Protein 6FD2 (pdb70)

Nearest PDB structures (foldseek):
  6fd2-assembly1_B  TM=1.002E+00  e=4.069E-102  Streptoalloteichus tenebrarius
  1olt-assembly1_A  TM=6.589E-01  e=3.732E-06  Escherichia coli K-12
  6b4c-assembly8_H  TM=7.314E-01  e=2.615E-03  Trichoderma virens Gv29-8
  6b4c-assembly12_L  TM=6.803E-01  e=1.823E-03  Trichoderma virens Gv29-8
  6b4c-assembly6_F  TM=5.969E-01  e=1.061E-03  Trichoderma virens Gv29-8

Solvent-accessible surface area: 34122 Å² total

Radius of gyration: 31.2 Å; Cα contacts (8 Å, |Δi|>4): 1888; chains: 2; bounding box: 89×71×82 Å

Sequence (907 aa):
RLGTVLLVSPKTSFGRDLQRTYAGGLGTVCKDEDFLLPPLDLMRLAGVLREDADDIAIADEEVTGVVPSVEPGTTVICHVSLPSLLEDAERLATFRAQGARCYAYTSIRSPAQWRTLFERGGCEGVLLPESISFARAALAGDHTVPGLVTPDSLLDPRHHQPAFGDLAAEPLPARDLVDHTPYMFPPIARTGITSINGSFGCPYPCRFYCPYPLSEGRKIRTYPVERIVAEFRQCAELGITAAVFRDPVFSFHRDRTLELCQALKAADTGVPWWCETRIDRLDEEVVAALVDAGCVGVEVGVESGDPDMQATAVRKRLNLDTVRKFHAVARKAGLKLVFLFLIGLPRETRMSIRRTFDFILELGLADTEFNLSVITPYPGTELHQIAVDKGWIDGSQNAFTSHNAVMHTDELSIGDLERASRFVDELHAVCKAGPAERAEFQARVHAWSTGDAMRLGTVLLVSPKTSFGRDLQRTYAGGLGTVCKDEDFLLPPLDLMRLAGVLREDADDIAIADEEVTGVVPSVEPGTTVICHVSLPSLLEDAERLATFRAQGARCYAYTSIRSPAQWRTLFERGGCEGVLLPESISFARAALAGDHTVPGLVTPDSLLDPRHHQPAFGDLAAEPLPARDLVDHTPYMFPPIARTGITSINGSFGCPYPCRFYCPYPLSEGRKIRTYPVERIVAEFRQCAELGITAAVFRDPVFSFHRDRTLELCQALKAADTGVPWWCETRIDRLDEEVVAALVDAGCVGVEVGVESGDPDMQATAVRKRLNLDTVRKFHAVARKAGLKLVFLFLIGLPRETRMSIRRTFDFILELGLADTEFNLSVITPYPGTELHQIAVDKGWIDGSQNAFTSHNAVMHTDELSIGDLERASRFVDELHAVCKAGPAERAEFQARVHAWSTGDA

Structure (mmCIF, N/CA/C/O backbone):
data_6FD2
#
_entry.id   6FD2
#
_cell.length_a   121.820
_cell.length_b   121.820
_cell.length_c   233.780
_cell.angle_alpha   90.00
_cell.angle_beta   90.00
_cell.angle_gamma   120.00
#
_symmetry.space_group_name_H-M   'P 31 2 1'
#
loop_
_entity.id
_entity.type
_entity.pdbx_description
1 polymer 'Putative apramycin biosynthetic oxidoreductase 4'
2 non-polymer paromamine
3 non-polymer 'IRON/SULFUR CLUSTER'
4 non-polymer METHIONINE
5 non-polymer "5'-DEOXYADENOSINE"
6 water water
#
loop_
_atom_site.group_PDB
_atom_site.id
_atom_site.type_symbol
_atom_site.label_atom_id
_atom_site.label_alt_id
_atom_site.label_comp_id
_atom_site.label_asym_id
_atom_site.label_entity_id
_atom_site.label_seq_id
_atom_site.pdbx_PDB_ins_code
_atom_site.Cartn_x
_atom_site.Cartn_y
_atom_site.Cartn_z
_atom_site.occupancy
_atom_site.B_iso_or_equiv
_atom_site.auth_seq_id
_atom_site.auth_comp_id
_atom_site.auth_asym_id
_atom_site.auth_atom_id
_atom_site.pdbx_PDB_model_num
ATOM 1 N N . ARG A 1 5 ? 77.525 -51.434 -47.496 1.00 108.09 5 ARG B N 1
ATOM 2 C CA . ARG A 1 5 ? 78.730 -50.632 -47.674 1.00 120.77 5 ARG B CA 1
ATOM 3 C C . ARG A 1 5 ? 78.478 -49.193 -47.229 1.00 128.11 5 ARG B C 1
ATOM 4 O O . ARG A 1 5 ? 78.615 -48.862 -46.047 1.00 134.29 5 ARG B O 1
ATOM 12 N N . LEU A 1 6 ? 78.151 -48.351 -48.210 1.00 125.85 6 LEU B N 1
ATOM 13 C CA . LEU A 1 6 ? 77.580 -47.016 -48.038 1.00 118.98 6 LEU B CA 1
ATOM 14 C C . LEU A 1 6 ? 78.591 -45.941 -47.646 1.00 129.42 6 LEU B C 1
ATOM 15 O O . LEU A 1 6 ? 78.617 -44.870 -48.262 1.00 130.87 6 LEU B O 1
ATOM 20 N N . GLY A 1 7 ? 79.420 -46.190 -46.638 1.00 132.82 7 GLY B N 1
ATOM 21 C CA . GLY A 1 7 ? 80.358 -45.168 -46.228 1.00 132.05 7 GLY B CA 1
ATOM 22 C C . GLY A 1 7 ? 79.675 -44.098 -45.400 1.00 128.79 7 GLY B C 1
ATOM 23 O O . GLY A 1 7 ? 78.556 -44.267 -44.909 1.00 131.21 7 GLY B O 1
ATOM 24 N N . THR A 1 8 ? 80.377 -42.978 -45.235 1.00 120.98 8 THR B N 1
ATOM 25 C CA . THR A 1 8 ? 79.834 -41.867 -44.464 1.00 111.07 8 THR B CA 1
ATOM 26 C C . THR A 1 8 ? 78.586 -41.322 -45.146 1.00 112.00 8 THR B C 1
ATOM 27 O O . THR A 1 8 ? 78.540 -41.181 -46.371 1.00 117.60 8 THR B O 1
ATOM 31 N N . VAL A 1 9 ? 77.566 -41.022 -44.343 1.00 109.92 9 VAL B N 1
ATOM 32 C CA . VAL A 1 9 ? 76.318 -40.443 -44.826 1.00 105.41 9 VAL B CA 1
ATOM 33 C C . VAL A 1 9 ? 75.940 -39.278 -43.925 1.00 110.03 9 VAL B C 1
ATOM 34 O O . VAL A 1 9 ? 75.914 -39.412 -42.692 1.00 115.26 9 VAL B O 1
ATOM 38 N N . LEU A 1 10 ? 75.608 -38.151 -44.544 1.00 97.37 10 LEU B N 1
ATOM 39 C CA . LEU A 1 10 ? 75.191 -36.959 -43.823 1.00 105.13 10 LEU B CA 1
ATOM 40 C C . LEU A 1 10 ? 73.882 -36.480 -44.423 1.00 101.63 10 LEU B C 1
ATOM 41 O O . LEU A 1 10 ? 73.829 -36.125 -45.606 1.00 102.62 10 LEU B O 1
ATOM 46 N N . LEU A 1 11 ? 72.833 -36.476 -43.610 1.00 90.72 11 LEU B N 1
ATOM 47 C CA . LEU A 1 11 ? 71.526 -35.983 -44.012 1.00 83.49 11 LEU B CA 1
ATOM 48 C C . LEU A 1 11 ? 71.391 -34.579 -43.455 1.00 84.46 11 LEU B C 1
ATOM 49 O O . LEU A 1 11 ? 71.607 -34.362 -42.260 1.00 89.18 11 LEU B O 1
ATOM 54 N N . VAL A 1 12 ? 71.064 -33.624 -44.316 1.00 76.29 12 VAL B N 1
ATOM 55 C CA . VAL A 1 12 ? 71.109 -32.220 -43.936 1.00 83.71 12 VAL B CA 1
ATOM 56 C C . VAL A 1 12 ? 69.802 -31.556 -44.326 1.00 81.72 12 VAL B C 1
ATOM 57 O O . VAL A 1 12 ? 69.345 -31.692 -45.466 1.00 87.89 12 VAL B O 1
ATOM 61 N N . SER A 1 13 ? 69.199 -30.853 -43.373 1.00 83.31 13 SER B N 1
ATOM 62 C CA . SER A 1 13 ? 68.149 -29.893 -43.667 1.00 90.41 13 SER B CA 1
ATOM 63 C C . SER A 1 13 ? 68.852 -28.554 -43.837 1.00 96.10 13 SER B C 1
ATOM 64 O O . SER A 1 13 ? 69.203 -27.904 -42.842 1.00 88.86 13 SER B O 1
ATOM 67 N N . PRO A 1 14 ? 69.084 -28.117 -45.072 1.00 102.91 14 PRO B N 1
ATOM 68 C CA . PRO A 1 14 ? 70.022 -27.014 -45.301 1.00 103.39 14 PRO B CA 1
ATOM 69 C C . PRO A 1 14 ? 69.490 -25.700 -44.755 1.00 95.07 14 PRO B C 1
ATOM 70 O O . PRO A 1 14 ? 68.321 -25.554 -44.388 1.00 89.93 14 PRO B O 1
ATOM 74 N N . LYS A 1 15 ? 70.384 -24.725 -44.726 1.00 89.37 15 LYS B N 1
ATOM 75 C CA . LYS A 1 15 ? 70.055 -23.389 -44.274 1.00 88.62 15 LYS B CA 1
ATOM 76 C C . LYS A 1 15 ? 69.507 -22.572 -45.435 1.00 94.58 15 LYS B C 1
ATOM 77 O O . LYS A 1 15 ? 69.909 -22.743 -46.590 1.00 96.73 15 LYS B O 1
ATOM 83 N N . THR A 1 16 ? 68.574 -21.679 -45.117 1.00 94.75 16 THR B N 1
ATOM 84 C CA . THR A 1 16 ? 67.953 -20.821 -46.112 1.00 84.68 16 THR B CA 1
ATOM 85 C C . THR A 1 16 ? 67.796 -19.431 -45.521 1.00 84.97 16 THR B C 1
ATOM 86 O O . THR A 1 16 ? 67.877 -19.239 -44.307 1.00 93.00 16 THR B O 1
ATOM 90 N N . SER A 1 17 ? 67.540 -18.461 -46.398 1.00 86.80 17 SER B N 1
ATOM 91 C CA . SER A 1 17 ? 67.278 -17.097 -45.960 1.00 88.00 17 SER B CA 1
ATOM 92 C C . SER A 1 17 ? 65.994 -16.973 -45.146 1.00 86.51 17 SER B C 1
ATOM 93 O O . SER A 1 17 ? 65.757 -15.916 -44.550 1.00 87.80 17 SER B O 1
ATOM 96 N N . PHE A 1 18 ? 65.163 -18.016 -45.107 1.00 87.07 18 PHE B N 1
ATOM 97 C CA . PHE A 1 18 ? 63.929 -17.971 -44.333 1.00 94.45 18 PHE B CA 1
ATOM 98 C C . PHE A 1 18 ? 64.166 -18.224 -42.851 1.00 96.99 18 PHE B C 1
ATOM 99 O O . PHE A 1 18 ? 63.319 -17.859 -42.029 1.00 99.27 18 PHE B O 1
ATOM 107 N N . GLY A 1 19 ? 65.280 -18.861 -42.501 1.00 96.24 19 GLY B N 1
ATOM 108 C CA . GLY A 1 19 ? 65.545 -19.191 -41.120 1.00 91.40 19 GLY B CA 1
ATOM 109 C C . GLY A 1 19 ? 64.748 -20.411 -40.691 1.00 95.04 19 GLY B C 1
ATOM 110 O O . GLY A 1 19 ? 64.466 -21.313 -41.486 1.00 92.56 19 GLY B O 1
ATOM 111 N N . ARG A 1 20 ? 64.361 -20.422 -39.417 1.00 88.95 20 ARG B N 1
ATOM 112 C CA . ARG A 1 20 ? 63.492 -21.462 -38.887 1.00 81.34 20 ARG B CA 1
ATOM 113 C C . ARG A 1 20 ? 62.021 -21.139 -39.093 1.00 79.67 20 ARG B C 1
ATOM 114 O O . ARG A 1 20 ? 61.164 -21.967 -38.759 1.00 75.42 20 ARG B O 1
ATOM 122 N N . ASP A 1 21 ? 61.710 -19.982 -39.691 1.00 77.31 21 ASP B N 1
ATOM 123 C CA . ASP A 1 21 ? 60.339 -19.716 -40.100 1.00 78.23 21 ASP B CA 1
ATOM 124 C C . ASP A 1 21 ? 59.925 -20.636 -41.232 1.00 76.88 21 ASP B C 1
ATOM 125 O O . ASP A 1 21 ? 58.726 -20.847 -41.442 1.00 73.96 21 ASP B O 1
ATOM 130 N N . LEU A 1 22 ? 60.903 -21.212 -41.929 1.00 75.51 22 LEU B N 1
ATOM 131 C CA . LEU A 1 22 ? 60.663 -22.263 -42.903 1.00 73.57 22 LEU B CA 1
ATOM 132 C C . LEU A 1 22 ? 60.508 -23.580 -42.153 1.00 73.19 22 LEU B C 1
ATOM 133 O O . LEU A 1 22 ? 61.424 -24.017 -41.445 1.00 88.60 22 LEU B O 1
ATOM 138 N N . GLN A 1 23 ? 59.327 -24.180 -42.260 1.00 70.17 23 GLN B N 1
ATOM 139 C CA . GLN A 1 23 ? 59.027 -25.474 -41.657 1.00 68.92 23 GLN B CA 1
ATOM 140 C C . GLN A 1 23 ? 58.748 -26.457 -42.787 1.00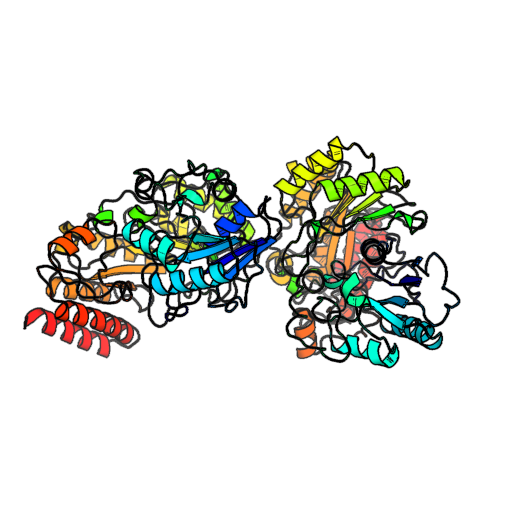 75.25 23 GLN B C 1
ATOM 141 O O . GLN A 1 23 ? 57.634 -26.513 -43.320 1.00 86.91 23 GLN B O 1
ATOM 147 N N . ARG A 1 24 ? 59.769 -27.245 -43.135 1.00 69.28 24 ARG B N 1
ATOM 148 C CA . ARG A 1 24 ? 59.722 -28.068 -44.334 1.00 66.75 24 ARG B CA 1
ATOM 149 C C . ARG A 1 24 ? 58.683 -29.175 -44.261 1.00 65.43 24 ARG B C 1
ATOM 150 O O . ARG A 1 24 ? 58.283 -29.700 -45.304 1.00 89.25 24 ARG B O 1
ATOM 158 N N . THR A 1 25 ? 58.225 -29.541 -43.069 1.00 64.18 25 THR B N 1
ATOM 159 C CA . THR A 1 25 ? 57.307 -30.668 -42.973 1.00 63.47 25 THR B CA 1
ATOM 160 C C . THR A 1 25 ? 55.901 -30.297 -43.421 1.00 70.49 25 THR B C 1
ATOM 161 O O . THR A 1 25 ? 55.154 -31.165 -43.886 1.00 70.49 25 THR B O 1
ATOM 165 N N . TYR A 1 26 ? 55.530 -29.026 -43.303 1.00 68.59 26 TYR B N 1
ATOM 166 C CA . TYR A 1 26 ? 54.141 -28.657 -43.491 1.00 75.73 26 TYR B CA 1
ATOM 167 C C . TYR A 1 26 ? 53.832 -28.465 -44.972 1.00 82.07 26 TYR B C 1
ATOM 168 O O . TYR A 1 26 ? 54.724 -28.428 -45.824 1.00 96.79 26 TYR B O 1
ATOM 177 N N . ALA A 1 27 ? 52.541 -28.313 -45.264 1.00 74.48 27 ALA B N 1
ATOM 178 C CA . ALA A 1 27 ? 52.021 -28.266 -46.629 1.00 73.40 27 ALA B CA 1
ATOM 179 C C . ALA A 1 27 ? 52.579 -29.421 -47.468 1.00 74.32 27 ALA B C 1
ATOM 180 O O . ALA A 1 27 ? 53.358 -29.235 -48.402 1.00 63.27 27 ALA B O 1
ATOM 182 N N . GLY A 1 28 ? 52.174 -30.625 -47.074 1.00 61.88 28 GLY B N 1
ATOM 183 C CA . GLY A 1 28 ? 52.603 -31.835 -47.766 1.00 59.93 28 GLY B CA 1
ATOM 184 C C . GLY A 1 28 ? 54.096 -31.935 -47.978 1.00 67.51 28 GLY B C 1
ATOM 185 O O . GLY A 1 28 ? 54.551 -32.333 -49.059 1.00 70.76 28 GLY B O 1
ATOM 186 N N . GLY A 1 29 ? 54.877 -31.542 -46.984 1.00 65.27 29 GLY B N 1
ATOM 187 C CA . GLY A 1 29 ? 56.314 -31.625 -47.128 1.00 75.34 29 GLY B CA 1
ATOM 188 C C . GLY A 1 29 ? 56.938 -30.682 -48.132 1.00 70.09 29 GLY B C 1
ATOM 189 O O . GLY A 1 29 ? 58.157 -30.736 -48.320 1.00 75.68 29 GLY B O 1
ATOM 190 N N . LEU A 1 30 ? 56.162 -29.787 -48.748 1.00 63.91 30 LEU B N 1
ATOM 191 C CA . LEU A 1 30 ? 56.747 -28.777 -49.619 1.00 69.57 30 LEU B CA 1
ATOM 192 C C . LEU A 1 30 ? 57.194 -27.535 -48.862 1.00 70.64 30 LEU B C 1
ATOM 193 O O . LEU A 1 30 ? 57.836 -26.661 -49.456 1.00 73.71 30 LEU B O 1
ATOM 198 N N . GLY A 1 31 ? 56.883 -27.436 -47.576 1.00 71.17 31 GLY B N 1
ATOM 199 C CA . GLY A 1 31 ? 57.367 -26.333 -46.773 1.00 71.78 31 GLY B CA 1
ATOM 200 C C . GLY A 1 31 ? 56.409 -25.165 -46.664 1.00 68.79 31 GLY B C 1
ATOM 201 O O . GLY A 1 31 ? 55.804 -24.738 -47.650 1.00 68.31 31 GLY B O 1
ATOM 202 N N . THR A 1 32 ? 56.259 -24.661 -45.442 1.00 72.30 32 THR B N 1
ATOM 203 C CA . THR A 1 32 ? 55.599 -23.398 -45.160 1.00 70.22 32 THR B CA 1
ATOM 204 C C . THR A 1 32 ? 56.593 -22.426 -44.545 1.00 71.20 32 THR B C 1
ATOM 205 O O . THR A 1 32 ? 57.607 -22.821 -43.970 1.00 76.83 32 THR B O 1
ATOM 209 N N . VAL A 1 33 ? 56.308 -21.139 -44.707 1.00 74.70 33 VAL B N 1
ATOM 210 C CA . VAL A 1 33 ? 57.114 -20.082 -44.114 1.00 74.33 33 VAL B CA 1
ATOM 211 C C . VAL A 1 33 ? 56.155 -19.144 -43.404 1.00 79.88 33 VAL B C 1
ATOM 212 O O . VAL A 1 33 ? 55.311 -18.507 -44.045 1.00 75.80 33 VAL B O 1
ATOM 216 N N . CYS A 1 34 ? 56.281 -19.060 -42.087 1.00 90.49 34 CYS B N 1
ATOM 217 C CA . CYS A 1 34 ? 55.357 -18.302 -41.260 1.00 88.95 34 CYS B CA 1
ATOM 218 C C . CYS A 1 34 ? 56.201 -17.397 -40.386 1.00 84.14 34 CYS B C 1
ATOM 219 O O . CYS A 1 34 ? 57.092 -17.879 -39.680 1.00 92.82 34 CYS B O 1
ATOM 222 N N . LYS A 1 35 ? 55.961 -16.088 -40.466 1.00 80.92 35 LYS B N 1
ATOM 223 C CA . LYS A 1 35 ? 56.810 -15.153 -39.740 1.00 91.37 35 LYS B CA 1
ATOM 224 C C . LYS A 1 35 ? 56.646 -15.336 -38.236 1.00 94.18 35 LYS B C 1
ATOM 225 O O . LYS A 1 35 ? 55.528 -15.483 -37.728 1.00 85.43 35 LYS B O 1
ATOM 231 N N . ASP A 1 36 ? 57.779 -15.333 -37.532 1.00 97.57 36 ASP B N 1
ATOM 232 C CA . ASP A 1 36 ? 57.831 -15.621 -36.102 1.00 94.98 36 ASP B CA 1
ATOM 233 C C . ASP A 1 36 ? 57.257 -17.005 -35.811 1.00 93.87 36 ASP B C 1
ATOM 234 O O . ASP A 1 36 ? 56.379 -17.178 -34.963 1.00 93.49 36 ASP B O 1
ATOM 239 N N . GLU A 1 37 ? 57.746 -17.994 -36.553 1.00 88.89 37 GLU B N 1
ATOM 240 C CA . GLU A 1 37 ? 57.273 -19.365 -36.415 1.00 86.54 37 GLU B CA 1
ATOM 241 C C . GLU A 1 37 ? 57.649 -19.925 -35.050 1.00 97.23 37 GLU B C 1
ATOM 242 O O . GLU A 1 37 ? 58.835 -20.000 -34.710 1.00 93.72 37 GLU B O 1
ATOM 248 N N . ASP A 1 38 ? 56.647 -20.292 -34.254 1.00 99.73 38 ASP B N 1
ATOM 249 C CA . ASP A 1 38 ? 56.900 -20.917 -32.966 1.00 88.80 38 ASP B CA 1
ATOM 250 C C . ASP A 1 38 ? 56.608 -22.415 -32.971 1.00 81.47 38 ASP B C 1
ATOM 251 O O . ASP A 1 38 ? 56.781 -23.067 -31.939 1.00 93.43 38 ASP B O 1
ATOM 256 N N . PHE A 1 39 ? 56.209 -22.986 -34.111 1.00 82.49 39 PHE B N 1
ATOM 257 C CA . PHE A 1 39 ? 56.023 -24.434 -34.249 1.00 71.50 39 PHE B CA 1
ATOM 258 C C . PHE A 1 39 ? 57.265 -24.969 -34.957 1.00 75.63 39 PHE B C 1
ATOM 259 O O . PHE A 1 39 ? 57.286 -25.156 -36.175 1.00 78.38 39 PHE B O 1
ATOM 267 N N . LEU A 1 40 ? 58.320 -25.208 -34.189 1.00 69.62 40 LEU B N 1
ATOM 268 C CA . LEU A 1 40 ? 59.601 -25.608 -34.759 1.00 78.07 40 LEU B CA 1
ATOM 269 C C . LEU A 1 40 ? 59.769 -27.106 -34.552 1.00 80.47 40 LEU B C 1
ATOM 270 O O . LEU A 1 40 ? 60.049 -27.559 -33.438 1.00 68.71 40 LEU B O 1
ATOM 275 N N . LEU A 1 41 ? 59.624 -27.868 -35.637 1.00 69.11 41 LEU B N 1
ATOM 276 C CA . LEU A 1 41 ? 59.593 -29.317 -35.586 1.00 66.13 41 LEU B CA 1
ATOM 277 C C . LEU A 1 41 ? 60.915 -29.904 -36.071 1.00 75.92 41 LEU B C 1
ATOM 278 O O . LEU A 1 41 ? 61.668 -29.246 -36.799 1.00 67.49 41 LEU B O 1
ATOM 283 N N . PRO A 1 42 ? 61.238 -31.138 -35.673 1.00 71.57 42 PRO B N 1
ATOM 284 C CA . PRO A 1 42 ? 62.553 -31.710 -35.999 1.00 69.85 42 PRO B CA 1
ATOM 285 C C . PRO A 1 42 ? 62.569 -32.287 -37.402 1.00 73.15 42 PRO B C 1
ATOM 286 O O . PRO A 1 42 ? 61.512 -32.463 -38.027 1.00 77.43 42 PRO B O 1
ATOM 290 N N . PRO A 1 43 ? 63.690 -32.604 -37.903 1.00 79.57 43 PRO B N 1
ATOM 291 C CA . PRO A 1 43 ? 63.738 -33.162 -39.272 1.00 70.85 43 PRO B CA 1
ATOM 292 C C . PRO A 1 43 ? 63.340 -34.636 -39.307 1.00 67.99 43 PRO B C 1
ATOM 293 O O . PRO A 1 43 ? 64.157 -35.541 -39.454 1.00 76.30 43 PRO B O 1
ATOM 297 N N . LEU A 1 44 ? 62.029 -34.869 -39.191 1.00 64.19 44 LEU B N 1
ATOM 298 C CA . LEU A 1 44 ? 61.505 -36.231 -39.092 1.00 65.37 44 LEU B CA 1
ATOM 299 C C . LEU A 1 44 ? 61.907 -37.090 -40.283 1.00 69.55 44 LEU B C 1
ATOM 300 O O . LEU A 1 44 ? 62.382 -38.217 -40.107 1.00 64.31 44 LEU B O 1
ATOM 305 N N . ASP A 1 45 ? 61.710 -36.586 -41.506 1.00 75.89 45 ASP B N 1
ATOM 306 C CA . ASP A 1 45 ? 61.982 -37.417 -42.677 1.00 73.45 45 ASP B CA 1
ATOM 307 C C . ASP A 1 45 ? 63.448 -37.820 -42.741 1.00 73.49 45 ASP B C 1
ATOM 308 O O . ASP A 1 45 ? 63.772 -38.978 -43.044 1.00 72.42 45 ASP B O 1
ATOM 313 N N . LEU A 1 46 ? 64.350 -36.882 -42.446 1.00 66.04 46 LEU B N 1
ATOM 314 C CA . LEU A 1 46 ? 65.764 -37.224 -42.373 1.00 67.63 46 LEU B CA 1
ATOM 315 C C . LEU A 1 46 ? 66.016 -38.286 -41.315 1.00 77.23 46 LEU B C 1
ATOM 316 O O . LEU A 1 46 ? 66.873 -39.161 -41.495 1.00 79.40 46 LEU B O 1
ATOM 321 N N . MET A 1 47 ? 65.270 -38.233 -40.207 1.00 72.22 47 MET B N 1
ATOM 322 C CA . MET A 1 47 ? 65.470 -39.214 -39.147 1.00 78.03 47 MET B CA 1
ATOM 323 C C . MET A 1 47 ? 64.991 -40.589 -39.588 1.00 70.75 47 MET B C 1
ATOM 324 O O . MET A 1 47 ? 65.629 -41.598 -39.283 1.00 76.41 47 MET B O 1
ATOM 329 N N . ARG A 1 48 ? 63.881 -40.644 -40.323 1.00 69.55 48 ARG B N 1
ATOM 330 C CA . ARG A 1 48 ? 63.401 -41.911 -40.864 1.00 83.25 48 ARG B CA 1
ATOM 331 C C . ARG A 1 48 ? 64.398 -42.494 -41.858 1.00 80.40 48 ARG B C 1
ATOM 332 O O . ARG A 1 48 ? 64.690 -43.703 -41.835 1.00 90.09 48 ARG B O 1
ATOM 340 N N . LEU A 1 49 ? 64.971 -41.637 -42.705 1.00 66.49 49 LEU B N 1
ATOM 341 C CA . LEU A 1 49 ? 66.020 -42.083 -43.614 1.00 73.50 49 LEU B CA 1
ATOM 342 C C . LEU A 1 49 ? 67.203 -42.650 -42.845 1.00 77.55 49 LEU B C 1
ATOM 343 O O . LEU A 1 49 ? 67.731 -43.714 -43.189 1.00 79.05 49 LEU B O 1
ATOM 348 N N . ALA A 1 50 ? 67.638 -41.944 -41.798 1.00 81.03 50 ALA B N 1
ATOM 349 C CA . ALA A 1 50 ? 68.708 -42.462 -40.955 1.00 80.08 50 ALA B CA 1
ATOM 350 C C . ALA A 1 50 ? 68.321 -43.797 -40.336 1.00 71.17 50 ALA B C 1
ATOM 351 O O . ALA A 1 50 ? 69.159 -44.696 -40.203 1.00 72.67 50 ALA B O 1
ATOM 353 N N . GLY A 1 51 ? 67.048 -43.954 -39.976 1.00 69.46 51 GLY B N 1
ATOM 354 C CA . GLY A 1 51 ? 66.607 -45.196 -39.375 1.00 70.52 51 GLY B CA 1
ATOM 355 C C . GLY A 1 51 ? 66.716 -46.378 -40.314 1.00 69.91 51 GLY B C 1
ATOM 356 O O . GLY A 1 51 ? 67.061 -47.484 -39.893 1.00 78.98 51 GLY B O 1
ATOM 357 N N . VAL A 1 52 ? 66.448 -46.164 -41.601 1.00 75.87 52 VAL B N 1
ATOM 358 C CA . VAL A 1 52 ? 66.536 -47.287 -42.533 1.00 73.36 52 VAL B CA 1
ATOM 359 C C . VAL A 1 52 ? 67.954 -47.492 -43.068 1.00 79.62 52 VAL B C 1
ATOM 360 O O . VAL A 1 52 ? 68.337 -48.620 -43.382 1.00 89.17 52 VAL B O 1
ATOM 364 N N . LEU A 1 53 ? 68.761 -46.437 -43.134 1.00 76.46 53 LEU B N 1
ATOM 365 C CA . LEU A 1 53 ? 70.114 -46.546 -43.671 1.00 75.76 53 LEU B CA 1
ATOM 366 C C . LEU A 1 53 ? 71.113 -47.038 -42.635 1.00 86.64 53 LEU B C 1
ATOM 367 O O . LEU A 1 53 ? 72.124 -47.657 -42.989 1.00 94.20 53 LEU B O 1
ATOM 372 N N . ARG A 1 54 ? 70.863 -46.731 -41.364 1.00 89.13 54 ARG B N 1
ATOM 373 C CA . ARG A 1 54 ? 71.806 -46.915 -40.266 1.00 81.78 54 ARG B CA 1
ATOM 374 C C . ARG A 1 54 ? 72.382 -48.326 -40.195 1.00 89.91 54 ARG B C 1
ATOM 375 O O . ARG A 1 54 ? 73.516 -48.508 -39.744 1.00 94.52 54 ARG B O 1
ATOM 383 N N . GLU A 1 55 ? 71.633 -49.317 -40.682 1.00 93.17 55 GLU B N 1
ATOM 384 C CA . GLU A 1 55 ? 72.087 -50.706 -40.638 1.00 105.90 55 GLU B CA 1
ATOM 385 C C . GLU A 1 55 ? 73.341 -50.910 -41.492 1.00 108.47 55 GLU B C 1
ATOM 386 O O . GLU A 1 55 ? 74.315 -51.536 -41.055 1.00 105.25 55 GLU B O 1
ATOM 392 N N . ASP A 1 56 ? 73.338 -50.373 -42.713 1.00 119.22 56 ASP B N 1
ATOM 393 C CA . ASP A 1 56 ? 74.380 -50.655 -43.695 1.00 131.56 56 ASP B CA 1
ATOM 394 C C . ASP A 1 56 ? 75.304 -49.466 -43.956 1.00 123.75 56 ASP B C 1
ATOM 395 O O . ASP A 1 56 ? 75.952 -49.412 -45.005 1.00 132.71 56 ASP B O 1
ATOM 400 N N . ALA A 1 57 ? 75.391 -48.520 -43.027 1.00 114.57 57 ALA B N 1
ATOM 401 C CA . ALA A 1 57 ? 76.212 -47.328 -43.190 1.00 114.13 57 ALA B CA 1
ATOM 402 C C . ALA A 1 57 ? 77.297 -47.318 -42.125 1.00 130.83 57 ALA B C 1
ATOM 403 O O . ALA A 1 57 ? 77.010 -47.531 -40.942 1.00 134.96 57 ALA B O 1
ATOM 405 N N . ASP A 1 58 ? 78.541 -47.081 -42.548 1.00 143.75 58 ASP B N 1
ATOM 406 C CA . ASP A 1 58 ? 79.638 -46.970 -41.592 1.00 156.28 58 ASP B CA 1
ATOM 407 C C . ASP A 1 58 ? 79.391 -45.832 -40.608 1.00 158.48 58 ASP B C 1
ATOM 408 O O . ASP A 1 58 ? 79.506 -46.008 -39.390 1.00 158.69 58 ASP B O 1
ATOM 413 N N . ASP A 1 59 ? 79.028 -44.660 -41.121 1.00 156.75 59 ASP B N 1
ATOM 414 C CA . ASP A 1 59 ? 78.765 -43.486 -40.304 1.00 150.78 59 ASP B CA 1
ATOM 415 C C . ASP A 1 59 ? 77.552 -42.770 -40.876 1.00 133.37 59 ASP B C 1
ATOM 416 O O . ASP A 1 59 ? 77.335 -42.774 -42.089 1.00 127.75 59 ASP B O 1
ATOM 421 N N . ILE A 1 60 ? 76.750 -42.174 -39.997 1.00 117.67 60 ILE B N 1
ATOM 422 C CA . ILE A 1 60 ? 75.577 -41.438 -40.456 1.00 106.19 60 ILE B CA 1
ATOM 423 C C . ILE A 1 60 ? 75.178 -40.393 -39.422 1.00 99.27 60 ILE B C 1
ATOM 424 O O . ILE A 1 60 ? 75.111 -40.681 -38.223 1.00 97.81 60 ILE B O 1
ATOM 429 N N . ALA A 1 61 ? 74.906 -39.171 -39.878 1.00 100.64 61 ALA B N 1
ATOM 430 C CA . ALA A 1 61 ? 74.543 -38.090 -38.970 1.00 89.00 61 ALA B CA 1
ATOM 431 C C . ALA A 1 61 ? 73.493 -37.200 -39.620 1.00 91.42 61 ALA B C 1
ATOM 432 O O . ALA A 1 61 ? 73.265 -37.244 -40.835 1.00 97.99 61 ALA B O 1
ATOM 434 N N . ILE A 1 62 ? 72.883 -36.349 -38.796 1.00 82.77 62 ILE B N 1
ATOM 435 C CA . ILE A 1 62 ? 71.795 -35.478 -39.217 1.00 76.01 62 ILE B CA 1
ATOM 436 C C . ILE A 1 62 ? 72.145 -34.063 -38.786 1.00 76.94 62 ILE B C 1
ATOM 437 O O . ILE A 1 62 ? 72.564 -33.846 -37.643 1.00 90.81 62 ILE B O 1
ATOM 442 N N . ALA A 1 63 ? 71.986 -33.108 -39.701 1.00 78.35 63 ALA B N 1
ATOM 443 C CA . ALA A 1 63 ? 72.385 -31.721 -39.484 1.00 81.93 63 ALA B CA 1
ATOM 444 C C . ALA A 1 63 ? 71.262 -30.790 -39.919 1.00 81.83 63 ALA B C 1
ATOM 445 O O . ALA A 1 63 ? 71.029 -30.608 -41.120 1.00 89.72 63 ALA B O 1
ATOM 447 N N . ASP A 1 64 ? 70.574 -30.202 -38.944 1.00 80.58 64 ASP B N 1
ATOM 448 C CA . ASP A 1 64 ? 69.611 -29.130 -39.187 1.00 83.05 64 ASP B CA 1
ATOM 449 C C . ASP A 1 64 ? 70.394 -27.828 -39.068 1.00 90.45 64 ASP B C 1
ATOM 450 O O . ASP A 1 64 ? 70.532 -27.260 -37.983 1.00 91.48 64 ASP B O 1
ATOM 455 N N . GLU A 1 65 ? 70.918 -27.351 -40.202 1.00 95.66 65 GLU B N 1
ATOM 456 C CA . GLU A 1 65 ? 71.893 -26.263 -40.172 1.00 100.64 65 GLU B CA 1
ATOM 457 C C . GLU A 1 65 ? 71.337 -25.011 -39.508 1.00 96.95 65 GLU B C 1
ATOM 458 O O . GLU A 1 65 ? 72.104 -24.208 -38.964 1.00 97.00 65 GLU B O 1
ATOM 464 N N . GLU A 1 66 ? 70.017 -24.828 -39.529 1.00 93.32 66 GLU B N 1
ATOM 465 C CA . GLU A 1 66 ? 69.414 -23.724 -38.794 1.00 100.88 66 GLU B CA 1
ATOM 466 C C . GLU A 1 66 ? 69.518 -23.882 -37.282 1.00 98.85 66 GLU B C 1
ATOM 467 O O . GLU A 1 66 ? 69.201 -22.932 -36.561 1.00 102.41 66 GLU B O 1
ATOM 473 N N . VAL A 1 67 ? 69.946 -25.044 -36.785 1.00 92.33 67 VAL B N 1
ATOM 474 C CA . VAL A 1 67 ? 70.059 -25.273 -35.347 1.00 81.80 67 VAL B CA 1
ATOM 475 C C . VAL A 1 67 ? 71.484 -25.659 -34.972 1.00 88.19 67 VAL B C 1
ATOM 476 O O . VAL A 1 67 ? 72.142 -24.976 -34.179 1.00 83.31 67 VAL B O 1
ATOM 480 N N . THR A 1 68 ? 71.946 -26.795 -35.505 1.00 90.73 68 THR B N 1
ATOM 481 C CA . THR A 1 68 ? 73.313 -27.252 -35.275 1.00 89.19 68 THR B CA 1
ATOM 482 C C . THR A 1 68 ? 74.340 -26.329 -35.928 1.00 86.69 68 THR B C 1
ATOM 483 O O . THR A 1 68 ? 75.496 -26.282 -35.491 1.00 89.15 68 THR B O 1
ATOM 487 N N . GLY A 1 69 ? 73.965 -25.625 -36.980 1.00 89.51 69 GLY B N 1
ATOM 488 C CA . GLY A 1 69 ? 74.939 -24.822 -37.688 1.00 96.55 69 GLY B CA 1
ATOM 489 C C . GLY A 1 69 ? 75.313 -25.418 -39.034 1.00 100.59 69 GLY B C 1
ATOM 490 O O . GLY A 1 69 ? 75.204 -26.630 -39.265 1.00 110.01 69 GLY B O 1
ATOM 491 N N . VAL A 1 70 ? 75.735 -24.539 -39.948 1.00 94.93 70 VAL B N 1
ATOM 492 C CA . VAL A 1 70 ? 76.112 -24.952 -41.294 1.00 91.48 70 VAL B CA 1
ATOM 493 C C . VAL A 1 70 ? 77.270 -25.931 -41.235 1.00 92.14 70 VAL B C 1
ATOM 494 O O . VAL A 1 70 ? 78.288 -25.677 -40.579 1.00 92.13 70 VAL B O 1
ATOM 498 N N . VAL A 1 71 ? 77.132 -27.045 -41.945 1.00 96.03 71 VAL B N 1
ATOM 499 C CA . VAL A 1 71 ? 78.217 -28.019 -42.036 1.00 102.16 71 VAL B CA 1
ATOM 500 C C . VAL A 1 71 ? 79.386 -27.350 -42.752 1.00 112.40 71 VAL B C 1
ATOM 501 O O . VAL A 1 71 ? 79.208 -26.843 -43.870 1.00 114.91 71 VAL B O 1
ATOM 505 N N . PRO A 1 72 ? 80.579 -27.306 -42.150 1.00 128.83 72 PRO B N 1
ATOM 506 C CA . PRO A 1 72 ? 81.692 -26.566 -42.763 1.00 133.77 72 PRO B CA 1
ATOM 507 C C . PRO A 1 72 ? 82.062 -27.101 -44.135 1.00 132.57 72 PRO B C 1
ATOM 508 O O . PRO A 1 72 ? 82.061 -26.364 -45.127 1.00 135.45 72 PRO B O 1
ATOM 512 N N . SER A 1 73 ? 82.356 -28.394 -44.199 1.00 129.04 73 SER B N 1
ATOM 513 C CA . SER A 1 73 ? 82.696 -29.056 -45.449 1.00 125.67 73 SER B CA 1
ATOM 514 C C . SER A 1 73 ? 82.512 -30.554 -45.255 1.00 117.52 73 SER B C 1
ATOM 515 O O . SER A 1 73 ? 82.198 -31.027 -44.160 1.00 115.87 73 SER B O 1
ATOM 518 N N . VAL A 1 74 ? 82.719 -31.303 -46.334 1.00 122.09 74 VAL B N 1
ATOM 519 C CA . VAL A 1 74 ? 82.518 -32.741 -46.321 1.00 122.07 74 VAL B CA 1
ATOM 520 C C . VAL A 1 74 ? 83.773 -33.403 -46.870 1.00 130.07 74 VAL B C 1
ATOM 521 O O . VAL A 1 74 ? 84.563 -32.787 -47.590 1.00 129.78 74 VAL B O 1
ATOM 525 N N . GLU A 1 75 ? 83.961 -34.684 -46.511 1.00 137.29 75 GLU B N 1
ATOM 526 C CA . GLU A 1 75 ? 85.150 -35.155 -47.207 1.00 146.04 75 GLU B CA 1
ATOM 527 C C . GLU A 1 75 ? 84.733 -35.796 -48.528 1.00 147.19 75 GLU B C 1
ATOM 528 O O . GLU A 1 75 ? 83.714 -36.493 -48.582 1.00 147.36 75 GLU B O 1
ATOM 534 N N . PRO A 1 76 ? 85.485 -35.584 -49.607 1.00 145.37 76 PRO B N 1
ATOM 535 C CA . PRO A 1 76 ? 85.056 -36.117 -50.907 1.00 140.91 76 PRO B CA 1
ATOM 536 C C . PRO A 1 76 ? 84.966 -37.636 -50.889 1.00 139.08 76 PRO B C 1
ATOM 537 O O . PRO A 1 76 ? 85.888 -38.328 -50.454 1.00 144.09 76 PRO B O 1
ATOM 541 N N . GLY A 1 77 ? 83.829 -38.146 -51.357 1.00 132.73 77 GLY B N 1
ATOM 542 C CA . GLY A 1 77 ? 83.585 -39.572 -51.388 1.00 129.15 77 GLY B CA 1
ATOM 543 C C . GLY A 1 77 ? 82.325 -39.984 -50.654 1.00 127.20 77 GLY B C 1
ATOM 544 O O . GLY A 1 77 ? 81.771 -41.055 -50.915 1.00 121.32 77 GLY B O 1
ATOM 545 N N . THR A 1 78 ? 81.859 -39.137 -49.740 1.00 133.01 78 THR B N 1
ATOM 546 C CA . THR A 1 78 ? 80.738 -39.462 -48.869 1.00 129.35 78 THR B CA 1
ATOM 547 C C . THR A 1 78 ? 79.422 -38.972 -49.462 1.00 125.72 78 THR B C 1
ATOM 548 O O . THR A 1 78 ? 79.384 -38.018 -50.244 1.00 129.27 78 THR B O 1
ATOM 552 N N . THR A 1 79 ? 78.338 -39.646 -49.083 1.00 115.89 79 THR B N 1
ATOM 553 C CA . THR A 1 79 ? 77.002 -39.278 -49.533 1.00 110.18 79 THR B CA 1
ATOM 554 C C . THR A 1 79 ? 76.429 -38.134 -48.704 1.00 97.72 79 THR B C 1
ATOM 555 O O . THR A 1 79 ? 76.594 -38.090 -47.484 1.00 108.28 79 THR B O 1
ATOM 559 N N . VAL A 1 80 ? 75.752 -37.207 -49.380 1.00 93.02 80 VAL B N 1
ATOM 560 C CA . VAL A 1 80 ? 75.060 -36.097 -48.737 1.00 87.64 80 VAL B CA 1
ATOM 561 C C . VAL A 1 80 ? 73.641 -36.049 -49.290 1.00 85.86 80 VAL B C 1
ATOM 562 O O . VAL A 1 80 ? 73.443 -36.073 -50.510 1.00 89.71 80 VAL B O 1
ATOM 566 N N . ILE A 1 81 ? 72.658 -36.004 -48.396 1.00 83.63 81 ILE B N 1
ATOM 567 C CA . ILE A 1 81 ? 71.246 -35.939 -48.755 1.00 77.70 81 ILE B CA 1
ATOM 568 C C . ILE A 1 81 ? 70.686 -34.631 -48.216 1.00 91.81 81 ILE B C 1
ATOM 569 O O . ILE A 1 81 ? 70.704 -34.398 -47.000 1.00 96.29 81 ILE B O 1
ATOM 574 N N . CYS A 1 82 ? 70.172 -33.788 -49.108 1.00 82.21 82 CYS B N 1
ATOM 575 C CA . CYS A 1 82 ? 69.606 -32.505 -48.720 1.00 80.82 82 CYS B CA 1
ATOM 576 C C . CYS A 1 82 ? 68.090 -32.541 -48.830 1.00 85.25 82 CYS B C 1
ATOM 577 O O . CYS A 1 82 ? 67.524 -33.253 -49.664 1.00 95.32 82 CYS B O 1
ATOM 580 N N . HIS A 1 83 ? 67.440 -31.750 -47.985 1.00 85.41 83 HIS B N 1
ATOM 581 C CA . HIS A 1 83 ? 65.987 -31.660 -47.949 1.00 90.28 83 HIS B CA 1
ATOM 582 C C . HIS A 1 83 ? 65.616 -30.409 -48.731 1.00 95.02 83 HIS B C 1
ATOM 583 O O . HIS A 1 83 ? 65.908 -29.289 -48.303 1.00 110.76 83 HIS B O 1
ATOM 590 N N . VAL A 1 84 ? 64.996 -30.602 -49.884 1.00 84.19 84 VAL B N 1
ATOM 591 C CA . VAL A 1 84 ? 64.661 -29.508 -50.779 1.00 77.30 84 VAL B CA 1
ATOM 592 C C . VAL A 1 84 ? 63.195 -29.169 -50.569 1.00 71.44 84 VAL B C 1
ATOM 593 O O . VAL A 1 84 ? 62.322 -30.042 -50.681 1.00 69.91 84 VAL B O 1
ATOM 597 N N . SER A 1 85 ? 62.923 -27.916 -50.234 1.00 72.01 85 SER B N 1
ATOM 598 C CA . SER A 1 85 ? 61.550 -27.483 -50.080 1.00 81.01 85 SER B CA 1
ATOM 599 C C . SER A 1 85 ? 61.109 -26.782 -51.358 1.00 82.98 85 SER B C 1
ATOM 600 O O . SER A 1 85 ? 61.856 -26.706 -52.338 1.00 93.61 85 SER B O 1
ATOM 603 N N . LEU A 1 86 ? 59.916 -26.207 -51.338 1.00 77.45 86 LEU B N 1
ATOM 604 C CA . LEU A 1 86 ? 59.445 -25.539 -52.543 1.00 75.47 86 LEU B CA 1
ATOM 605 C C . LEU A 1 86 ? 59.834 -24.067 -52.516 1.00 87.00 86 LEU B C 1
ATOM 606 O O . LEU A 1 86 ? 60.511 -23.615 -53.446 1.00 103.15 86 LEU B O 1
ATOM 611 N N . PRO A 1 87 ? 59.463 -23.282 -51.497 1.00 86.47 87 PRO B N 1
ATOM 612 C CA . PRO A 1 87 ? 59.782 -21.848 -51.542 1.00 85.57 87 PRO B CA 1
ATOM 613 C C . PRO A 1 87 ? 61.264 -21.548 -51.400 1.00 90.78 87 PRO B C 1
ATOM 614 O O . PRO A 1 87 ? 61.642 -20.370 -51.414 1.00 100.96 87 PRO B O 1
ATOM 618 N N . SER A 1 88 ? 62.114 -22.580 -51.311 1.00 86.85 88 SER B N 1
ATOM 619 C CA . SER A 1 88 ? 63.554 -22.407 -51.185 1.00 90.98 88 SER B CA 1
ATOM 620 C C . SER A 1 88 ? 64.306 -23.408 -52.050 1.00 95.05 88 SER B C 1
ATOM 621 O O . SER A 1 88 ? 65.463 -23.741 -51.755 1.00 99.91 88 SER B O 1
ATOM 624 N N . LEU A 1 89 ? 63.676 -23.884 -53.126 1.00 95.05 89 LEU B N 1
ATOM 625 C CA . LEU A 1 89 ? 64.311 -24.892 -53.969 1.00 86.91 89 LEU B CA 1
ATOM 626 C C . LEU A 1 89 ? 65.604 -24.378 -54.583 1.00 93.24 89 LEU B C 1
ATOM 627 O O . LEU A 1 89 ? 66.548 -25.151 -54.777 1.00 102.04 89 LEU B O 1
ATOM 632 N N . LEU A 1 90 ? 65.688 -23.075 -54.849 1.00 89.01 90 LEU B N 1
ATOM 633 C CA . LEU A 1 90 ? 66.915 -22.514 -55.401 1.00 93.09 90 LEU B CA 1
ATOM 634 C C . LEU A 1 90 ? 68.047 -22.558 -54.381 1.00 106.82 90 LEU B C 1
ATOM 635 O O . LEU A 1 90 ? 69.163 -22.990 -54.695 1.00 108.18 90 LEU B O 1
ATOM 640 N N . GLU A 1 91 ? 67.788 -22.074 -53.163 1.00 104.04 91 GLU B N 1
ATOM 641 C CA . GLU A 1 91 ? 68.801 -22.098 -52.112 1.00 106.29 91 GLU B CA 1
ATOM 642 C C . GLU A 1 91 ? 69.267 -23.520 -51.810 1.00 94.10 91 GLU B C 1
ATOM 643 O O . GLU A 1 91 ? 70.461 -23.757 -51.571 1.00 90.33 91 GLU B O 1
ATOM 649 N N . ASP A 1 92 ? 68.346 -24.486 -51.842 1.00 82.78 92 ASP B N 1
ATOM 650 C CA . ASP A 1 92 ? 68.740 -25.855 -51.536 1.00 89.16 92 ASP B CA 1
ATOM 651 C C . ASP A 1 92 ? 69.459 -26.510 -52.707 1.00 94.14 92 ASP B C 1
ATOM 652 O O . ASP A 1 92 ? 70.319 -27.375 -52.498 1.00 93.74 92 ASP B O 1
ATOM 657 N N . ALA A 1 93 ? 69.159 -26.079 -53.937 1.00 100.81 93 ALA B N 1
ATOM 658 C CA . ALA A 1 93 ? 69.945 -26.514 -55.087 1.00 97.43 93 ALA B CA 1
ATOM 659 C C . ALA A 1 93 ? 71.353 -25.938 -55.027 1.00 107.02 93 ALA B C 1
ATOM 660 O O . ALA A 1 93 ? 72.323 -26.600 -55.415 1.00 114.77 93 ALA B O 1
ATOM 662 N N . GLU A 1 94 ? 71.480 -24.707 -54.531 1.00 108.06 94 GLU B N 1
ATOM 663 C CA . GLU A 1 94 ? 72.796 -24.104 -54.370 1.00 108.90 94 GLU B CA 1
ATOM 664 C C . GLU A 1 94 ? 73.601 -24.837 -53.307 1.00 121.60 94 GLU B C 1
ATOM 665 O O . GLU A 1 94 ? 74.794 -25.099 -53.499 1.00 128.13 94 GLU B O 1
ATOM 671 N N . ARG A 1 95 ? 72.961 -25.197 -52.187 1.00 119.25 95 ARG B N 1
ATOM 672 C CA . ARG A 1 95 ? 73.658 -25.981 -51.172 1.00 108.06 95 ARG B CA 1
ATOM 673 C C . ARG A 1 95 ? 74.045 -27.350 -51.713 1.00 114.49 95 ARG B C 1
ATOM 674 O O . ARG A 1 95 ? 75.122 -27.877 -51.385 1.00 117.23 95 ARG B O 1
ATOM 682 N N . LEU A 1 96 ? 73.212 -27.915 -52.590 1.00 114.48 96 LEU B N 1
ATOM 683 C CA . LEU A 1 96 ? 73.523 -29.220 -53.162 1.00 114.91 96 LEU B CA 1
ATOM 684 C C . LEU A 1 96 ? 74.697 -29.134 -54.129 1.00 118.05 96 LEU B C 1
ATOM 685 O O . LEU A 1 96 ? 75.532 -30.046 -54.186 1.00 121.15 96 LEU B O 1
ATOM 690 N N . ALA A 1 97 ? 74.792 -28.035 -54.880 1.00 110.11 97 ALA B N 1
ATOM 691 C CA . ALA A 1 97 ? 75.969 -27.829 -55.713 1.00 113.72 97 ALA B CA 1
ATOM 692 C C . ALA A 1 97 ? 77.204 -27.570 -54.864 1.00 115.58 97 ALA B C 1
ATOM 693 O O . ALA A 1 97 ? 78.316 -27.949 -55.254 1.00 123.37 97 ALA B O 1
ATOM 695 N N . THR A 1 98 ? 77.025 -26.943 -53.700 1.00 111.92 98 THR B N 1
ATOM 696 C CA . THR A 1 98 ? 78.146 -26.737 -52.790 1.00 110.35 98 THR B CA 1
ATOM 697 C C . THR A 1 98 ? 78.713 -28.071 -52.330 1.00 109.91 98 THR B C 1
ATOM 698 O O . THR A 1 98 ? 79.933 -28.283 -52.351 1.00 111.44 98 THR B O 1
ATOM 702 N N . PHE A 1 99 ? 77.836 -28.991 -51.915 1.00 105.03 99 PHE B N 1
ATOM 703 C CA . PHE A 1 99 ? 78.326 -30.309 -51.532 1.00 109.60 99 PHE B CA 1
ATOM 704 C C . PHE A 1 99 ? 78.890 -31.073 -52.721 1.00 115.05 99 PHE B C 1
ATOM 705 O O . PHE A 1 99 ? 79.843 -31.843 -52.558 1.00 117.16 99 PHE B O 1
ATOM 713 N N . ARG A 1 100 ? 78.323 -30.885 -53.916 1.00 115.20 100 ARG B N 1
ATOM 714 C CA . ARG A 1 100 ? 78.861 -31.574 -55.085 1.00 115.35 100 ARG B CA 1
ATOM 715 C C . ARG A 1 100 ? 80.287 -31.128 -55.389 1.00 118.71 100 ARG B C 1
ATOM 716 O O . ARG A 1 100 ? 81.144 -31.954 -55.726 1.00 116.52 100 ARG B O 1
ATOM 724 N N . ALA A 1 101 ? 80.565 -29.825 -55.265 1.00 120.78 101 ALA B N 1
ATOM 725 C CA . ALA A 1 101 ? 81.900 -29.325 -55.580 1.00 124.74 101 ALA B CA 1
ATOM 726 C C . ALA A 1 101 ? 82.954 -29.807 -54.595 1.00 131.56 101 ALA B C 1
ATOM 727 O O . ALA A 1 101 ? 84.148 -29.642 -54.861 1.00 138.77 101 ALA B O 1
ATOM 729 N N . GLN A 1 102 ? 82.544 -30.392 -53.471 1.00 127.33 102 GLN B N 1
ATOM 730 C CA . GLN A 1 102 ? 83.458 -31.007 -52.518 1.00 127.54 102 GLN B CA 1
ATOM 731 C C . GLN A 1 102 ? 83.481 -32.526 -52.656 1.00 127.59 102 GLN B C 1
ATOM 732 O O . GLN A 1 102 ? 83.786 -33.235 -51.692 1.00 128.51 102 GLN B O 1
ATOM 738 N N . GLY A 1 103 ? 83.166 -33.033 -53.847 1.00 124.83 103 GLY B N 1
ATOM 739 C CA . GLY A 1 103 ? 83.240 -34.455 -54.120 1.00 127.53 103 GLY B CA 1
ATOM 740 C C . GLY A 1 103 ? 82.205 -35.308 -53.427 1.00 130.89 103 GLY B C 1
ATOM 741 O O . GLY A 1 103 ? 82.383 -36.526 -53.342 1.00 136.85 103 GLY B O 1
ATOM 742 N N . ALA A 1 104 ? 81.125 -34.715 -52.925 1.00 133.15 104 ALA B N 1
ATOM 743 C CA . ALA A 1 104 ? 80.074 -35.506 -52.302 1.00 135.36 104 ALA B CA 1
ATOM 744 C C . ALA A 1 104 ? 79.142 -36.048 -53.375 1.00 134.30 104 ALA B C 1
ATOM 745 O O . ALA A 1 104 ? 78.736 -35.319 -54.286 1.00 141.20 104 ALA B O 1
ATOM 747 N N . ARG A 1 105 ? 78.825 -37.337 -53.275 1.00 125.25 105 ARG B N 1
ATOM 748 C CA . ARG A 1 105 ? 77.837 -37.981 -54.139 1.00 121.60 105 ARG B CA 1
ATOM 749 C C . ARG A 1 105 ? 76.452 -37.523 -53.680 1.00 118.77 105 ARG B C 1
ATOM 750 O O . ARG A 1 105 ? 75.762 -38.175 -52.895 1.00 125.75 105 ARG B O 1
ATOM 758 N N . CYS A 1 106 ? 76.059 -36.348 -54.172 1.00 110.10 106 CYS B N 1
ATOM 759 C CA . CYS A 1 106 ? 74.867 -35.659 -53.688 1.00 106.51 106 CYS B CA 1
ATOM 760 C C . CYS A 1 106 ? 73.572 -36.328 -54.126 1.00 94.48 106 CYS B C 1
ATOM 761 O O . CYS A 1 106 ? 73.465 -36.871 -55.226 1.00 101.31 106 CYS B O 1
ATOM 764 N N . TYR A 1 107 ? 72.587 -36.283 -53.238 1.00 92.74 107 TYR B N 1
ATOM 765 C CA . TYR A 1 107 ? 71.227 -36.720 -53.496 1.00 93.68 107 TYR B CA 1
ATOM 766 C C . TYR A 1 107 ? 70.303 -35.615 -53.002 1.00 92.84 107 TYR B C 1
ATOM 767 O O . TYR A 1 107 ? 70.729 -34.694 -52.302 1.00 102.22 107 TYR B O 1
ATOM 776 N N . ALA A 1 108 ? 69.025 -35.707 -53.344 1.00 83.20 108 ALA B N 1
ATOM 777 C CA . ALA A 1 108 ? 68.070 -34.718 -52.872 1.00 75.88 108 ALA B CA 1
ATOM 778 C C . ALA A 1 108 ? 66.818 -35.424 -52.391 1.00 81.55 108 ALA B C 1
ATOM 779 O O . ALA A 1 108 ? 66.380 -36.405 -52.994 1.00 82.62 108 ALA B O 1
ATOM 781 N N . TYR A 1 109 ? 66.248 -34.923 -51.300 1.00 79.42 109 TYR B N 1
ATOM 782 C CA . TYR A 1 109 ? 65.008 -35.459 -50.762 1.00 70.11 109 TYR B CA 1
ATOM 783 C C . TYR A 1 109 ? 63.946 -34.379 -50.849 1.00 73.62 109 TYR B C 1
ATOM 784 O O . TYR A 1 109 ? 64.176 -33.242 -50.424 1.00 78.98 109 TYR B O 1
ATOM 793 N N . THR A 1 110 ? 62.783 -34.734 -51.387 1.00 69.10 110 THR B N 1
ATOM 794 C CA . THR A 1 110 ? 61.741 -33.737 -51.563 1.00 74.51 110 THR B CA 1
ATOM 795 C C . THR A 1 110 ? 60.397 -34.432 -51.721 1.00 69.39 110 THR B C 1
ATOM 796 O O . THR A 1 110 ? 60.323 -35.618 -52.059 1.00 65.54 110 THR B O 1
ATOM 800 N N . SER A 1 111 ? 59.334 -33.673 -51.457 1.00 65.11 111 SER B N 1
ATOM 801 C CA . SER A 1 111 ? 57.967 -34.081 -51.753 1.00 66.15 111 SER B CA 1
ATOM 802 C C . SER A 1 111 ? 57.459 -33.411 -53.021 1.00 70.19 111 SER B C 1
ATOM 803 O O . SER A 1 111 ? 56.274 -33.532 -53.359 1.00 63.74 111 SER B O 1
ATOM 806 N N . ILE A 1 112 ? 58.336 -32.690 -53.714 1.00 66.77 112 ILE B N 1
ATOM 807 C CA . ILE A 1 112 ? 57.982 -31.980 -54.933 1.00 68.90 112 ILE B CA 1
ATOM 808 C C . ILE A 1 112 ? 57.756 -32.999 -56.041 1.00 75.03 112 ILE B C 1
ATOM 809 O O . ILE A 1 112 ? 58.658 -33.771 -56.383 1.00 80.27 112 ILE B O 1
ATOM 814 N N . ARG A 1 113 ? 56.530 -33.038 -56.574 1.00 81.56 113 ARG B N 1
ATOM 815 C CA . ARG A 1 113 ? 56.196 -33.955 -57.660 1.00 82.58 113 ARG B CA 1
ATOM 816 C C . ARG A 1 113 ? 56.030 -33.193 -58.970 1.00 91.02 113 ARG B C 1
ATOM 817 O O . ARG A 1 113 ? 54.938 -33.187 -59.556 1.00 104.37 113 ARG B O 1
ATOM 825 N N . SER A 1 114 ? 57.100 -32.577 -59.451 1.00 90.68 114 SER B N 1
ATOM 826 C CA . SER A 1 114 ? 57.039 -31.724 -60.640 1.00 80.35 114 SER B CA 1
ATOM 827 C C . SER A 1 114 ? 58.351 -31.873 -61.389 1.00 89.45 114 SER B C 1
ATOM 828 O O . SER A 1 114 ? 59.385 -31.326 -60.967 1.00 83.24 114 SER B O 1
ATOM 831 N N . PRO A 1 115 ? 58.366 -32.641 -62.487 1.00 94.13 115 PRO B N 1
ATOM 832 C CA . PRO A 1 115 ? 59.630 -32.876 -63.212 1.00 95.75 115 PRO B CA 1
ATOM 833 C C . PRO A 1 115 ? 60.339 -31.597 -63.616 1.00 92.79 115 PRO B C 1
ATOM 834 O O . PRO A 1 115 ? 61.571 -31.594 -63.750 1.00 92.80 115 PRO B O 1
ATOM 838 N N . ALA A 1 116 ? 59.589 -30.503 -63.779 1.00 86.68 116 ALA B N 1
ATOM 839 C CA . ALA A 1 116 ? 60.188 -29.192 -63.999 1.00 93.25 116 ALA B CA 1
ATOM 840 C C . ALA A 1 116 ? 61.152 -28.809 -62.872 1.00 90.15 116 ALA B C 1
ATOM 841 O O . ALA A 1 116 ? 62.243 -28.281 -63.130 1.00 87.39 116 ALA B O 1
ATOM 843 N N . GLN A 1 117 ? 60.770 -29.053 -61.616 1.00 89.56 117 GLN B N 1
ATOM 844 C CA . GLN A 1 117 ? 61.641 -28.675 -60.506 1.00 90.37 117 GLN B CA 1
ATOM 845 C C . GLN A 1 117 ? 62.772 -29.682 -60.312 1.00 86.71 117 GLN B C 1
ATOM 846 O O . GLN A 1 117 ? 63.890 -29.308 -59.914 1.00 83.92 117 GLN B O 1
ATOM 852 N N . TRP A 1 118 ? 62.509 -30.951 -60.634 1.00 85.85 118 TRP B N 1
ATOM 853 C CA . TRP A 1 118 ? 63.559 -31.960 -60.607 1.00 86.39 118 TRP B CA 1
ATOM 854 C C . TRP A 1 118 ? 64.673 -31.593 -61.571 1.00 97.79 118 TRP B C 1
ATOM 855 O O . TRP A 1 118 ? 65.858 -31.752 -61.250 1.00 93.92 118 TRP B O 1
ATOM 866 N N . ARG A 1 119 ? 64.304 -31.118 -62.768 1.00 98.18 119 ARG B N 1
ATOM 867 C CA . ARG A 1 119 ? 65.275 -30.571 -63.705 1.00 103.60 119 ARG B CA 1
ATOM 868 C C . ARG A 1 119 ? 66.240 -29.631 -62.988 1.00 97.94 119 ARG B C 1
ATOM 869 O O . ARG A 1 119 ? 67.447 -29.886 -62.938 1.00 95.38 119 ARG B O 1
ATOM 877 N N . THR A 1 120 ? 65.706 -28.571 -62.375 1.00 93.83 120 THR B N 1
ATOM 878 C CA . THR A 1 120 ? 66.534 -27.639 -61.615 1.00 100.96 120 THR B CA 1
ATOM 879 C C . THR A 1 120 ? 67.384 -28.344 -60.563 1.00 101.77 120 THR B C 1
ATOM 880 O O . THR A 1 120 ? 68.491 -27.886 -60.255 1.00 109.90 120 THR B O 1
ATOM 884 N N . LEU A 1 121 ? 66.917 -29.477 -60.028 1.00 91.36 121 LEU B N 1
ATOM 885 C CA . LEU A 1 121 ? 67.751 -30.149 -59.031 1.00 100.44 121 LEU B CA 1
ATOM 886 C C . LEU A 1 121 ? 68.908 -30.927 -59.668 1.00 104.60 121 LEU B C 1
ATOM 887 O O . LEU A 1 121 ? 70.005 -30.973 -59.101 1.00 112.76 121 LEU B O 1
ATOM 892 N N . PHE A 1 122 ? 68.696 -31.549 -60.831 1.00 95.70 122 PHE B N 1
ATOM 893 C CA . PHE A 1 122 ? 69.806 -32.203 -61.527 1.00 103.93 122 PHE B CA 1
ATOM 894 C C . PHE A 1 122 ? 70.758 -31.211 -62.197 1.00 110.82 122 PHE B C 1
ATOM 895 O O . PHE A 1 122 ? 71.941 -31.524 -62.383 1.00 100.43 122 PHE B O 1
ATOM 903 N N . GLU A 1 123 ? 70.279 -30.017 -62.554 1.00 116.28 123 GLU B N 1
ATOM 904 C CA . GLU A 1 123 ? 71.113 -29.057 -63.280 1.00 128.79 123 GLU B CA 1
ATOM 905 C C . GLU A 1 123 ? 71.970 -28.256 -62.306 1.00 125.98 123 GLU B C 1
ATOM 906 O O . GLU A 1 123 ? 73.192 -28.424 -62.248 1.00 134.09 123 GLU B O 1
ATOM 912 N N . ARG A 1 124 ? 71.337 -27.343 -61.568 1.00 121.32 124 ARG B N 1
ATOM 913 C CA . ARG A 1 124 ? 72.057 -26.515 -60.607 1.00 123.75 124 ARG B CA 1
ATOM 914 C C . ARG A 1 124 ? 72.650 -27.375 -59.494 1.00 124.24 124 ARG B C 1
ATOM 915 O O . ARG A 1 124 ? 73.822 -27.217 -59.129 1.00 128.12 124 ARG B O 1
ATOM 923 N N . GLY A 1 125 ? 71.854 -28.314 -58.967 1.00 115.27 125 GLY B N 1
ATOM 924 C CA . GLY A 1 125 ? 72.296 -29.139 -57.857 1.00 118.33 125 GLY B CA 1
ATOM 925 C C . GLY A 1 125 ? 73.265 -30.251 -58.198 1.00 118.66 125 GLY B C 1
ATOM 926 O O . GLY A 1 125 ? 74.126 -30.587 -57.379 1.00 125.64 125 GLY B O 1
ATOM 927 N N . GLY A 1 126 ? 73.151 -30.841 -59.384 1.00 119.22 126 GLY B N 1
ATOM 928 C CA . GLY A 1 126 ? 74.039 -31.935 -59.734 1.00 124.73 126 GLY B CA 1
ATOM 929 C C . GLY A 1 126 ? 73.869 -33.160 -58.857 1.00 120.69 126 GLY B C 1
ATOM 930 O O . GLY A 1 126 ? 74.832 -33.637 -58.248 1.00 117.33 126 GLY B O 1
ATOM 931 N N . CYS A 1 127 ? 72.645 -33.674 -58.783 1.00 117.87 127 CYS B N 1
ATOM 932 C CA . CYS A 1 127 ? 72.303 -34.798 -57.921 1.00 116.01 127 CYS B CA 1
ATOM 933 C C . CYS A 1 127 ? 72.329 -36.100 -58.711 1.00 115.37 127 CYS B C 1
ATOM 934 O O . CYS A 1 127 ? 71.789 -36.168 -59.821 1.00 123.96 127 CYS B O 1
ATOM 937 N N . GLU A 1 128 ? 72.937 -37.136 -58.131 1.00 107.62 128 GLU B N 1
ATOM 938 C CA . GLU A 1 128 ? 72.888 -38.461 -58.738 1.00 115.29 128 GLU B CA 1
ATOM 939 C C . GLU A 1 128 ? 71.506 -39.088 -58.646 1.00 117.41 128 GLU B C 1
ATOM 940 O O . GLU A 1 128 ? 71.297 -40.186 -59.178 1.00 118.57 128 GLU B O 1
ATOM 946 N N . GLY A 1 129 ? 70.573 -38.417 -57.985 1.00 120.95 129 GLY B N 1
ATOM 947 C CA . GLY A 1 129 ? 69.205 -38.887 -57.902 1.00 123.02 129 GLY B CA 1
ATOM 948 C C . GLY A 1 129 ? 68.414 -37.942 -57.027 1.00 107.24 129 GLY B C 1
ATOM 949 O O . GLY A 1 129 ? 68.968 -37.076 -56.340 1.00 112.24 129 GLY B O 1
ATOM 950 N N . VAL A 1 130 ? 67.097 -38.107 -57.076 1.00 87.31 130 VAL B N 1
ATOM 951 C CA . VAL A 1 130 ? 66.180 -37.302 -56.282 1.00 76.28 130 VAL B CA 1
ATOM 952 C C . VAL A 1 130 ? 65.275 -38.269 -55.545 1.00 76.70 130 VAL B C 1
ATOM 953 O O . VAL A 1 130 ? 64.659 -39.141 -56.167 1.00 75.03 130 VAL B O 1
ATOM 957 N N . LEU A 1 131 ? 65.209 -38.127 -54.226 1.00 92.07 131 LEU B N 1
ATOM 958 C CA . LEU A 1 131 ? 64.505 -39.066 -53.368 1.00 79.05 131 LEU B CA 1
ATOM 959 C C . LEU A 1 131 ? 63.173 -38.470 -52.942 1.00 85.29 131 LEU B C 1
ATOM 960 O O . LEU A 1 131 ? 63.111 -37.322 -52.489 1.00 85.29 131 LEU B O 1
ATOM 965 N N . LEU A 1 132 ? 62.129 -39.275 -53.036 1.00 85.83 132 LEU B N 1
ATOM 966 C CA . LEU A 1 132 ? 60.751 -38.905 -52.780 1.00 75.94 132 LEU B CA 1
ATOM 967 C C . LEU A 1 132 ? 60.253 -39.756 -51.625 1.00 79.97 132 LEU B C 1
ATOM 968 O O . LEU A 1 132 ? 60.885 -40.760 -51.279 1.00 87.18 132 LEU B O 1
ATOM 973 N N . PRO A 1 133 ? 59.146 -39.365 -50.976 1.00 83.53 133 PRO B N 1
ATOM 974 C CA . PRO A 1 133 ? 58.661 -40.127 -49.812 1.00 80.57 133 PRO B CA 1
ATOM 975 C C . PRO A 1 133 ? 58.713 -41.646 -49.968 1.00 90.24 133 PRO B C 1
ATOM 976 O O . PRO A 1 133 ? 59.302 -42.335 -49.123 1.00 103.82 133 PRO B O 1
ATOM 980 N N . GLU A 1 134 ? 58.150 -42.169 -51.063 1.00 82.51 134 GLU B N 1
ATOM 981 C CA . GLU A 1 134 ? 58.138 -43.613 -51.292 1.00 78.70 134 GLU B CA 1
ATOM 982 C C . GLU A 1 134 ? 59.519 -44.237 -51.175 1.00 77.90 134 GLU B C 1
ATOM 983 O O . GLU A 1 134 ? 59.633 -45.431 -50.874 1.00 82.20 134 GLU B O 1
ATOM 989 N N . SER A 1 135 ? 60.576 -43.462 -51.424 1.00 79.09 135 SER B N 1
ATOM 990 C CA . SER A 1 135 ? 61.917 -44.033 -51.467 1.00 83.60 135 SER B CA 1
ATOM 991 C C . SER A 1 135 ? 62.441 -44.400 -50.091 1.00 94.25 135 SER B C 1
ATOM 992 O O . SER A 1 135 ? 63.342 -45.243 -49.995 1.00 110.46 135 SER B O 1
ATOM 995 N N . ILE A 1 136 ? 61.907 -43.783 -49.032 1.00 89.38 136 ILE B N 1
ATOM 996 C CA . ILE A 1 136 ? 62.461 -43.976 -47.690 1.00 83.83 136 ILE B CA 1
ATOM 997 C C . ILE A 1 136 ? 62.530 -45.459 -47.332 1.00 83.52 136 ILE B C 1
ATOM 998 O O . ILE A 1 136 ? 63.567 -45.953 -46.870 1.00 84.97 136 ILE B O 1
ATOM 1003 N N . SER A 1 137 ? 61.437 -46.196 -47.575 1.00 82.64 137 SER B N 1
ATOM 1004 C CA . SER A 1 137 ? 61.397 -47.613 -47.222 1.00 77.03 137 SER B CA 1
ATOM 1005 C C . SER A 1 137 ? 62.513 -48.378 -47.913 1.00 90.20 137 SER B C 1
ATOM 1006 O O . SER A 1 137 ? 63.083 -49.313 -47.339 1.00 100.81 137 SER B O 1
ATOM 1009 N N . PHE A 1 138 ? 62.846 -47.987 -49.142 1.00 92.08 138 PHE B N 1
ATOM 1010 C CA . PHE A 1 138 ? 63.876 -48.653 -49.918 1.00 99.74 138 PHE B CA 1
ATOM 1011 C C . PHE A 1 138 ? 65.182 -47.874 -49.935 1.00 98.35 138 PHE B C 1
ATOM 1012 O O . PHE A 1 138 ? 66.026 -48.121 -50.808 1.00 101.91 138 PHE B O 1
ATOM 1020 N N . ALA A 1 139 ? 65.374 -46.948 -48.991 1.00 96.93 139 ALA B N 1
ATOM 1021 C CA . ALA A 1 139 ? 66.491 -46.018 -49.110 1.00 104.75 139 ALA B CA 1
ATOM 1022 C C . ALA A 1 139 ? 67.840 -46.716 -49.196 1.00 108.00 139 ALA B C 1
ATOM 1023 O O . ALA A 1 139 ? 68.808 -46.109 -49.660 1.00 108.47 139 ALA B O 1
ATOM 1025 N N . ARG A 1 140 ? 67.930 -47.987 -48.813 1.00 101.89 140 ARG B N 1
ATOM 1026 C CA . ARG A 1 140 ? 69.207 -48.671 -48.968 1.00 103.69 140 ARG B CA 1
ATOM 1027 C C . ARG A 1 140 ? 69.468 -48.980 -50.433 1.00 112.87 140 ARG B C 1
ATOM 1028 O O . ARG A 1 140 ? 70.485 -48.555 -50.997 1.00 120.18 140 ARG B O 1
ATOM 1036 N N . ALA A 1 141 ? 68.508 -49.645 -51.083 1.00 115.79 141 ALA B N 1
ATOM 1037 C CA . ALA A 1 141 ? 68.674 -50.052 -52.473 1.00 107.70 141 ALA B CA 1
ATOM 1038 C C . ALA A 1 141 ? 69.000 -48.862 -53.364 1.00 112.50 141 ALA B C 1
ATOM 1039 O O . ALA A 1 141 ? 69.898 -48.937 -54.210 1.00 127.80 141 ALA B O 1
ATOM 1041 N N . ALA A 1 142 ? 68.266 -47.758 -53.201 1.00 100.70 142 ALA B N 1
ATOM 1042 C CA . ALA A 1 142 ? 68.532 -46.512 -53.916 1.00 95.14 142 ALA B CA 1
ATOM 1043 C C . ALA A 1 142 ? 70.010 -46.129 -53.981 1.00 109.85 142 ALA B C 1
ATOM 1044 O O . ALA A 1 142 ? 70.503 -45.736 -55.043 1.00 108.08 142 ALA B O 1
ATOM 1046 N N . LEU A 1 143 ? 70.733 -46.232 -52.868 1.00 119.53 143 LEU B N 1
ATOM 1047 C CA . LEU A 1 143 ? 72.147 -45.873 -52.893 1.00 124.13 143 LEU B CA 1
ATOM 1048 C C . LEU A 1 143 ? 73.040 -47.051 -53.256 1.00 126.22 143 LEU B C 1
ATOM 1049 O O . LEU A 1 143 ? 74.235 -46.854 -53.505 1.00 129.92 143 LEU B O 1
ATOM 1054 N N . ALA A 1 144 ? 72.481 -48.259 -53.317 1.00 127.59 144 ALA B N 1
ATOM 1055 C CA . ALA A 1 144 ? 73.183 -49.415 -53.853 1.00 138.75 144 ALA B CA 1
ATOM 1056 C C . ALA A 1 144 ? 73.268 -49.376 -55.372 1.00 139.45 144 ALA B C 1
ATOM 1057 O O . ALA A 1 144 ? 74.024 -50.158 -55.961 1.00 148.37 144 ALA B O 1
ATOM 1059 N N . GLY A 1 145 ? 72.492 -48.502 -56.008 1.00 137.31 145 GLY B N 1
ATOM 1060 C CA . GLY A 1 145 ? 72.500 -48.316 -57.439 1.00 139.39 145 GLY B CA 1
ATOM 1061 C C . GLY A 1 145 ? 71.221 -48.708 -58.144 1.00 145.34 145 GLY B C 1
ATOM 1062 O O . GLY A 1 145 ? 70.986 -48.231 -59.259 1.00 154.41 145 GLY B O 1
ATOM 1063 N N . ASP A 1 146 ? 70.389 -49.555 -57.539 1.00 137.66 146 ASP B N 1
ATOM 1064 C CA . ASP A 1 146 ? 69.146 -49.971 -58.182 1.00 143.41 146 ASP B CA 1
ATOM 1065 C C . ASP A 1 146 ? 68.287 -48.746 -58.495 1.00 146.31 146 ASP B C 1
ATOM 1066 O O . ASP A 1 146 ? 68.182 -47.821 -57.686 1.00 145.53 146 ASP B O 1
ATOM 1071 N N . HIS A 1 147 ? 67.652 -48.751 -59.674 1.00 146.09 147 HIS B N 1
ATOM 1072 C CA . HIS A 1 147 ? 66.784 -47.655 -60.089 1.00 139.54 147 HIS B CA 1
ATOM 1073 C C . HIS A 1 147 ? 65.367 -48.085 -60.444 1.00 133.30 147 HIS B C 1
ATOM 1074 O O . HIS A 1 147 ? 64.540 -47.223 -60.765 1.00 120.64 147 HIS B O 1
ATOM 1081 N N . THR A 1 148 ? 65.051 -49.374 -60.375 1.00 140.82 148 THR B N 1
ATOM 1082 C CA . THR A 1 148 ? 63.666 -49.834 -60.436 1.00 142.86 148 THR B CA 1
ATOM 1083 C C . THR A 1 148 ? 62.955 -49.644 -59.112 1.00 141.90 148 THR B C 1
ATOM 1084 O O . THR A 1 148 ? 61.830 -50.123 -58.932 1.00 148.50 148 THR B O 1
ATOM 1088 N N . VAL A 1 149 ? 63.613 -48.949 -58.194 1.00 126.05 149 VAL B N 1
ATOM 1089 C CA . VAL A 1 149 ? 63.177 -48.760 -56.818 1.00 115.98 149 VAL B CA 1
ATOM 1090 C C . VAL A 1 149 ? 62.261 -47.544 -56.708 1.00 104.92 149 VAL B C 1
ATOM 1091 O O . VAL A 1 149 ? 62.581 -46.469 -57.239 1.00 97.08 149 VAL B O 1
ATOM 1095 N N . PRO A 1 150 ? 61.108 -47.670 -56.050 1.00 100.93 150 PRO B N 1
ATOM 1096 C CA . PRO A 1 150 ? 60.148 -46.559 -56.032 1.00 94.50 150 PRO B CA 1
ATOM 1097 C C . PRO A 1 150 ? 60.712 -45.354 -55.303 1.00 82.09 150 PRO B C 1
ATOM 1098 O O . PRO A 1 150 ? 61.517 -45.479 -54.381 1.00 97.19 150 PRO B O 1
ATOM 1102 N N . GLY A 1 151 ? 60.285 -44.168 -55.731 1.00 73.40 151 GLY B N 1
ATOM 1103 C CA . GLY A 1 151 ? 60.679 -42.961 -55.044 1.00 80.95 151 GLY B CA 1
ATOM 1104 C C . GLY A 1 151 ? 62.021 -42.402 -55.463 1.00 94.07 151 GLY B C 1
ATOM 1105 O O . GLY A 1 151 ? 62.374 -41.296 -55.032 1.00 97.51 151 GLY B O 1
ATOM 1106 N N . LEU A 1 152 ? 62.771 -43.122 -56.298 1.00 93.34 152 LEU B N 1
ATOM 1107 C CA . LEU A 1 152 ? 64.085 -42.698 -56.769 1.00 94.27 152 LEU B CA 1
ATOM 1108 C C . LEU A 1 152 ? 63.944 -42.175 -58.193 1.00 94.26 152 LEU B C 1
ATOM 1109 O O . LEU A 1 152 ? 63.463 -42.889 -59.078 1.00 90.15 152 LEU B O 1
ATOM 1114 N N . VAL A 1 153 ? 64.361 -40.933 -58.410 1.00 96.12 153 VAL B N 1
ATOM 1115 C CA . VAL A 1 153 ? 64.262 -40.300 -59.711 1.00 99.73 153 VAL B CA 1
ATOM 1116 C C . VAL A 1 153 ? 65.664 -40.055 -60.238 1.00 114.52 153 VAL B C 1
ATOM 1117 O O . VAL A 1 153 ? 66.417 -39.248 -59.679 1.00 116.28 153 VAL B O 1
ATOM 1121 N N . THR A 1 154 ? 66.021 -40.763 -61.301 1.00 119.37 154 THR B N 1
ATOM 1122 C CA . THR A 1 154 ? 67.232 -40.459 -62.033 1.00 120.33 154 THR B CA 1
ATOM 1123 C C . THR A 1 154 ? 66.970 -39.265 -62.948 1.00 124.03 154 THR B C 1
ATOM 1124 O O . THR A 1 154 ? 65.814 -38.922 -63.221 1.00 125.44 154 THR B O 1
ATOM 1128 N N . PRO A 1 155 ? 68.020 -38.621 -63.466 1.00 123.88 155 PRO B N 1
ATOM 1129 C CA . PRO A 1 155 ? 67.801 -37.657 -64.548 1.00 115.13 155 PRO B CA 1
ATOM 1130 C C . PRO A 1 155 ? 67.551 -38.333 -65.875 1.00 115.69 155 PRO B C 1
ATOM 1131 O O . PRO A 1 155 ? 67.134 -37.665 -66.830 1.00 107.99 155 PRO B O 1
ATOM 1135 N N . ASP A 1 156 ? 67.758 -39.647 -65.933 1.00 129.05 156 ASP B N 1
ATOM 1136 C CA . ASP A 1 156 ? 67.485 -40.456 -67.109 1.00 142.72 156 ASP B CA 1
ATOM 1137 C C . ASP A 1 156 ? 65.984 -40.567 -67.331 1.00 145.60 156 ASP B C 1
ATOM 1138 O O . ASP A 1 156 ? 65.426 -39.866 -68.182 1.00 143.06 156 ASP B O 1
ATOM 1143 N N . SER A 1 157 ? 65.326 -41.447 -66.575 1.00 146.68 157 SER B N 1
ATOM 1144 C CA . SER A 1 157 ? 63.897 -41.689 -66.752 1.00 154.54 157 SER B CA 1
ATOM 1145 C C . SER A 1 157 ? 63.120 -40.757 -65.816 1.00 137.83 157 SER B C 1
ATOM 1146 O O . SER A 1 157 ? 62.394 -41.172 -64.914 1.00 129.03 157 SER B O 1
ATOM 1149 N N . LEU A 1 158 ? 63.301 -39.457 -66.067 1.00 128.99 158 LEU B N 1
ATOM 1150 C CA . LEU A 1 158 ? 62.753 -38.344 -65.296 1.00 108.05 158 LEU B CA 1
ATOM 1151 C C . LEU A 1 158 ? 61.237 -38.179 -65.470 1.00 98.38 158 LEU B C 1
ATOM 1152 O O . LEU A 1 158 ? 60.642 -37.288 -64.849 1.00 102.22 158 LEU B O 1
ATOM 1157 N N . LEU A 1 159 ? 60.597 -38.978 -66.313 1.00 103.14 159 LEU B N 1
ATOM 1158 C CA . LEU A 1 159 ? 59.167 -38.820 -66.537 1.00 111.15 159 LEU B CA 1
ATOM 1159 C C . LEU A 1 159 ? 58.448 -40.160 -66.475 1.00 108.75 159 LEU B C 1
ATOM 1160 O O . LEU A 1 159 ? 57.410 -40.347 -67.122 1.00 109.76 159 LEU B O 1
ATOM 1165 N N . ASP A 1 160 ? 58.958 -41.075 -65.675 1.00 100.67 160 ASP B N 1
ATOM 1166 C CA . ASP A 1 160 ? 58.297 -42.356 -65.491 1.00 106.56 160 ASP B CA 1
ATOM 1167 C C . ASP A 1 160 ? 56.993 -42.162 -64.724 1.00 107.39 160 ASP B C 1
ATOM 1168 O O . ASP A 1 160 ? 56.988 -41.514 -63.673 1.00 115.11 160 ASP B O 1
ATOM 1173 N N . PRO A 1 161 ? 55.875 -42.694 -65.215 1.00 104.85 161 PRO B N 1
ATOM 1174 C CA . PRO A 1 161 ? 54.591 -42.515 -64.519 1.00 109.71 161 PRO B CA 1
ATOM 1175 C C . PRO A 1 161 ? 54.455 -43.319 -63.232 1.00 102.95 161 PRO B C 1
ATOM 1176 O O . PRO A 1 161 ? 53.348 -43.483 -62.709 1.00 97.81 161 PRO B O 1
ATOM 1180 N N . ARG A 1 162 ? 55.572 -43.814 -62.702 1.00 104.14 162 ARG B N 1
ATOM 1181 C CA . ARG A 1 162 ? 55.541 -44.415 -61.377 1.00 109.47 162 ARG B CA 1
ATOM 1182 C C . ARG A 1 162 ? 55.564 -43.333 -60.309 1.00 96.22 162 ARG B C 1
ATOM 1183 O O . ARG A 1 162 ? 55.091 -43.552 -59.189 1.00 102.36 162 ARG B O 1
ATOM 1191 N N . HIS A 1 163 ? 56.090 -42.161 -60.646 1.00 85.20 163 HIS B N 1
ATOM 1192 C CA . HIS A 1 163 ? 56.287 -41.098 -59.682 1.00 81.35 163 HIS B CA 1
ATOM 1193 C C . HIS A 1 163 ? 55.020 -40.281 -59.468 1.00 90.59 163 HIS B C 1
ATOM 1194 O O . HIS A 1 163 ? 55.059 -39.283 -58.744 1.00 97.04 163 HIS B O 1
ATOM 1201 N N . HIS A 1 164 ? 53.905 -40.674 -60.090 1.00 102.35 164 HIS B N 1
ATOM 1202 C CA . HIS A 1 164 ? 52.584 -40.134 -59.776 1.00 110.95 164 HIS B CA 1
ATOM 1203 C C . HIS A 1 164 ? 51.626 -41.207 -59.283 1.00 114.09 164 HIS B C 1
ATOM 1204 O O . HIS A 1 164 ? 50.418 -40.962 -59.195 1.00 122.59 164 HIS B O 1
ATOM 1211 N N . GLN A 1 165 ? 52.142 -42.391 -58.984 1.00 110.28 165 GLN B N 1
ATOM 1212 C CA . GLN A 1 165 ? 51.388 -43.466 -58.341 1.00 110.75 165 GLN B CA 1
ATOM 1213 C C . GLN A 1 165 ? 52.349 -43.986 -57.289 1.00 102.23 165 GLN B C 1
ATOM 1214 O O . GLN A 1 165 ? 52.994 -45.029 -57.457 1.00 97.50 165 GLN B O 1
ATOM 1220 N N . PRO A 1 166 ? 52.468 -43.269 -56.175 1.00 95.61 166 PRO B N 1
ATOM 1221 C CA . PRO A 1 166 ? 53.512 -43.568 -55.186 1.00 97.34 166 PRO B CA 1
ATOM 1222 C C . PRO A 1 166 ? 53.420 -44.960 -54.584 1.00 105.95 166 PRO B C 1
ATOM 1223 O O . PRO A 1 166 ? 52.621 -45.199 -53.675 1.00 96.97 166 PRO B O 1
ATOM 1227 N N . ALA A 1 167 ? 54.253 -45.877 -55.074 1.00 115.37 167 ALA B N 1
ATOM 1228 C CA . ALA A 1 167 ? 54.279 -47.245 -54.567 1.00 116.22 167 ALA B CA 1
ATOM 1229 C C . ALA A 1 167 ? 54.960 -47.271 -53.209 1.00 115.45 167 ALA B C 1
ATOM 1230 O O . ALA A 1 167 ? 56.172 -47.069 -53.112 1.00 124.95 167 ALA B O 1
ATOM 1232 N N . PHE A 1 168 ? 54.190 -47.551 -52.162 1.00 111.82 168 PHE B N 1
ATOM 1233 C CA . PHE A 1 168 ? 54.686 -47.532 -50.792 1.00 106.82 168 PHE B CA 1
ATOM 1234 C C . PHE A 1 168 ? 55.100 -48.936 -50.385 1.00 105.74 168 PHE B C 1
ATOM 1235 O O . PHE A 1 168 ? 54.334 -49.890 -50.561 1.00 112.81 168 PHE B O 1
ATOM 1243 N N . GLY A 1 169 ? 56.295 -49.058 -49.818 1.00 98.06 169 GLY B N 1
ATOM 1244 C CA . GLY A 1 169 ? 56.767 -50.361 -49.398 1.00 103.24 169 GLY B CA 1
ATOM 1245 C C . GLY A 1 169 ? 56.089 -50.882 -48.146 1.00 101.61 169 GLY B C 1
ATOM 1246 O O . GLY A 1 169 ? 55.013 -50.411 -47.767 1.00 102.67 169 GLY B O 1
ATOM 1247 N N . ASP A 1 170 ? 56.708 -51.869 -47.503 1.00 94.52 170 ASP B N 1
ATOM 1248 C CA . ASP A 1 170 ? 56.167 -52.472 -46.287 1.00 93.71 170 ASP B CA 1
ATOM 1249 C C . ASP A 1 170 ? 56.464 -51.544 -45.120 1.00 91.56 170 ASP B C 1
ATOM 1250 O O . ASP A 1 170 ? 57.560 -51.563 -44.554 1.00 85.84 170 ASP B O 1
ATOM 1255 N N . LEU A 1 171 ? 55.464 -50.755 -44.729 1.00 86.32 171 LEU B N 1
ATOM 1256 C CA . LEU A 1 171 ? 55.662 -49.795 -43.653 1.00 77.87 171 LEU B CA 1
ATOM 1257 C C . LEU A 1 171 ? 55.898 -50.490 -42.314 1.00 81.00 171 LEU B C 1
ATOM 1258 O O . LEU A 1 171 ? 56.610 -49.954 -41.454 1.00 64.81 171 LEU B O 1
ATOM 1263 N N . ALA A 1 172 ? 55.342 -51.688 -42.132 1.00 75.42 172 ALA B N 1
ATOM 1264 C CA . ALA A 1 172 ? 55.420 -52.356 -40.842 1.00 73.17 172 ALA B CA 1
ATOM 1265 C C . ALA A 1 172 ? 56.810 -52.887 -40.516 1.00 83.73 172 ALA B C 1
ATOM 1266 O O . ALA A 1 172 ? 57.067 -53.201 -39.350 1.00 103.49 172 ALA B O 1
ATOM 1268 N N . ALA A 1 173 ? 57.715 -52.977 -41.488 1.00 80.01 173 ALA B N 1
ATOM 1269 C CA . ALA A 1 173 ? 59.075 -53.435 -41.242 1.00 71.61 173 ALA B CA 1
ATOM 1270 C C . ALA A 1 173 ? 60.081 -52.293 -41.216 1.00 72.35 173 ALA B C 1
ATOM 1271 O O . ALA A 1 173 ? 61.287 -52.542 -41.109 1.00 80.42 173 ALA B O 1
ATOM 1273 N N . GLU A 1 174 ? 59.615 -51.056 -41.287 1.00 66.03 174 GLU B N 1
ATOM 1274 C CA . GLU A 1 174 ? 60.516 -49.913 -41.287 1.00 73.05 174 GLU B CA 1
ATOM 1275 C C . GLU A 1 174 ? 61.100 -49.714 -39.890 1.00 86.62 174 GLU B C 1
ATOM 1276 O O . GLU A 1 174 ? 60.365 -49.804 -38.896 1.00 89.42 174 GLU B O 1
ATOM 1282 N N . PRO A 1 175 ? 62.406 -49.491 -39.765 1.00 79.03 175 PRO B N 1
ATOM 1283 C CA . PRO A 1 175 ? 62.983 -49.217 -38.445 1.00 70.57 175 PRO B CA 1
ATOM 1284 C C . PRO A 1 175 ? 62.472 -47.897 -37.885 1.00 75.98 175 PRO B C 1
ATOM 1285 O O . PRO A 1 175 ? 61.985 -47.025 -38.608 1.00 82.57 175 PRO B O 1
ATOM 1289 N N . LEU A 1 176 ? 62.587 -47.766 -36.565 1.00 66.53 176 LEU B N 1
ATOM 1290 C CA . LEU A 1 176 ? 62.204 -46.532 -35.898 1.00 66.46 176 LEU B CA 1
ATOM 1291 C C . LEU A 1 176 ? 63.101 -45.379 -36.346 1.00 57.76 176 LEU B C 1
ATOM 1292 O O . LEU A 1 176 ? 64.286 -45.579 -36.635 1.00 58.56 176 LEU B O 1
ATOM 1297 N N . PRO A 1 177 ? 62.562 -44.161 -36.411 1.00 58.87 177 PRO B N 1
ATOM 1298 C CA . PRO A 1 177 ? 63.389 -43.019 -36.820 1.00 54.54 177 PRO B CA 1
ATOM 1299 C C . PRO A 1 177 ? 64.543 -42.850 -35.854 1.00 62.92 177 PRO B C 1
ATOM 1300 O O . PRO A 1 177 ? 64.390 -43.033 -34.646 1.00 80.93 177 PRO B O 1
ATOM 1304 N N . ALA A 1 178 ? 65.715 -42.517 -36.391 1.00 64.27 178 ALA B N 1
ATOM 1305 C CA . ALA A 1 178 ? 66.872 -42.312 -35.524 1.00 75.83 178 ALA B CA 1
ATOM 1306 C C . ALA A 1 178 ? 66.694 -41.043 -34.698 1.00 72.29 178 ALA B C 1
ATOM 1307 O O . ALA A 1 178 ? 67.469 -40.089 -34.838 1.00 72.67 178 ALA B O 1
ATOM 1309 N N . ARG A 1 179 ? 65.699 -41.037 -33.804 1.00 75.49 179 ARG B N 1
ATOM 1310 C CA . ARG A 1 179 ? 65.452 -39.861 -32.980 1.00 72.22 179 ARG B CA 1
ATOM 1311 C C . ARG A 1 179 ? 66.581 -39.615 -31.997 1.00 64.11 179 ARG B C 1
ATOM 1312 O O . ARG A 1 179 ? 66.748 -38.484 -31.536 1.00 65.98 179 ARG B O 1
ATOM 1320 N N . ASP A 1 180 ? 67.376 -40.641 -31.706 1.00 61.11 180 ASP B N 1
ATOM 1321 C CA . ASP A 1 180 ? 68.540 -40.532 -30.845 1.00 72.66 180 ASP B CA 1
ATOM 1322 C C . ASP A 1 180 ? 69.728 -39.858 -31.522 1.00 77.93 180 ASP B C 1
ATOM 1323 O O . ASP A 1 180 ? 70.728 -39.582 -30.849 1.00 83.49 180 ASP B O 1
ATOM 1328 N N . LEU A 1 181 ? 69.654 -39.601 -32.826 1.00 81.34 181 LEU B N 1
ATOM 1329 C CA . LEU A 1 181 ? 70.710 -38.897 -33.540 1.00 74.13 181 LEU B CA 1
ATOM 1330 C C . LEU A 1 181 ? 70.533 -37.386 -33.519 1.00 74.84 181 LEU B C 1
ATOM 1331 O O . LEU A 1 181 ? 71.343 -36.674 -34.121 1.00 84.02 181 LEU B O 1
ATOM 1336 N N . VAL A 1 182 ? 69.507 -36.878 -32.842 1.00 73.33 182 VAL B N 1
ATOM 1337 C CA . VAL A 1 182 ? 69.190 -35.456 -32.863 1.00 75.08 182 VAL B CA 1
ATOM 1338 C C . VAL A 1 182 ? 68.804 -35.003 -31.460 1.00 86.49 182 VAL B C 1
ATOM 1339 O O . VAL A 1 182 ? 67.909 -35.584 -30.837 1.00 91.49 182 VAL B O 1
ATOM 1343 N N . ASP A 1 183 ? 69.471 -33.963 -30.965 1.00 83.71 183 ASP B N 1
ATOM 1344 C CA . ASP A 1 183 ? 69.053 -33.324 -29.722 1.00 87.95 183 ASP B CA 1
ATOM 1345 C C . ASP A 1 183 ? 67.772 -32.546 -29.984 1.00 77.88 183 ASP B C 1
ATOM 1346 O O . ASP A 1 183 ? 67.773 -31.576 -30.751 1.00 68.08 183 ASP B O 1
ATOM 1351 N N . HIS A 1 184 ? 66.689 -32.944 -29.330 1.00 72.94 184 HIS B N 1
ATOM 1352 C CA . HIS A 1 184 ? 65.394 -32.353 -29.620 1.00 64.02 184 HIS B CA 1
ATOM 1353 C C . HIS A 1 184 ? 65.139 -31.074 -28.833 1.00 66.79 184 HIS B C 1
ATOM 1354 O O . HIS A 1 184 ? 64.089 -30.455 -29.022 1.00 72.95 184 HIS B O 1
ATOM 1361 N N . THR A 1 185 ? 66.087 -30.645 -27.995 1.00 70.52 185 THR B N 1
ATOM 1362 C CA . THR A 1 185 ? 65.866 -29.470 -27.153 1.00 74.82 185 THR B CA 1
ATOM 1363 C C . THR A 1 185 ? 65.496 -28.211 -27.931 1.00 83.41 185 THR B C 1
ATOM 1364 O O . THR A 1 185 ? 64.563 -27.508 -27.496 1.00 83.34 185 THR B O 1
ATOM 1368 N N . PRO A 1 186 ? 66.143 -27.867 -29.048 1.00 74.74 186 PRO B N 1
ATOM 1369 C CA . PRO A 1 186 ? 65.783 -26.638 -29.760 1.00 70.18 186 PRO B CA 1
ATOM 1370 C C . PRO A 1 186 ? 64.471 -26.714 -30.520 1.00 71.27 186 PRO B C 1
ATOM 1371 O O . PRO A 1 186 ? 64.179 -25.797 -31.290 1.00 86.52 186 PRO B O 1
ATOM 1375 N N . TYR A 1 187 ? 63.674 -27.760 -30.337 1.00 66.96 187 TYR B N 1
ATOM 1376 C CA . TYR A 1 187 ? 62.438 -27.920 -31.087 1.00 67.65 187 TYR B CA 1
ATOM 1377 C C . TYR A 1 187 ? 61.255 -27.650 -30.170 1.00 67.87 187 TYR B C 1
ATOM 1378 O O . TYR A 1 187 ? 61.206 -28.148 -29.041 1.00 80.83 187 TYR B O 1
ATOM 1387 N N . MET A 1 188 ? 60.305 -26.868 -30.675 1.00 56.65 188 MET B N 1
ATOM 1388 C CA . MET A 1 188 ? 59.250 -26.242 -29.892 1.00 65.19 188 MET B CA 1
ATOM 1389 C C . MET A 1 188 ? 57.867 -26.638 -30.401 1.00 72.99 188 MET B C 1
ATOM 1390 O O . MET A 1 188 ? 57.651 -26.781 -31.609 1.00 81.12 188 MET B O 1
ATOM 1395 N N . PHE A 1 189 ? 56.932 -26.820 -29.473 1.00 76.70 189 PHE B N 1
ATOM 1396 C CA . PHE A 1 189 ? 55.518 -27.002 -29.806 1.00 73.32 189 PHE B CA 1
ATOM 1397 C C . PHE A 1 189 ? 54.705 -26.318 -28.718 1.00 75.39 189 PHE B C 1
ATOM 1398 O O . PHE A 1 189 ? 54.267 -26.952 -27.749 1.00 81.02 189 PHE B O 1
ATOM 1406 N N . PRO A 1 190 ? 54.474 -25.016 -28.860 1.00 78.44 190 PRO B N 1
ATOM 1407 C CA . PRO A 1 190 ? 53.997 -24.178 -27.734 1.00 68.64 190 PRO B CA 1
ATOM 1408 C C . PRO A 1 190 ? 52.768 -24.729 -27.027 1.00 77.22 190 PRO B C 1
ATOM 1409 O O . PRO A 1 190 ? 52.696 -24.645 -25.793 1.00 106.60 190 PRO B O 1
ATOM 1413 N N . PRO A 1 191 ? 51.771 -25.283 -27.732 1.00 75.54 191 PRO B N 1
ATOM 1414 C CA . PRO A 1 191 ? 50.605 -25.817 -27.005 1.00 77.76 191 PRO B CA 1
ATOM 1415 C C . PRO A 1 191 ? 50.912 -27.005 -26.096 1.00 66.43 191 PRO B C 1
ATOM 1416 O O . PRO A 1 191 ? 50.009 -27.441 -25.375 1.00 75.15 191 PRO B O 1
ATOM 1420 N N . ILE A 1 192 ? 52.128 -27.550 -26.100 1.00 61.89 192 ILE B N 1
ATOM 1421 C CA . ILE A 1 192 ? 52.468 -28.650 -25.198 1.00 64.70 192 ILE B CA 1
ATOM 1422 C C . ILE A 1 192 ? 53.746 -28.349 -24.426 1.00 66.92 192 ILE B C 1
ATOM 1423 O O . ILE A 1 192 ? 53.760 -28.392 -23.193 1.00 82.49 192 ILE B O 1
ATOM 1428 N N . ALA A 1 193 ? 54.831 -28.065 -25.138 1.00 77.72 193 ALA B N 1
ATOM 1429 C CA . ALA A 1 193 ? 56.123 -27.865 -24.502 1.00 65.54 193 ALA B CA 1
ATOM 1430 C C . ALA A 1 193 ? 56.965 -26.945 -25.372 1.00 77.24 193 ALA B C 1
ATOM 1431 O O . ALA A 1 193 ? 56.808 -26.910 -26.595 1.00 93.10 193 ALA B O 1
ATOM 1433 N N . ARG A 1 194 ? 57.864 -26.203 -24.733 1.00 70.22 194 ARG B N 1
ATOM 1434 C CA . ARG A 1 194 ? 58.720 -25.263 -25.438 1.00 74.73 194 ARG B CA 1
ATOM 1435 C C . ARG A 1 194 ? 60.080 -25.851 -25.788 1.00 82.22 194 ARG B C 1
ATOM 1436 O O . ARG A 1 194 ? 60.829 -25.239 -26.559 1.00 95.86 194 ARG B O 1
ATOM 1444 N N . THR A 1 195 ? 60.394 -27.042 -25.289 1.00 64.33 195 THR B N 1
ATOM 1445 C CA . THR A 1 195 ? 61.679 -27.668 -25.549 1.00 71.88 195 THR B CA 1
ATOM 1446 C C . THR A 1 195 ? 61.494 -29.169 -25.709 1.00 76.03 195 THR B C 1
ATOM 1447 O O . THR A 1 195 ? 60.595 -29.768 -25.114 1.00 78.50 195 THR B O 1
ATOM 1451 N N . GLY A 1 196 ? 62.367 -29.766 -26.520 1.00 60.02 196 GLY B N 1
ATOM 1452 C CA . GLY A 1 196 ? 62.439 -31.205 -26.703 1.00 57.82 196 GLY B CA 1
ATOM 1453 C C . GLY A 1 196 ? 61.199 -31.945 -27.162 1.00 63.28 196 GLY B C 1
ATOM 1454 O O . GLY A 1 196 ? 60.871 -33.003 -26.614 1.00 64.84 196 GLY B O 1
ATOM 1455 N N . ILE A 1 197 ? 60.536 -31.451 -28.203 1.00 54.16 197 ILE B N 1
ATOM 1456 C CA . ILE A 1 197 ? 59.393 -32.144 -28.765 1.00 56.52 197 ILE B CA 1
ATOM 1457 C C . ILE A 1 197 ? 59.835 -32.797 -30.071 1.00 65.10 197 ILE B C 1
ATOM 1458 O O . ILE A 1 197 ? 60.822 -32.395 -30.696 1.00 62.21 197 ILE B O 1
ATOM 1463 N N . THR A 1 198 ? 59.087 -33.814 -30.498 1.00 70.65 198 THR B N 1
ATOM 1464 C CA . THR A 1 198 ? 59.389 -34.543 -31.720 1.00 69.97 198 THR B CA 1
ATOM 1465 C C . THR A 1 198 ? 58.116 -34.695 -32.538 1.00 65.01 198 THR B C 1
ATOM 1466 O O . THR A 1 198 ? 57.005 -34.463 -32.053 1.00 62.03 198 THR B O 1
ATOM 1470 N N . SER A 1 199 ? 58.297 -35.034 -33.807 1.00 72.52 199 SER B N 1
ATOM 1471 C CA . SER A 1 199 ? 57.196 -35.358 -34.698 1.00 58.00 199 SER B CA 1
ATOM 1472 C C . SER A 1 199 ? 57.171 -36.857 -34.963 1.00 63.69 199 SER B C 1
ATOM 1473 O O . SER A 1 199 ? 58.160 -37.572 -34.755 1.00 63.99 199 SER B O 1
ATOM 1476 N N . ILE A 1 200 ? 56.004 -37.338 -35.386 1.00 69.11 200 ILE B N 1
ATOM 1477 C CA . ILE A 1 200 ? 55.779 -38.768 -35.552 1.00 72.76 200 ILE B CA 1
ATOM 1478 C C . ILE A 1 200 ? 54.666 -38.955 -36.576 1.00 60.64 200 ILE B C 1
ATOM 1479 O O . ILE A 1 200 ? 53.803 -38.089 -36.746 1.00 56.29 200 ILE B O 1
ATOM 1484 N N . ASN A 1 201 ? 54.713 -40.075 -37.291 1.00 52.51 201 ASN B N 1
ATOM 1485 C CA . ASN A 1 201 ? 53.653 -40.468 -38.208 1.00 56.33 201 ASN B CA 1
ATOM 1486 C C . ASN A 1 201 ? 53.068 -41.799 -37.770 1.00 59.77 201 ASN B C 1
ATOM 1487 O O . ASN A 1 201 ? 53.805 -42.710 -37.370 1.00 62.00 201 ASN B O 1
ATOM 1492 N N . GLY A 1 202 ? 51.745 -41.910 -37.857 1.00 47.49 202 GLY B N 1
ATOM 1493 C CA . GLY A 1 202 ? 51.098 -43.179 -37.586 1.00 62.56 202 GLY B CA 1
ATOM 1494 C C . GLY A 1 202 ? 50.465 -43.716 -38.851 1.00 78.02 202 GLY B C 1
ATOM 1495 O O . GLY A 1 202 ? 50.165 -44.910 -38.972 1.00 78.50 202 GLY B O 1
ATOM 1496 N N . SER A 1 203 ? 50.323 -42.826 -39.828 1.00 69.97 203 SER B N 1
ATOM 1497 C CA . SER A 1 203 ? 49.768 -43.162 -41.129 1.00 61.72 203 SER B CA 1
ATOM 1498 C C . SER A 1 203 ? 50.157 -42.057 -42.092 1.00 61.34 203 SER B C 1
ATOM 1499 O O . SER A 1 203 ? 50.616 -40.989 -41.682 1.00 57.23 203 SER B O 1
ATOM 1502 N N . PHE A 1 204 ? 49.974 -42.337 -43.382 1.00 68.12 204 PHE B N 1
ATOM 1503 C CA . PHE A 1 204 ? 50.228 -41.385 -44.454 1.00 57.23 204 PHE B CA 1
ATOM 1504 C C . PHE A 1 204 ? 49.044 -41.344 -45.416 1.00 56.16 204 PHE B C 1
ATOM 1505 O O . PHE A 1 204 ? 48.153 -42.202 -45.403 1.00 65.88 204 PHE B O 1
ATOM 1513 N N . GLY A 1 205 ? 49.071 -40.356 -46.299 1.00 46.18 205 GLY B N 1
ATOM 1514 C CA . GLY A 1 205 ? 48.099 -40.267 -47.367 1.00 52.22 205 GLY B CA 1
ATOM 1515 C C . GLY A 1 205 ? 46.748 -39.729 -46.927 1.00 50.86 205 GLY B C 1
ATOM 1516 O O . GLY A 1 205 ? 46.421 -39.634 -45.745 1.00 63.29 205 GLY B O 1
ATOM 1517 N N . CYS A 1 206 ? 45.961 -39.341 -47.924 1.00 60.24 206 CYS B N 1
ATOM 1518 C CA . CYS A 1 206 ? 44.600 -38.856 -47.763 1.00 51.13 206 CYS B CA 1
ATOM 1519 C C . CYS A 1 206 ? 43.796 -39.058 -49.043 1.00 64.78 206 CYS B C 1
ATOM 1520 O O . CYS A 1 206 ? 44.268 -38.733 -50.141 1.00 74.16 206 CYS B O 1
ATOM 1523 N N . PRO A 1 207 ? 42.568 -39.561 -48.942 1.00 63.58 207 PRO B N 1
ATOM 1524 C CA . PRO A 1 207 ? 41.781 -39.872 -50.146 1.00 58.13 207 PRO B CA 1
ATOM 1525 C C . PRO A 1 207 ? 40.745 -38.822 -50.516 1.00 65.40 207 PRO B C 1
ATOM 1526 O O . PRO A 1 207 ? 39.984 -39.051 -51.458 1.00 76.72 207 PRO B O 1
ATOM 1530 N N . TYR A 1 208 ? 40.683 -37.718 -49.806 1.00 60.35 208 TYR B N 1
ATOM 1531 C CA . TYR A 1 208 ? 39.542 -36.832 -49.936 1.00 71.87 208 TYR B CA 1
ATOM 1532 C C . TYR A 1 208 ? 39.664 -35.917 -51.157 1.00 70.44 208 TYR B C 1
ATOM 1533 O O . TYR A 1 208 ? 40.765 -35.663 -51.655 1.00 67.07 208 TYR B O 1
ATOM 1542 N N . PRO A 1 209 ? 38.529 -35.423 -51.674 1.00 68.02 209 PRO B N 1
ATOM 1543 C CA . PRO A 1 209 ? 38.565 -34.616 -52.904 1.00 61.83 209 PRO B CA 1
ATOM 1544 C C . PRO A 1 209 ? 39.129 -33.225 -52.713 1.00 60.32 209 PRO B C 1
ATOM 1545 O O . PRO A 1 209 ? 39.479 -32.577 -53.711 1.00 77.50 209 PRO B O 1
ATOM 1549 N N . CYS A 1 210 ? 39.278 -32.753 -51.479 1.00 59.38 210 CYS B N 1
ATOM 1550 C CA . CYS A 1 210 ? 39.913 -31.447 -51.330 1.00 62.71 210 CYS B CA 1
ATOM 1551 C C . CYS A 1 210 ? 41.407 -31.490 -51.703 1.00 59.12 210 CYS B C 1
ATOM 1552 O O . CYS A 1 210 ? 42.140 -30.508 -51.538 1.00 57.20 210 CYS B O 1
ATOM 1555 N N . ARG A 1 211 ? 41.836 -32.637 -52.238 1.00 55.52 211 ARG B N 1
ATOM 1556 C CA . ARG A 1 211 ? 43.110 -32.727 -52.939 1.00 68.51 211 ARG B CA 1
ATOM 1557 C C . ARG A 1 211 ? 43.157 -31.792 -54.136 1.00 64.42 211 ARG B C 1
ATOM 1558 O O . ARG A 1 211 ? 44.226 -31.614 -54.727 1.00 83.23 211 ARG B O 1
ATOM 1566 N N . PHE A 1 212 ? 42.016 -31.209 -54.513 1.00 59.22 212 PHE B N 1
ATOM 1567 C CA . PHE A 1 212 ? 41.996 -30.184 -55.550 1.00 63.40 212 PHE B CA 1
ATOM 1568 C C . PHE A 1 212 ? 42.997 -29.081 -55.239 1.00 67.45 212 PHE B C 1
ATOM 1569 O O . PHE A 1 212 ? 43.748 -28.641 -56.115 1.00 83.29 212 PHE B O 1
ATOM 1577 N N . TYR A 1 213 ? 43.020 -28.621 -53.989 1.00 69.77 213 TYR B N 1
ATOM 1578 C CA . TYR A 1 213 ? 43.962 -27.593 -53.571 1.00 67.28 213 TYR B CA 1
ATOM 1579 C C . TYR A 1 213 ? 45.028 -28.074 -52.601 1.00 65.82 213 TYR B C 1
ATOM 1580 O O . TYR A 1 213 ? 46.152 -27.572 -52.657 1.00 74.64 213 TYR B O 1
ATOM 1589 N N . CYS A 1 214 ? 44.720 -29.039 -51.711 1.00 68.72 214 CYS B N 1
ATOM 1590 C CA . CYS A 1 214 ? 45.706 -29.393 -50.690 1.00 63.31 214 CYS B CA 1
ATOM 1591 C C . CYS A 1 214 ? 46.800 -30.289 -51.266 1.00 62.07 214 CYS B C 1
ATOM 1592 O O . CYS A 1 214 ? 46.512 -31.205 -52.040 1.00 72.38 214 CYS B O 1
ATOM 1595 N N . PRO A 1 215 ? 48.059 -30.046 -50.888 1.00 62.99 215 PRO B N 1
ATOM 1596 C CA . PRO A 1 215 ? 49.170 -30.865 -51.389 1.00 56.74 215 PRO B CA 1
ATOM 1597 C C . PRO A 1 215 ? 49.387 -32.186 -50.680 1.00 58.05 215 PRO B C 1
ATOM 1598 O O . PRO A 1 215 ? 50.179 -32.997 -51.180 1.00 74.85 215 PRO B O 1
ATOM 1602 N N . TYR A 1 216 ? 48.725 -32.450 -49.556 1.00 58.94 216 TYR B N 1
ATOM 1603 C CA . TYR A 1 216 ? 49.022 -33.677 -48.816 1.00 48.67 216 TYR B CA 1
ATOM 1604 C C . TYR A 1 216 ? 48.758 -34.937 -49.633 1.00 55.20 216 TYR B C 1
ATOM 1605 O O . TYR A 1 216 ? 49.627 -35.827 -49.639 1.00 65.55 216 TYR B O 1
ATOM 1614 N N . PRO A 1 217 ? 47.633 -35.088 -50.346 1.00 60.06 217 PRO B N 1
ATOM 1615 C CA . PRO A 1 217 ? 47.473 -36.301 -51.168 1.00 60.88 217 PRO B CA 1
ATOM 1616 C C . PRO A 1 217 ? 48.471 -36.370 -52.300 1.00 66.15 217 PRO B C 1
ATOM 1617 O O . PRO A 1 217 ? 48.848 -37.474 -52.708 1.00 59.96 217 PRO B O 1
ATOM 1621 N N . LEU A 1 218 ? 48.919 -35.218 -52.809 1.00 68.90 218 LEU B N 1
ATOM 1622 C CA . LEU A 1 218 ? 49.923 -35.210 -53.867 1.00 65.37 218 LEU B CA 1
ATOM 1623 C C . LEU A 1 218 ? 51.261 -35.717 -53.358 1.00 73.10 218 LEU B C 1
ATOM 1624 O O . LEU A 1 218 ? 51.950 -36.479 -54.047 1.00 82.12 218 LEU B O 1
ATOM 1629 N N . SER A 1 219 ? 51.631 -35.327 -52.141 1.00 66.93 219 SER B N 1
ATOM 1630 C CA . SER A 1 219 ? 52.917 -35.724 -51.593 1.00 57.28 219 SER B CA 1
ATOM 1631 C C . SER A 1 219 ? 52.891 -37.156 -51.088 1.00 62.95 219 SER B C 1
ATOM 1632 O O . SER A 1 219 ? 53.899 -37.865 -51.179 1.00 66.79 219 SER B O 1
ATOM 1635 N N . GLU A 1 220 ? 51.747 -37.592 -50.561 1.00 60.52 220 GLU B N 1
ATOM 1636 C CA . GLU A 1 220 ? 51.661 -38.837 -49.824 1.00 65.92 220 GLU B CA 1
ATOM 1637 C C . GLU A 1 220 ? 50.793 -39.885 -50.498 1.00 65.20 220 GLU B C 1
ATOM 1638 O O . GLU A 1 220 ? 50.714 -41.014 -49.998 1.00 68.73 220 GLU B O 1
ATOM 1644 N N . GLY A 1 221 ? 50.102 -39.540 -51.575 1.00 60.55 221 GLY B N 1
ATOM 1645 C CA . GLY A 1 221 ? 49.223 -40.487 -52.221 1.00 59.96 221 GLY B CA 1
ATOM 1646 C C . GLY A 1 221 ? 47.802 -40.373 -51.704 1.00 69.18 221 GLY B C 1
ATOM 1647 O O . GLY A 1 221 ? 47.534 -39.818 -50.641 1.00 85.43 221 GLY B O 1
ATOM 1648 N N . ARG A 1 222 ? 46.874 -40.914 -52.478 1.00 70.57 222 ARG B N 1
ATOM 1649 C CA . ARG A 1 222 ? 45.472 -40.832 -52.113 1.00 65.72 222 ARG B CA 1
ATOM 1650 C C . ARG A 1 222 ? 44.997 -42.019 -51.301 1.00 63.86 222 ARG B C 1
ATOM 1651 O O . ARG A 1 222 ? 43.797 -42.120 -51.031 1.00 61.74 222 ARG B O 1
ATOM 1659 N N . LYS A 1 223 ? 45.897 -42.908 -50.900 1.00 58.69 223 LYS B N 1
ATOM 1660 C CA . LYS A 1 223 ? 45.543 -44.102 -50.150 1.00 63.52 223 LYS B CA 1
ATOM 1661 C C . LYS A 1 223 ? 46.093 -43.978 -48.740 1.00 75.70 223 LYS B C 1
ATOM 1662 O O . LYS A 1 223 ? 47.270 -43.644 -48.563 1.00 75.14 223 LYS B O 1
ATOM 1668 N N . ILE A 1 224 ? 45.244 -44.246 -47.744 1.00 73.46 224 ILE B N 1
ATOM 1669 C CA . ILE A 1 224 ? 45.703 -44.275 -46.363 1.00 57.17 224 ILE B CA 1
ATOM 1670 C C . ILE A 1 224 ? 46.587 -45.496 -46.170 1.00 58.64 224 ILE B C 1
ATOM 1671 O O . ILE A 1 224 ? 46.175 -46.632 -46.440 1.00 74.35 224 ILE B O 1
ATOM 1676 N N . ARG A 1 225 ? 47.804 -45.270 -45.691 1.00 55.84 225 ARG B N 1
ATOM 1677 C CA . ARG A 1 225 ? 48.737 -46.340 -45.366 1.00 71.80 225 ARG B CA 1
ATOM 1678 C C . ARG A 1 225 ? 49.137 -46.149 -43.910 1.00 74.72 225 ARG B C 1
ATOM 1679 O O . ARG A 1 225 ? 49.718 -45.119 -43.553 1.00 71.48 225 ARG B O 1
ATOM 1687 N N . THR A 1 226 ? 48.796 -47.121 -43.071 1.00 69.82 226 THR B N 1
ATOM 1688 C CA . THR A 1 226 ? 48.967 -46.991 -41.634 1.00 62.65 226 THR B CA 1
ATOM 1689 C C . THR A 1 226 ? 50.180 -47.763 -41.138 1.00 52.95 226 THR B C 1
ATOM 1690 O O . THR A 1 226 ? 50.580 -48.777 -41.710 1.00 60.70 226 THR B O 1
ATOM 1694 N N . TYR A 1 227 ? 50.706 -47.314 -40.057 1.00 67.26 227 TYR B N 1
ATOM 1695 C CA . TYR A 1 227 ? 51.644 -48.145 -39.324 1.00 61.44 227 TYR B CA 1
ATOM 1696 C C . TYR A 1 227 ? 50.889 -49.045 -38.354 1.00 47.68 227 TYR B C 1
ATOM 1697 O O . TYR A 1 227 ? 49.776 -48.716 -37.924 1.00 47.20 227 TYR B O 1
ATOM 1706 N N . PRO A 1 228 ? 51.454 -50.188 -37.993 1.00 48.79 228 PRO B N 1
ATOM 1707 C CA . PRO A 1 228 ? 50.827 -50.995 -36.943 1.00 63.59 228 PRO B CA 1
ATOM 1708 C C . PRO A 1 228 ? 50.875 -50.235 -35.629 1.00 72.54 228 PRO B C 1
ATOM 1709 O O . PRO A 1 228 ? 51.868 -49.573 -35.312 1.00 67.67 228 PRO B O 1
ATOM 1713 N N . VAL A 1 229 ? 49.776 -50.315 -34.874 1.00 71.64 229 VAL B N 1
ATOM 1714 C CA . VAL A 1 229 ? 49.696 -49.596 -33.605 1.00 64.46 229 VAL B CA 1
ATOM 1715 C C . VAL A 1 229 ? 50.891 -49.940 -32.725 1.00 61.62 229 VAL B C 1
ATOM 1716 O O . VAL A 1 229 ? 51.431 -49.072 -32.029 1.00 57.98 229 VAL B O 1
ATOM 1720 N N . GLU A 1 230 ? 51.375 -51.183 -32.796 1.00 50.70 230 GLU B N 1
ATOM 1721 C CA . GLU A 1 230 ? 52.457 -51.578 -31.910 1.00 62.64 230 GLU B CA 1
ATOM 1722 C C . GLU A 1 230 ? 53.772 -50.902 -32.274 1.00 68.31 230 GLU B C 1
ATOM 1723 O O . GLU A 1 230 ? 54.628 -50.708 -31.399 1.00 79.42 230 GLU B O 1
ATOM 1729 N N . ARG A 1 231 ? 53.919 -50.458 -33.518 1.00 66.91 231 ARG B N 1
ATOM 1730 C CA . ARG A 1 231 ? 55.081 -49.651 -33.863 1.00 65.86 231 ARG B CA 1
ATOM 1731 C C . ARG A 1 231 ? 54.966 -48.243 -33.302 1.00 65.57 231 ARG B C 1
ATOM 1732 O O . ARG A 1 231 ? 55.967 -47.656 -32.876 1.00 76.28 231 ARG B O 1
ATOM 1740 N N . ILE A 1 232 ? 53.763 -47.668 -33.324 1.00 61.81 232 ILE B N 1
ATOM 1741 C CA . ILE A 1 232 ? 53.595 -46.325 -32.782 1.00 58.95 232 ILE B CA 1
ATOM 1742 C C . ILE A 1 232 ? 53.831 -46.341 -31.278 1.00 75.88 232 ILE B C 1
ATOM 1743 O O . ILE A 1 232 ? 54.480 -45.444 -30.720 1.00 77.01 232 ILE B O 1
ATOM 1748 N N . VAL A 1 233 ? 53.327 -47.379 -30.604 1.00 79.56 233 VAL B N 1
ATOM 1749 C CA . VAL A 1 233 ? 53.575 -47.548 -29.176 1.00 70.16 233 VAL B CA 1
ATOM 1750 C C . VAL A 1 233 ? 55.065 -47.699 -28.917 1.00 66.20 233 VAL B C 1
ATOM 1751 O O . VAL A 1 233 ? 55.610 -47.129 -27.957 1.00 67.41 233 VAL B O 1
ATOM 1755 N N . ALA A 1 234 ? 55.759 -48.426 -29.799 1.00 57.86 234 ALA B N 1
ATOM 1756 C CA . ALA A 1 234 ? 57.204 -48.537 -29.662 1.00 60.30 234 ALA B CA 1
ATOM 1757 C C . ALA A 1 234 ? 57.867 -47.175 -29.798 1.00 64.45 234 ALA B C 1
ATOM 1758 O O . ALA A 1 234 ? 58.858 -46.887 -29.114 1.00 84.59 234 ALA B O 1
ATOM 1760 N N . GLU A 1 235 ? 57.322 -46.318 -30.656 1.00 60.92 235 GLU B N 1
ATOM 1761 C CA . GLU A 1 235 ? 57.880 -44.982 -30.802 1.00 75.30 235 GLU B CA 1
ATOM 1762 C C . GLU A 1 235 ? 57.674 -44.159 -29.538 1.00 68.55 235 GLU B C 1
ATOM 1763 O O . GLU A 1 235 ? 58.542 -43.360 -29.165 1.00 64.99 235 GLU B O 1
ATOM 1769 N N . PHE A 1 236 ? 56.516 -44.313 -28.885 1.00 69.59 236 PHE B N 1
ATOM 1770 C CA . PHE A 1 236 ? 56.267 -43.570 -27.650 1.00 64.53 236 PHE B CA 1
ATOM 1771 C C . PHE A 1 236 ? 57.211 -44.010 -26.545 1.00 71.78 236 PHE B C 1
ATOM 1772 O O . PHE A 1 236 ? 57.740 -43.175 -25.794 1.00 71.42 236 PHE B O 1
ATOM 1780 N N . ARG A 1 237 ? 57.444 -45.319 -26.440 1.00 69.47 237 ARG B N 1
ATOM 1781 C CA . ARG A 1 237 ? 58.439 -45.796 -25.492 1.00 54.44 237 ARG B CA 1
ATOM 1782 C C . ARG A 1 237 ? 59.815 -45.242 -25.831 1.00 73.00 237 ARG B C 1
ATOM 1783 O O . ARG A 1 237 ? 60.574 -44.856 -24.934 1.00 84.93 237 ARG B O 1
ATOM 1791 N N . GLN A 1 238 ? 60.141 -45.163 -27.126 1.00 77.96 238 GLN B N 1
ATOM 1792 C CA . GLN A 1 238 ? 61.413 -44.578 -27.544 1.00 70.35 238 GLN B CA 1
ATOM 1793 C C . GLN A 1 238 ? 61.522 -43.121 -27.113 1.00 67.70 238 GLN B C 1
ATOM 1794 O O . GLN A 1 238 ? 62.594 -42.664 -26.700 1.00 74.48 238 GLN B O 1
ATOM 1800 N N . CYS A 1 239 ? 60.430 -42.366 -27.230 1.00 61.91 239 CYS B N 1
ATOM 1801 C CA . CYS A 1 239 ? 60.471 -40.957 -26.859 1.00 69.00 239 CYS B CA 1
ATOM 1802 C C . CYS A 1 239 ? 60.655 -40.791 -25.361 1.00 80.31 239 CYS B C 1
ATOM 1803 O O . CYS A 1 239 ? 61.462 -39.964 -24.914 1.00 72.56 239 CYS B O 1
ATOM 1806 N N . ALA A 1 240 ? 59.911 -41.566 -24.568 1.00 80.55 240 ALA B N 1
ATOM 1807 C CA . ALA A 1 240 ? 60.085 -41.488 -23.124 1.00 64.91 240 ALA B CA 1
ATOM 1808 C C . ALA A 1 240 ? 61.523 -41.805 -22.755 1.00 61.54 240 ALA B C 1
ATOM 1809 O O . ALA A 1 240 ? 62.174 -41.043 -22.033 1.00 75.65 240 ALA B O 1
ATOM 1811 N N . GLU A 1 241 ? 62.052 -42.903 -23.299 1.00 62.38 241 GLU B N 1
ATOM 1812 C CA . GLU A 1 241 ? 63.419 -43.303 -22.992 1.00 59.43 241 GLU B CA 1
ATOM 1813 C C . GLU A 1 241 ? 64.431 -42.240 -23.418 1.00 65.19 241 GLU B C 1
ATOM 1814 O O . GLU A 1 241 ? 65.447 -42.041 -22.749 1.00 64.50 241 GLU B O 1
ATOM 1820 N N . LEU A 1 242 ? 64.183 -41.551 -24.527 1.00 76.39 242 LEU B N 1
ATOM 1821 C CA . LEU A 1 242 ? 65.120 -40.509 -24.936 1.00 79.68 242 LEU B CA 1
ATOM 1822 C C . LEU A 1 242 ? 64.924 -39.201 -24.176 1.00 63.11 242 LEU B C 1
ATOM 1823 O O . LEU A 1 242 ? 65.820 -38.348 -24.205 1.00 60.91 242 LEU B O 1
ATOM 1828 N N . GLY A 1 243 ? 63.795 -39.025 -23.496 1.00 62.12 243 GLY B N 1
ATOM 1829 C CA . GLY A 1 243 ? 63.545 -37.791 -22.781 1.00 60.15 243 GLY B CA 1
ATOM 1830 C C . GLY A 1 243 ? 62.915 -36.733 -23.660 1.00 72.18 243 GLY B C 1
ATOM 1831 O O . GLY A 1 243 ? 63.246 -35.549 -23.562 1.00 88.43 243 GLY B O 1
ATOM 1832 N N . ILE A 1 244 ? 62.020 -37.141 -24.534 1.00 55.70 244 ILE B N 1
ATOM 1833 C CA . ILE A 1 244 ? 61.335 -36.206 -25.414 1.00 69.70 244 ILE B CA 1
ATOM 1834 C C . ILE A 1 244 ? 60.046 -35.770 -24.734 1.00 66.98 244 ILE B C 1
ATOM 1835 O O . ILE A 1 244 ? 59.347 -36.583 -24.118 1.00 63.01 244 ILE B O 1
ATOM 1840 N N . THR A 1 245 ? 59.732 -34.481 -24.839 1.00 65.70 245 THR B N 1
ATOM 1841 C CA . THR A 1 245 ? 58.649 -33.888 -24.070 1.00 67.95 245 THR B CA 1
ATOM 1842 C C . THR A 1 245 ? 57.291 -33.975 -24.755 1.00 73.28 245 THR B C 1
ATOM 1843 O O . THR A 1 245 ? 56.268 -33.805 -24.084 1.00 84.56 245 THR B O 1
ATOM 1847 N N . ALA A 1 246 ? 57.241 -34.192 -26.065 1.00 83.44 246 ALA B N 1
ATOM 1848 C CA . ALA A 1 246 ? 55.958 -34.264 -26.753 1.00 76.00 246 ALA B CA 1
ATOM 1849 C C . ALA A 1 246 ? 56.163 -34.908 -28.110 1.00 67.31 246 ALA B C 1
ATOM 1850 O O . ALA A 1 246 ? 57.254 -34.864 -28.681 1.00 63.34 246 ALA B O 1
ATOM 1852 N N . ALA A 1 247 ? 55.082 -35.476 -28.635 1.00 61.46 247 ALA B N 1
ATOM 1853 C CA . ALA A 1 247 ? 55.095 -36.132 -29.934 1.00 49.11 247 ALA B CA 1
ATOM 1854 C C . ALA A 1 247 ? 53.942 -35.578 -30.752 1.00 61.73 247 ALA B C 1
ATOM 1855 O O . ALA A 1 247 ? 52.787 -35.663 -30.327 1.00 65.55 247 ALA B O 1
ATOM 1857 N N . VAL A 1 248 ? 54.243 -35.026 -31.923 1.00 49.90 248 VAL B N 1
ATOM 1858 C CA . VAL A 1 248 ? 53.232 -34.408 -32.773 1.00 61.33 248 VAL B CA 1
ATOM 1859 C C . VAL A 1 248 ? 53.026 -35.274 -34.011 1.00 66.98 248 VAL B C 1
ATOM 1860 O O . VAL A 1 248 ? 53.954 -35.468 -34.809 1.00 70.15 248 VAL B O 1
ATOM 1864 N N . PHE A 1 249 ? 51.801 -35.772 -34.179 1.00 57.31 249 PHE B N 1
ATOM 1865 C CA . PHE A 1 249 ? 51.453 -36.617 -35.313 1.00 61.16 249 PHE B CA 1
ATOM 1866 C C . PHE A 1 249 ? 51.254 -35.776 -36.569 1.00 64.15 249 PHE B C 1
ATOM 1867 O O . PHE A 1 249 ? 50.506 -34.790 -36.565 1.00 67.17 249 PHE B O 1
ATOM 1875 N N . ARG A 1 250 ? 51.917 -36.174 -37.648 1.00 66.52 250 ARG B N 1
ATOM 1876 C CA . ARG A 1 250 ? 51.820 -35.471 -38.917 1.00 77.46 250 ARG B CA 1
ATOM 1877 C C . ARG A 1 250 ? 50.851 -36.135 -39.882 1.00 70.61 250 ARG B C 1
ATOM 1878 O O . ARG A 1 250 ? 50.802 -35.748 -41.054 1.00 80.86 250 ARG B O 1
ATOM 1886 N N . ASP A 1 251 ? 50.071 -37.106 -39.411 1.00 54.11 251 ASP B N 1
ATOM 1887 C CA . ASP A 1 251 ? 49.114 -37.786 -40.266 1.00 52.86 251 ASP B CA 1
ATOM 1888 C C . ASP A 1 251 ? 48.110 -36.768 -40.802 1.00 59.17 251 ASP B C 1
ATOM 1889 O O . ASP A 1 251 ? 47.570 -35.973 -40.026 1.00 61.81 251 ASP B O 1
ATOM 1894 N N . PRO A 1 252 ? 47.868 -36.733 -42.113 1.00 69.32 252 PRO B N 1
ATOM 1895 C CA . PRO A 1 252 ? 46.857 -35.805 -42.656 1.00 65.41 252 PRO B CA 1
ATOM 1896 C C . PRO A 1 252 ? 45.472 -35.985 -42.058 1.00 63.70 252 PRO B C 1
ATOM 1897 O O . PRO A 1 252 ? 44.755 -34.994 -41.852 1.00 56.98 252 PRO B O 1
ATOM 1901 N N . VAL A 1 253 ? 45.040 -37.233 -41.875 1.00 57.59 253 VAL B N 1
ATOM 1902 C CA . VAL A 1 253 ? 43.759 -37.556 -41.245 1.00 51.05 253 VAL B CA 1
ATOM 1903 C C . VAL A 1 253 ? 44.060 -38.638 -40.209 1.00 68.88 253 VAL B C 1
ATOM 1904 O O . VAL A 1 253 ? 43.979 -39.837 -40.500 1.00 76.09 253 VAL B O 1
ATOM 1908 N N . PHE A 1 254 ? 44.403 -38.214 -38.982 1.00 74.82 254 PHE B N 1
ATOM 1909 C CA . PHE A 1 254 ? 44.920 -39.137 -37.967 1.00 67.75 254 PHE B CA 1
ATOM 1910 C C . PHE A 1 254 ? 43.862 -40.143 -37.525 1.00 66.12 254 PHE B C 1
ATOM 1911 O O . PHE A 1 254 ? 44.174 -41.321 -37.305 1.00 61.13 254 PHE B O 1
ATOM 1919 N N . SER A 1 255 ? 42.609 -39.700 -37.393 1.00 57.28 255 SER B N 1
ATOM 1920 C CA . SER A 1 255 ? 41.509 -40.530 -36.917 1.00 59.42 255 SER B CA 1
ATOM 1921 C C . SER A 1 255 ? 40.651 -41.090 -38.055 1.00 79.64 255 SER B C 1
ATOM 1922 O O . SER A 1 255 ? 39.455 -41.342 -37.861 1.00 92.78 255 SER B O 1
ATOM 1925 N N . PHE A 1 256 ? 41.233 -41.263 -39.245 1.00 69.54 256 PHE B N 1
ATOM 1926 C CA . PHE A 1 256 ? 40.495 -41.817 -40.376 1.00 69.05 256 PHE B CA 1
ATOM 1927 C C . PHE A 1 256 ? 39.773 -43.105 -39.989 1.00 64.83 256 PHE B C 1
ATOM 1928 O O . PHE A 1 256 ? 38.539 -43.162 -39.985 1.00 71.02 256 PHE B O 1
ATOM 1936 N N . HIS A 1 257 ? 40.531 -44.138 -39.619 1.00 50.43 257 HIS B N 1
ATOM 1937 C CA . HIS A 1 257 ? 39.952 -45.392 -39.144 1.00 64.59 257 HIS B CA 1
ATOM 1938 C C . HIS A 1 257 ? 39.550 -45.238 -37.678 1.00 77.20 257 HIS B C 1
ATOM 1939 O O . HIS A 1 257 ? 40.410 -45.166 -36.794 1.00 76.27 257 HIS B O 1
ATOM 1946 N N . ARG A 1 258 ? 38.241 -45.202 -37.419 1.00 84.74 258 ARG B N 1
ATOM 1947 C CA . ARG A 1 258 ? 37.749 -44.954 -36.067 1.00 73.60 258 ARG B CA 1
ATOM 1948 C C . ARG A 1 258 ? 38.205 -46.043 -35.099 1.00 73.48 258 ARG B C 1
ATOM 1949 O O . ARG A 1 258 ? 38.855 -45.763 -34.081 1.00 73.57 258 ARG B O 1
ATOM 1957 N N . ASP A 1 259 ? 37.898 -47.305 -35.418 1.00 69.40 259 ASP B N 1
ATOM 1958 C CA . ASP A 1 259 ? 38.238 -48.394 -34.508 1.00 62.49 259 ASP B CA 1
ATOM 1959 C C . ASP A 1 259 ? 39.739 -48.465 -34.292 1.00 73.96 259 ASP B C 1
ATOM 1960 O O . ASP A 1 259 ? 40.201 -48.682 -33.165 1.00 89.85 259 ASP B O 1
ATOM 1965 N N . ARG A 1 260 ? 40.518 -48.266 -35.357 1.00 75.42 260 ARG B N 1
ATOM 1966 C CA . ARG A 1 260 ? 41.962 -48.237 -35.184 1.00 72.61 260 ARG B CA 1
ATOM 1967 C C . ARG A 1 260 ? 42.376 -47.119 -34.248 1.00 66.75 260 ARG B C 1
ATOM 1968 O O . ARG A 1 260 ? 43.336 -47.275 -33.486 1.00 68.38 260 ARG B O 1
ATOM 1976 N N . THR A 1 261 ? 41.650 -45.996 -34.270 1.00 62.36 261 THR B N 1
ATOM 1977 C CA . THR A 1 261 ? 42.015 -44.877 -33.409 1.00 57.05 261 THR B CA 1
ATOM 1978 C C . THR A 1 261 ? 41.740 -45.210 -31.952 1.00 72.10 261 THR B C 1
ATOM 1979 O O . THR A 1 261 ? 42.575 -44.939 -31.079 1.00 78.01 261 THR B O 1
ATOM 1983 N N . LEU A 1 262 ? 40.585 -45.820 -31.667 1.00 72.75 262 LEU B N 1
ATOM 1984 C CA . LEU A 1 262 ? 40.301 -46.204 -30.287 1.00 72.17 262 LEU B CA 1
ATOM 1985 C C . LEU A 1 262 ? 41.265 -47.279 -29.795 1.00 74.89 262 LEU B C 1
ATOM 1986 O O . LEU A 1 262 ? 41.690 -47.254 -28.630 1.00 80.06 262 LEU B O 1
ATOM 1991 N N . GLU A 1 263 ? 41.646 -48.214 -30.671 1.00 74.05 263 GLU B N 1
ATOM 1992 C CA . GLU A 1 263 ? 42.607 -49.238 -30.270 1.00 76.49 263 GLU B CA 1
ATOM 1993 C C . GLU A 1 263 ? 43.969 -48.620 -29.994 1.00 73.84 263 GLU B C 1
ATOM 1994 O O . GLU A 1 263 ? 44.637 -48.975 -29.012 1.00 79.82 263 GLU B O 1
ATOM 2000 N N . LEU A 1 264 ? 44.383 -47.673 -30.833 1.00 72.68 264 LEU B N 1
ATOM 2001 C CA . LEU A 1 264 ? 45.658 -47.008 -30.613 1.00 74.77 264 LEU B CA 1
ATOM 2002 C C . LEU A 1 264 ? 45.638 -46.179 -29.338 1.00 78.71 264 LEU B C 1
ATOM 2003 O O . LEU A 1 264 ? 46.658 -46.089 -28.640 1.00 81.01 264 LEU B O 1
ATOM 2008 N N . CYS A 1 265 ? 44.488 -45.589 -29.005 1.00 77.48 265 CYS B N 1
ATOM 2009 C CA . CYS A 1 265 ? 44.383 -44.839 -27.759 1.00 75.86 265 CYS B CA 1
ATOM 2010 C C . CYS A 1 265 ? 44.521 -45.757 -26.553 1.00 76.36 265 CYS B C 1
ATOM 2011 O O . CYS A 1 265 ? 45.317 -45.489 -25.645 1.00 69.48 265 CYS B O 1
ATOM 2014 N N . GLN A 1 266 ? 43.773 -46.864 -26.546 1.00 65.51 266 GLN B N 1
ATOM 2015 C CA . GLN A 1 266 ? 43.859 -47.802 -25.435 1.00 70.74 266 GLN B CA 1
ATOM 2016 C C . GLN A 1 266 ? 45.277 -48.341 -25.280 1.00 87.40 266 GLN B C 1
ATOM 2017 O O . GLN A 1 266 ? 45.789 -48.460 -24.157 1.00 105.25 266 GLN B O 1
ATOM 2023 N N . ALA A 1 267 ? 45.937 -48.650 -26.398 1.00 81.53 267 ALA B N 1
ATOM 2024 C CA . ALA A 1 267 ? 47.299 -49.170 -26.326 1.00 77.58 267 ALA B CA 1
ATOM 2025 C C . ALA A 1 267 ? 48.258 -48.117 -25.783 1.00 76.97 267 ALA B C 1
ATOM 2026 O O . ALA A 1 267 ? 49.133 -48.425 -24.957 1.00 70.83 267 ALA B O 1
ATOM 2028 N N . LEU A 1 268 ? 48.078 -46.860 -26.197 1.00 68.49 268 LEU B N 1
ATOM 2029 C CA . LEU A 1 268 ? 48.955 -45.809 -25.697 1.00 69.24 268 LEU B CA 1
ATOM 2030 C C . LEU A 1 268 ? 48.739 -45.583 -24.213 1.00 81.37 268 LEU B C 1
ATOM 2031 O O . LEU A 1 268 ? 49.692 -45.291 -23.479 1.00 83.30 268 LEU B O 1
ATOM 2036 N N . LYS A 1 269 ? 47.498 -45.732 -23.756 1.00 83.02 269 LYS B N 1
ATOM 2037 C CA . LYS A 1 269 ? 47.214 -45.600 -22.336 1.00 79.13 269 LYS B CA 1
ATOM 2038 C C . LYS A 1 269 ? 47.862 -46.729 -21.546 1.00 73.88 269 LYS B C 1
ATOM 2039 O O . LYS A 1 269 ? 48.550 -46.485 -20.551 1.00 74.50 269 LYS B O 1
ATOM 2045 N N . ALA A 1 270 ? 47.698 -47.968 -22.014 1.00 79.65 270 ALA B N 1
ATOM 2046 C CA . ALA A 1 270 ? 48.320 -49.105 -21.344 1.00 77.42 270 ALA B CA 1
ATOM 2047 C C . ALA A 1 270 ? 49.833 -48.946 -21.254 1.00 89.62 270 ALA B C 1
ATOM 2048 O O . ALA A 1 270 ? 50.444 -49.330 -20.249 1.00 109.12 270 ALA B O 1
ATOM 2050 N N . ALA A 1 271 ? 50.459 -48.381 -22.292 1.00 90.53 271 ALA B N 1
ATOM 2051 C CA . ALA A 1 271 ? 51.913 -48.239 -22.267 1.00 86.53 271 ALA B CA 1
ATOM 2052 C C . ALA A 1 271 ? 52.393 -47.251 -21.212 1.00 82.58 271 ALA B C 1
ATOM 2053 O O . ALA A 1 271 ? 53.530 -47.381 -20.744 1.00 84.55 271 ALA B O 1
ATOM 2055 N N . ASP A 1 272 ? 51.546 -46.302 -20.812 1.00 82.27 272 ASP B N 1
ATOM 2056 C CA . ASP A 1 272 ? 51.853 -45.281 -19.806 1.00 85.89 272 ASP B CA 1
ATOM 2057 C C . ASP A 1 272 ? 53.264 -44.711 -19.991 1.00 78.18 272 ASP B C 1
ATOM 2058 O O . ASP A 1 272 ? 54.101 -44.714 -19.088 1.00 92.57 272 ASP B O 1
ATOM 2063 N N . THR A 1 273 ? 53.514 -44.209 -21.194 1.00 81.86 273 THR B N 1
ATOM 2064 C CA . THR A 1 273 ? 54.790 -43.575 -21.503 1.00 81.00 273 THR B CA 1
ATOM 2065 C C . THR A 1 273 ? 54.910 -42.174 -20.915 1.00 74.53 273 THR B C 1
ATOM 2066 O O . THR A 1 273 ? 56.021 -41.631 -20.863 1.00 68.38 273 THR B O 1
ATOM 2070 N N . GLY A 1 274 ? 53.804 -41.583 -20.473 1.00 67.73 274 GLY B N 1
ATOM 2071 C CA . GLY A 1 274 ? 53.836 -40.205 -20.031 1.00 66.99 274 GLY B CA 1
ATOM 2072 C C . GLY A 1 274 ? 54.336 -39.245 -21.083 1.00 70.70 274 GLY B C 1
ATOM 2073 O O . GLY A 1 274 ? 54.988 -38.252 -20.752 1.00 81.93 274 GLY B O 1
ATOM 2074 N N . VAL A 1 275 ? 54.069 -39.521 -22.350 1.00 79.45 275 VAL B N 1
ATOM 2075 C CA . VAL A 1 275 ? 54.434 -38.616 -23.433 1.00 62.08 275 VAL B CA 1
ATOM 2076 C C . VAL A 1 275 ? 53.152 -37.962 -23.926 1.00 59.88 275 VAL B C 1
ATOM 2077 O O . VAL A 1 275 ? 52.263 -38.664 -24.428 1.00 67.61 275 VAL B O 1
ATOM 2081 N N . PRO A 1 276 ? 52.996 -36.652 -23.790 1.00 57.24 276 PRO B N 1
ATOM 2082 C CA . PRO A 1 276 ? 51.824 -35.990 -24.368 1.00 58.02 276 PRO B CA 1
ATOM 2083 C C . PRO A 1 276 ? 51.998 -35.818 -25.869 1.00 71.06 276 PRO B C 1
ATOM 2084 O O . PRO A 1 276 ? 53.117 -35.768 -26.391 1.00 63.12 276 PRO B O 1
ATOM 2088 N N . TRP A 1 277 ? 50.868 -35.733 -26.568 1.00 65.92 277 TRP B N 1
ATOM 2089 C CA . TRP A 1 277 ? 50.915 -35.737 -28.018 1.00 67.10 277 TRP B CA 1
ATOM 2090 C C . TRP A 1 277 ? 49.813 -34.864 -28.600 1.00 72.91 277 TRP B C 1
ATOM 2091 O O . TRP A 1 277 ? 48.920 -34.389 -27.899 1.00 71.71 277 TRP B O 1
ATOM 2102 N N . TRP A 1 278 ? 49.923 -34.642 -29.910 1.00 72.33 278 TRP B N 1
ATOM 2103 C CA . TRP A 1 278 ? 49.070 -33.757 -30.691 1.00 65.37 278 TRP B CA 1
ATOM 2104 C C . TRP A 1 278 ? 48.789 -34.451 -32.016 1.00 68.06 278 TRP B C 1
ATOM 2105 O O . TRP A 1 278 ? 49.611 -35.236 -32.498 1.00 77.91 278 TRP B O 1
ATOM 2116 N N . CYS A 1 279 ? 47.636 -34.171 -32.617 1.00 52.84 279 CYS B N 1
ATOM 2117 C CA . CYS A 1 279 ? 47.350 -34.815 -33.890 1.00 67.20 279 CYS B CA 1
ATOM 2118 C C . CYS A 1 279 ? 46.534 -33.894 -34.793 1.00 80.51 279 CYS B C 1
ATOM 2119 O O . CYS A 1 279 ? 45.984 -32.882 -34.354 1.00 64.55 279 CYS B O 1
ATOM 2122 N N . GLU A 1 280 ? 46.461 -34.274 -36.075 1.00 78.60 280 GLU B N 1
ATOM 2123 C CA . GLU A 1 280 ? 45.720 -33.553 -37.104 1.00 71.40 280 GLU B CA 1
ATOM 2124 C C . GLU A 1 280 ? 44.696 -34.480 -37.731 1.00 61.71 280 GLU B C 1
ATOM 2125 O O . GLU A 1 280 ? 45.009 -35.631 -38.044 1.00 58.42 280 GLU B O 1
ATOM 2131 N N . THR A 1 281 ? 43.481 -33.981 -37.940 1.00 49.63 281 THR B N 1
ATOM 2132 C CA . THR A 1 281 ? 42.437 -34.849 -38.467 1.00 49.47 281 THR B CA 1
ATOM 2133 C C . THR A 1 281 ? 41.255 -33.997 -38.909 1.00 61.30 281 THR B C 1
ATOM 2134 O O . THR A 1 281 ? 41.194 -32.793 -38.649 1.00 59.54 281 THR B O 1
ATOM 2138 N N . ARG A 1 282 ? 40.310 -34.652 -39.577 1.00 62.24 282 ARG B N 1
ATOM 2139 C CA . ARG A 1 282 ? 39.088 -34.016 -40.029 1.00 64.98 282 ARG B CA 1
ATOM 2140 C C . ARG A 1 282 ? 38.056 -34.003 -38.914 1.00 64.62 282 ARG B C 1
ATOM 2141 O O . ARG A 1 282 ? 37.986 -34.924 -38.099 1.00 81.90 282 ARG B O 1
ATOM 2149 N N . ILE A 1 283 ? 37.202 -32.981 -38.929 1.00 62.63 283 ILE B N 1
ATOM 2150 C CA . ILE A 1 283 ? 36.134 -32.892 -37.939 1.00 57.38 283 ILE B CA 1
ATOM 2151 C C . ILE A 1 283 ? 35.154 -34.045 -38.100 1.00 62.81 283 ILE B C 1
ATOM 2152 O O . ILE A 1 283 ? 34.670 -34.614 -37.111 1.00 69.98 283 ILE B O 1
ATOM 2157 N N . ASP A 1 284 ? 34.874 -34.438 -39.337 1.00 50.10 284 ASP B N 1
ATOM 2158 C CA . ASP A 1 284 ? 33.915 -35.510 -39.547 1.00 59.14 284 ASP B CA 1
ATOM 2159 C C . ASP A 1 284 ? 34.504 -36.892 -39.294 1.00 69.65 284 ASP B C 1
ATOM 2160 O O . ASP A 1 284 ? 33.807 -37.891 -39.505 1.00 77.10 284 ASP B O 1
ATOM 2165 N N . ARG A 1 285 ? 35.763 -36.977 -38.858 1.00 54.59 285 ARG B N 1
ATOM 2166 C CA . ARG A 1 285 ? 36.320 -38.224 -38.352 1.00 72.04 285 ARG B CA 1
ATOM 2167 C C . ARG A 1 285 ? 36.544 -38.156 -36.839 1.00 82.82 285 ARG B C 1
ATOM 2168 O O . ARG A 1 285 ? 37.421 -38.833 -36.294 1.00 69.09 285 ARG B O 1
ATOM 2176 N N . LEU A 1 286 ? 35.730 -37.354 -36.152 1.00 81.70 286 LEU B N 1
ATOM 2177 C CA . LEU A 1 286 ? 35.765 -37.218 -34.705 1.00 72.69 286 LEU B CA 1
ATOM 2178 C C . LEU A 1 286 ? 34.330 -37.176 -34.197 1.00 82.51 286 LEU B C 1
ATOM 2179 O O . LEU A 1 286 ? 33.468 -36.549 -34.816 1.00 101.48 286 LEU B O 1
ATOM 2184 N N . ASP A 1 287 ? 34.077 -37.858 -33.081 1.00 77.33 287 ASP B N 1
ATOM 2185 C CA . ASP A 1 287 ? 32.806 -37.800 -32.368 1.00 72.20 287 ASP B CA 1
ATOM 2186 C C . ASP A 1 287 ? 33.136 -37.738 -30.881 1.00 73.43 287 ASP B C 1
ATOM 2187 O O . ASP A 1 287 ? 34.310 -37.721 -30.501 1.00 80.47 287 ASP B O 1
ATOM 2192 N N . GLU A 1 288 ? 32.112 -37.686 -30.023 1.00 77.94 288 GLU B N 1
ATOM 2193 C CA . GLU A 1 288 ? 32.374 -37.563 -28.587 1.00 83.07 288 GLU B CA 1
ATOM 2194 C C . GLU A 1 288 ? 33.237 -38.707 -28.066 1.00 80.55 288 GLU B C 1
ATOM 2195 O O . GLU A 1 288 ? 34.198 -38.482 -27.319 1.00 83.88 288 GLU B O 1
ATOM 2201 N N . GLU A 1 289 ? 32.902 -39.944 -28.434 1.00 66.54 289 GLU B N 1
ATOM 2202 C CA . GLU A 1 289 ? 33.665 -41.073 -27.923 1.00 67.75 289 GLU B CA 1
ATOM 2203 C C . GLU A 1 289 ? 35.131 -40.972 -28.322 1.00 76.45 289 GLU B C 1
ATOM 2204 O O . GLU A 1 289 ? 36.020 -41.151 -27.482 1.00 87.84 289 GLU B O 1
ATOM 2210 N N . VAL A 1 290 ? 35.405 -40.641 -29.586 1.00 77.83 290 VAL B N 1
ATOM 2211 C CA . VAL A 1 290 ? 36.793 -40.564 -30.037 1.00 78.08 290 VAL B CA 1
ATOM 2212 C C . VAL A 1 290 ? 37.532 -39.405 -29.376 1.00 78.07 290 VAL B C 1
ATOM 2213 O O . VAL A 1 290 ? 38.725 -39.522 -29.060 1.00 81.44 290 VAL B O 1
ATOM 2217 N N . VAL A 1 291 ? 36.845 -38.290 -29.120 1.00 72.25 291 VAL B N 1
ATOM 2218 C CA . VAL A 1 291 ? 37.486 -37.173 -28.428 1.00 76.34 291 VAL B CA 1
ATOM 2219 C C . VAL A 1 291 ? 37.839 -37.573 -27.003 1.00 79.18 291 VAL B C 1
ATOM 2220 O O . VAL A 1 291 ? 38.965 -37.356 -26.538 1.00 83.68 291 VAL B O 1
ATOM 2224 N N . ALA A 1 292 ? 36.883 -38.177 -26.296 1.00 71.93 292 ALA B N 1
ATOM 2225 C CA . ALA A 1 292 ? 37.149 -38.663 -24.949 1.00 80.24 292 ALA B CA 1
ATOM 2226 C C . ALA A 1 292 ? 38.343 -39.605 -24.937 1.00 81.75 292 ALA B C 1
ATOM 2227 O O . ALA A 1 292 ? 39.217 -39.506 -24.070 1.00 84.17 292 ALA B O 1
ATOM 2229 N N . ALA A 1 293 ? 38.390 -40.534 -25.896 1.00 78.18 293 ALA B N 1
ATOM 2230 C CA . ALA A 1 293 ? 39.530 -41.441 -26.003 1.00 73.88 293 ALA B CA 1
ATOM 2231 C C . ALA A 1 293 ? 40.836 -40.675 -26.175 1.00 75.07 293 ALA B C 1
ATOM 2232 O O . ALA A 1 293 ? 41.853 -41.028 -25.565 1.00 74.60 293 ALA B O 1
ATOM 2234 N N . LEU A 1 294 ? 40.843 -39.650 -27.034 1.00 70.31 294 LEU B N 1
ATOM 2235 C CA . LEU A 1 294 ? 42.081 -38.911 -27.275 1.00 72.72 294 LEU B CA 1
ATOM 2236 C C . LEU A 1 294 ? 42.545 -38.183 -26.017 1.00 80.12 294 LEU B C 1
ATOM 2237 O O . LEU A 1 294 ? 43.714 -38.291 -25.624 1.00 76.98 294 LEU B O 1
ATOM 2242 N N . VAL A 1 295 ? 41.632 -37.471 -25.348 1.00 85.12 295 VAL B N 1
ATOM 2243 C CA . VAL A 1 295 ? 42.000 -36.738 -24.137 1.00 72.09 295 VAL B CA 1
ATOM 2244 C C . VAL A 1 295 ? 42.478 -37.706 -23.067 1.00 69.55 295 VAL B C 1
ATOM 2245 O O . VAL A 1 295 ? 43.457 -37.445 -22.359 1.00 67.41 295 VAL B O 1
ATOM 2249 N N . ASP A 1 296 ? 41.816 -38.858 -22.965 1.00 72.57 296 ASP B N 1
ATOM 2250 C CA . ASP A 1 296 ? 42.171 -39.875 -21.983 1.00 76.05 296 ASP B CA 1
ATOM 2251 C C . ASP A 1 296 ? 43.519 -40.530 -22.268 1.00 74.30 296 ASP B C 1
ATOM 2252 O O . ASP A 1 296 ? 44.212 -40.945 -21.331 1.00 78.48 296 ASP B O 1
ATOM 2257 N N . ALA A 1 297 ? 43.893 -40.664 -23.541 1.00 76.36 297 ALA B N 1
ATOM 2258 C CA . ALA A 1 297 ? 45.135 -41.328 -23.929 1.00 78.40 297 ALA B CA 1
ATOM 2259 C C . ALA A 1 297 ? 46.350 -40.413 -23.864 1.00 69.09 297 ALA B C 1
ATOM 2260 O O . ALA A 1 297 ? 47.475 -40.886 -24.062 1.00 69.83 297 ALA B O 1
ATOM 2262 N N . GLY A 1 298 ? 46.161 -39.130 -23.586 1.00 67.94 298 GLY B N 1
ATOM 2263 C CA . GLY A 1 298 ? 47.263 -38.197 -23.487 1.00 79.51 298 GLY B CA 1
ATOM 2264 C C . GLY A 1 298 ? 47.355 -37.180 -24.600 1.00 79.86 298 GLY B C 1
ATOM 2265 O O . GLY A 1 298 ? 48.364 -36.468 -24.684 1.00 84.15 298 GLY B O 1
ATOM 2266 N N . CYS A 1 299 ? 46.348 -37.091 -25.458 1.00 69.73 299 CYS B N 1
ATOM 2267 C CA . CYS A 1 299 ? 46.367 -36.124 -26.542 1.00 81.95 299 CYS B CA 1
ATOM 2268 C C . CYS A 1 299 ? 45.894 -34.773 -26.020 1.00 71.34 299 CYS B C 1
ATOM 2269 O O . CYS A 1 299 ? 44.774 -34.652 -25.515 1.00 64.08 299 CYS B O 1
ATOM 2272 N N . VAL A 1 300 ? 46.746 -33.761 -26.156 1.00 72.67 300 VAL B N 1
ATOM 2273 C CA . VAL A 1 300 ? 46.453 -32.434 -25.631 1.00 70.59 300 VAL B CA 1
ATOM 2274 C C . VAL A 1 300 ? 45.494 -31.673 -26.544 1.00 78.72 300 VAL B C 1
ATOM 2275 O O . VAL A 1 300 ? 44.650 -30.904 -26.067 1.00 74.81 300 VAL B O 1
ATOM 2279 N N . GLY A 1 301 ? 45.603 -31.857 -27.860 1.00 80.61 301 GLY B N 1
ATOM 2280 C CA . GLY A 1 301 ? 44.756 -31.108 -28.776 1.00 80.21 301 GLY B CA 1
ATOM 2281 C C . GLY A 1 301 ? 44.924 -31.568 -30.207 1.00 76.93 301 GLY B C 1
ATOM 2282 O O . GLY A 1 301 ? 45.777 -32.406 -30.518 1.00 81.09 301 GLY B O 1
ATOM 2283 N N . VAL A 1 302 ? 44.081 -31.001 -31.081 1.00 62.72 302 VAL B N 1
ATOM 2284 C CA . VAL A 1 302 ? 43.983 -31.396 -32.483 1.00 65.88 302 VAL B CA 1
ATOM 2285 C C . VAL A 1 302 ? 43.928 -30.160 -33.371 1.00 60.64 302 VAL B C 1
ATOM 2286 O O . VAL A 1 302 ? 43.474 -29.088 -32.960 1.00 73.59 302 VAL B O 1
ATOM 2290 N N . GLU A 1 303 ? 44.428 -30.307 -34.590 1.00 73.75 303 GLU B N 1
ATOM 2291 C CA . GLU A 1 303 ? 44.270 -29.306 -35.639 1.00 64.60 303 GLU B CA 1
ATOM 2292 C C . GLU A 1 303 ? 43.237 -29.846 -36.613 1.00 66.45 303 GLU B C 1
ATOM 2293 O O . GLU A 1 303 ? 43.428 -30.928 -37.180 1.00 65.72 303 GLU B O 1
ATOM 2299 N N . VAL A 1 304 ? 42.139 -29.120 -36.789 1.00 60.29 304 VAL B N 1
ATOM 2300 C CA . VAL A 1 304 ? 41.078 -29.545 -37.695 1.00 64.24 304 VAL B CA 1
ATOM 2301 C C . VAL A 1 304 ? 40.826 -28.484 -38.755 1.00 67.74 304 VAL B C 1
ATOM 2302 O O . VAL A 1 304 ? 40.987 -27.283 -38.506 1.00 68.59 304 VAL B O 1
ATOM 2306 N N . GLY A 1 305 ? 40.451 -28.943 -39.951 1.00 77.76 305 GLY B N 1
ATOM 2307 C CA . GLY A 1 305 ? 40.211 -28.058 -41.079 1.00 79.22 305 GLY B CA 1
ATOM 2308 C C . GLY A 1 305 ? 38.789 -27.557 -41.249 1.00 72.84 305 GLY B C 1
ATOM 2309 O O . GLY A 1 305 ? 37.869 -28.343 -41.500 1.00 71.08 305 GLY B O 1
ATOM 2310 N N . VAL A 1 306 ? 38.593 -26.249 -41.101 1.00 69.79 306 VAL B N 1
ATOM 2311 C CA . VAL A 1 306 ? 37.309 -25.628 -41.379 1.00 69.74 306 VAL B CA 1
ATOM 2312 C C . VAL A 1 306 ? 37.344 -24.844 -42.689 1.00 79.40 306 VAL B C 1
ATOM 2313 O O . VAL A 1 306 ? 36.313 -24.729 -43.363 1.00 76.66 306 VAL B O 1
ATOM 2317 N N . GLU A 1 307 ? 38.502 -24.290 -43.050 1.00 82.39 307 GLU B N 1
ATOM 2318 C CA . GLU A 1 307 ? 38.781 -23.574 -44.288 1.00 72.47 307 GLU B CA 1
ATOM 2319 C C . GLU A 1 307 ? 38.015 -22.264 -44.406 1.00 77.76 307 GLU B C 1
ATOM 2320 O O . GLU A 1 307 ? 38.636 -21.214 -44.575 1.00 81.77 307 GLU B O 1
ATOM 2326 N N . SER A 1 308 ? 36.685 -22.288 -44.302 1.00 72.83 308 SER B N 1
ATOM 2327 C CA . SER A 1 308 ? 35.902 -21.082 -44.537 1.00 75.72 308 SER B CA 1
ATOM 2328 C C . SER A 1 308 ? 34.770 -21.006 -43.527 1.00 80.42 308 SER B C 1
ATOM 2329 O O . SER A 1 308 ? 34.309 -22.029 -43.013 1.00 78.68 308 SER B O 1
ATOM 2332 N N . GLY A 1 309 ? 34.324 -19.777 -43.262 1.00 79.22 309 GLY B N 1
ATOM 2333 C CA . GLY A 1 309 ? 33.198 -19.506 -42.390 1.00 77.34 309 GLY B CA 1
ATOM 2334 C C . GLY A 1 309 ? 31.962 -19.104 -43.172 1.00 85.58 309 GLY B C 1
ATOM 2335 O O . GLY A 1 309 ? 30.948 -18.704 -42.589 1.00 82.44 309 GLY B O 1
ATOM 2336 N N . ASP A 1 310 ? 32.044 -19.175 -44.500 1.00 87.15 310 ASP B N 1
ATOM 2337 C CA . ASP A 1 310 ? 30.925 -18.808 -45.352 1.00 91.91 310 ASP B CA 1
ATOM 2338 C C . ASP A 1 310 ? 30.172 -20.069 -45.740 1.00 83.38 310 ASP B C 1
ATOM 2339 O O . ASP A 1 310 ? 30.765 -20.964 -46.362 1.00 85.31 310 ASP B O 1
ATOM 2344 N N . PRO A 1 311 ? 28.888 -20.188 -45.388 1.00 75.86 311 PRO B N 1
ATOM 2345 C CA . PRO A 1 311 ? 28.131 -21.409 -45.726 1.00 74.68 311 PRO B CA 1
ATOM 2346 C C . PRO A 1 311 ? 28.240 -21.861 -47.173 1.00 88.42 311 PRO B C 1
ATOM 2347 O O . PRO A 1 311 ? 28.437 -23.057 -47.428 1.00 87.59 311 PRO B O 1
ATOM 2351 N N . ASP A 1 312 ? 28.110 -20.940 -48.132 1.00 93.06 312 ASP B N 1
ATOM 2352 C CA . ASP A 1 312 ? 28.102 -21.362 -49.525 1.00 94.84 312 ASP B CA 1
ATOM 2353 C C . ASP A 1 312 ? 29.457 -21.903 -49.941 1.00 85.31 312 ASP B C 1
ATOM 2354 O O . ASP A 1 312 ? 29.527 -22.845 -50.738 1.00 91.84 312 ASP B O 1
ATOM 2359 N N . MET A 1 313 ? 30.536 -21.338 -49.400 1.00 75.57 313 MET B N 1
ATOM 2360 C CA . MET A 1 313 ? 31.858 -21.884 -49.671 1.00 75.02 313 MET B CA 1
ATOM 2361 C C . MET A 1 313 ? 31.964 -23.317 -49.180 1.00 85.40 313 MET B C 1
ATOM 2362 O O . MET A 1 313 ? 32.633 -24.145 -49.811 1.00 90.02 313 MET B O 1
ATOM 2367 N N . GLN A 1 314 ? 31.309 -23.627 -48.062 1.00 78.79 314 GLN B N 1
ATOM 2368 C CA . GLN A 1 314 ? 31.342 -24.986 -47.542 1.00 81.22 314 GLN B CA 1
ATOM 2369 C C . GLN A 1 314 ? 30.630 -25.950 -48.481 1.00 84.89 314 GLN B C 1
ATOM 2370 O O . GLN A 1 314 ? 31.084 -27.082 -48.679 1.00 95.30 314 GLN B O 1
ATOM 2376 N N . ALA A 1 315 ? 29.500 -25.524 -49.049 1.00 79.91 315 ALA B N 1
ATOM 2377 C CA . ALA A 1 315 ? 28.719 -26.349 -49.961 1.00 71.92 315 ALA B CA 1
ATOM 2378 C C . ALA A 1 315 ? 29.368 -26.519 -51.329 1.00 76.35 315 ALA B C 1
ATOM 2379 O O . ALA A 1 315 ? 28.838 -27.273 -52.152 1.00 75.67 315 ALA B O 1
ATOM 2381 N N . THR A 1 316 ? 30.475 -25.831 -51.606 1.00 75.05 316 THR B N 1
ATOM 2382 C CA . THR A 1 316 ? 31.063 -25.876 -52.940 1.00 68.47 316 THR B CA 1
ATOM 2383 C C . THR A 1 316 ? 32.579 -26.003 -52.882 1.00 68.86 316 THR B C 1
ATOM 2384 O O . THR A 1 316 ? 33.123 -27.107 -52.986 1.00 74.79 316 THR B O 1
ATOM 2388 N N . ALA A 1 317 ? 33.266 -24.872 -52.707 1.00 62.41 317 ALA B N 1
ATOM 2389 C CA . ALA A 1 317 ? 34.705 -24.833 -52.938 1.00 66.38 317 ALA B CA 1
ATOM 2390 C C . ALA A 1 317 ? 35.502 -25.580 -51.871 1.00 78.10 317 ALA B C 1
ATOM 2391 O O . ALA A 1 317 ? 36.578 -26.108 -52.173 1.00 87.80 317 ALA B O 1
ATOM 2393 N N . VAL A 1 318 ? 35.020 -25.623 -50.626 1.00 80.04 318 VAL B N 1
ATOM 2394 C CA . VAL A 1 318 ? 35.792 -26.280 -49.572 1.00 78.97 318 VAL B CA 1
ATOM 2395 C C . VAL A 1 318 ? 35.933 -27.772 -49.861 1.00 76.00 318 VAL B C 1
ATOM 2396 O O . VAL A 1 318 ? 36.970 -28.381 -49.568 1.00 71.10 318 VAL B O 1
ATOM 2400 N N . ARG A 1 319 ? 34.892 -28.383 -50.435 1.00 73.11 319 ARG B N 1
ATOM 2401 C CA . ARG A 1 319 ? 34.923 -29.776 -50.882 1.00 76.18 319 ARG B CA 1
ATOM 2402 C C . ARG A 1 319 ? 35.050 -30.756 -49.723 1.00 81.22 319 ARG B C 1
ATOM 2403 O O . ARG A 1 319 ? 35.676 -31.808 -49.861 1.00 81.89 319 ARG B O 1
ATOM 2411 N N . LYS A 1 320 ? 34.450 -30.432 -48.580 1.00 82.70 320 LYS B N 1
ATOM 2412 C CA . LYS A 1 320 ? 34.422 -31.331 -47.439 1.00 64.57 320 LYS B CA 1
ATOM 2413 C C . LYS A 1 320 ? 33.006 -31.673 -47.019 1.00 67.87 320 LYS B C 1
ATOM 2414 O O . LYS A 1 320 ? 32.832 -32.482 -46.101 1.00 77.25 320 LYS B O 1
ATOM 2420 N N . ARG A 1 321 ? 31.996 -31.096 -47.679 1.00 68.60 321 ARG B N 1
ATOM 2421 C CA . ARG A 1 321 ? 30.602 -31.169 -47.257 1.00 68.61 321 ARG B CA 1
ATOM 2422 C C . ARG A 1 321 ? 30.519 -30.975 -45.748 1.00 73.01 321 ARG B C 1
ATOM 24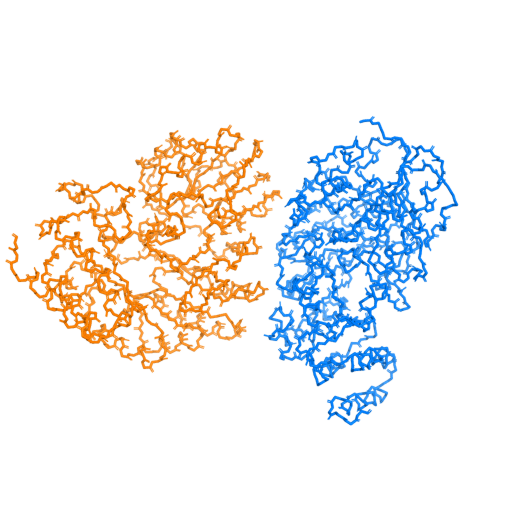23 O O . ARG A 1 321 ? 29.789 -31.678 -45.044 1.00 82.12 321 ARG B O 1
ATOM 2431 N N . LEU A 1 322 ? 31.286 -30.011 -45.247 1.00 74.49 322 LEU B N 1
ATOM 2432 C CA . LEU A 1 322 ? 31.313 -29.691 -43.828 1.00 70.80 322 LEU B CA 1
ATOM 2433 C C . LEU A 1 322 ? 30.307 -28.589 -43.533 1.00 79.42 322 LEU B C 1
ATOM 2434 O O . LEU A 1 322 ? 30.316 -27.541 -44.187 1.00 85.36 322 LEU B O 1
ATOM 2439 N N . ASN A 1 323 ? 29.452 -28.822 -42.545 1.00 85.20 323 ASN B N 1
ATOM 2440 C CA . ASN A 1 323 ? 28.442 -27.851 -42.154 1.00 85.11 323 ASN B CA 1
ATOM 2441 C C . ASN A 1 323 ? 28.970 -26.984 -41.019 1.00 97.62 323 ASN B C 1
ATOM 2442 O O . ASN A 1 323 ? 29.676 -27.469 -40.131 1.00 110.16 323 ASN B O 1
ATOM 2447 N N . LEU A 1 324 ? 28.632 -25.693 -41.059 1.00 89.54 324 LEU B N 1
ATOM 2448 C CA . LEU A 1 324 ? 29.161 -24.778 -40.055 1.00 82.23 324 LEU B CA 1
ATOM 2449 C C . LEU A 1 324 ? 28.593 -25.074 -38.674 1.00 85.85 324 LEU B C 1
ATOM 2450 O O . LEU A 1 324 ? 29.269 -24.845 -37.660 1.00 80.02 324 LEU B O 1
ATOM 2455 N N . ASP A 1 325 ? 27.370 -25.610 -38.614 1.00 84.10 325 ASP B N 1
ATOM 2456 C CA . ASP A 1 325 ? 26.800 -25.983 -37.326 1.00 83.17 325 ASP B CA 1
ATOM 2457 C C . ASP A 1 325 ? 27.458 -27.241 -36.778 1.00 82.15 325 ASP B C 1
ATOM 2458 O O . ASP A 1 325 ? 27.528 -27.422 -35.558 1.00 88.54 325 ASP B O 1
ATOM 2463 N N . THR A 1 326 ? 27.955 -28.113 -37.658 1.00 76.55 326 THR B N 1
ATOM 2464 C CA . THR A 1 326 ? 28.799 -29.216 -37.208 1.00 68.48 326 THR B CA 1
ATOM 2465 C C . THR A 1 326 ? 30.102 -28.695 -36.617 1.00 70.02 326 THR B C 1
ATOM 2466 O O . THR A 1 326 ? 30.603 -29.237 -35.625 1.00 69.30 326 THR B O 1
ATOM 2470 N N . VAL A 1 327 ? 30.668 -27.645 -37.218 1.00 67.33 327 VAL B N 1
ATOM 2471 C CA . VAL A 1 327 ? 31.861 -27.022 -36.651 1.00 70.84 327 VAL B CA 1
ATOM 2472 C C . VAL A 1 327 ? 31.554 -26.457 -35.273 1.00 68.40 327 VAL B C 1
ATOM 2473 O O . VAL A 1 327 ? 32.343 -26.608 -34.333 1.00 71.96 327 VAL B O 1
ATOM 2477 N N . ARG A 1 328 ? 30.393 -25.812 -35.126 1.00 73.92 328 ARG B N 1
ATOM 2478 C CA . ARG A 1 328 ? 30.012 -25.248 -33.834 1.00 62.66 328 ARG B CA 1
ATOM 2479 C C . ARG A 1 328 ? 29.832 -26.339 -32.782 1.00 73.85 328 ARG B C 1
ATOM 2480 O O . ARG A 1 328 ? 30.388 -26.253 -31.676 1.00 83.80 328 ARG B O 1
ATOM 2488 N N . LYS A 1 329 ? 29.093 -27.401 -33.125 1.00 70.44 329 LYS B N 1
ATOM 2489 C CA . LYS A 1 329 ? 28.901 -28.489 -32.172 1.00 72.81 329 LYS B CA 1
ATOM 2490 C C . LYS A 1 329 ? 30.219 -29.154 -31.806 1.00 77.74 329 LYS B C 1
ATOM 2491 O O . LYS A 1 329 ? 30.435 -29.515 -30.642 1.00 89.39 329 LYS B O 1
ATOM 2497 N N . PHE A 1 330 ? 31.118 -29.323 -32.776 1.00 75.83 330 PHE B N 1
ATOM 2498 C CA . PHE A 1 330 ? 32.411 -29.908 -32.443 1.00 77.00 330 PHE B CA 1
ATOM 2499 C C . PHE A 1 330 ? 33.208 -28.991 -31.524 1.00 83.50 330 PHE B C 1
ATOM 2500 O O . PHE A 1 330 ? 33.919 -29.466 -30.630 1.00 81.55 330 PHE B O 1
ATOM 2508 N N . HIS A 1 331 ? 33.104 -27.677 -31.730 1.00 86.20 331 HIS B N 1
ATOM 2509 C CA . HIS A 1 331 ? 33.763 -26.737 -30.831 1.00 82.29 331 HIS B CA 1
ATOM 2510 C C . HIS A 1 331 ? 33.257 -26.924 -29.409 1.00 85.12 331 HIS B C 1
ATOM 2511 O O . HIS A 1 331 ? 34.046 -26.956 -28.449 1.00 87.90 331 HIS B O 1
ATOM 2518 N N . ALA A 1 332 ? 31.944 -27.121 -29.268 1.00 83.71 332 ALA B N 1
ATOM 2519 C CA . ALA A 1 332 ? 31.367 -27.331 -27.947 1.00 79.15 332 ALA B CA 1
ATOM 2520 C C . ALA A 1 332 ? 31.859 -28.632 -27.330 1.00 74.60 332 ALA B C 1
ATOM 2521 O O . ALA A 1 332 ? 32.283 -28.654 -26.171 1.00 79.72 332 ALA B O 1
ATOM 2523 N N . VAL A 1 333 ? 31.855 -29.720 -28.103 1.00 73.35 333 VAL B N 1
ATOM 2524 C CA . VAL A 1 333 ? 32.245 -31.012 -27.547 1.00 76.61 333 VAL B CA 1
ATOM 2525 C C . VAL A 1 333 ? 33.719 -31.021 -27.166 1.00 80.17 333 VAL B C 1
ATOM 2526 O O . VAL A 1 333 ? 34.106 -31.582 -26.125 1.00 96.61 333 VAL B O 1
ATOM 2530 N N . ALA A 1 334 ? 34.543 -30.318 -27.935 1.00 71.80 334 ALA B N 1
ATOM 2531 C CA . ALA A 1 334 ? 35.978 -30.344 -27.697 1.00 74.83 334 ALA B CA 1
ATOM 2532 C C . ALA A 1 334 ? 36.346 -29.497 -26.493 1.00 77.84 334 ALA B C 1
ATOM 2533 O O . ALA A 1 334 ? 37.199 -29.892 -25.691 1.00 80.22 334 ALA B O 1
ATOM 2535 N N . ARG A 1 335 ? 35.726 -28.324 -26.350 1.00 80.63 335 ARG B N 1
ATOM 2536 C CA . ARG A 1 335 ? 36.005 -27.534 -25.158 1.00 80.33 335 ARG B CA 1
ATOM 2537 C C . ARG A 1 335 ? 35.424 -28.221 -23.928 1.00 89.20 335 ARG B C 1
ATOM 2538 O O . ARG A 1 335 ? 36.046 -28.238 -22.861 1.00 86.12 335 ARG B O 1
ATOM 2546 N N . LYS A 1 336 ? 34.253 -28.844 -24.080 1.00 97.52 336 LYS B N 1
ATOM 2547 C CA . LYS A 1 336 ? 33.613 -29.521 -22.967 1.00 93.60 336 LYS B CA 1
ATOM 2548 C C . LYS A 1 336 ? 34.377 -30.767 -22.557 1.00 87.08 336 LYS B C 1
ATOM 2549 O O . LYS A 1 336 ? 34.146 -31.282 -21.458 1.00 88.35 336 LYS B O 1
ATOM 2555 N N . ALA A 1 337 ? 35.293 -31.255 -23.393 1.00 87.02 337 ALA B N 1
ATOM 2556 C CA . ALA A 1 337 ? 36.116 -32.400 -23.024 1.00 86.85 337 ALA B CA 1
ATOM 2557 C C . ALA A 1 337 ? 37.542 -32.025 -22.646 1.00 82.26 337 ALA B C 1
ATOM 2558 O O . ALA A 1 337 ? 38.324 -3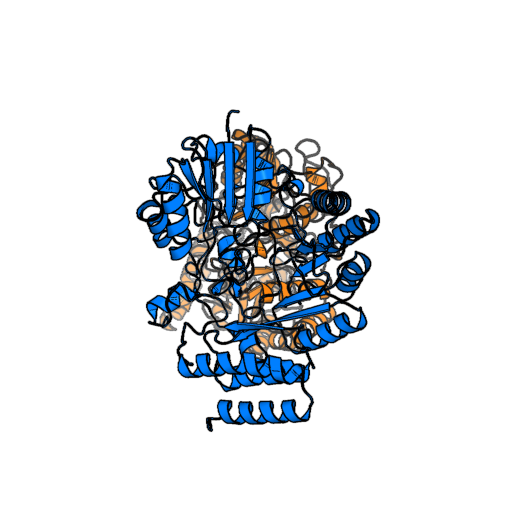2.912 -22.288 1.00 83.22 337 ALA B O 1
ATOM 2560 N N . GLY A 1 338 ? 37.898 -30.744 -22.702 1.00 75.45 338 GLY B N 1
ATOM 2561 C CA . GLY A 1 338 ? 39.239 -30.315 -22.349 1.00 80.50 338 GLY B CA 1
ATOM 2562 C C . GLY A 1 338 ? 40.292 -30.523 -23.413 1.00 92.34 338 GLY B C 1
ATOM 2563 O O . GLY A 1 338 ? 41.487 -30.456 -23.100 1.00 87.98 338 GLY B O 1
ATOM 2564 N N . LEU A 1 339 ? 39.888 -30.778 -24.655 1.00 90.98 339 LEU B N 1
ATOM 2565 C CA . LEU A 1 339 ? 40.815 -30.939 -25.766 1.00 77.75 339 LEU B CA 1
ATOM 2566 C C . LEU A 1 339 ? 41.148 -29.568 -26.342 1.00 78.00 339 LEU B C 1
ATOM 2567 O O . LEU A 1 339 ? 40.245 -28.777 -26.630 1.00 85.81 339 LEU B O 1
ATOM 2572 N N . LYS A 1 340 ? 42.436 -29.267 -26.479 1.00 62.64 340 LYS B N 1
ATOM 2573 C CA . LYS A 1 340 ? 42.816 -28.023 -27.131 1.00 68.55 340 LYS B CA 1
ATOM 2574 C C . LYS A 1 340 ? 42.487 -28.091 -28.620 1.00 76.60 340 LYS B C 1
ATOM 2575 O O . LYS A 1 340 ? 42.490 -29.159 -29.239 1.00 58.84 340 LYS B O 1
ATOM 2581 N N . LEU A 1 341 ? 42.183 -26.934 -29.194 1.00 78.49 341 LEU B N 1
ATOM 2582 C CA . LEU A 1 341 ? 41.803 -26.869 -30.590 1.00 68.53 341 LEU B CA 1
ATOM 2583 C C . LEU A 1 341 ? 42.628 -25.822 -31.312 1.00 79.88 341 LEU B C 1
ATOM 2584 O O . LEU A 1 341 ? 43.068 -24.829 -30.729 1.00 90.93 341 LEU B O 1
ATOM 2589 N N . VAL A 1 342 ? 42.810 -26.060 -32.604 1.00 72.16 342 VAL B N 1
ATOM 2590 C CA . VAL A 1 342 ? 43.352 -25.083 -33.533 1.00 83.33 342 VAL B CA 1
ATOM 2591 C C . VAL A 1 342 ? 42.562 -25.279 -34.815 1.00 83.16 342 VAL B C 1
ATOM 2592 O O . VAL A 1 342 ? 42.686 -26.323 -35.466 1.00 92.01 342 VAL B O 1
ATOM 2596 N N . PHE A 1 343 ? 41.756 -24.286 -35.185 1.00 74.11 343 PHE B N 1
ATOM 2597 C CA . PHE A 1 343 ? 40.951 -24.392 -36.390 1.00 74.50 343 PHE B CA 1
ATOM 2598 C C . PHE A 1 343 ? 41.772 -23.875 -37.561 1.00 68.57 343 PHE B C 1
ATOM 2599 O O . PHE A 1 343 ? 42.380 -22.800 -37.478 1.00 69.94 343 PHE B O 1
ATOM 2607 N N . LEU A 1 344 ? 41.786 -24.648 -38.643 1.00 61.72 344 LEU B N 1
ATOM 2608 C CA . LEU A 1 344 ? 42.567 -24.338 -39.831 1.00 64.45 344 LEU B CA 1
ATOM 2609 C C . LEU A 1 344 ? 41.647 -23.708 -40.869 1.00 65.97 344 LEU B C 1
ATOM 2610 O O . LEU A 1 344 ? 40.680 -24.337 -41.310 1.00 69.30 344 LEU B O 1
ATOM 2615 N N . PHE A 1 345 ? 41.919 -22.451 -41.202 1.00 66.20 345 PHE B N 1
ATOM 2616 C CA . PHE A 1 345 ? 41.166 -21.689 -42.179 1.00 69.79 345 PHE B CA 1
ATOM 2617 C C . PHE A 1 345 ? 42.018 -21.378 -43.400 1.00 69.65 345 PHE B C 1
ATOM 2618 O O . PHE A 1 345 ? 43.255 -21.381 -43.354 1.00 66.31 345 PHE B O 1
ATOM 2626 N N . LEU A 1 346 ? 41.312 -21.091 -44.493 1.00 60.45 346 LEU B N 1
ATOM 2627 C CA . LEU A 1 346 ? 41.888 -20.876 -45.812 1.00 69.71 346 LEU B CA 1
ATOM 2628 C C . LEU A 1 346 ? 41.155 -19.726 -46.485 1.00 74.03 346 LEU B C 1
ATOM 2629 O O . LEU A 1 346 ? 39.922 -19.725 -46.548 1.00 70.89 346 LEU B O 1
ATOM 2634 N N . ILE A 1 347 ? 41.901 -18.751 -46.991 1.00 77.49 347 ILE B N 1
ATOM 2635 C CA . ILE A 1 347 ? 41.303 -17.623 -47.691 1.00 84.22 347 ILE B CA 1
ATOM 2636 C C . ILE A 1 347 ? 41.748 -17.660 -49.148 1.00 84.44 347 ILE B C 1
ATOM 2637 O O . ILE A 1 347 ? 42.938 -17.844 -49.439 1.00 81.02 347 ILE B O 1
ATOM 2642 N N . GLY A 1 348 ? 40.785 -17.505 -50.054 1.00 87.68 348 GLY B N 1
ATOM 2643 C CA . GLY A 1 348 ? 41.041 -17.344 -51.468 1.00 88.39 348 GLY B CA 1
ATOM 2644 C C . GLY A 1 348 ? 40.880 -18.566 -52.349 1.00 78.66 348 GLY B C 1
ATOM 2645 O O . GLY A 1 348 ? 41.484 -18.613 -53.425 1.00 76.82 348 GLY B O 1
ATOM 2646 N N . LEU A 1 349 ? 40.047 -19.520 -51.971 1.00 74.10 349 LEU B N 1
ATOM 2647 C CA . LEU A 1 349 ? 39.735 -20.589 -52.901 1.00 73.64 349 LEU B CA 1
ATOM 2648 C C . LEU A 1 349 ? 38.824 -20.033 -53.984 1.00 82.87 349 LEU B C 1
ATOM 2649 O O . LEU A 1 349 ? 37.980 -19.184 -53.690 1.00 97.41 349 LEU B O 1
ATOM 2654 N N . PRO A 1 350 ? 38.994 -20.448 -55.239 1.00 76.36 350 PRO B N 1
ATOM 2655 C CA . PRO A 1 350 ? 38.092 -19.965 -56.291 1.00 74.20 350 PRO B CA 1
ATOM 2656 C C . PRO A 1 350 ? 36.645 -20.122 -55.842 1.00 76.78 350 PRO B C 1
ATOM 2657 O O . PRO A 1 350 ? 36.297 -21.087 -55.156 1.00 79.26 350 PRO B O 1
ATOM 2661 N N . ARG A 1 351 ? 35.819 -19.141 -56.213 1.00 75.44 351 ARG B N 1
ATOM 2662 C CA . ARG A 1 351 ? 34.427 -18.905 -55.817 1.00 81.15 351 ARG B CA 1
ATOM 2663 C C . ARG A 1 351 ? 34.342 -17.991 -54.600 1.00 86.87 351 ARG B C 1
ATOM 2664 O O . ARG A 1 351 ? 33.245 -17.565 -54.241 1.00 85.89 351 ARG B O 1
ATOM 2672 N N . GLU A 1 352 ? 35.463 -17.673 -53.961 1.00 86.58 352 GLU B N 1
ATOM 2673 C CA . GLU A 1 352 ? 35.450 -16.829 -52.777 1.00 94.11 352 GLU B CA 1
ATOM 2674 C C . GLU A 1 352 ? 35.333 -15.365 -53.173 1.00 95.91 352 GLU B C 1
ATOM 2675 O O . GLU A 1 352 ? 35.928 -14.918 -54.159 1.00 83.97 352 GLU B O 1
ATOM 2681 N N . THR A 1 353 ? 34.556 -14.626 -52.395 1.00 99.74 353 THR B N 1
ATOM 2682 C CA . THR A 1 353 ? 34.326 -13.204 -52.578 1.00 91.22 353 THR B CA 1
ATOM 2683 C C . THR A 1 353 ? 34.748 -12.476 -51.308 1.00 101.17 353 THR B C 1
ATOM 2684 O O . THR A 1 353 ? 35.198 -13.089 -50.334 1.00 111.50 353 THR B O 1
ATOM 2688 N N . ARG A 1 354 ? 34.596 -11.153 -51.325 1.00 92.37 354 ARG B N 1
ATOM 2689 C CA . ARG A 1 354 ? 34.924 -10.360 -50.147 1.00 92.20 354 ARG B CA 1
ATOM 2690 C C . ARG A 1 354 ? 34.044 -10.759 -48.973 1.00 97.65 354 ARG B C 1
ATOM 2691 O O . ARG A 1 354 ? 34.540 -11.075 -47.888 1.00 98.82 354 ARG B O 1
ATOM 2699 N N . MET A 1 355 ? 32.725 -10.764 -49.190 1.00 94.90 355 MET B N 1
ATOM 2700 C CA . MET A 1 355 ? 31.777 -11.133 -48.145 1.00 96.97 355 MET B CA 1
ATOM 2701 C C . MET A 1 355 ? 32.035 -12.539 -47.622 1.00 105.13 355 MET B C 1
ATOM 2702 O O . MET A 1 355 ? 31.737 -12.834 -46.459 1.00 109.95 355 MET B O 1
ATOM 2707 N N . SER A 1 356 ? 32.552 -13.428 -48.470 1.00 101.94 356 SER B N 1
ATOM 2708 C CA . SER A 1 356 ? 32.916 -14.763 -48.010 1.00 99.90 356 SER B CA 1
ATOM 2709 C C . SER A 1 356 ? 34.072 -14.690 -47.021 1.00 96.63 356 SER B C 1
ATOM 2710 O O . SER A 1 356 ? 34.027 -15.300 -45.942 1.00 92.47 356 SER B O 1
ATOM 2713 N N . ILE A 1 357 ? 35.118 -13.939 -47.377 1.00 90.41 357 ILE B N 1
ATOM 2714 C CA . ILE A 1 357 ? 36.271 -13.766 -46.496 1.00 85.68 357 ILE B CA 1
ATOM 2715 C C . ILE A 1 357 ? 35.837 -13.136 -45.184 1.00 90.46 357 ILE B C 1
ATOM 2716 O O . ILE A 1 357 ? 36.233 -13.568 -44.089 1.00 102.11 357 ILE B O 1
ATOM 2721 N N . ARG A 1 358 ? 34.960 -12.144 -45.283 1.00 82.26 358 ARG B N 1
ATOM 2722 C CA . ARG A 1 358 ? 34.464 -11.441 -44.116 1.00 85.38 358 ARG B CA 1
ATOM 2723 C C . ARG A 1 358 ? 33.647 -12.366 -43.238 1.00 91.11 358 ARG B C 1
ATOM 2724 O O . ARG A 1 358 ? 33.694 -12.263 -42.013 1.00 102.30 358 ARG B O 1
ATOM 2732 N N . ARG A 1 359 ? 32.863 -13.251 -43.847 1.00 85.88 359 ARG B N 1
ATOM 2733 C CA . ARG A 1 359 ? 32.104 -14.213 -43.064 1.00 83.18 359 ARG B CA 1
ATOM 2734 C C . ARG A 1 359 ? 33.012 -15.244 -42.407 1.00 90.22 359 ARG B C 1
ATOM 2735 O O . ARG A 1 359 ? 32.673 -15.762 -41.337 1.00 101.81 359 ARG B O 1
ATOM 2743 N N . THR A 1 360 ? 34.157 -15.564 -43.023 1.00 83.04 360 THR B N 1
ATOM 2744 C CA . THR A 1 360 ? 35.161 -16.373 -42.330 1.00 86.27 360 THR B CA 1
ATOM 2745 C C . THR A 1 360 ? 35.647 -15.672 -41.064 1.00 82.81 360 THR B C 1
ATOM 2746 O O . THR A 1 360 ? 35.619 -16.248 -39.967 1.00 82.09 360 THR B O 1
ATOM 2750 N N . PHE A 1 361 ? 36.112 -14.426 -41.200 1.00 75.58 361 PHE B N 1
ATOM 2751 C CA . PHE A 1 361 ? 36.534 -13.685 -40.012 1.00 79.05 361 PHE B CA 1
ATOM 2752 C C . PHE A 1 361 ? 35.397 -13.581 -38.996 1.00 87.37 361 PHE B C 1
ATOM 2753 O O . PHE A 1 361 ? 35.614 -13.708 -37.781 1.00 93.40 361 PHE B O 1
ATOM 2761 N N . ASP A 1 362 ? 34.180 -13.342 -39.485 1.00 90.35 362 ASP B N 1
ATOM 2762 C CA . ASP A 1 362 ? 32.995 -13.291 -38.636 1.00 97.43 362 ASP B CA 1
ATOM 2763 C C . ASP A 1 362 ? 32.832 -14.580 -37.850 1.00 95.37 362 ASP B C 1
ATOM 2764 O O . ASP A 1 362 ? 32.430 -14.559 -36.684 1.00 94.16 362 ASP B O 1
ATOM 2769 N N . PHE A 1 363 ? 33.104 -15.717 -38.489 1.00 89.25 363 PHE B N 1
ATOM 2770 C CA . PHE A 1 363 ? 32.974 -17.000 -37.813 1.00 85.05 363 PHE B CA 1
ATOM 2771 C C . PHE A 1 363 ? 34.049 -17.152 -36.747 1.00 84.77 363 PHE B C 1
ATOM 2772 O O . PHE A 1 363 ? 33.778 -17.647 -35.646 1.00 79.50 363 PHE B O 1
ATOM 2780 N N . ILE A 1 364 ? 35.278 -16.731 -37.063 1.00 85.70 364 ILE B N 1
ATOM 2781 C CA . ILE A 1 364 ? 36.367 -16.830 -36.096 1.00 80.22 364 ILE B CA 1
ATOM 2782 C C . ILE A 1 364 ? 36.060 -16.007 -34.850 1.00 88.09 364 ILE B C 1
ATOM 2783 O O . ILE A 1 364 ? 36.290 -16.460 -33.722 1.00 93.11 364 ILE B O 1
ATOM 2788 N N . LEU A 1 365 ? 35.498 -14.804 -35.023 1.00 91.26 365 LEU B N 1
ATOM 2789 C CA . LEU A 1 365 ? 35.189 -13.998 -33.843 1.00 90.81 365 LEU B CA 1
ATOM 2790 C C . LEU A 1 365 ? 33.901 -14.447 -33.164 1.00 96.94 365 LEU B C 1
ATOM 2791 O O . LEU A 1 365 ? 33.770 -14.303 -31.943 1.00 104.96 365 LEU B O 1
ATOM 2796 N N . GLU A 1 366 ? 32.954 -14.991 -33.931 1.00 98.48 366 GLU B N 1
ATOM 2797 C CA . GLU A 1 366 ? 31.735 -15.549 -33.352 1.00 89.08 366 GLU B CA 1
ATOM 2798 C C . GLU A 1 366 ? 32.053 -16.700 -32.418 1.00 84.39 366 GLU B C 1
ATOM 2799 O O . GLU A 1 366 ? 31.528 -16.777 -31.302 1.00 84.79 366 GLU B O 1
ATOM 2805 N N . LEU A 1 367 ? 32.916 -17.612 -32.867 1.00 83.61 367 LEU B N 1
ATOM 2806 C CA . LEU A 1 367 ? 33.315 -18.738 -32.034 1.00 84.26 367 LEU B CA 1
ATOM 2807 C C . LEU A 1 367 ? 34.115 -18.280 -30.827 1.00 92.14 367 LEU B C 1
ATOM 2808 O O . LEU A 1 367 ? 34.154 -18.982 -29.808 1.00 88.98 367 LEU B O 1
ATOM 2813 N N . GLY A 1 368 ? 34.792 -17.141 -30.936 1.00 89.78 368 GLY B N 1
ATOM 2814 C CA . GLY A 1 368 ? 35.580 -16.633 -29.833 1.00 84.31 368 GLY B CA 1
ATOM 2815 C C . GLY A 1 368 ? 36.855 -17.423 -29.648 1.00 86.94 368 GLY B C 1
ATOM 2816 O O . GLY A 1 368 ? 37.121 -17.945 -28.562 1.00 95.90 368 GLY B O 1
ATOM 2817 N N . LEU A 1 369 ? 37.651 -17.521 -30.705 1.00 84.82 369 LEU B N 1
ATOM 2818 C CA . LEU A 1 369 ? 38.892 -18.279 -30.672 1.00 80.32 369 LEU B CA 1
ATOM 2819 C C . LEU A 1 369 ? 40.013 -17.394 -30.149 1.00 89.93 369 LEU B C 1
ATOM 2820 O O . LEU A 1 369 ? 40.148 -16.239 -30.570 1.00 96.94 369 LEU B O 1
ATOM 2825 N N . ALA A 1 370 ? 40.796 -17.927 -29.214 1.00 84.85 370 ALA B N 1
ATOM 2826 C CA . ALA A 1 370 ? 42.009 -17.242 -28.812 1.00 81.69 370 ALA B CA 1
ATOM 2827 C C . ALA A 1 370 ? 42.961 -17.141 -30.004 1.00 85.43 370 ALA B C 1
ATOM 2828 O O . ALA A 1 370 ? 42.781 -17.781 -31.043 1.00 77.80 370 ALA B O 1
ATOM 2830 N N . ASP A 1 371 ? 44.014 -16.347 -29.827 1.00 93.87 371 ASP B N 1
ATOM 2831 C CA . ASP A 1 371 ? 44.971 -16.166 -30.910 1.00 95.49 371 ASP B CA 1
ATOM 2832 C C . ASP A 1 371 ? 45.681 -17.470 -31.239 1.00 86.86 371 ASP B C 1
ATOM 2833 O O . ASP A 1 371 ? 46.125 -17.666 -32.376 1.00 98.69 371 ASP B O 1
ATOM 2838 N N . THR A 1 372 ? 45.773 -18.375 -30.270 1.00 79.70 372 THR B N 1
ATOM 2839 C CA . THR A 1 372 ? 46.456 -19.649 -30.441 1.00 78.99 372 THR B CA 1
ATOM 2840 C C . THR A 1 372 ? 45.572 -20.761 -31.005 1.00 87.55 372 THR B C 1
ATOM 2841 O O . THR A 1 372 ? 46.102 -21.828 -31.331 1.00 92.28 372 THR B O 1
ATOM 2845 N N . GLU A 1 373 ? 44.249 -20.575 -31.091 1.00 81.70 373 GLU B N 1
ATOM 2846 C CA . GLU A 1 373 ? 43.355 -21.630 -31.568 1.00 80.07 373 GLU B CA 1
ATOM 2847 C C . GLU A 1 373 ? 42.867 -21.423 -33.005 1.00 86.83 373 GLU B C 1
ATOM 2848 O O . GLU A 1 373 ? 41.816 -21.954 -33.380 1.00 87.99 373 GLU B O 1
ATOM 2854 N N . PHE A 1 374 ? 43.597 -20.682 -33.832 1.00 85.46 374 PHE B N 1
ATOM 2855 C CA . PHE A 1 374 ? 43.259 -20.687 -35.249 1.00 78.13 374 PHE B CA 1
ATOM 2856 C C . PHE A 1 374 ? 44.506 -20.365 -36.044 1.00 78.19 374 PHE B C 1
ATOM 2857 O O . PHE A 1 374 ? 45.464 -19.783 -35.532 1.00 92.52 374 PHE B O 1
ATOM 2865 N N . ASN A 1 375 ? 44.470 -20.753 -37.310 1.00 78.38 375 ASN B N 1
ATOM 2866 C CA . ASN A 1 375 ? 45.538 -20.476 -38.255 1.00 83.30 375 ASN B CA 1
ATOM 2867 C C . ASN A 1 375 ? 44.893 -20.184 -39.595 1.00 75.27 375 ASN B C 1
ATOM 2868 O O . ASN A 1 375 ? 44.029 -20.944 -40.036 1.00 73.00 375 ASN B O 1
ATOM 2873 N N . LEU A 1 376 ? 45.300 -19.101 -40.246 1.00 71.17 376 LEU B N 1
ATOM 2874 C CA . LEU A 1 376 ? 44.729 -18.735 -41.535 1.00 76.68 376 LEU B CA 1
ATOM 2875 C C . LEU A 1 376 ? 45.803 -18.828 -42.604 1.00 73.75 376 LEU B C 1
ATOM 2876 O O . LEU A 1 376 ? 46.874 -18.224 -42.473 1.00 64.45 376 LEU B O 1
ATOM 2881 N N . SER A 1 377 ? 45.488 -19.527 -43.686 1.00 85.31 377 SER B N 1
ATOM 2882 C CA . SER A 1 377 ? 46.418 -19.689 -44.787 1.00 87.72 377 SER B CA 1
ATOM 2883 C C . SER A 1 377 ? 45.908 -18.912 -45.986 1.00 82.68 377 SER B C 1
ATOM 2884 O O . SER A 1 377 ? 44.699 -18.744 -46.172 1.00 87.05 377 SER B O 1
ATOM 2887 N N . VAL A 1 378 ? 46.837 -18.454 -46.801 1.00 82.19 378 VAL B N 1
ATOM 2888 C CA . VAL A 1 378 ? 46.508 -17.781 -48.047 1.00 68.64 378 VAL B CA 1
ATOM 2889 C C . VAL A 1 378 ? 46.682 -18.791 -49.163 1.00 70.11 378 VAL B C 1
ATOM 2890 O O . VAL A 1 378 ? 47.656 -19.554 -49.181 1.00 71.13 378 VAL B O 1
ATOM 2894 N N . ILE A 1 379 ? 45.722 -18.816 -50.083 1.00 69.01 379 ILE B N 1
ATOM 2895 C CA . ILE A 1 379 ? 45.694 -19.863 -51.093 1.00 63.57 379 ILE B CA 1
ATOM 2896 C C . ILE A 1 379 ? 46.967 -19.802 -51.925 1.00 70.39 379 ILE B C 1
ATOM 2897 O O . ILE A 1 379 ? 47.281 -18.773 -52.537 1.00 88.65 379 ILE B O 1
ATOM 2902 N N . THR A 1 380 ? 47.741 -20.883 -51.901 1.00 64.27 380 THR B N 1
ATOM 2903 C CA . THR A 1 380 ? 48.948 -20.988 -52.710 1.00 68.83 380 THR B CA 1
ATOM 2904 C C . THR A 1 380 ? 48.831 -22.182 -53.648 1.00 74.45 380 THR B C 1
ATOM 2905 O O . THR A 1 380 ? 48.631 -23.315 -53.177 1.00 70.18 380 THR B O 1
ATOM 2909 N N . PRO A 1 381 ? 48.934 -21.985 -54.972 1.00 85.59 381 PRO B N 1
ATOM 2910 C CA . PRO A 1 381 ? 48.764 -23.103 -55.913 1.00 76.63 381 PRO B CA 1
ATOM 2911 C C . PRO A 1 381 ? 49.980 -24.020 -55.985 1.00 69.36 381 PRO B C 1
ATOM 2912 O O . PRO A 1 381 ? 50.967 -23.713 -56.662 1.00 68.87 381 PRO B O 1
ATOM 2916 N N . TYR A 1 382 ? 49.939 -25.128 -55.260 1.00 67.85 382 TYR B N 1
ATOM 2917 C CA . TYR A 1 382 ? 51.082 -26.036 -55.221 1.00 74.02 382 TYR B CA 1
ATOM 2918 C C . TYR A 1 382 ? 51.201 -26.835 -56.518 1.00 78.71 382 TYR B C 1
ATOM 2919 O O . TYR A 1 382 ? 50.220 -27.454 -56.950 1.00 71.44 382 TYR B O 1
ATOM 2928 N N . PRO A 1 383 ? 52.368 -26.824 -57.174 1.00 77.25 383 PRO B N 1
ATOM 2929 C CA . PRO A 1 383 ? 52.541 -27.579 -58.427 1.00 76.31 383 PRO B CA 1
ATOM 2930 C C . PRO A 1 383 ? 52.222 -29.055 -58.247 1.00 80.20 383 PRO B C 1
ATOM 2931 O O . PRO A 1 383 ? 52.737 -29.712 -57.342 1.00 98.28 383 PRO B O 1
ATOM 2935 N N . GLY A 1 384 ? 51.358 -29.570 -59.120 1.00 73.53 384 GLY B N 1
ATOM 2936 C CA . GLY A 1 384 ? 50.876 -30.935 -59.051 1.00 75.95 384 GLY B CA 1
ATOM 2937 C C . GLY A 1 384 ? 49.411 -31.055 -58.679 1.00 77.30 384 GLY B C 1
ATOM 2938 O O . GLY A 1 384 ? 48.802 -32.103 -58.930 1.00 80.70 384 GLY B O 1
ATOM 2939 N N . THR A 1 385 ? 48.841 -30.027 -58.063 1.00 69.30 385 THR B N 1
ATOM 2940 C CA . THR A 1 385 ? 47.418 -29.983 -57.770 1.00 68.23 385 THR B CA 1
ATOM 2941 C C . THR A 1 385 ? 46.646 -29.423 -58.963 1.00 72.99 385 THR B C 1
ATOM 2942 O O . THR A 1 385 ? 47.169 -28.631 -59.752 1.00 71.05 385 THR B O 1
ATOM 2946 N N . GLU A 1 386 ? 45.381 -29.834 -59.082 1.00 71.81 386 GLU B N 1
ATOM 2947 C CA . GLU A 1 386 ? 44.544 -29.338 -60.170 1.00 69.88 386 GLU B CA 1
ATOM 2948 C C . GLU A 1 386 ? 44.417 -27.823 -60.133 1.00 69.37 386 GLU B C 1
ATOM 2949 O O . GLU A 1 386 ? 44.349 -27.172 -61.184 1.00 82.47 386 GLU B O 1
ATOM 2955 N N . LEU A 1 387 ? 44.408 -27.243 -58.937 1.00 76.85 387 LEU B N 1
ATOM 2956 C CA . LEU A 1 387 ? 44.250 -25.801 -58.830 1.00 79.77 387 LEU B CA 1
ATOM 2957 C C . LEU A 1 387 ? 45.438 -25.064 -59.437 1.00 78.82 387 LEU B C 1
ATOM 2958 O O . LEU A 1 387 ? 45.265 -23.978 -59.995 1.00 77.91 387 LEU B O 1
ATOM 2963 N N . HIS A 1 388 ? 46.645 -25.627 -59.338 1.00 75.96 388 HIS B N 1
ATOM 2964 C CA . HIS A 1 388 ? 47.810 -24.964 -59.916 1.00 75.75 388 HIS B CA 1
ATOM 2965 C C . HIS A 1 388 ? 47.726 -24.917 -61.437 1.00 83.06 388 HIS B C 1
ATOM 2966 O O . HIS A 1 388 ? 48.097 -23.913 -62.059 1.00 83.95 388 HIS B O 1
ATOM 2973 N N . GLN A 1 389 ? 47.236 -25.994 -62.055 1.00 81.79 389 GLN B N 1
ATOM 2974 C CA . GLN A 1 389 ? 47.108 -26.008 -63.508 1.00 78.64 389 GLN B CA 1
ATOM 2975 C C . GLN A 1 389 ? 45.976 -25.096 -63.979 1.00 80.16 389 GLN B C 1
ATOM 2976 O O . GLN A 1 389 ? 46.111 -24.400 -64.997 1.00 80.64 389 GLN B O 1
ATOM 2982 N N . ILE A 1 390 ? 44.857 -25.063 -63.246 1.00 77.95 390 ILE B N 1
ATOM 2983 C CA . ILE A 1 390 ? 43.806 -24.110 -63.603 1.00 77.76 390 ILE B CA 1
ATOM 2984 C C . ILE A 1 390 ? 44.300 -22.685 -63.398 1.00 91.19 390 ILE B C 1
ATOM 2985 O O . ILE A 1 390 ? 43.937 -21.775 -64.157 1.00 107.06 390 ILE B O 1
ATOM 2990 N N . ALA A 1 391 ? 45.154 -22.471 -62.396 1.00 87.16 391 ALA B N 1
ATOM 2991 C CA . ALA A 1 391 ? 45.705 -21.144 -62.151 1.00 92.91 391 ALA B CA 1
ATOM 2992 C C . ALA A 1 391 ? 46.673 -20.727 -63.252 1.00 89.96 391 ALA B C 1
ATOM 2993 O O . ALA A 1 391 ? 46.719 -19.548 -63.623 1.00 91.40 391 ALA B O 1
ATOM 2995 N N . VAL A 1 392 ? 47.423 -21.678 -63.812 1.00 76.08 392 VAL B N 1
ATOM 2996 C CA . VAL A 1 392 ? 48.292 -21.358 -64.937 1.00 78.43 392 VAL B CA 1
ATOM 2997 C C . VAL A 1 392 ? 47.459 -21.016 -66.169 1.00 91.18 392 VAL B C 1
ATOM 2998 O O . VAL A 1 392 ? 47.654 -19.969 -66.797 1.00 81.97 392 VAL B O 1
ATOM 3002 N N . ASP A 1 393 ? 46.507 -21.888 -66.523 1.00 89.06 393 ASP B N 1
ATOM 3003 C CA . ASP A 1 393 ? 45.670 -21.662 -67.698 1.00 81.96 393 ASP B CA 1
ATOM 3004 C C . ASP A 1 393 ? 44.813 -20.409 -67.604 1.00 82.16 393 ASP B C 1
ATOM 3005 O O . ASP A 1 393 ? 44.184 -20.044 -68.602 1.00 99.53 393 ASP B O 1
ATOM 3010 N N . LYS A 1 394 ? 44.771 -19.733 -66.456 1.00 86.15 394 LYS B N 1
ATOM 3011 C CA . LYS A 1 394 ? 43.972 -18.522 -66.315 1.00 90.26 394 LYS B CA 1
ATOM 3012 C C . LYS A 1 394 ? 44.820 -17.305 -65.976 1.00 89.31 394 LYS B C 1
ATOM 3013 O O . LYS A 1 394 ? 44.264 -16.234 -65.698 1.00 97.90 394 LYS B O 1
ATOM 3019 N N . GLY A 1 395 ? 46.141 -17.421 -66.075 1.00 86.08 395 GLY B N 1
ATOM 3020 C CA . GLY A 1 395 ? 47.040 -16.363 -65.663 1.00 97.57 395 GLY B CA 1
ATOM 3021 C C . GLY A 1 395 ? 46.672 -15.821 -64.300 1.00 99.61 395 GLY B C 1
ATOM 3022 O O . GLY A 1 395 ? 46.341 -14.641 -64.152 1.00 111.37 395 GLY B O 1
ATOM 3023 N N . TRP A 1 396 ? 46.740 -16.682 -63.287 1.00 79.07 396 TRP B N 1
ATOM 3024 C CA . TRP A 1 396 ? 46.273 -16.352 -61.951 1.00 81.81 396 TRP B CA 1
ATOM 3025 C C . TRP A 1 396 ? 47.409 -16.105 -60.975 1.00 86.02 396 TRP B C 1
ATOM 3026 O O . TRP A 1 396 ? 47.210 -15.389 -59.991 1.00 77.69 396 TRP B O 1
ATOM 3037 N N . ILE A 1 397 ? 48.603 -16.605 -61.269 1.00 87.27 397 ILE B N 1
ATOM 3038 C CA . ILE A 1 397 ? 49.714 -16.596 -60.328 1.00 81.36 397 ILE B CA 1
ATOM 3039 C C . ILE A 1 397 ? 50.531 -15.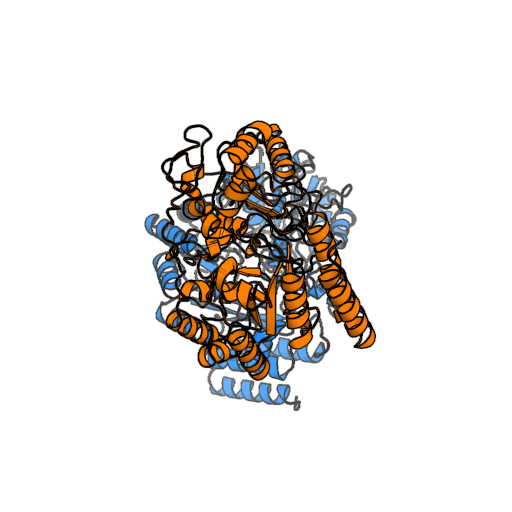337 -60.581 1.00 89.21 397 ILE B C 1
ATOM 3040 O O . ILE A 1 397 ? 51.155 -15.189 -61.635 1.00 88.78 397 ILE B O 1
ATOM 3045 N N . ASP A 1 398 ? 50.509 -14.416 -59.619 1.00 90.91 398 ASP B N 1
ATOM 3046 C CA . ASP A 1 398 ? 51.247 -13.167 -59.740 1.00 96.26 398 ASP B CA 1
ATOM 3047 C C . ASP A 1 398 ? 52.577 -13.191 -59.014 1.00 92.26 398 ASP B C 1
ATOM 3048 O O . ASP A 1 398 ? 53.499 -12.473 -59.409 1.00 101.42 398 ASP B O 1
ATOM 3053 N N . GLY A 1 399 ? 52.703 -14.021 -57.985 1.00 88.30 399 GLY B N 1
ATOM 3054 C CA . GLY A 1 399 ? 53.934 -14.098 -57.236 1.00 90.47 399 GLY B CA 1
ATOM 3055 C C . GLY A 1 399 ? 54.871 -15.164 -57.757 1.00 85.77 399 GLY B C 1
ATOM 3056 O O . GLY A 1 399 ? 54.506 -16.023 -58.561 1.00 81.93 399 GLY B O 1
ATOM 3057 N N . SER A 1 400 ? 56.114 -15.075 -57.310 1.00 86.99 400 SER B N 1
ATOM 3058 C CA . SER A 1 400 ? 57.084 -16.101 -57.636 1.00 96.13 400 SER B CA 1
ATOM 3059 C C . SER A 1 400 ? 57.036 -17.198 -56.578 1.00 96.28 400 SER B C 1
ATOM 3060 O O . SER A 1 400 ? 56.548 -17.005 -55.463 1.00 99.77 400 SER B O 1
ATOM 3063 N N . GLN A 1 401 ? 57.536 -18.372 -56.961 1.00 93.05 401 GLN B N 1
ATOM 3064 C CA . GLN A 1 401 ? 57.451 -19.552 -56.116 1.00 90.38 401 GLN B CA 1
ATOM 3065 C C . GLN A 1 401 ? 58.268 -19.395 -54.841 1.00 93.35 401 GLN B C 1
ATOM 3066 O O . GLN A 1 401 ? 57.983 -20.072 -53.844 1.00 88.46 401 GLN B O 1
ATOM 3072 N N . ASN A 1 402 ? 59.264 -18.506 -54.834 1.00 96.15 402 ASN B N 1
ATOM 3073 C CA . ASN A 1 402 ? 60.008 -18.286 -53.599 1.00 102.21 402 ASN B CA 1
ATOM 3074 C C . ASN A 1 402 ? 59.199 -17.472 -52.601 1.00 95.32 402 ASN B C 1
ATOM 3075 O O . ASN A 1 402 ? 59.686 -17.173 -51.507 1.00 108.26 402 ASN B O 1
ATOM 3080 N N . ALA A 1 403 ? 57.962 -17.142 -52.964 1.00 80.27 403 ALA B N 1
ATOM 3081 C CA . ALA A 1 403 ? 56.975 -16.593 -52.051 1.00 77.12 403 ALA B CA 1
ATOM 3082 C C . ALA A 1 403 ? 55.757 -17.492 -51.973 1.00 85.35 403 ALA B C 1
ATOM 3083 O O . ALA A 1 403 ? 54.695 -17.053 -51.517 1.00 85.27 403 ALA B O 1
ATOM 3085 N N . PHE A 1 404 ? 55.895 -18.750 -52.396 1.00 89.68 404 PHE B N 1
ATOM 3086 C CA . PHE A 1 404 ? 54.840 -19.734 -52.209 1.00 89.56 404 PHE B CA 1
ATOM 3087 C C . PHE A 1 404 ? 54.834 -20.112 -50.741 1.00 94.24 404 PHE B C 1
ATOM 3088 O O . PHE A 1 404 ? 54.892 -21.288 -50.362 1.00 90.23 404 PHE B O 1
ATOM 3096 N N . THR A 1 405 ? 54.801 -19.070 -49.925 1.00 102.85 405 THR B N 1
ATOM 3097 C CA . THR A 1 405 ? 54.686 -19.181 -48.490 1.00 92.41 405 THR B CA 1
ATOM 3098 C C . THR A 1 405 ? 53.224 -19.436 -48.192 1.00 97.17 405 THR B C 1
ATOM 3099 O O . THR A 1 405 ? 52.344 -18.890 -48.864 1.00 121.82 405 THR B O 1
ATOM 3103 N N . SER A 1 406 ? 52.955 -20.294 -47.241 1.00 67.75 406 SER B N 1
ATOM 3104 C CA . SER A 1 406 ? 51.516 -20.563 -47.168 1.00 68.12 406 SER B CA 1
ATOM 3105 C C . SER A 1 406 ? 50.707 -19.371 -46.650 1.00 72.20 406 SER B C 1
ATOM 3106 O O . SER A 1 406 ? 49.489 -19.468 -46.418 1.00 66.64 406 SER B O 1
ATOM 3109 N N . HIS A 1 407 ? 51.404 -18.244 -46.488 1.00 74.40 407 HIS B N 1
ATOM 3110 C CA . HIS A 1 407 ? 50.831 -17.028 -45.957 1.00 86.36 407 HIS B CA 1
ATOM 3111 C C . HIS A 1 407 ? 51.045 -15.797 -46.834 1.00 89.03 407 HIS B C 1
ATOM 3112 O O . HIS A 1 407 ? 50.685 -14.693 -46.409 1.00 101.56 407 HIS B O 1
ATOM 3119 N N . ASN A 1 408 ? 51.635 -15.932 -48.022 1.00 92.10 408 ASN B N 1
ATOM 3120 C CA . ASN A 1 408 ? 51.786 -14.802 -48.938 1.00 91.45 408 ASN B CA 1
ATOM 3121 C C . ASN A 1 408 ? 50.730 -14.912 -50.032 1.00 91.02 408 ASN B C 1
ATOM 3122 O O . ASN A 1 408 ? 50.619 -15.953 -50.692 1.00 83.25 408 ASN B O 1
ATOM 3127 N N . ALA A 1 409 ? 49.944 -13.848 -50.202 1.00 95.04 409 ALA B N 1
ATOM 3128 C CA . ALA A 1 409 ? 49.048 -13.735 -51.349 1.00 96.06 409 ALA B CA 1
ATOM 3129 C C . ALA A 1 409 ? 49.848 -13.738 -52.645 1.00 89.51 409 ALA B C 1
ATOM 3130 O O . ALA A 1 409 ? 50.559 -12.772 -52.939 1.00 87.81 409 ALA B O 1
ATOM 3132 N N . VAL A 1 410 ? 49.715 -14.797 -53.447 1.00 80.77 410 VAL B N 1
ATOM 3133 C CA . VAL A 1 410 ? 50.540 -14.978 -54.635 1.00 87.87 410 VAL B CA 1
ATOM 3134 C C . VAL A 1 410 ? 49.719 -15.346 -55.855 1.00 91.14 410 VAL B C 1
ATOM 3135 O O . VAL A 1 410 ? 50.274 -15.476 -56.947 1.00 90.75 410 VAL B O 1
ATOM 3139 N N . MET A 1 411 ? 48.412 -15.516 -55.706 1.00 89.44 411 MET B N 1
ATOM 3140 C CA . MET A 1 411 ? 47.554 -15.791 -56.842 1.00 82.23 411 MET B CA 1
ATOM 3141 C C . MET A 1 411 ? 46.197 -15.160 -56.574 1.00 84.40 411 MET B C 1
ATOM 3142 O O . MET A 1 411 ? 45.742 -15.094 -55.431 1.00 82.25 411 MET B O 1
ATOM 3147 N N . HIS A 1 412 ? 45.558 -14.700 -57.642 1.00 87.57 412 HIS B N 1
ATOM 3148 C CA . HIS A 1 412 ? 44.209 -14.162 -57.598 1.00 79.72 412 HIS B CA 1
ATOM 3149 C C . HIS A 1 412 ? 43.262 -15.144 -58.274 1.00 79.67 412 HIS B C 1
ATOM 3150 O O . HIS A 1 412 ? 43.691 -16.069 -58.968 1.00 92.47 412 HIS B O 1
ATOM 3157 N N . THR A 1 413 ? 41.969 -14.968 -58.036 1.00 72.58 413 THR B N 1
ATOM 3158 C CA . THR A 1 413 ? 40.985 -15.827 -58.670 1.00 78.85 413 THR B CA 1
ATOM 3159 C C . THR A 1 413 ? 40.287 -15.064 -59.787 1.00 89.63 413 THR B C 1
ATOM 3160 O O . THR A 1 413 ? 40.719 -13.984 -60.201 1.00 96.37 413 THR B O 1
ATOM 3164 N N . ASP A 1 414 ? 39.189 -15.629 -60.287 1.00 95.74 414 ASP B N 1
ATOM 3165 C CA . ASP A 1 414 ? 38.339 -14.902 -61.215 1.00 95.20 414 ASP B CA 1
ATOM 3166 C C . ASP A 1 414 ? 37.394 -13.953 -60.501 1.00 94.41 414 ASP B C 1
ATOM 3167 O O . ASP A 1 414 ? 36.708 -13.172 -61.164 1.00 109.02 414 ASP B O 1
ATOM 3172 N N . GLU A 1 415 ? 37.361 -13.986 -59.171 1.00 93.50 415 GLU B N 1
ATOM 3173 C CA . GLU A 1 415 ? 36.465 -13.148 -58.393 1.00 96.85 415 GLU B CA 1
ATOM 3174 C C . GLU A 1 415 ? 37.208 -12.228 -57.438 1.00 94.98 415 GLU B C 1
ATOM 3175 O O . GLU A 1 415 ? 36.576 -11.356 -56.831 1.00 97.99 415 GLU B O 1
ATOM 3181 N N . LEU A 1 416 ? 38.524 -12.382 -57.311 1.00 89.45 416 LEU B N 1
ATOM 3182 C CA . LEU A 1 416 ? 39.335 -11.651 -56.352 1.00 87.27 416 LEU B CA 1
ATOM 3183 C C . LEU A 1 416 ? 40.647 -11.265 -57.014 1.00 92.86 416 LEU B C 1
ATOM 3184 O O . LEU A 1 416 ? 41.250 -12.076 -57.720 1.00 91.56 416 LEU B O 1
ATOM 3189 N N . SER A 1 417 ? 41.079 -10.027 -56.782 1.00 89.20 417 SER B N 1
ATOM 3190 C CA . SER A 1 417 ? 42.336 -9.498 -57.291 1.00 95.40 417 SER B CA 1
ATOM 3191 C C . SER A 1 417 ? 43.414 -9.598 -56.219 1.00 99.14 417 SER B C 1
ATOM 3192 O O . SER A 1 417 ? 43.112 -9.630 -55.024 1.00 121.21 417 SER B O 1
ATOM 3195 N N . ILE A 1 418 ? 44.680 -9.671 -56.648 1.00 82.46 418 ILE B N 1
ATOM 3196 C CA . ILE A 1 418 ? 45.767 -9.731 -55.668 1.00 96.56 418 ILE B CA 1
ATOM 3197 C C . ILE A 1 418 ? 45.752 -8.543 -54.717 1.00 103.25 418 ILE B C 1
ATOM 3198 O O . ILE A 1 418 ? 46.394 -8.591 -53.669 1.00 105.97 418 ILE B O 1
ATOM 3203 N N . GLY A 1 419 ? 45.086 -7.449 -55.078 1.00 101.82 419 GLY B N 1
ATOM 3204 C CA . GLY A 1 419 ? 44.923 -6.371 -54.121 1.00 109.55 419 GLY B CA 1
ATOM 3205 C C . GLY A 1 419 ? 43.935 -6.733 -53.029 1.00 112.41 419 GLY B C 1
ATOM 3206 O O . GLY A 1 419 ? 44.143 -6.411 -51.852 1.00 120.45 419 GLY B O 1
ATOM 3207 N N . ASP A 1 420 ? 42.867 -7.444 -53.398 1.00 103.39 420 ASP B N 1
ATOM 3208 C CA . ASP A 1 420 ? 41.909 -7.915 -52.405 1.00 98.73 420 ASP B CA 1
ATOM 3209 C C . ASP A 1 420 ? 42.525 -9.001 -51.540 1.00 97.86 420 ASP B C 1
ATOM 3210 O O . ASP A 1 420 ? 42.363 -9.000 -50.313 1.00 114.16 420 ASP B O 1
ATOM 3215 N N . LEU A 1 421 ? 43.293 -9.898 -52.157 1.00 89.99 421 LEU B N 1
ATOM 3216 C CA . LEU A 1 421 ? 43.869 -11.008 -51.410 1.00 95.20 421 LEU B CA 1
ATOM 3217 C C . LEU A 1 421 ? 45.055 -10.557 -50.574 1.00 90.64 421 LEU B C 1
ATOM 3218 O O . LEU A 1 421 ? 45.292 -11.103 -49.496 1.00 87.99 421 LEU B O 1
ATOM 3223 N N . GLU A 1 422 ? 45.829 -9.593 -51.065 1.00 87.05 422 GLU B N 1
ATOM 3224 C CA . GLU A 1 422 ? 46.892 -9.029 -50.247 1.00 86.50 422 GLU B CA 1
ATOM 3225 C C . GLU A 1 422 ? 46.311 -8.234 -49.084 1.00 93.11 422 GLU B C 1
ATOM 3226 O O . GLU A 1 422 ? 46.842 -8.272 -47.963 1.00 100.34 422 GLU B O 1
ATOM 3232 N N . ARG A 1 423 ? 45.189 -7.545 -49.321 1.00 94.58 423 ARG B N 1
ATOM 3233 C CA . ARG A 1 423 ? 44.516 -6.846 -48.232 1.00 93.02 423 ARG B CA 1
ATOM 3234 C C . ARG A 1 423 ? 44.065 -7.827 -47.160 1.00 100.78 423 ARG B C 1
ATOM 3235 O O . ARG A 1 423 ? 44.291 -7.598 -45.969 1.00 119.10 423 ARG B O 1
ATOM 3243 N N . ALA A 1 424 ? 43.447 -8.940 -47.566 1.00 92.23 424 ALA B N 1
ATOM 3244 C CA . ALA A 1 424 ? 43.054 -9.966 -46.601 1.00 87.82 424 ALA B CA 1
ATOM 3245 C C . ALA A 1 424 ? 44.276 -10.573 -45.910 1.00 88.17 424 ALA B C 1
ATOM 3246 O O . ALA A 1 424 ? 44.280 -10.798 -44.691 1.00 85.80 424 ALA B O 1
ATOM 3248 N N . SER A 1 425 ? 45.312 -10.876 -46.697 1.00 94.45 425 SER B N 1
ATOM 3249 C CA . SER A 1 425 ? 46.601 -11.332 -46.186 1.00 93.96 425 SER B CA 1
ATOM 3250 C C . SER A 1 425 ? 47.087 -10.481 -45.023 1.00 95.64 425 SER B C 1
ATOM 3251 O O . SER A 1 425 ? 47.645 -11.005 -44.054 1.00 106.27 425 SER B O 1
ATOM 3254 N N . ARG A 1 426 ? 46.907 -9.162 -45.107 1.00 90.86 426 ARG B N 1
ATOM 3255 C CA . ARG A 1 426 ? 47.283 -8.321 -43.974 1.00 97.23 426 ARG B CA 1
ATOM 3256 C C . ARG A 1 426 ? 46.206 -8.306 -42.888 1.00 96.98 426 ARG B C 1
ATOM 3257 O O . ARG A 1 426 ? 46.527 -8.202 -41.692 1.00 97.06 426 ARG B O 1
ATOM 3265 N N . PHE A 1 427 ? 44.936 -8.435 -43.281 1.00 91.15 427 PHE B N 1
ATOM 3266 C CA . PHE A 1 427 ? 43.861 -8.584 -42.309 1.00 90.36 427 PHE B CA 1
ATOM 3267 C C . PHE A 1 427 ? 44.065 -9.775 -41.382 1.00 95.61 427 PHE B C 1
ATOM 3268 O O . PHE A 1 427 ? 43.490 -9.784 -40.292 1.00 100.84 427 PHE B O 1
ATOM 3276 N N . VAL A 1 428 ? 44.837 -10.794 -41.776 1.00 95.50 428 VAL B N 1
ATOM 3277 C CA . VAL A 1 428 ? 45.028 -11.903 -40.839 1.00 95.95 428 VAL B CA 1
ATOM 3278 C C . VAL A 1 428 ? 46.005 -11.501 -39.734 1.00 93.59 428 VAL B C 1
ATOM 3279 O O . VAL A 1 428 ? 45.813 -11.851 -38.562 1.00 91.81 428 VAL B O 1
ATOM 3283 N N . ASP A 1 429 ? 47.054 -10.746 -40.081 1.00 93.68 429 ASP B N 1
ATOM 3284 C CA . ASP A 1 429 ? 47.919 -10.159 -39.062 1.00 98.03 429 ASP B CA 1
ATOM 3285 C C . ASP A 1 429 ? 47.115 -9.255 -38.142 1.00 102.54 429 ASP B C 1
ATOM 3286 O O . ASP A 1 429 ? 47.290 -9.280 -36.910 1.00 103.21 429 ASP B O 1
ATOM 3291 N N . GLU A 1 430 ? 46.183 -8.490 -38.722 1.00 105.67 430 GLU B N 1
ATOM 3292 C CA . GLU A 1 430 ? 45.307 -7.676 -37.888 1.00 109.95 430 GLU B CA 1
ATOM 3293 C C . GLU A 1 430 ? 44.474 -8.550 -36.965 1.00 111.09 430 GLU B C 1
ATOM 3294 O O . GLU A 1 430 ? 44.306 -8.229 -35.788 1.00 114.27 430 GLU B O 1
ATOM 3300 N N . LEU A 1 431 ? 43.971 -9.676 -37.469 1.00 106.37 431 LEU B N 1
ATOM 3301 C CA . LEU A 1 431 ? 43.119 -10.523 -36.644 1.00 99.99 431 LEU B CA 1
ATOM 3302 C C . LEU A 1 431 ? 43.892 -11.138 -35.488 1.00 95.78 431 LEU B C 1
ATOM 3303 O O . LEU A 1 431 ? 43.362 -11.251 -34.379 1.00 99.18 431 LEU B O 1
ATOM 3308 N N . HIS A 1 432 ? 45.145 -11.533 -35.721 1.00 89.26 432 HIS B N 1
ATOM 3309 C CA . HIS A 1 432 ? 45.948 -12.062 -34.624 1.00 90.59 432 HIS B CA 1
ATOM 3310 C C . HIS A 1 432 ? 46.223 -10.993 -33.571 1.00 95.17 432 HIS B C 1
ATOM 3311 O O . HIS A 1 432 ? 45.945 -11.197 -32.378 1.00 96.50 432 HIS B O 1
ATOM 3318 N N . ALA A 1 433 ? 46.749 -9.836 -33.994 1.00 90.50 433 ALA B N 1
ATOM 3319 C CA . ALA A 1 433 ? 47.028 -8.770 -33.034 1.00 92.50 433 ALA B CA 1
ATOM 3320 C C . ALA A 1 433 ? 45.776 -8.388 -32.259 1.00 93.84 433 ALA B C 1
ATOM 3321 O O . ALA A 1 433 ? 45.826 -8.156 -31.046 1.00 102.52 433 ALA B O 1
ATOM 3323 N N . VAL A 1 434 ? 44.641 -8.328 -32.952 1.00 93.96 434 VAL B N 1
ATOM 3324 C CA . VAL A 1 434 ? 43.385 -7.886 -32.360 1.00 103.54 434 VAL B CA 1
ATOM 3325 C C . VAL A 1 434 ? 42.797 -8.953 -31.436 1.00 105.22 434 VAL B C 1
ATOM 3326 O O . VAL A 1 434 ? 42.106 -8.631 -30.460 1.00 102.53 434 VAL B O 1
ATOM 3330 N N . CYS A 1 435 ? 43.087 -10.229 -31.695 1.00 105.29 435 CYS B N 1
ATOM 3331 C CA . CYS A 1 435 ? 42.643 -11.277 -30.782 1.00 107.81 435 CYS B CA 1
ATOM 3332 C C . CYS A 1 435 ? 43.502 -11.327 -29.527 1.00 109.94 435 CYS B C 1
ATOM 3333 O O . CYS A 1 435 ? 43.010 -11.704 -28.458 1.00 108.09 435 CYS B O 1
ATOM 3336 N N . LYS A 1 436 ? 44.778 -10.945 -29.639 1.00 114.93 436 LYS B N 1
ATOM 3337 C CA . LYS A 1 436 ? 45.598 -10.767 -28.444 1.00 111.14 436 LYS B CA 1
ATOM 3338 C C . LYS A 1 436 ? 45.042 -9.658 -27.550 1.00 115.63 436 LYS B C 1
ATOM 3339 O O . LYS A 1 436 ? 45.121 -9.750 -26.319 1.00 115.78 436 LYS B O 1
ATOM 3345 N N . ALA A 1 437 ? 44.496 -8.595 -28.145 1.00 119.56 437 ALA B N 1
ATOM 3346 C CA . ALA A 1 437 ? 43.979 -7.475 -27.363 1.00 113.91 437 ALA B CA 1
ATOM 3347 C C . ALA A 1 437 ? 42.560 -7.739 -26.863 1.00 114.43 437 ALA B C 1
ATOM 3348 O O . ALA A 1 437 ? 42.091 -8.883 -26.858 1.00 109.00 437 ALA B O 1
ATOM 3350 N N . GLY A 1 438 ? 41.868 -6.674 -26.463 1.00 117.19 438 GLY B N 1
ATOM 3351 C CA . GLY A 1 438 ? 40.576 -6.775 -25.830 1.00 120.32 438 GLY B CA 1
ATOM 3352 C C . GLY A 1 438 ? 39.406 -6.573 -26.775 1.00 126.65 438 GLY B C 1
ATOM 3353 O O . GLY A 1 438 ? 39.565 -6.457 -27.996 1.00 135.55 438 GLY B O 1
ATOM 3354 N N . PRO A 1 439 ? 38.192 -6.569 -26.217 1.00 129.19 439 PRO B N 1
ATOM 3355 C CA . PRO A 1 439 ? 36.991 -6.426 -27.061 1.00 134.22 439 PRO B CA 1
ATOM 3356 C C . PRO A 1 439 ? 36.962 -5.148 -27.885 1.00 133.25 439 PRO B C 1
ATOM 3357 O O . PRO A 1 439 ? 36.287 -5.115 -28.924 1.00 125.38 439 PRO B O 1
ATOM 3361 N N . ALA A 1 440 ? 37.684 -4.102 -27.474 1.00 132.90 440 ALA B N 1
ATOM 3362 C CA . ALA A 1 440 ? 37.605 -2.837 -28.193 1.00 130.20 440 ALA B CA 1
ATOM 3363 C C . ALA A 1 440 ? 38.312 -2.909 -29.540 1.00 126.39 440 ALA B C 1
ATOM 3364 O O . ALA A 1 440 ? 37.851 -2.303 -30.513 1.00 139.53 440 ALA B O 1
ATOM 3366 N N . GLU A 1 441 ? 39.408 -3.661 -29.630 1.00 115.89 441 GLU B N 1
ATOM 3367 C CA . GLU A 1 441 ? 40.059 -3.839 -30.918 1.00 117.28 441 GLU B CA 1
ATOM 3368 C C . GLU A 1 441 ? 39.264 -4.755 -31.842 1.00 114.68 441 GLU B C 1
ATOM 3369 O O . GLU A 1 441 ? 39.256 -4.530 -33.055 1.00 112.40 441 GLU B O 1
ATOM 3375 N N . ARG A 1 442 ? 38.597 -5.782 -31.298 1.00 116.40 442 ARG B N 1
ATOM 3376 C CA . ARG A 1 442 ? 37.848 -6.730 -32.114 1.00 118.36 442 ARG B CA 1
ATOM 3377 C C . ARG A 1 442 ? 36.590 -6.128 -32.722 1.00 126.56 442 ARG B C 1
ATOM 3378 O O . ARG A 1 442 ? 36.219 -6.515 -33.838 1.00 137.94 442 ARG B O 1
ATOM 3386 N N . ALA A 1 443 ? 35.953 -5.170 -32.051 1.00 120.06 443 ALA B N 1
ATOM 3387 C CA . ALA A 1 443 ? 34.817 -4.499 -32.662 1.00 116.47 443 ALA B CA 1
ATOM 3388 C C . ALA A 1 443 ? 35.243 -3.505 -33.739 1.00 116.92 443 ALA B C 1
ATOM 3389 O O . ALA A 1 443 ? 34.517 -3.330 -34.731 1.00 115.84 443 ALA B O 1
ATOM 3391 N N . GLU A 1 444 ? 36.415 -2.878 -33.601 1.00 108.69 444 GLU B N 1
ATOM 3392 C CA . GLU A 1 444 ? 36.858 -1.962 -34.642 1.00 112.26 444 GLU B CA 1
ATOM 3393 C C . GLU A 1 444 ? 37.510 -2.701 -35.803 1.00 109.79 444 GLU B C 1
ATOM 3394 O O . GLU A 1 444 ? 37.530 -2.179 -36.920 1.00 109.09 444 GLU B O 1
ATOM 3400 N N . PHE A 1 445 ? 38.051 -3.894 -35.564 1.00 111.31 445 PHE B N 1
ATOM 3401 C CA . PHE A 1 445 ? 38.466 -4.739 -36.677 1.00 106.17 445 PHE B CA 1
ATOM 3402 C C . PHE A 1 445 ? 37.243 -5.282 -37.399 1.00 104.79 445 PHE B C 1
ATOM 3403 O O . PHE A 1 445 ? 37.200 -5.308 -38.638 1.00 112.94 445 PHE B O 1
ATOM 3411 N N . GLN A 1 446 ? 36.220 -5.679 -36.638 1.00 107.18 446 GLN B N 1
ATOM 3412 C CA . GLN A 1 446 ? 35.002 -6.171 -37.261 1.00 107.06 446 GLN B CA 1
ATOM 3413 C C . GLN A 1 446 ? 34.304 -5.056 -38.044 1.00 107.03 446 GLN B C 1
ATOM 3414 O O . GLN A 1 446 ? 33.597 -5.331 -39.021 1.00 109.91 446 GLN B O 1
ATOM 3420 N N . ALA A 1 447 ? 34.470 -3.798 -37.623 1.00 104.08 447 ALA B N 1
ATOM 3421 C CA . ALA A 1 447 ? 33.948 -2.686 -38.417 1.00 109.63 447 ALA B CA 1
ATOM 3422 C C . ALA A 1 447 ? 34.695 -2.549 -39.742 1.00 114.34 447 ALA B C 1
ATOM 3423 O O . ALA A 1 447 ? 34.076 -2.398 -40.806 1.00 119.37 447 ALA B O 1
ATOM 3425 N N . ARG A 1 448 ? 36.030 -2.610 -39.696 1.00 114.28 448 ARG B N 1
ATOM 3426 C CA . ARG A 1 448 ? 36.824 -2.496 -40.917 1.00 116.86 448 ARG B CA 1
ATOM 3427 C C . ARG A 1 448 ? 36.461 -3.571 -41.922 1.00 111.56 448 ARG B C 1
ATOM 3428 O O . ARG A 1 448 ? 36.348 -3.294 -43.120 1.00 107.85 448 ARG B O 1
ATOM 3436 N N . VAL A 1 449 ? 36.319 -4.813 -41.460 1.00 96.28 449 VAL B N 1
ATOM 3437 C CA . VAL A 1 449 ? 36.067 -5.902 -42.396 1.00 87.33 449 VAL B CA 1
ATOM 3438 C C . VAL A 1 449 ? 34.711 -5.721 -43.071 1.00 99.43 449 VAL B C 1
ATOM 3439 O O . VAL A 1 449 ? 34.565 -5.955 -44.276 1.00 100.54 449 VAL B O 1
ATOM 3443 N N . HIS A 1 450 ? 33.697 -5.318 -42.303 1.00 98.37 450 HIS B N 1
ATOM 3444 C CA . HIS A 1 450 ? 32.397 -5.009 -42.890 1.00 110.50 450 HIS B CA 1
ATOM 3445 C C . HIS A 1 450 ? 32.523 -3.923 -43.954 1.00 111.34 450 HIS B C 1
ATOM 3446 O O . HIS A 1 450 ? 32.039 -4.082 -45.085 1.00 114.86 450 HIS B O 1
ATOM 3453 N N . ALA A 1 451 ? 33.193 -2.814 -43.614 1.00 103.91 451 ALA B N 1
ATOM 3454 C CA . ALA A 1 451 ? 33.311 -1.706 -44.560 1.00 103.14 451 ALA B CA 1
ATOM 3455 C C . ALA A 1 451 ? 34.076 -2.119 -45.813 1.00 112.89 451 ALA B C 1
ATOM 3456 O O . ALA A 1 451 ? 33.715 -1.729 -46.930 1.00 117.45 451 ALA B O 1
ATOM 3458 N N . TRP A 1 452 ? 35.130 -2.917 -45.647 1.00 112.49 452 TRP B N 1
ATOM 3459 C CA . TRP A 1 452 ? 35.905 -3.391 -46.787 1.00 109.64 452 TRP B CA 1
ATOM 3460 C C . TRP A 1 452 ? 35.119 -4.382 -47.632 1.00 104.23 452 TRP B C 1
ATOM 3461 O O . TRP A 1 452 ? 35.262 -4.395 -48.858 1.00 111.16 452 TRP B O 1
ATOM 3472 N N . SER A 1 453 ? 34.260 -5.188 -47.006 1.00 95.43 453 SER B N 1
ATOM 3473 C CA . SER A 1 453 ? 33.488 -6.179 -47.746 1.00 92.00 453 SER B CA 1
ATOM 3474 C C . SER A 1 453 ? 32.358 -5.535 -48.535 1.00 102.32 453 SER B C 1
ATOM 3475 O O . SER A 1 453 ? 31.985 -6.039 -49.601 1.00 101.80 453 SER B O 1
ATOM 3478 N N . THR A 1 454 ? 31.803 -4.430 -48.039 1.00 112.62 454 THR B N 1
ATOM 3479 C CA . THR A 1 454 ? 30.671 -3.812 -48.718 1.00 121.37 454 THR B CA 1
ATOM 3480 C C . THR A 1 454 ? 31.112 -3.020 -49.944 1.00 132.31 454 THR B C 1
ATOM 3481 O O . THR A 1 454 ? 30.968 -3.501 -51.072 1.00 127.25 454 THR B O 1
ATOM 3485 N N . GLY A 1 455 ? 31.643 -1.814 -49.725 1.00 155.82 455 GLY B N 1
ATOM 3486 C CA . GLY A 1 455 ? 32.121 -0.904 -50.759 1.00 173.72 455 GLY B CA 1
ATOM 3487 C C . GLY A 1 455 ? 32.471 -1.459 -52.128 1.00 178.99 455 GLY B C 1
ATOM 3488 O O . GLY A 1 455 ? 31.965 -0.964 -53.142 1.00 185.18 455 GLY B O 1
ATOM 3489 N N . ASP A 1 456 ? 33.327 -2.482 -52.166 1.00 173.28 456 ASP B N 1
ATOM 3490 C CA . ASP A 1 456 ? 33.817 -3.099 -53.404 1.00 165.62 456 ASP B CA 1
ATOM 3491 C C . ASP A 1 456 ? 34.373 -2.038 -54.362 1.00 167.62 456 ASP B C 1
ATOM 3492 O O . ASP A 1 456 ? 33.781 -1.696 -55.386 1.00 168.60 456 ASP B O 1
ATOM 3497 N N . ALA A 1 457 ? 35.539 -1.516 -53.981 1.00 163.81 457 ALA B N 1
ATOM 3498 C CA . ALA A 1 457 ? 36.266 -0.554 -54.808 1.00 161.25 457 ALA B CA 1
ATOM 3499 C C . ALA A 1 457 ? 37.001 -1.270 -55.939 1.00 159.76 457 ALA B C 1
ATOM 3500 O O . ALA A 1 457 ? 36.528 -1.295 -57.074 1.00 158.71 457 ALA B O 1
ATOM 3503 N N . MET B 1 4 ? 106.373 -43.022 -40.034 1.00 142.98 4 MET A N 1
ATOM 3504 C CA . MET B 1 4 ? 106.851 -44.388 -40.241 1.00 149.24 4 MET A CA 1
ATOM 3505 C C . MET B 1 4 ? 108.102 -44.699 -39.404 1.00 154.99 4 MET A C 1
ATOM 3506 O O . MET B 1 4 ? 108.982 -45.438 -39.843 1.00 161.60 4 MET A O 1
ATOM 3511 N N . ARG B 1 5 ? 108.166 -44.146 -38.189 1.00 152.18 5 ARG A N 1
ATOM 3512 C CA . ARG B 1 5 ? 109.380 -44.208 -37.375 1.00 147.38 5 ARG A CA 1
ATOM 3513 C C . ARG B 1 5 ? 109.117 -43.899 -35.902 1.00 144.87 5 ARG A C 1
ATOM 3514 O O . ARG B 1 5 ? 109.347 -42.773 -35.453 1.00 157.34 5 ARG A O 1
ATOM 3522 N N . LEU B 1 6 ? 108.678 -44.884 -35.122 1.00 128.52 6 LEU A N 1
ATOM 3523 C CA . LEU B 1 6 ? 108.298 -44.606 -33.738 1.00 127.51 6 LEU A CA 1
ATOM 3524 C C . LEU B 1 6 ? 109.372 -44.930 -32.707 1.00 126.37 6 LEU A C 1
ATOM 3525 O O . LEU B 1 6 ? 109.611 -44.122 -31.804 1.00 120.52 6 LEU A O 1
ATOM 3530 N N . GLY B 1 7 ? 110.022 -46.083 -32.802 1.00 130.71 7 GLY A N 1
ATOM 3531 C CA . GLY B 1 7 ? 110.968 -46.480 -31.780 1.00 136.13 7 GLY A CA 1
ATOM 3532 C C . GLY B 1 7 ? 110.276 -47.125 -30.592 1.00 136.55 7 GLY A C 1
ATOM 3533 O O . GLY B 1 7 ? 109.104 -47.509 -30.649 1.00 138.55 7 GLY A O 1
ATOM 3534 N N . THR B 1 8 ? 111.029 -47.264 -29.501 1.00 130.24 8 THR A N 1
ATOM 3535 C CA . THR B 1 8 ? 110.512 -47.942 -28.316 1.00 125.93 8 THR A CA 1
ATOM 3536 C C . THR B 1 8 ? 109.337 -47.176 -27.716 1.00 127.20 8 THR A C 1
ATOM 3537 O O . THR B 1 8 ? 109.383 -45.951 -27.574 1.00 134.37 8 THR A O 1
ATOM 3541 N N . VAL B 1 9 ? 108.277 -47.906 -27.358 1.00 118.06 9 VAL A N 1
ATOM 3542 C CA . VAL B 1 9 ? 107.111 -47.328 -26.693 1.00 107.82 9 VAL A CA 1
ATOM 3543 C C . VAL B 1 9 ? 106.676 -48.245 -25.552 1.00 107.61 9 VAL A C 1
ATOM 3544 O O . VAL B 1 9 ? 106.577 -49.467 -25.721 1.00 104.60 9 VAL A O 1
ATOM 3548 N N . LEU B 1 10 ? 106.391 -47.646 -24.394 1.00 108.95 10 LEU A N 1
ATOM 3549 C CA . LEU B 1 10 ? 105.958 -48.382 -23.210 1.00 104.70 10 LEU A CA 1
ATOM 3550 C C . LEU B 1 10 ? 104.664 -47.772 -22.693 1.00 108.08 10 LEU A C 1
ATOM 3551 O O . LEU B 1 10 ? 104.641 -46.603 -22.294 1.00 118.68 10 LEU A O 1
ATOM 3556 N N . LEU B 1 11 ? 103.598 -48.565 -22.695 1.00 104.30 11 LEU A N 1
ATOM 3557 C CA . LEU B 1 11 ? 102.294 -48.153 -22.196 1.00 105.32 11 LEU A CA 1
ATOM 3558 C C . LEU B 1 11 ? 102.085 -48.752 -20.814 1.00 112.10 11 LEU A C 1
ATOM 3559 O O . LEU B 1 11 ? 102.232 -49.964 -20.635 1.00 118.47 11 LEU A O 1
ATOM 3564 N N . VAL B 1 12 ? 101.743 -47.910 -19.843 1.00 107.28 12 VAL A N 1
ATOM 3565 C CA . VAL B 1 12 ? 101.710 -48.316 -18.444 1.00 104.48 12 VAL A CA 1
ATOM 3566 C C . VAL B 1 12 ? 100.399 -47.876 -17.805 1.00 108.32 12 VAL A C 1
ATOM 3567 O O . VAL B 1 12 ? 99.987 -46.720 -17.947 1.00 104.62 12 VAL A O 1
ATOM 3571 N N . SER B 1 13 ? 99.742 -48.803 -17.109 1.00 111.35 13 SER A N 1
ATOM 3572 C CA . SER B 1 13 ? 98.686 -48.433 -16.176 1.00 117.69 13 SER A CA 1
ATOM 3573 C C . SER B 1 13 ? 99.328 -48.299 -14.798 1.00 117.65 13 SER A C 1
ATOM 3574 O O . SER B 1 13 ? 99.645 -49.311 -14.158 1.00 109.37 13 SER A O 1
ATOM 3577 N N . PRO B 1 14 ? 99.555 -47.074 -14.323 1.00 120.83 14 PRO A N 1
ATOM 3578 C CA . PRO B 1 14 ? 100.446 -46.870 -13.172 1.00 118.33 14 PRO A CA 1
ATOM 3579 C C . PRO B 1 14 ? 99.874 -47.449 -11.886 1.00 121.00 14 PRO A C 1
ATOM 3580 O O . PRO B 1 14 ? 98.700 -47.815 -11.791 1.00 123.64 14 PRO A O 1
ATOM 3584 N N . LYS B 1 15 ? 100.737 -47.521 -10.876 1.00 124.48 15 LYS A N 1
ATOM 3585 C CA . LYS B 1 15 ? 100.346 -48.033 -9.572 1.00 122.06 15 LYS A CA 1
ATOM 3586 C C . LYS B 1 15 ? 99.817 -46.906 -8.689 1.00 121.50 15 LYS A C 1
ATOM 3587 O O . LYS B 1 15 ? 100.236 -45.750 -8.804 1.00 114.59 15 LYS A O 1
ATOM 3593 N N . THR B 1 16 ? 98.873 -47.255 -7.812 1.00 124.40 16 THR A N 1
ATOM 3594 C CA . THR B 1 16 ? 98.271 -46.319 -6.867 1.00 129.68 16 THR A CA 1
ATOM 3595 C C . THR B 1 16 ? 98.079 -47.012 -5.526 1.00 136.66 16 THR A C 1
ATOM 3596 O O . THR B 1 16 ? 98.172 -48.239 -5.416 1.00 146.46 16 THR A O 1
ATOM 3600 N N . SER B 1 17 ? 97.806 -46.204 -4.494 1.00 127.42 17 SER A N 1
ATOM 3601 C CA . SER B 1 17 ? 97.487 -46.731 -3.172 1.00 123.48 17 SER A CA 1
ATOM 3602 C C . SER B 1 17 ? 96.181 -47.506 -3.158 1.00 117.21 17 SER A C 1
ATOM 3603 O O . SER B 1 17 ? 95.877 -48.165 -2.157 1.00 110.47 17 SER A O 1
ATOM 3606 N N . PHE B 1 18 ? 95.412 -47.447 -4.242 1.00 124.49 18 PHE A N 1
ATOM 3607 C CA . PHE B 1 18 ? 94.144 -48.156 -4.313 1.00 119.61 18 PHE A CA 1
ATOM 3608 C C . PHE B 1 18 ? 94.344 -49.636 -4.595 1.00 111.82 18 PHE A C 1
ATOM 3609 O O . PHE B 1 18 ? 93.434 -50.433 -4.345 1.00 107.55 18 PHE A O 1
ATOM 3617 N N . GLY B 1 19 ? 95.497 -50.009 -5.149 1.00 106.54 19 GLY A N 1
ATOM 3618 C CA . GLY B 1 19 ? 95.752 -51.392 -5.463 1.00 107.08 19 GLY A CA 1
ATOM 3619 C C . GLY B 1 19 ? 95.008 -51.792 -6.716 1.00 114.88 19 GLY A C 1
ATOM 3620 O O . GLY B 1 19 ? 94.804 -50.971 -7.619 1.00 99.78 19 GLY A O 1
ATOM 3621 N N . ARG B 1 20 ? 94.562 -53.043 -6.765 1.00 124.53 20 ARG A N 1
ATOM 3622 C CA . ARG B 1 20 ? 93.739 -53.520 -7.863 1.00 113.93 20 ARG A CA 1
ATOM 3623 C C . ARG B 1 20 ? 92.267 -53.239 -7.635 1.00 116.34 20 ARG A C 1
ATOM 3624 O O . ARG B 1 20 ? 91.438 -53.620 -8.466 1.00 111.06 20 ARG A O 1
ATOM 3632 N N . ASP B 1 21 ? 91.925 -52.602 -6.517 1.00 122.48 21 ASP A N 1
ATOM 3633 C CA . ASP B 1 21 ? 90.577 -52.091 -6.339 1.00 122.97 21 ASP A CA 1
ATOM 3634 C C . ASP B 1 21 ? 90.297 -50.894 -7.244 1.00 117.96 21 ASP A C 1
ATOM 3635 O O . ASP B 1 21 ? 89.128 -50.555 -7.446 1.00 125.24 21 ASP A O 1
ATOM 3640 N N . LEU B 1 22 ? 91.331 -50.248 -7.792 1.00 103.84 22 LEU A N 1
ATOM 3641 C CA . LEU B 1 22 ? 91.123 -49.234 -8.823 1.00 91.60 22 LEU A CA 1
ATOM 3642 C C . LEU B 1 22 ? 90.937 -49.903 -10.176 1.00 97.79 22 LEU A C 1
ATOM 3643 O O . LEU B 1 22 ? 91.843 -50.582 -10.672 1.00 99.06 22 LEU A O 1
ATOM 3648 N N . GLN B 1 23 ? 89.768 -49.705 -10.777 1.00 100.17 23 GLN A N 1
ATOM 3649 C CA . GLN B 1 23 ? 89.453 -50.260 -12.090 1.00 95.87 23 GLN A CA 1
ATOM 3650 C C . GLN B 1 23 ? 89.232 -49.103 -13.059 1.00 85.74 23 GLN A C 1
ATOM 3651 O O . GLN B 1 23 ? 88.133 -48.543 -13.131 1.00 88.46 23 GLN A O 1
ATOM 3657 N N . ARG B 1 24 ? 90.273 -48.767 -13.825 1.00 79.66 24 ARG A N 1
ATOM 3658 C CA . ARG B 1 24 ? 90.264 -47.533 -14.602 1.00 89.73 24 ARG A CA 1
ATOM 3659 C C . ARG B 1 24 ? 89.249 -47.549 -15.741 1.00 91.36 24 ARG A C 1
ATOM 3660 O O . ARG B 1 24 ? 88.923 -46.481 -16.270 1.00 92.41 24 ARG A O 1
ATOM 3668 N N . THR B 1 25 ? 88.743 -48.722 -16.135 1.00 88.21 25 THR A N 1
ATOM 3669 C CA . THR B 1 25 ? 87.799 -48.774 -17.249 1.00 85.54 25 THR A CA 1
ATOM 3670 C C . THR B 1 25 ? 86.410 -48.277 -16.870 1.00 83.41 25 THR A C 1
ATOM 3671 O O . THR B 1 25 ? 85.666 -47.838 -17.752 1.00 92.35 25 THR A O 1
ATOM 3675 N N . TYR B 1 26 ? 86.038 -48.351 -15.593 1.00 77.92 26 TYR A N 1
ATOM 3676 C CA . TYR B 1 26 ? 84.664 -48.093 -15.197 1.00 77.11 26 TYR A CA 1
ATOM 3677 C C . TYR B 1 26 ? 84.410 -46.602 -14.996 1.00 72.94 26 TYR A C 1
ATOM 3678 O O . TYR B 1 26 ? 85.326 -45.777 -14.990 1.00 75.32 26 TYR A O 1
ATOM 3687 N N . ALA B 1 27 ? 83.131 -46.273 -14.807 1.00 72.86 27 ALA A N 1
ATOM 3688 C CA . ALA B 1 27 ? 82.641 -44.896 -14.760 1.00 75.28 27 ALA A CA 1
ATOM 3689 C C . ALA B 1 27 ? 83.202 -44.086 -15.931 1.00 91.02 27 ALA A C 1
ATOM 3690 O O . ALA B 1 27 ? 83.937 -43.111 -15.759 1.00 95.93 27 ALA A O 1
ATOM 3692 N N . GLY B 1 28 ? 82.802 -44.508 -17.128 1.00 79.90 28 GLY A N 1
ATOM 3693 C CA . GLY B 1 28 ? 83.279 -43.861 -18.345 1.00 72.78 28 GLY A CA 1
ATOM 3694 C C . GLY B 1 28 ? 84.784 -43.742 -18.426 1.00 73.91 28 GLY A C 1
ATOM 3695 O O . GLY B 1 28 ? 85.307 -42.699 -18.838 1.00 75.95 28 GLY A O 1
ATOM 3696 N N . GLY B 1 29 ? 85.502 -44.786 -18.024 1.00 72.97 29 GLY A N 1
ATOM 3697 C CA . GLY B 1 29 ? 86.946 -44.707 -18.065 1.00 74.35 29 GLY A CA 1
ATOM 3698 C C . GLY B 1 29 ? 87.563 -43.752 -17.068 1.00 103.04 29 GLY A C 1
ATOM 3699 O O . GLY B 1 29 ? 88.779 -43.536 -17.110 1.00 107.71 29 GLY A O 1
ATOM 3700 N N . LEU B 1 30 ? 86.766 -43.173 -16.169 1.00 85.33 30 LEU A N 1
ATOM 3701 C CA . LEU B 1 30 ? 87.290 -42.348 -15.093 1.00 87.62 30 LEU A CA 1
ATOM 3702 C C . LEU B 1 30 ? 87.666 -43.165 -13.867 1.00 96.27 30 LEU A C 1
ATOM 3703 O O . LEU B 1 30 ? 88.256 -42.619 -12.931 1.00 104.64 30 LEU A O 1
ATOM 3708 N N . GLY B 1 31 ? 87.321 -44.449 -13.845 1.00 99.18 31 GLY A N 1
ATOM 3709 C CA . GLY B 1 31 ? 87.730 -45.336 -12.778 1.00 90.31 31 GLY A CA 1
ATOM 3710 C C . GLY B 1 31 ? 86.747 -45.454 -11.633 1.00 83.10 31 GLY A C 1
ATOM 3711 O O . GLY B 1 31 ? 86.204 -44.450 -11.163 1.00 88.28 31 GLY A O 1
ATOM 3712 N N . THR B 1 32 ? 86.501 -46.682 -11.186 1.00 79.15 32 THR A N 1
ATOM 3713 C CA . THR B 1 32 ? 85.846 -46.927 -9.912 1.00 92.18 32 THR A CA 1
ATOM 3714 C C . THR B 1 32 ? 86.802 -47.666 -8.986 1.00 98.01 32 THR A C 1
ATOM 3715 O O . THR B 1 32 ? 87.681 -48.414 -9.431 1.00 90.84 32 THR A O 1
ATOM 3719 N N . VAL B 1 33 ? 86.615 -47.451 -7.686 1.00 101.63 33 VAL A N 1
ATOM 3720 C CA . VAL B 1 33 ? 87.440 -48.061 -6.652 1.00 98.98 33 VAL A CA 1
ATOM 3721 C C . VAL B 1 33 ? 86.488 -48.647 -5.626 1.00 93.53 33 VAL A C 1
ATOM 3722 O O . VAL B 1 33 ? 85.738 -47.905 -4.980 1.00 106.12 33 VAL A O 1
ATOM 3726 N N . CYS B 1 34 ? 86.495 -49.971 -5.490 1.00 88.25 34 CYS A N 1
ATOM 3727 C CA . CYS B 1 34 ? 85.513 -50.650 -4.664 1.00 107.79 34 CYS A CA 1
ATOM 3728 C C . CYS B 1 34 ? 86.185 -51.674 -3.752 1.00 130.43 34 CYS A C 1
ATOM 3729 O O . CYS B 1 34 ? 87.392 -51.909 -3.816 1.00 124.47 34 CYS A O 1
ATOM 3732 N N . LYS B 1 35 ? 85.371 -52.294 -2.899 1.00 145.13 35 LYS A N 1
ATOM 3733 C CA . LYS B 1 35 ? 85.848 -53.046 -1.746 1.00 136.43 35 LYS A CA 1
ATOM 3734 C C . LYS B 1 35 ? 85.835 -54.541 -2.038 1.00 136.42 35 LYS A C 1
ATOM 3735 O O . LYS B 1 35 ? 84.832 -55.072 -2.527 1.00 139.81 35 LYS A O 1
ATOM 3741 N N . ASP B 1 36 ? 86.936 -55.218 -1.703 1.00 132.79 36 ASP A N 1
ATOM 3742 C CA . ASP B 1 36 ? 87.121 -56.627 -2.036 1.00 133.57 36 ASP A CA 1
ATOM 3743 C C . ASP B 1 36 ? 86.861 -56.831 -3.523 1.00 124.38 36 ASP A C 1
ATOM 3744 O O . ASP B 1 36 ? 86.102 -57.710 -3.936 1.00 121.72 36 ASP A O 1
ATOM 3747 N N . GLU B 1 37 ? 87.515 -55.989 -4.328 1.00 120.35 37 GLU A N 1
ATOM 3748 C CA . GLU B 1 37 ? 87.303 -55.930 -5.768 1.00 119.65 37 GLU A CA 1
ATOM 3749 C C . GLU B 1 37 ? 87.691 -57.232 -6.452 1.00 113.51 37 GLU A C 1
ATOM 3750 O O . GLU B 1 37 ? 88.874 -57.580 -6.525 1.00 123.67 37 GLU A O 1
ATOM 3756 N N . ASP B 1 38 ? 86.698 -57.942 -6.975 1.00 85.29 38 ASP A N 1
ATOM 3757 C CA . ASP B 1 38 ? 86.924 -59.183 -7.689 1.00 84.50 38 ASP A CA 1
ATOM 3758 C C . ASP B 1 38 ? 86.692 -59.065 -9.197 1.00 87.73 38 ASP A C 1
ATOM 3759 O O . ASP B 1 38 ? 86.900 -60.048 -9.913 1.00 79.65 38 ASP A O 1
ATOM 3764 N N . PHE B 1 39 ? 86.342 -57.879 -9.708 1.00 89.70 39 PHE A N 1
ATOM 3765 C CA . PHE B 1 39 ? 86.198 -57.648 -11.156 1.00 86.70 39 PHE A CA 1
ATOM 3766 C C . PHE B 1 39 ? 87.471 -56.975 -11.666 1.00 82.71 39 PHE A C 1
ATOM 3767 O O . PHE B 1 39 ? 87.549 -55.754 -11.788 1.00 85.61 39 PHE A O 1
ATOM 3775 N N . LEU B 1 40 ? 88.488 -57.785 -11.963 1.00 82.33 40 LEU A N 1
ATOM 3776 C CA . LEU B 1 40 ? 89.801 -57.277 -12.360 1.00 85.63 40 LEU A CA 1
ATOM 3777 C C . LEU B 1 40 ? 89.985 -57.440 -13.868 1.00 88.06 40 LEU A C 1
ATOM 3778 O O . LEU B 1 40 ? 90.189 -58.553 -14.366 1.00 84.53 40 LEU A O 1
ATOM 3783 N N . LEU B 1 41 ? 89.921 -56.322 -14.589 1.00 78.59 41 LEU A N 1
ATOM 3784 C CA . LEU B 1 41 ? 89.940 -56.304 -16.043 1.00 76.91 41 LEU A CA 1
ATOM 3785 C C . LEU B 1 41 ? 91.293 -55.839 -16.568 1.00 79.00 41 LEU A C 1
ATOM 3786 O O . LEU B 1 41 ? 92.024 -55.116 -15.879 1.00 74.95 41 LEU A O 1
ATOM 3791 N N . PRO B 1 42 ? 91.651 -56.221 -17.797 1.00 70.10 42 PRO A N 1
ATOM 3792 C CA . PRO B 1 42 ? 92.963 -55.848 -18.340 1.00 71.52 42 PRO A CA 1
ATOM 3793 C C . PRO B 1 42 ? 92.919 -54.446 -18.917 1.00 76.29 42 PRO A C 1
ATOM 3794 O O . PRO B 1 42 ? 91.833 -53.864 -19.069 1.00 81.87 42 PRO A O 1
ATOM 3798 N N . PRO B 1 43 ? 94.107 -53.847 -19.255 1.00 72.83 43 PRO A N 1
ATOM 3799 C CA . PRO B 1 43 ? 94.123 -52.471 -19.794 1.00 72.34 43 PRO A CA 1
ATOM 3800 C C . PRO B 1 43 ? 93.725 -52.457 -21.266 1.00 78.42 43 PRO A C 1
ATOM 3801 O O . PRO B 1 43 ? 94.549 -52.367 -22.171 1.00 82.47 43 PRO A O 1
ATOM 3805 N N . LEU B 1 44 ? 92.415 -52.566 -21.505 1.00 84.52 44 LEU A N 1
ATOM 3806 C CA . LEU B 1 44 ? 91.918 -52.690 -22.873 1.00 75.46 44 LEU A CA 1
ATOM 3807 C C . LEU B 1 44 ? 92.369 -51.519 -23.735 1.00 80.97 44 LEU A C 1
ATOM 3808 O O . LEU B 1 44 ? 92.878 -51.718 -24.840 1.00 89.15 44 LEU A O 1
ATOM 3813 N N . ASP B 1 45 ? 92.206 -50.289 -23.239 1.00 83.67 45 ASP A N 1
ATOM 3814 C CA . ASP B 1 45 ? 92.551 -49.118 -24.043 1.00 87.64 45 ASP A CA 1
ATOM 3815 C C . ASP B 1 45 ? 94.031 -49.103 -24.403 1.00 85.15 45 ASP A C 1
ATOM 3816 O O . ASP B 1 45 ? 94.401 -48.762 -25.535 1.00 95.88 45 ASP A O 1
ATOM 3821 N N . LEU B 1 46 ? 94.895 -49.453 -23.451 1.00 81.16 46 LEU A N 1
ATOM 3822 C CA . LEU B 1 46 ? 96.308 -49.609 -23.774 1.00 88.91 46 LEU A CA 1
ATOM 3823 C C . LEU B 1 46 ? 96.507 -50.678 -24.841 1.00 93.19 46 LEU A C 1
ATOM 3824 O O . LEU B 1 46 ? 97.380 -50.548 -25.707 1.00 98.08 46 LEU A O 1
ATOM 3829 N N . MET B 1 47 ? 95.698 -51.741 -24.804 1.00 80.65 47 MET A N 1
ATOM 3830 C CA . MET B 1 47 ? 95.867 -52.816 -25.777 1.00 82.67 47 MET A CA 1
ATOM 3831 C C . MET B 1 47 ? 95.433 -52.386 -27.174 1.00 84.38 47 MET A C 1
ATOM 3832 O O . MET B 1 47 ? 96.068 -52.762 -28.165 1.00 92.06 47 MET A O 1
ATOM 3837 N N . ARG B 1 48 ? 94.344 -51.617 -27.279 1.00 77.01 48 ARG A N 1
ATOM 3838 C CA . ARG B 1 48 ? 93.947 -51.090 -28.580 1.00 80.81 48 ARG A CA 1
ATOM 3839 C C . ARG B 1 48 ? 94.980 -50.106 -29.104 1.00 82.95 48 ARG A C 1
ATOM 3840 O O . ARG B 1 48 ? 95.303 -50.107 -30.300 1.00 85.37 48 ARG A O 1
ATOM 3848 N N . LEU B 1 49 ? 95.513 -49.263 -28.217 1.00 84.42 49 LEU A N 1
ATOM 3849 C CA . LEU B 1 49 ? 96.568 -48.342 -28.622 1.00 91.22 49 LEU A CA 1
ATOM 3850 C C . LEU B 1 49 ? 97.766 -49.102 -29.172 1.00 89.79 49 LEU A C 1
ATOM 3851 O O . LEU B 1 49 ? 98.320 -48.742 -30.217 1.00 96.31 49 LEU A O 1
ATOM 3856 N N . ALA B 1 50 ? 98.182 -50.161 -28.474 1.00 85.42 50 ALA A N 1
ATOM 3857 C CA . ALA B 1 50 ? 99.239 -51.017 -28.998 1.00 90.62 50 ALA A CA 1
ATOM 3858 C C . ALA B 1 50 ? 98.833 -51.617 -30.337 1.00 97.07 50 ALA A C 1
ATOM 3859 O O . ALA B 1 50 ? 99.672 -51.799 -31.226 1.00 104.32 50 ALA A O 1
ATOM 3861 N N . GLY B 1 51 ? 97.546 -51.931 -30.500 1.00 92.40 51 GLY A N 1
ATOM 3862 C CA . GLY B 1 51 ? 97.082 -52.485 -31.758 1.00 86.73 51 GLY A CA 1
ATOM 3863 C C . GLY B 1 51 ? 97.244 -51.526 -32.918 1.00 91.22 51 GLY A C 1
ATOM 3864 O O . GLY B 1 51 ? 97.537 -51.948 -34.040 1.00 101.39 51 GLY A O 1
ATOM 3865 N N . VAL B 1 52 ? 97.067 -50.229 -32.671 1.00 85.25 52 VAL A N 1
ATOM 3866 C CA . VAL B 1 52 ? 97.198 -49.255 -33.750 1.00 92.80 52 VAL A CA 1
ATOM 3867 C C . VAL B 1 52 ? 98.649 -48.809 -33.945 1.00 94.39 52 VAL A C 1
ATOM 3868 O O . VAL B 1 52 ? 99.036 -48.430 -35.057 1.00 94.77 52 VAL A O 1
ATOM 3872 N N . LEU B 1 53 ? 99.463 -48.851 -32.890 1.00 86.83 53 LEU A N 1
ATOM 3873 C CA . LEU B 1 53 ? 100.845 -48.388 -32.936 1.00 81.82 53 LEU A CA 1
ATOM 3874 C C . LEU B 1 53 ? 101.831 -49.450 -33.406 1.00 92.35 53 LEU A C 1
ATOM 3875 O O . LEU B 1 53 ? 102.869 -49.104 -33.989 1.00 98.82 53 LEU A O 1
ATOM 3880 N N . ARG B 1 54 ? 101.553 -50.727 -33.134 1.00 98.24 54 ARG A N 1
ATOM 3881 C CA . ARG B 1 54 ? 102.525 -51.789 -33.385 1.00 101.27 54 ARG A CA 1
ATOM 3882 C C . ARG B 1 54 ? 103.054 -51.798 -34.819 1.00 105.93 54 ARG A C 1
ATOM 3883 O O . ARG B 1 54 ? 104.190 -52.229 -35.055 1.00 104.56 54 ARG A O 1
ATOM 3891 N N . GLU B 1 55 ? 102.277 -51.284 -35.779 1.00 108.86 55 GLU A N 1
ATOM 3892 C CA . GLU B 1 55 ? 102.713 -51.310 -37.175 1.00 112.87 55 GLU A CA 1
ATOM 3893 C C . GLU B 1 55 ? 103.981 -50.485 -37.382 1.00 120.09 55 GLU A C 1
ATOM 3894 O O . GLU B 1 55 ? 104.922 -50.930 -38.049 1.00 129.08 55 GLU A O 1
ATOM 3900 N N . ASP B 1 56 ? 104.027 -49.277 -36.822 1.00 124.60 56 ASP A N 1
ATOM 3901 C CA . ASP B 1 56 ? 105.132 -48.357 -37.070 1.00 131.43 56 ASP A CA 1
ATOM 3902 C C . ASP B 1 56 ? 106.058 -48.216 -35.872 1.00 132.05 56 ASP A C 1
ATOM 3903 O O . ASP B 1 56 ? 106.795 -47.232 -35.779 1.00 140.62 56 ASP A O 1
ATOM 3908 N N . ALA B 1 57 ? 106.051 -49.184 -34.962 1.00 126.71 57 ALA A N 1
ATOM 3909 C CA . ALA B 1 57 ? 106.889 -49.137 -33.774 1.00 135.59 57 ALA A CA 1
ATOM 3910 C C . ALA B 1 57 ? 107.852 -50.314 -33.778 1.00 155.61 57 ALA A C 1
ATOM 3911 O O . ALA B 1 57 ? 107.433 -51.464 -33.948 1.00 154.77 57 ALA A O 1
ATOM 3913 N N . ASP B 1 58 ? 109.142 -50.022 -33.592 1.00 173.53 58 ASP A N 1
ATOM 3914 C CA . ASP B 1 58 ? 110.119 -51.093 -33.427 1.00 178.22 58 ASP A CA 1
ATOM 3915 C C . ASP B 1 58 ? 109.801 -51.926 -32.191 1.00 174.38 58 ASP A C 1
ATOM 3916 O O . ASP B 1 58 ? 109.858 -53.161 -32.229 1.00 174.03 58 ASP A O 1
ATOM 3921 N N . ASP B 1 59 ? 109.459 -51.266 -31.084 1.00 170.08 59 ASP A N 1
ATOM 3922 C CA . ASP B 1 59 ? 109.166 -51.943 -29.831 1.00 159.08 59 ASP A CA 1
ATOM 3923 C C . ASP B 1 59 ? 107.936 -51.312 -29.196 1.00 147.12 59 ASP A C 1
ATOM 3924 O O . ASP B 1 59 ? 107.743 -50.094 -29.255 1.00 150.39 59 ASP A O 1
ATOM 3929 N N . ILE B 1 60 ? 107.129 -52.148 -28.547 1.00 125.09 60 ILE A N 1
ATOM 3930 C CA . ILE B 1 60 ? 105.904 -51.690 -27.897 1.00 106.80 60 ILE A CA 1
ATOM 3931 C C . ILE B 1 60 ? 105.621 -52.650 -26.747 1.00 106.93 60 ILE A C 1
ATOM 3932 O O . ILE B 1 60 ? 105.799 -53.863 -26.891 1.00 105.95 60 ILE A O 1
ATOM 3937 N N . ALA B 1 61 ? 105.265 -52.111 -25.579 1.00 103.62 61 ALA A N 1
ATOM 3938 C CA . ALA B 1 61 ? 105.011 -52.970 -24.427 1.00 102.68 61 ALA A CA 1
ATOM 3939 C C . ALA B 1 61 ? 103.880 -52.405 -23.576 1.00 102.12 61 ALA A C 1
ATOM 3940 O O . ALA B 1 61 ? 103.486 -51.245 -23.721 1.00 107.48 61 ALA A O 1
ATOM 3942 N N . ILE B 1 62 ? 103.344 -53.253 -22.695 1.00 92.09 62 ILE A N 1
ATOM 3943 C CA . ILE B 1 62 ? 102.238 -52.894 -21.809 1.00 86.43 62 ILE A CA 1
ATOM 3944 C C . ILE B 1 62 ? 102.554 -53.410 -20.409 1.00 98.14 62 ILE A C 1
ATOM 3945 O O . ILE B 1 62 ? 102.945 -54.572 -20.246 1.00 98.22 62 ILE A O 1
ATOM 3950 N N . ALA B 1 63 ? 102.367 -52.557 -19.397 1.00 101.67 63 ALA A N 1
ATOM 3951 C CA . ALA B 1 63 ? 102.690 -52.878 -18.008 1.00 101.13 63 ALA A CA 1
ATOM 3952 C C . ALA B 1 63 ? 101.525 -52.471 -17.112 1.00 99.89 63 ALA A C 1
ATOM 3953 O O . ALA B 1 63 ? 101.293 -51.277 -16.887 1.00 102.42 63 ALA A O 1
ATOM 3955 N N . ASP B 1 64 ? 100.789 -53.462 -16.610 1.00 102.91 64 ASP A N 1
ATOM 3956 C CA . ASP B 1 64 ? 99.768 -53.254 -15.582 1.00 102.09 64 ASP A CA 1
ATOM 3957 C C . ASP B 1 64 ? 100.500 -53.422 -14.256 1.00 105.78 64 ASP A C 1
ATOM 3958 O O . ASP B 1 64 ? 100.588 -54.518 -13.699 1.00 109.24 64 ASP A O 1
ATOM 3963 N N . GLU B 1 65 ? 101.036 -52.306 -13.749 1.00 114.63 65 GLU A N 1
ATOM 3964 C CA . GLU B 1 65 ? 101.990 -52.362 -12.646 1.00 102.76 65 GLU A CA 1
ATOM 3965 C C . GLU B 1 65 ? 101.400 -52.992 -11.393 1.00 102.28 65 GLU A C 1
ATOM 3966 O O . GLU B 1 65 ? 102.139 -53.564 -10.587 1.00 113.17 65 GLU A O 1
ATOM 3972 N N . GLU B 1 66 ? 100.082 -52.929 -11.214 1.00 107.39 66 GLU A N 1
ATOM 3973 C CA . GLU B 1 66 ? 99.471 -53.647 -10.100 1.00 116.15 66 GLU A CA 1
ATOM 3974 C C . GLU B 1 66 ? 99.579 -55.163 -10.257 1.00 125.69 66 GLU A C 1
ATOM 3975 O O . GLU B 1 66 ? 99.275 -55.896 -9.309 1.00 119.41 66 GLU A O 1
ATOM 3981 N N . VAL B 1 67 ? 100.027 -55.637 -11.422 1.00 130.19 67 VAL A N 1
ATOM 3982 C CA . VAL B 1 67 ? 100.167 -57.053 -11.749 1.00 123.04 67 VAL A CA 1
ATOM 3983 C C . VAL B 1 67 ? 101.623 -57.354 -12.077 1.00 120.37 67 VAL A C 1
ATOM 3984 O O . VAL B 1 67 ? 102.254 -58.212 -11.451 1.00 121.98 67 VAL A O 1
ATOM 3988 N N . THR B 1 68 ? 102.146 -56.670 -13.099 1.00 122.88 68 THR A N 1
ATOM 3989 C CA . THR B 1 68 ? 103.536 -56.851 -13.500 1.00 120.45 68 THR A CA 1
ATOM 3990 C C . THR B 1 68 ? 104.492 -56.429 -12.397 1.00 122.39 68 THR A C 1
ATOM 3991 O O . THR B 1 68 ? 105.560 -57.032 -12.227 1.00 127.57 68 THR A O 1
ATOM 3995 N N . GLY B 1 69 ? 104.101 -55.451 -11.607 1.00 118.82 69 GLY A N 1
ATOM 3996 C CA . GLY B 1 69 ? 105.025 -54.836 -10.684 1.00 120.93 69 GLY A CA 1
ATOM 3997 C C . GLY B 1 69 ? 105.449 -53.492 -11.232 1.00 124.12 69 GLY A C 1
ATOM 3998 O O . GLY B 1 69 ? 105.396 -53.243 -12.442 1.00 113.53 69 GLY A O 1
ATOM 3999 N N . VAL B 1 70 ? 105.847 -52.591 -10.334 1.00 132.69 70 VAL A N 1
ATOM 4000 C CA . VAL B 1 70 ? 106.239 -51.257 -10.768 1.00 133.40 70 VAL A CA 1
ATOM 4001 C C . VAL B 1 70 ? 107.397 -51.378 -11.748 1.00 132.01 70 VAL A C 1
ATOM 4002 O O . VAL B 1 70 ? 108.352 -52.133 -11.521 1.00 134.74 70 VAL A O 1
ATOM 4006 N N . VAL B 1 71 ? 107.277 -50.709 -12.891 1.00 123.30 71 VAL A N 1
ATOM 4007 C CA . VAL B 1 71 ? 108.393 -50.688 -13.833 1.00 123.87 71 VAL A CA 1
ATOM 4008 C C . VAL B 1 71 ? 109.478 -49.918 -13.097 1.00 128.05 71 VAL A C 1
ATOM 4009 O O . VAL B 1 71 ? 109.217 -48.807 -12.613 1.00 128.58 71 VAL A O 1
ATOM 4013 N N . PRO B 1 72 ? 110.666 -50.500 -12.907 1.00 138.14 72 PRO A N 1
ATOM 4014 C CA . PRO B 1 72 ? 111.700 -49.832 -12.103 1.00 146.17 72 PRO A CA 1
ATOM 4015 C C . PRO B 1 72 ? 112.105 -48.499 -12.703 1.00 155.04 72 PRO A C 1
ATOM 4016 O O . PRO B 1 72 ? 112.023 -47.457 -12.043 1.00 166.71 72 PRO A O 1
ATOM 4020 N N . SER B 1 73 ? 112.539 -48.525 -13.959 1.00 149.91 73 SER A N 1
ATOM 4021 C CA . SER B 1 73 ? 112.855 -47.302 -14.679 1.00 143.15 73 SER A CA 1
ATOM 4022 C C . SER B 1 73 ? 112.920 -47.624 -16.164 1.00 134.59 73 SER A C 1
ATOM 4023 O O . SER B 1 73 ? 112.838 -48.784 -16.575 1.00 124.50 73 SER A O 1
ATOM 4026 N N . VAL B 1 74 ? 113.057 -46.571 -16.968 1.00 138.41 74 VAL A N 1
ATOM 4027 C CA . VAL B 1 74 ? 113.135 -46.680 -18.417 1.00 147.77 74 VAL A CA 1
ATOM 4028 C C . VAL B 1 74 ? 114.296 -45.806 -18.885 1.00 157.20 74 VAL A C 1
ATOM 4029 O O . VAL B 1 74 ? 114.789 -44.948 -18.153 1.00 164.65 74 VAL A O 1
ATOM 4033 N N . GLU B 1 75 ? 114.732 -46.027 -20.150 1.00 158.20 75 GLU A N 1
ATOM 4034 C CA . GLU B 1 75 ? 115.819 -45.245 -20.732 1.00 166.12 75 GLU A CA 1
ATOM 4035 C C . GLU B 1 75 ? 115.293 -43.972 -21.391 1.00 167.15 75 GLU A C 1
ATOM 4036 O O . GLU B 1 75 ? 114.253 -43.993 -22.051 1.00 164.25 75 GLU A O 1
ATOM 4042 N N . PRO B 1 76 ? 116.002 -42.864 -21.187 1.00 169.29 76 PRO A N 1
ATOM 4043 C CA . PRO B 1 76 ? 115.604 -41.607 -21.828 1.00 170.25 76 PRO A CA 1
ATOM 4044 C C . PRO B 1 76 ? 115.707 -41.715 -23.335 1.00 165.58 76 PRO A C 1
ATOM 4045 O O . PRO B 1 76 ? 116.687 -42.217 -23.879 1.00 161.19 76 PRO A O 1
ATOM 4049 N N . GLY B 1 77 ? 114.660 -41.260 -24.003 1.00 165.85 77 GLY A N 1
ATOM 4050 C CA . GLY B 1 77 ? 114.534 -41.344 -25.452 1.00 162.16 77 GLY A CA 1
ATOM 4051 C C . GLY B 1 77 ? 113.284 -42.074 -25.868 1.00 162.21 77 GLY A C 1
ATOM 4052 O O . GLY B 1 77 ? 112.815 -41.913 -26.999 1.00 163.80 77 GLY A O 1
ATOM 4053 N N . THR B 1 78 ? 112.732 -42.860 -24.956 1.00 159.05 78 THR A N 1
ATOM 4054 C CA . THR B 1 78 ? 111.592 -43.718 -25.201 1.00 150.99 78 THR A CA 1
ATOM 4055 C C . THR B 1 78 ? 110.295 -43.001 -24.844 1.00 142.58 78 THR A C 1
ATOM 4056 O O . THR B 1 78 ? 110.243 -42.187 -23.919 1.00 147.79 78 THR A O 1
ATOM 4060 N N . THR B 1 79 ? 109.233 -43.344 -25.565 1.00 139.51 79 THR A N 1
ATOM 4061 C CA . THR B 1 79 ? 107.921 -42.770 -25.296 1.00 136.86 79 THR A CA 1
ATOM 4062 C C . THR B 1 79 ? 107.225 -43.536 -24.173 1.00 136.31 79 THR A C 1
ATOM 4063 O O . THR B 1 79 ? 107.290 -44.766 -24.108 1.00 141.25 79 THR A O 1
ATOM 4067 N N . VAL B 1 80 ? 106.556 -42.807 -23.283 1.00 126.24 80 VAL A N 1
ATOM 4068 C CA . VAL B 1 80 ? 105.804 -43.414 -22.191 1.00 125.31 80 VAL A CA 1
ATOM 4069 C C . VAL B 1 80 ? 104.404 -42.821 -22.196 1.00 129.13 80 VAL A C 1
ATOM 4070 O O . VAL B 1 80 ? 104.247 -41.595 -22.206 1.00 136.87 80 VAL A O 1
ATOM 4074 N N . ILE B 1 81 ? 103.394 -43.689 -22.206 1.00 125.30 81 ILE A N 1
ATOM 4075 C CA . ILE B 1 81 ? 101.991 -43.292 -22.170 1.00 120.41 81 ILE A CA 1
ATOM 4076 C C . ILE B 1 81 ? 101.406 -43.847 -20.881 1.00 124.11 81 ILE A C 1
ATOM 4077 O O . ILE B 1 81 ? 101.395 -45.069 -20.678 1.00 120.82 81 ILE A O 1
ATOM 4082 N N . CYS B 1 82 ? 100.924 -42.959 -20.015 1.00 123.76 82 CYS A N 1
ATOM 4083 C CA . CYS B 1 82 ? 100.353 -43.357 -18.739 1.00 121.70 82 CYS A CA 1
ATOM 4084 C C . CYS B 1 82 ? 98.846 -43.159 -18.749 1.00 119.29 82 CYS A C 1
ATOM 4085 O O . CYS B 1 82 ? 98.321 -42.254 -19.404 1.00 116.45 82 CYS A O 1
ATOM 4088 N N . HIS B 1 83 ? 98.161 -44.006 -17.987 1.00 123.79 83 HIS A N 1
ATOM 4089 C CA . HIS B 1 83 ? 96.707 -44.000 -17.904 1.00 127.83 83 HIS A CA 1
ATOM 4090 C C . HIS B 1 83 ? 96.297 -43.295 -16.614 1.00 134.38 83 HIS A C 1
ATOM 4091 O O . HIS B 1 83 ? 96.499 -43.823 -15.515 1.00 136.90 83 HIS A O 1
ATOM 4098 N N . VAL B 1 84 ? 95.723 -42.105 -16.750 1.00 130.53 84 VAL A N 1
ATOM 4099 C CA . VAL B 1 84 ? 95.326 -41.281 -15.614 1.00 122.24 84 VAL A CA 1
ATOM 4100 C C . VAL B 1 84 ? 93.824 -41.419 -15.404 1.00 121.98 84 VAL A C 1
ATOM 4101 O O . VAL B 1 84 ? 93.037 -41.182 -16.329 1.00 124.16 84 VAL A O 1
ATOM 4105 N N . SER B 1 85 ? 93.428 -41.802 -14.191 1.00 129.69 85 SER A N 1
ATOM 4106 C CA . SER B 1 85 ? 92.031 -41.918 -13.806 1.00 136.65 85 SER A CA 1
ATOM 4107 C C . SER B 1 85 ? 91.595 -40.650 -13.069 1.00 134.27 85 SER A C 1
ATOM 4108 O O . SER B 1 85 ? 92.335 -39.662 -12.993 1.00 145.53 85 SER A O 1
ATOM 4111 N N . LEU B 1 86 ? 90.398 -40.678 -12.489 1.00 118.18 86 LEU A N 1
ATOM 4112 C CA . LEU B 1 86 ? 89.936 -39.517 -11.739 1.00 109.16 86 LEU A CA 1
ATOM 4113 C C . LEU B 1 86 ? 90.305 -39.642 -10.262 1.00 114.02 86 LEU A C 1
ATOM 4114 O O . LEU B 1 86 ? 91.016 -38.771 -9.749 1.00 114.42 86 LEU A O 1
ATOM 4119 N N . PRO B 1 87 ? 89.881 -40.690 -9.541 1.00 126.16 87 PRO A N 1
ATOM 4120 C CA . PRO B 1 87 ? 90.183 -40.753 -8.104 1.00 131.69 87 PRO A CA 1
ATOM 4121 C C . PRO B 1 87 ? 91.650 -41.011 -7.808 1.00 128.75 87 PRO A C 1
ATOM 4122 O O . PRO B 1 87 ? 92.013 -41.155 -6.635 1.00 135.00 87 PRO A O 1
ATOM 4126 N N . SER B 1 88 ? 92.496 -41.065 -8.842 1.00 120.90 88 SER A N 1
ATOM 4127 C CA . SER B 1 88 ? 93.922 -41.297 -8.667 1.00 118.22 88 SER A CA 1
ATOM 4128 C C . SER B 1 88 ? 94.751 -40.387 -9.560 1.00 112.45 88 SER A C 1
ATOM 4129 O O . SER B 1 88 ? 95.917 -40.701 -9.838 1.00 108.28 88 SER A O 1
ATOM 4132 N N . LEU B 1 89 ? 94.196 -39.249 -9.980 1.00 109.36 89 LEU A N 1
ATOM 4133 C CA . LEU B 1 89 ? 94.954 -38.327 -10.816 1.00 114.69 89 LEU A CA 1
ATOM 4134 C C . LEU B 1 89 ? 96.179 -37.805 -10.082 1.00 126.77 89 LEU A C 1
ATOM 4135 O O . LEU B 1 89 ? 97.218 -37.567 -10.702 1.00 130.30 89 LEU A O 1
ATOM 4140 N N . LEU B 1 90 ? 96.094 -37.665 -8.759 1.00 135.62 90 LEU A N 1
ATOM 4141 C CA . LEU B 1 90 ? 97.250 -37.211 -7.998 1.00 134.78 90 LEU A CA 1
ATOM 4142 C C . LEU B 1 90 ? 98.335 -38.285 -7.942 1.00 140.10 90 LEU A C 1
ATOM 4143 O O . LEU B 1 90 ? 99.500 -38.016 -8.264 1.00 141.93 90 LEU A O 1
ATOM 4148 N N . GLU B 1 91 ? 97.978 -39.506 -7.524 1.00 137.98 91 GLU A N 1
ATOM 4149 C CA . GLU B 1 91 ? 98.959 -40.590 -7.477 1.00 134.57 91 GLU A CA 1
ATOM 4150 C C . GLU B 1 91 ? 99.546 -40.879 -8.855 1.00 146.45 91 GLU A C 1
ATOM 4151 O O . GLU B 1 91 ? 100.739 -41.183 -8.975 1.00 149.55 91 GLU A O 1
ATOM 4157 N N . ASP B 1 92 ? 98.729 -40.780 -9.912 1.00 149.05 92 ASP A N 1
ATOM 4158 C CA . ASP B 1 92 ? 99.223 -41.029 -11.265 1.00 142.97 92 ASP A CA 1
ATOM 4159 C C . ASP B 1 92 ? 100.040 -39.865 -11.801 1.00 136.26 92 ASP A C 1
ATOM 4160 O O . ASP B 1 92 ? 100.896 -40.068 -12.668 1.00 141.39 92 ASP A O 1
ATOM 4165 N N . ALA B 1 93 ? 99.812 -38.657 -11.287 1.00 131.84 93 ALA A N 1
ATOM 4166 C CA . ALA B 1 93 ? 100.710 -37.557 -11.599 1.00 128.19 93 ALA A CA 1
ATOM 4167 C C . ALA B 1 93 ? 102.092 -37.816 -11.019 1.00 141.26 93 ALA A C 1
ATOM 4168 O O . ALA B 1 93 ? 103.096 -37.423 -11.621 1.00 140.44 93 ALA A O 1
ATOM 4170 N N . GLU B 1 94 ? 102.157 -38.473 -9.855 1.00 147.81 94 GLU A N 1
ATOM 4171 C CA . GLU B 1 94 ? 103.439 -38.834 -9.255 1.00 149.60 94 GLU A CA 1
ATOM 4172 C C . GLU B 1 94 ? 104.168 -39.891 -10.072 1.00 143.93 94 GLU A C 1
ATOM 4173 O O . GLU B 1 94 ? 105.389 -39.812 -10.240 1.00 147.43 94 GLU A O 1
ATOM 4179 N N . ARG B 1 95 ? 103.450 -40.904 -10.566 1.00 141.15 95 ARG A N 1
ATOM 4180 C CA . ARG B 1 95 ? 104.091 -41.897 -11.421 1.00 141.00 95 ARG A CA 1
ATOM 4181 C C . ARG B 1 95 ? 104.529 -41.280 -12.746 1.00 144.41 95 ARG A C 1
ATOM 4182 O O . ARG B 1 95 ? 105.610 -41.607 -13.266 1.00 144.08 95 ARG A O 1
ATOM 4190 N N . LEU B 1 96 ? 103.740 -40.338 -13.270 1.00 143.72 96 LEU A N 1
ATOM 4191 C CA . LEU B 1 96 ? 104.113 -39.689 -14.522 1.00 140.90 96 LEU A CA 1
ATOM 4192 C C . LEU B 1 96 ? 105.301 -38.762 -14.353 1.00 138.60 96 LEU A C 1
ATOM 4193 O O . LEU B 1 96 ? 106.160 -38.688 -15.236 1.00 142.39 96 LEU A O 1
ATOM 4198 N N . ALA B 1 97 ? 105.371 -38.048 -13.233 1.00 131.52 97 ALA A N 1
ATOM 4199 C CA . ALA B 1 97 ? 106.561 -37.258 -12.958 1.00 133.46 97 ALA A CA 1
ATOM 4200 C C . ALA B 1 97 ? 107.755 -38.154 -12.658 1.00 134.19 97 ALA A C 1
ATOM 4201 O O . ALA B 1 97 ? 108.899 -37.764 -12.914 1.00 136.86 97 ALA A O 1
ATOM 4203 N N . THR B 1 98 ? 107.515 -39.347 -12.106 1.00 137.38 98 THR A N 1
ATOM 4204 C CA . THR B 1 98 ? 108.603 -40.298 -11.909 1.00 144.79 98 THR A CA 1
ATOM 4205 C C . THR B 1 98 ? 109.221 -40.666 -13.248 1.00 152.94 98 THR A C 1
ATOM 4206 O O . THR B 1 98 ? 110.445 -40.620 -13.417 1.00 151.84 98 THR A O 1
ATOM 4210 N N . PHE B 1 99 ? 108.379 -41.001 -14.230 1.00 162.43 99 PHE A N 1
ATOM 4211 C CA . PHE B 1 99 ? 108.904 -41.245 -15.569 1.00 158.25 99 PHE A CA 1
ATOM 4212 C C . PHE B 1 99 ? 109.475 -39.969 -16.179 1.00 150.04 99 PHE A C 1
ATOM 4213 O O . PHE B 1 99 ? 110.363 -40.040 -17.036 1.00 148.01 99 PHE A O 1
ATOM 4221 N N . ARG B 1 100 ? 108.969 -38.803 -15.765 1.00 142.69 100 ARG A N 1
ATOM 4222 C CA . ARG B 1 100 ? 109.509 -37.534 -16.246 1.00 153.35 100 ARG A CA 1
ATOM 4223 C C . ARG B 1 100 ? 110.992 -37.403 -15.924 1.00 171.76 100 ARG A C 1
ATOM 4224 O O . ARG B 1 100 ? 111.786 -36.986 -16.776 1.00 177.72 100 ARG A O 1
ATOM 4232 N N . ALA B 1 101 ? 111.391 -37.777 -14.706 1.00 172.14 101 ALA A N 1
ATOM 4233 C CA . ALA B 1 101 ? 112.785 -37.659 -14.286 1.00 165.46 101 ALA A CA 1
ATOM 4234 C C . ALA B 1 101 ? 113.701 -38.657 -14.976 1.00 160.29 101 ALA A C 1
ATOM 4235 O O . ALA B 1 101 ? 114.924 -38.553 -14.833 1.00 166.21 101 ALA A O 1
ATOM 4237 N N . GLN B 1 102 ? 113.146 -39.615 -15.712 1.00 158.45 102 GLN A N 1
ATOM 4238 C CA . GLN B 1 102 ? 113.926 -40.608 -16.433 1.00 162.17 102 GLN A CA 1
ATOM 4239 C C . GLN B 1 102 ? 114.073 -40.272 -17.915 1.00 161.68 102 GLN A C 1
ATOM 4240 O O . GLN B 1 102 ? 114.285 -41.174 -18.733 1.00 160.14 102 GLN A O 1
ATOM 4246 N N . GLY B 1 103 ? 113.949 -38.990 -18.269 1.00 158.59 103 GLY A N 1
ATOM 4247 C CA . GLY B 1 103 ? 114.215 -38.516 -19.616 1.00 153.33 103 GLY A CA 1
ATOM 4248 C C . GLY B 1 103 ? 113.280 -39.050 -20.673 1.00 149.49 103 GLY A C 1
ATOM 4249 O O . GLY B 1 103 ? 113.563 -38.916 -21.866 1.00 142.84 103 GLY A O 1
ATOM 4250 N N . ALA B 1 104 ? 112.156 -39.631 -20.265 1.00 147.20 104 ALA A N 1
ATOM 4251 C CA . ALA B 1 104 ? 111.186 -40.175 -21.200 1.00 146.44 104 ALA A CA 1
ATOM 4252 C C . ALA B 1 104 ? 110.255 -39.087 -21.717 1.00 151.60 104 ALA A C 1
ATOM 4253 O O . ALA B 1 104 ? 109.820 -38.208 -20.965 1.00 153.74 104 ALA A O 1
ATOM 4255 N N . ARG B 1 105 ? 109.978 -39.134 -23.022 1.00 152.78 105 ARG A N 1
ATOM 4256 C CA . ARG B 1 105 ? 108.965 -38.271 -23.626 1.00 152.16 105 ARG A CA 1
ATOM 4257 C C . ARG B 1 105 ? 107.609 -38.767 -23.134 1.00 152.86 105 ARG A C 1
ATOM 4258 O O . ARG B 1 105 ? 106.928 -39.574 -23.770 1.00 157.91 105 ARG A O 1
ATOM 4266 N N . CYS B 1 106 ? 107.234 -38.313 -21.944 1.00 151.17 106 CYS A N 1
ATOM 4267 C CA . CYS B 1 106 ? 106.029 -38.821 -21.314 1.00 144.56 106 CYS A CA 1
ATOM 4268 C C . CYS B 1 106 ? 104.793 -38.295 -22.036 1.00 141.48 106 CYS A C 1
ATOM 4269 O O . CYS B 1 106 ? 104.749 -37.140 -22.470 1.00 142.96 106 CYS A O 1
ATOM 4272 N N . TYR B 1 107 ? 103.786 -39.158 -22.151 1.00 141.45 107 TYR A N 1
ATOM 4273 C CA . TYR B 1 107 ? 102.461 -38.846 -22.672 1.00 138.62 107 TYR A CA 1
ATOM 4274 C C . TYR B 1 107 ? 101.439 -39.335 -21.659 1.00 141.13 107 TYR A C 1
ATOM 4275 O O . TYR B 1 107 ? 101.762 -40.093 -20.738 1.00 155.22 107 TYR A O 1
ATOM 4284 N N . ALA B 1 108 ? 100.191 -38.911 -21.833 1.00 127.43 108 ALA A N 1
ATOM 4285 C CA . ALA B 1 108 ? 99.127 -39.349 -20.947 1.00 120.05 108 ALA A CA 1
ATOM 4286 C C . ALA B 1 108 ? 97.882 -39.683 -21.749 1.00 122.82 108 ALA A C 1
ATOM 4287 O O . ALA B 1 108 ? 97.543 -38.987 -22.710 1.00 122.77 108 ALA A O 1
ATOM 4289 N N . TYR B 1 109 ? 97.218 -40.765 -21.350 1.00 117.62 109 TYR A N 1
ATOM 4290 C CA . TYR B 1 109 ? 95.924 -41.173 -21.883 1.00 111.35 109 TYR A CA 1
ATOM 4291 C C . TYR B 1 109 ? 94.923 -41.161 -20.738 1.00 110.08 109 TYR A C 1
ATOM 4292 O O . TYR B 1 109 ? 95.214 -41.682 -19.654 1.00 107.12 109 TYR A O 1
ATOM 4301 N N . THR B 1 110 ? 93.755 -40.566 -20.971 1.00 107.67 110 THR A N 1
ATOM 4302 C CA . THR B 1 110 ? 92.786 -40.411 -19.896 1.00 106.31 110 THR A CA 1
ATOM 4303 C C . THR B 1 110 ? 91.389 -40.240 -20.477 1.00 102.68 110 THR A C 1
ATOM 4304 O O . THR B 1 110 ? 91.214 -39.906 -21.652 1.00 98.34 110 THR A O 1
ATOM 4308 N N . SER B 1 111 ? 90.395 -40.494 -19.629 1.00 104.65 111 SER A N 1
ATOM 4309 C CA . SER B 1 111 ? 89.003 -40.208 -19.934 1.00 102.94 111 SER A CA 1
ATOM 4310 C C . SER B 1 111 ? 88.511 -38.948 -19.236 1.00 108.06 111 SER A C 1
ATOM 4311 O O . SER B 1 111 ? 87.327 -38.612 -19.348 1.00 106.48 111 SER A O 1
ATOM 4314 N N . ILE B 1 112 ? 89.384 -38.257 -18.504 1.00 103.82 112 ILE A N 1
ATOM 4315 C CA . ILE B 1 112 ? 88.974 -37.048 -17.803 1.00 99.48 112 ILE A CA 1
ATOM 4316 C C . ILE B 1 112 ? 88.782 -35.932 -18.817 1.00 106.94 112 ILE A C 1
ATOM 4317 O O . ILE B 1 112 ? 89.738 -35.491 -19.465 1.00 106.49 112 ILE A O 1
ATOM 4322 N N . ARG B 1 113 ? 87.547 -35.462 -18.947 1.00 111.86 113 ARG A N 1
ATOM 4323 C CA . ARG B 1 113 ? 87.220 -34.337 -19.813 1.00 118.12 113 ARG A CA 1
ATOM 4324 C C . ARG B 1 113 ? 86.949 -33.102 -18.963 1.00 125.34 113 ARG A C 1
ATOM 4325 O O . ARG B 1 113 ? 85.821 -32.615 -18.850 1.00 131.06 113 ARG A O 1
ATOM 4333 N N . SER B 1 114 ? 88.016 -32.607 -18.341 1.00 116.09 114 SER A N 1
ATOM 4334 C CA . SER B 1 114 ? 87.947 -31.441 -17.467 1.00 115.53 114 SER A CA 1
ATOM 4335 C C . SER B 1 114 ? 89.251 -30.688 -17.686 1.00 128.61 114 SER A C 1
ATOM 4336 O O . SER B 1 114 ? 90.300 -31.075 -17.144 1.00 124.12 114 SER A O 1
ATOM 4339 N N . PRO B 1 115 ? 89.234 -29.633 -18.509 1.00 139.73 115 PRO A N 1
ATOM 4340 C CA . PRO B 1 115 ? 90.479 -28.902 -18.809 1.00 144.86 115 PRO A CA 1
ATOM 4341 C C . PRO B 1 115 ? 91.205 -28.373 -17.583 1.00 151.79 115 PRO A C 1
ATOM 4342 O O . PRO B 1 115 ? 92.420 -28.154 -17.651 1.00 145.40 115 PRO A O 1
ATOM 4346 N N . ALA B 1 116 ? 90.501 -28.147 -16.471 1.00 162.03 116 ALA A N 1
ATOM 4347 C CA . ALA B 1 116 ? 91.175 -27.813 -15.221 1.00 163.27 116 ALA A CA 1
ATOM 4348 C C . ALA B 1 116 ? 92.178 -28.894 -14.833 1.00 162.40 116 ALA A C 1
ATOM 4349 O O . ALA B 1 116 ? 93.295 -28.592 -14.395 1.00 161.64 116 ALA A O 1
ATOM 4351 N N . GLN B 1 117 ? 91.793 -30.164 -14.990 1.00 161.74 117 GLN A N 1
ATOM 4352 C CA . GLN B 1 117 ? 92.637 -31.282 -14.584 1.00 159.97 117 GLN A CA 1
ATOM 4353 C C . GLN B 1 117 ? 93.738 -31.601 -15.593 1.00 160.01 117 GLN A C 1
ATOM 4354 O O . GLN B 1 117 ? 94.774 -32.154 -15.206 1.00 167.41 117 GLN A O 1
ATOM 4360 N N . TRP B 1 118 ? 93.537 -31.286 -16.877 1.00 147.27 118 TRP A N 1
ATOM 4361 C CA . TRP B 1 118 ? 94.591 -31.512 -17.865 1.00 138.99 118 TRP A CA 1
ATOM 4362 C C . TRP B 1 118 ? 95.862 -30.750 -17.503 1.00 146.35 118 TRP A C 1
ATOM 4363 O O . TRP B 1 118 ? 96.975 -31.295 -17.583 1.00 145.12 118 TRP A O 1
ATOM 4374 N N . ARG B 1 119 ? 95.715 -29.490 -17.088 1.00 150.51 119 ARG A N 1
ATOM 4375 C CA . ARG B 1 119 ? 96.891 -28.694 -16.772 1.00 154.48 119 ARG A CA 1
ATOM 4376 C C . ARG B 1 119 ? 97.607 -29.214 -15.533 1.00 145.28 119 ARG A C 1
ATOM 4377 O O . ARG B 1 119 ? 98.817 -29.014 -15.399 1.00 147.28 119 ARG A O 1
ATOM 4385 N N . THR B 1 120 ? 96.895 -29.892 -14.626 1.00 139.54 120 THR A N 1
ATOM 4386 C CA . THR B 1 120 ? 97.583 -30.546 -13.516 1.00 145.75 120 THR A CA 1
ATOM 4387 C C . THR B 1 120 ? 98.557 -31.602 -14.022 1.00 151.95 120 THR A C 1
ATOM 4388 O O . THR B 1 120 ? 99.610 -31.825 -13.413 1.00 152.93 120 THR A O 1
ATOM 4392 N N . LEU B 1 121 ? 98.236 -32.238 -15.149 1.00 156.64 121 LEU A N 1
ATOM 4393 C CA . LEU B 1 121 ? 99.143 -33.204 -15.752 1.00 158.15 121 LEU A CA 1
ATOM 4394 C C . LEU B 1 121 ? 100.246 -32.526 -16.547 1.00 168.59 121 LEU A C 1
ATOM 4395 O O . LEU B 1 121 ? 101.373 -33.034 -16.584 1.00 177.40 121 LEU A O 1
ATOM 4400 N N . PHE B 1 122 ? 99.958 -31.389 -17.187 1.00 164.76 122 PHE A N 1
ATOM 4401 C CA . PHE B 1 122 ? 101.035 -30.711 -17.900 1.00 157.55 122 PHE A CA 1
ATOM 4402 C C . PHE B 1 122 ? 102.035 -30.080 -16.940 1.00 161.42 122 PHE A C 1
ATOM 4403 O O . PHE B 1 122 ? 103.203 -29.896 -17.300 1.00 162.57 122 PHE A O 1
ATOM 4411 N N . GLU B 1 123 ? 101.593 -29.711 -15.738 1.00 168.70 123 GLU A N 1
ATOM 4412 C CA . GLU B 1 123 ? 102.466 -29.064 -14.749 1.00 179.78 123 GLU A CA 1
ATOM 4413 C C . GLU B 1 123 ? 103.118 -30.097 -13.834 1.00 176.94 123 GLU A C 1
ATOM 4414 O O . GLU B 1 123 ? 104.324 -30.346 -13.927 1.00 182.60 123 GLU A O 1
ATOM 4420 N N . ARG B 1 124 ? 102.329 -30.695 -12.933 1.00 171.96 124 ARG A N 1
ATOM 4421 C CA . ARG B 1 124 ? 102.890 -31.661 -11.992 1.00 172.25 124 ARG A CA 1
ATOM 4422 C C . ARG B 1 124 ? 103.498 -32.850 -12.723 1.00 186.03 124 ARG A C 1
ATOM 4423 O O . ARG B 1 124 ? 104.638 -33.245 -12.448 1.00 181.93 124 ARG A O 1
ATOM 4431 N N . GLY B 1 125 ? 102.767 -33.414 -13.685 1.00 203.73 125 GLY A N 1
ATOM 4432 C CA . GLY B 1 125 ? 103.310 -34.526 -14.436 1.00 194.97 125 GLY A CA 1
ATOM 4433 C C . GLY B 1 125 ? 104.356 -34.060 -15.421 1.00 185.14 125 GLY A C 1
ATOM 4434 O O . GLY B 1 125 ? 105.296 -34.800 -15.732 1.00 188.18 125 GLY A O 1
ATOM 4435 N N . GLY B 1 126 ? 104.204 -32.838 -15.928 1.00 174.25 126 GLY A N 1
ATOM 4436 C CA . GLY B 1 126 ? 105.106 -32.289 -16.917 1.00 163.42 126 GLY A CA 1
ATOM 4437 C C . GLY B 1 126 ? 105.026 -33.151 -18.151 1.00 156.08 126 GLY A C 1
ATOM 4438 O O . GLY B 1 126 ? 106.047 -33.572 -18.702 1.00 152.43 126 GLY A O 1
ATOM 4439 N N . CYS B 1 127 ? 103.804 -33.395 -18.606 1.00 157.59 127 CYS A N 1
ATOM 4440 C CA . CYS B 1 127 ? 103.554 -34.319 -19.698 1.00 168.10 127 CYS A CA 1
ATOM 4441 C C . CYS B 1 127 ? 103.391 -33.573 -21.013 1.00 166.17 127 CYS A C 1
ATOM 4442 O O . CYS B 1 127 ? 102.623 -32.607 -21.099 1.00 175.38 127 CYS A O 1
ATOM 4445 N N . GLU B 1 128 ? 104.116 -34.038 -22.032 1.00 156.64 128 GLU A N 1
ATOM 4446 C CA . GLU B 1 128 ? 104.042 -33.532 -23.397 1.00 150.48 128 GLU A CA 1
ATOM 4447 C C . GLU B 1 128 ? 102.596 -33.329 -23.837 1.00 146.86 128 GLU A C 1
ATOM 4448 O O . GLU B 1 128 ? 102.150 -32.190 -24.010 1.00 147.26 128 GLU A O 1
ATOM 4454 N N . GLY B 1 129 ? 101.854 -34.428 -24.018 1.00 145.54 129 GLY A N 1
ATOM 4455 C CA . GLY B 1 129 ? 100.485 -34.357 -24.475 1.00 152.25 129 GLY A CA 1
ATOM 4456 C C . GLY B 1 129 ? 99.582 -35.272 -23.666 1.00 152.45 129 GLY A C 1
ATOM 4457 O O . GLY B 1 129 ? 100.044 -36.118 -22.895 1.00 163.08 129 GLY A O 1
ATOM 4458 N N . VAL B 1 130 ? 98.278 -35.095 -23.868 1.00 139.43 130 VAL A N 1
ATOM 4459 C CA . VAL B 1 130 ? 97.254 -35.866 -23.171 1.00 123.45 130 VAL A CA 1
ATOM 4460 C C . VAL B 1 130 ? 96.336 -36.485 -24.218 1.00 117.42 130 VAL A C 1
ATOM 4461 O O . VAL B 1 130 ? 95.758 -35.767 -25.041 1.00 116.08 130 VAL A O 1
ATOM 4465 N N . LEU B 1 131 ? 96.193 -37.808 -24.177 1.00 112.37 131 LEU A N 1
ATOM 4466 C CA . LEU B 1 131 ? 95.454 -38.570 -25.176 1.00 108.65 131 LEU A CA 1
ATOM 4467 C C . LEU B 1 131 ? 94.097 -39.002 -24.639 1.00 104.37 131 LEU A C 1
ATOM 4468 O O . LEU B 1 131 ? 93.979 -39.435 -23.490 1.00 97.21 131 LEU A O 1
ATOM 4473 N N . LEU B 1 132 ? 93.075 -38.863 -25.471 1.00 102.42 132 LEU A N 1
ATOM 4474 C CA . LEU B 1 132 ? 91.696 -39.163 -25.125 1.00 97.80 132 LEU A CA 1
ATOM 4475 C C . LEU B 1 132 ? 91.165 -40.204 -26.100 1.00 98.70 132 LEU A C 1
ATOM 4476 O O . LEU B 1 132 ? 91.767 -40.431 -27.156 1.00 99.54 132 LEU A O 1
ATOM 4481 N N . PRO B 1 133 ? 90.037 -40.882 -25.766 1.00 91.78 133 PRO A N 1
ATOM 4482 C CA . PRO B 1 133 ? 89.513 -41.945 -26.643 1.00 88.70 133 PRO A CA 1
ATOM 4483 C C . PRO B 1 133 ? 89.538 -41.669 -28.140 1.00 85.12 133 PRO A C 1
ATOM 4484 O O . PRO B 1 133 ? 90.020 -42.505 -28.911 1.00 94.90 133 PRO A O 1
ATOM 4488 N N . GLU B 1 134 ? 89.024 -40.506 -28.555 1.00 86.40 134 GLU A N 1
ATOM 4489 C CA . GLU B 1 134 ? 88.958 -40.162 -29.978 1.00 97.63 134 GLU A CA 1
ATOM 4490 C C . GLU B 1 134 ? 90.291 -40.349 -30.687 1.00 101.02 134 GLU A C 1
ATOM 4491 O O . GLU B 1 134 ? 90.321 -40.622 -31.894 1.00 93.73 134 GLU A O 1
ATOM 4497 N N . SER B 1 135 ? 91.398 -40.209 -29.954 1.00 107.84 135 SER A N 1
ATOM 4498 C CA . SER B 1 135 ? 92.729 -40.256 -30.536 1.00 108.58 135 SER A CA 1
ATOM 4499 C C . SER B 1 135 ? 93.174 -41.658 -30.905 1.00 107.60 135 SER A C 1
ATOM 4500 O O . SER B 1 135 ? 94.072 -41.793 -31.739 1.00 122.20 135 SER A O 1
ATOM 4503 N N . ILE B 1 136 ? 92.590 -42.693 -30.294 1.00 97.81 136 ILE A N 1
ATOM 4504 C CA . ILE B 1 136 ? 93.081 -44.056 -30.503 1.00 94.23 136 ILE A CA 1
ATOM 4505 C C . ILE B 1 136 ? 93.145 -44.383 -31.993 1.00 98.23 136 ILE A C 1
ATOM 4506 O O . ILE B 1 136 ? 94.179 -44.834 -32.504 1.00 102.62 136 ILE A O 1
ATOM 4511 N N . SER B 1 137 ? 92.061 -44.101 -32.720 1.00 96.47 137 SER A N 1
ATOM 4512 C CA . SER B 1 137 ? 92.024 -44.403 -34.147 1.00 103.95 137 SER A CA 1
ATOM 4513 C C . SER B 1 137 ? 93.140 -43.678 -34.894 1.00 109.05 137 SER A C 1
ATOM 4514 O O . SER B 1 137 ? 93.724 -44.226 -35.837 1.00 109.49 137 SER A O 1
ATOM 4517 N N . PHE B 1 138 ? 93.468 -42.455 -34.471 1.00 113.27 138 PHE A N 1
ATOM 4518 C CA . PHE B 1 138 ? 94.529 -41.661 -35.074 1.00 113.75 138 PHE A CA 1
ATOM 4519 C C . PHE B 1 138 ? 95.811 -41.668 -34.246 1.00 110.36 138 PHE A C 1
ATOM 4520 O O . PHE B 1 138 ? 96.675 -40.802 -34.448 1.00 112.76 138 PHE A O 1
ATOM 4528 N N . ALA B 1 139 ? 95.973 -42.650 -33.350 1.00 103.94 139 ALA A N 1
ATOM 4529 C CA . ALA B 1 139 ? 97.066 -42.630 -32.386 1.00 101.84 139 ALA A CA 1
ATOM 4530 C C . ALA B 1 139 ? 98.434 -42.554 -33.044 1.00 106.13 139 ALA A C 1
ATOM 4531 O O . ALA B 1 139 ? 99.417 -42.229 -32.365 1.00 112.73 139 ALA A O 1
ATOM 4533 N N . ARG B 1 140 ? 98.521 -42.824 -34.344 1.00 107.40 140 ARG A N 1
ATOM 4534 C CA . ARG B 1 140 ? 99.798 -42.699 -35.033 1.00 117.43 140 ARG A CA 1
ATOM 4535 C C . ARG B 1 140 ? 100.176 -41.232 -35.218 1.00 119.75 140 ARG A C 1
ATOM 4536 O O . ARG B 1 140 ? 101.260 -40.800 -34.806 1.00 117.71 140 ARG A O 1
ATOM 4544 N N . ALA B 1 141 ? 99.272 -40.444 -35.811 1.00 122.33 141 ALA A N 1
ATOM 4545 C CA . ALA B 1 141 ? 99.555 -39.034 -36.063 1.00 130.41 141 ALA A CA 1
ATOM 4546 C C . ALA B 1 141 ? 99.887 -38.299 -34.772 1.00 145.00 141 ALA A C 1
ATOM 4547 O O . ALA B 1 141 ? 100.812 -37.478 -34.734 1.00 142.56 141 ALA A O 1
ATOM 4549 N N . ALA B 1 142 ? 99.103 -38.543 -33.720 1.00 156.57 142 ALA A N 1
ATOM 4550 C CA . ALA B 1 142 ? 99.354 -38.023 -32.380 1.00 169.42 142 ALA A CA 1
ATOM 4551 C C . ALA B 1 142 ? 100.822 -38.121 -31.981 1.00 169.53 142 ALA A C 1
ATOM 4552 O O . ALA B 1 142 ? 101.367 -37.190 -31.379 1.00 178.34 142 ALA A O 1
ATOM 4554 N N . LEU B 1 143 ? 101.471 -39.244 -32.296 1.00 154.70 143 LEU A N 1
ATOM 4555 C CA . LEU B 1 143 ? 102.873 -39.404 -31.929 1.00 143.08 143 LEU A CA 1
ATOM 4556 C C . LEU B 1 143 ? 103.849 -38.876 -32.974 1.00 138.83 143 LEU A C 1
ATOM 4557 O O . LEU B 1 143 ? 105.062 -38.895 -32.728 1.00 136.14 143 LEU A O 1
ATOM 4562 N N . ALA B 1 144 ? 103.378 -38.464 -34.151 1.00 133.47 144 ALA A N 1
ATOM 4563 C CA . ALA B 1 144 ? 104.249 -37.675 -35.018 1.00 134.86 144 ALA A CA 1
ATOM 4564 C C . ALA B 1 144 ? 104.305 -36.207 -34.608 1.00 135.64 144 ALA A C 1
ATOM 4565 O O . ALA B 1 144 ? 105.225 -35.496 -35.024 1.00 145.62 144 ALA A O 1
ATOM 4567 N N . GLY B 1 145 ? 103.365 -35.746 -33.785 1.00 123.98 145 GLY A N 1
ATOM 4568 C CA . GLY B 1 145 ? 103.304 -34.362 -33.355 1.00 124.51 145 GLY A CA 1
ATOM 4569 C C . GLY B 1 145 ? 102.100 -33.621 -33.890 1.00 130.50 145 GLY A C 1
ATOM 4570 O O . GLY B 1 145 ? 101.766 -32.547 -33.374 1.00 125.33 145 GLY A O 1
ATOM 4571 N N . ASP B 1 146 ? 101.460 -34.154 -34.932 1.00 141.63 146 ASP A N 1
ATOM 4572 C CA . ASP B 1 146 ? 100.294 -33.543 -35.571 1.00 156.25 146 ASP A CA 1
ATOM 4573 C C . ASP B 1 146 ? 99.185 -33.259 -34.560 1.00 163.25 146 ASP A C 1
ATOM 4574 O O . ASP B 1 146 ? 99.015 -33.980 -33.573 1.00 167.43 146 ASP A O 1
ATOM 4579 N N . HIS B 1 147 ? 98.442 -32.167 -34.798 1.00 162.48 147 HIS A N 1
ATOM 4580 C CA . HIS B 1 147 ? 97.295 -31.793 -33.975 1.00 160.40 147 HIS A CA 1
ATOM 4581 C C . HIS B 1 147 ? 95.986 -31.621 -34.734 1.00 154.22 147 HIS A C 1
ATOM 4582 O O . HIS B 1 147 ? 94.965 -31.323 -34.098 1.00 145.92 147 HIS A O 1
ATOM 4589 N N . THR B 1 148 ? 95.964 -31.803 -36.057 1.00 150.63 148 THR A N 1
ATOM 4590 C CA . THR B 1 148 ? 94.673 -31.947 -36.720 1.00 149.22 148 THR A CA 1
ATOM 4591 C C . THR B 1 148 ? 94.121 -33.351 -36.499 1.00 148.22 148 THR A C 1
ATOM 4592 O O . THR B 1 148 ? 93.069 -33.702 -37.046 1.00 149.24 148 THR A O 1
ATOM 4596 N N . VAL B 1 149 ? 94.815 -34.155 -35.697 1.00 146.60 149 VAL A N 1
ATOM 4597 C CA . VAL B 1 149 ? 94.373 -35.494 -35.327 1.00 137.42 149 VAL A CA 1
ATOM 4598 C C . VAL B 1 149 ? 93.581 -35.325 -34.036 1.00 126.24 149 VAL A C 1
ATOM 4599 O O . VAL B 1 149 ? 94.070 -34.692 -33.089 1.00 115.72 149 VAL A O 1
ATOM 4603 N N . PRO B 1 150 ? 92.351 -35.820 -33.969 1.00 125.47 150 PRO A N 1
ATOM 4604 C CA . PRO B 1 150 ? 91.538 -35.619 -32.765 1.00 127.07 150 PRO A CA 1
ATOM 4605 C C . PRO B 1 150 ? 92.039 -36.434 -31.577 1.00 132.52 150 PRO A C 1
ATOM 4606 O O . PRO B 1 150 ? 92.754 -37.427 -31.718 1.00 157.65 150 PRO A O 1
ATOM 4610 N N . GLY B 1 151 ? 91.672 -35.969 -30.382 1.00 116.35 151 GLY A N 1
ATOM 4611 C CA . GLY B 1 151 ? 91.911 -36.696 -29.151 1.00 111.07 151 GLY A CA 1
ATOM 4612 C C . GLY B 1 151 ? 93.213 -36.409 -28.427 1.00 119.24 151 GLY A C 1
ATOM 4613 O O . GLY B 1 151 ? 93.407 -36.927 -27.322 1.00 108.39 151 GLY A O 1
ATOM 4614 N N . LEU B 1 152 ? 94.137 -35.666 -29.027 1.00 128.06 152 LEU A N 1
ATOM 4615 C CA . LEU B 1 152 ? 95.337 -35.198 -28.343 1.00 136.20 152 LEU A CA 1
ATOM 4616 C C . LEU B 1 152 ? 95.224 -33.695 -28.169 1.00 142.27 152 LEU A C 1
ATOM 4617 O O . LEU B 1 152 ? 95.142 -32.967 -29.163 1.00 146.88 152 LEU A O 1
ATOM 4622 N N . VAL B 1 153 ? 95.220 -33.221 -26.925 1.00 146.56 153 VAL A N 1
ATOM 4623 C CA . VAL B 1 153 ? 95.282 -31.785 -26.692 1.00 158.55 153 VAL A CA 1
ATOM 4624 C C . VAL B 1 153 ? 96.561 -31.481 -25.940 1.00 156.88 153 VAL A C 1
ATOM 4625 O O . VAL B 1 153 ? 96.860 -32.074 -24.892 1.00 158.10 153 VAL A O 1
ATOM 4629 N N . THR B 1 154 ? 97.346 -30.636 -26.563 1.00 152.66 154 THR A N 1
ATOM 4630 C CA . THR B 1 154 ? 98.564 -30.056 -26.088 1.00 145.38 154 THR A CA 1
ATOM 4631 C C . THR B 1 154 ? 98.297 -29.004 -25.022 1.00 152.78 154 THR A C 1
ATOM 4632 O O . THR B 1 154 ? 97.150 -28.647 -24.742 1.00 148.41 154 THR A O 1
ATOM 4636 N N . PRO B 1 155 ? 99.358 -28.511 -24.383 1.00 162.34 155 PRO A N 1
ATOM 4637 C CA . PRO B 1 155 ? 99.236 -27.279 -23.588 1.00 173.44 155 PRO A CA 1
ATOM 4638 C C . PRO B 1 155 ? 99.037 -26.020 -24.431 1.00 184.53 155 PRO A C 1
ATOM 4639 O O . PRO B 1 155 ? 98.794 -24.950 -23.856 1.00 188.90 155 PRO A O 1
ATOM 4643 N N . ASP B 1 156 ? 99.161 -26.105 -25.760 1.00 186.50 156 ASP A N 1
ATOM 4644 C CA . ASP B 1 156 ? 98.826 -24.993 -26.647 1.00 195.50 156 ASP A CA 1
ATOM 4645 C C . ASP B 1 156 ? 97.320 -24.782 -26.765 1.00 195.07 156 ASP A C 1
ATOM 4646 O O . ASP B 1 156 ? 96.747 -23.908 -26.107 1.00 200.03 156 ASP A O 1
ATOM 4651 N N . SER B 1 157 ? 96.677 -25.607 -27.591 1.00 191.67 157 SER A N 1
ATOM 4652 C CA . SER B 1 157 ? 95.282 -25.414 -27.992 1.00 188.45 157 SER A CA 1
ATOM 4653 C C . SER B 1 157 ? 94.333 -26.165 -27.058 1.00 180.88 157 SER A C 1
ATOM 4654 O O . SER B 1 157 ? 93.613 -27.077 -27.461 1.00 179.17 157 SER A O 1
ATOM 4657 N N . LEU B 1 158 ? 94.298 -25.720 -25.796 1.00 179.93 158 LEU A N 1
ATOM 4658 C CA . LEU B 1 158 ? 93.548 -26.447 -24.772 1.00 169.30 158 LEU A CA 1
ATOM 4659 C C . LEU B 1 158 ? 92.035 -26.365 -24.932 1.00 164.36 158 LEU A C 1
ATOM 4660 O O . LEU B 1 158 ? 91.334 -27.238 -24.411 1.00 168.39 158 LEU A O 1
ATOM 4665 N N . LEU B 1 159 ? 91.505 -25.411 -25.689 1.00 154.08 159 LEU A N 1
ATOM 4666 C CA . LEU B 1 159 ? 90.051 -25.311 -25.757 1.00 138.81 159 LEU A CA 1
ATOM 4667 C C . LEU B 1 159 ? 89.568 -25.094 -27.180 1.00 141.33 159 LEU A C 1
ATOM 4668 O O . LEU B 1 159 ? 88.697 -24.258 -27.434 1.00 138.64 159 LEU A O 1
ATOM 4673 N N . ASP B 1 160 ? 90.157 -25.817 -28.127 1.00 152.04 160 ASP A N 1
ATOM 4674 C CA . ASP B 1 160 ? 89.582 -25.888 -29.460 1.00 164.27 160 ASP A CA 1
ATOM 4675 C C . ASP B 1 160 ? 88.177 -26.449 -29.280 1.00 164.09 160 ASP A C 1
ATOM 4676 O O . ASP B 1 160 ? 88.003 -27.435 -28.550 1.00 160.35 160 ASP A O 1
ATOM 4681 N N . PRO B 1 161 ? 87.144 -25.844 -29.888 1.00 166.91 161 PRO A N 1
ATOM 4682 C CA . PRO B 1 161 ? 85.778 -26.339 -29.649 1.00 163.32 161 PRO A CA 1
ATOM 4683 C C . PRO B 1 161 ? 85.569 -27.742 -30.198 1.00 159.17 161 PRO A C 1
ATOM 4684 O O . PRO B 1 161 ? 84.440 -28.183 -30.424 1.00 150.12 161 PRO A O 1
ATOM 4688 N N . ARG B 1 162 ? 86.682 -28.442 -30.421 1.00 160.71 162 ARG A N 1
ATOM 4689 C CA . ARG B 1 162 ? 86.671 -29.844 -30.808 1.00 155.50 162 ARG A CA 1
ATOM 4690 C C . ARG B 1 162 ? 86.509 -30.792 -29.620 1.00 147.70 162 ARG A C 1
ATOM 4691 O O . ARG B 1 162 ? 85.994 -31.899 -29.796 1.00 146.79 162 ARG A O 1
ATOM 4699 N N . HIS B 1 163 ? 86.955 -30.401 -28.426 1.00 140.01 163 HIS A N 1
ATOM 4700 C CA . HIS B 1 163 ? 87.031 -31.290 -27.267 1.00 135.08 163 HIS A CA 1
ATOM 4701 C C . HIS B 1 163 ? 85.776 -31.369 -26.426 1.00 134.25 163 HIS A C 1
ATOM 4702 O O . HIS B 1 163 ? 85.835 -31.866 -25.296 1.00 130.72 163 HIS A O 1
ATOM 4709 N N . HIS B 1 164 ? 84.652 -30.887 -26.928 1.00 144.40 164 HIS A N 1
ATOM 4710 C CA . HIS B 1 164 ? 83.379 -31.187 -26.304 1.00 151.52 164 HIS A CA 1
ATOM 4711 C C . HIS B 1 164 ? 82.554 -32.059 -27.234 1.00 154.84 164 HIS A C 1
ATOM 4712 O O . HIS B 1 164 ? 81.401 -32.375 -26.927 1.00 162.56 164 HIS A O 1
ATOM 4719 N N . GLN B 1 165 ? 83.148 -32.494 -28.346 1.00 146.40 165 GLN A N 1
ATOM 4720 C CA . GLN B 1 165 ? 82.436 -33.216 -29.398 1.00 144.50 165 GLN A CA 1
ATOM 4721 C C . GLN B 1 165 ? 83.335 -34.315 -29.949 1.00 141.90 165 GLN A C 1
ATOM 4722 O O . GLN B 1 165 ? 84.051 -34.112 -30.937 1.00 147.39 165 GLN A O 1
ATOM 4728 N N . PRO B 1 166 ? 83.357 -35.492 -29.309 1.00 131.36 166 PRO A N 1
ATOM 4729 C CA . PRO B 1 166 ? 84.319 -36.533 -29.718 1.00 129.07 166 PRO A CA 1
ATOM 4730 C C . PRO B 1 166 ? 84.172 -36.983 -31.166 1.00 133.18 166 PRO A C 1
ATOM 4731 O O . PRO B 1 166 ? 83.320 -37.819 -31.488 1.00 129.77 166 PRO A O 1
ATOM 4735 N N . ALA B 1 167 ? 85.017 -36.445 -32.043 1.00 134.19 167 ALA A N 1
ATOM 4736 C CA . ALA B 1 167 ? 85.011 -36.823 -33.453 1.00 133.34 167 ALA A CA 1
ATOM 4737 C C . ALA B 1 167 ? 85.684 -38.181 -33.598 1.00 131.26 167 ALA A C 1
ATOM 4738 O O . ALA B 1 167 ? 86.896 -38.301 -33.392 1.00 142.34 167 ALA A O 1
ATOM 4740 N N . PHE B 1 168 ? 84.911 -39.198 -33.964 1.00 116.57 168 PHE A N 1
ATOM 4741 C CA . PHE B 1 168 ? 85.409 -40.565 -34.032 1.00 109.34 168 PHE A CA 1
ATOM 4742 C C . PHE B 1 168 ? 85.841 -40.928 -35.443 1.00 102.16 168 PHE A C 1
ATOM 4743 O O . PHE B 1 168 ? 85.101 -40.712 -36.407 1.00 110.49 168 PHE A O 1
ATOM 4751 N N . GLY B 1 169 ? 87.042 -41.489 -35.546 1.00 97.10 169 GLY A N 1
ATOM 4752 C CA . GLY B 1 169 ? 87.603 -41.894 -36.814 1.00 101.34 169 GLY A CA 1
ATOM 4753 C C . GLY B 1 169 ? 86.988 -43.155 -37.376 1.00 104.45 169 GLY A C 1
ATOM 4754 O O . GLY B 1 169 ? 85.888 -43.554 -36.986 1.00 98.06 169 GLY A O 1
ATOM 4755 N N . ASP B 1 170 ? 87.706 -43.794 -38.293 1.00 115.41 170 ASP A N 1
ATOM 4756 C CA . ASP B 1 170 ? 87.235 -45.011 -38.946 1.00 119.29 170 ASP A CA 1
ATOM 4757 C C . ASP B 1 170 ? 87.394 -46.163 -37.965 1.00 117.53 170 ASP A C 1
ATOM 4758 O O . ASP B 1 170 ? 88.486 -46.712 -37.806 1.00 127.55 170 ASP A O 1
ATOM 4763 N N . LEU B 1 171 ? 86.296 -46.537 -37.303 1.00 102.42 171 LEU A N 1
ATOM 4764 C CA . LEU B 1 171 ? 86.363 -47.615 -36.322 1.00 89.02 171 LEU A CA 1
ATOM 4765 C C . LEU B 1 171 ? 86.621 -48.960 -36.979 1.00 81.94 171 LEU A C 1
ATOM 4766 O O . LEU B 1 171 ? 87.270 -49.826 -36.380 1.00 83.97 171 LEU A O 1
ATOM 4771 N N . ALA B 1 172 ? 86.131 -49.153 -38.203 1.00 79.73 172 ALA A N 1
ATOM 4772 C CA . ALA B 1 172 ? 86.274 -50.431 -38.877 1.00 75.34 172 ALA A CA 1
ATOM 4773 C C . ALA B 1 172 ? 87.681 -50.664 -39.408 1.00 81.90 172 ALA A C 1
ATOM 4774 O O . ALA B 1 172 ? 88.012 -51.801 -39.754 1.00 83.06 172 ALA A O 1
ATOM 4776 N N . ALA B 1 173 ? 88.528 -49.638 -39.445 1.00 87.09 173 ALA A N 1
ATOM 4777 C CA . ALA B 1 173 ? 89.903 -49.790 -39.896 1.00 95.89 173 ALA A CA 1
ATOM 4778 C C . ALA B 1 173 ? 90.870 -49.902 -38.730 1.00 100.62 173 ALA A C 1
ATOM 4779 O O . ALA B 1 173 ? 92.089 -49.935 -38.941 1.00 102.67 173 ALA A O 1
ATOM 4781 N N . GLU B 1 174 ? 90.351 -49.958 -37.515 1.00 95.57 174 GLU A N 1
ATOM 4782 C CA . GLU B 1 174 ? 91.170 -50.099 -36.326 1.00 83.54 174 GLU A CA 1
ATOM 4783 C C . GLU B 1 174 ? 91.659 -51.539 -36.207 1.00 71.42 174 GLU A C 1
ATOM 4784 O O . GLU B 1 174 ? 90.850 -52.468 -36.293 1.00 68.57 174 GLU A O 1
ATOM 4790 N N . PRO B 1 175 ? 92.956 -51.762 -36.004 1.00 67.21 175 PRO A N 1
ATOM 4791 C CA . PRO B 1 175 ? 93.453 -53.133 -35.831 1.00 66.12 175 PRO A CA 1
ATOM 4792 C C . PRO B 1 175 ? 92.932 -53.749 -34.543 1.00 70.00 175 PRO A C 1
ATOM 4793 O O . PRO B 1 175 ? 92.480 -53.056 -33.629 1.00 88.22 175 PRO A O 1
ATOM 4797 N N . LEU B 1 176 ? 92.983 -55.080 -34.483 1.00 63.45 176 LEU A N 1
ATOM 4798 C CA . LEU B 1 176 ? 92.598 -55.768 -33.260 1.00 61.56 176 LEU A CA 1
ATOM 4799 C C . LEU B 1 176 ? 93.540 -55.377 -32.123 1.00 73.31 176 LEU A C 1
ATOM 4800 O O . LEU B 1 176 ? 94.733 -55.133 -32.347 1.00 65.88 176 LEU A O 1
ATOM 4805 N N . PRO B 1 177 ? 93.025 -55.298 -30.894 1.00 77.21 177 PRO A N 1
ATOM 4806 C CA . PRO B 1 177 ? 93.881 -54.934 -29.758 1.00 71.46 177 PRO A CA 1
ATOM 4807 C C . PRO B 1 177 ? 94.992 -55.949 -29.557 1.00 69.54 177 PRO A C 1
ATOM 4808 O O . PRO B 1 177 ? 94.789 -57.157 -29.687 1.00 74.33 177 PRO A O 1
ATOM 4812 N N . ALA B 1 178 ? 96.177 -55.444 -29.221 1.00 66.85 178 ALA A N 1
ATOM 4813 C CA . ALA B 1 178 ? 97.316 -56.318 -28.986 1.00 62.80 178 ALA A CA 1
ATOM 4814 C C . ALA B 1 178 ? 97.133 -57.137 -27.714 1.00 68.45 178 ALA A C 1
ATOM 4815 O O .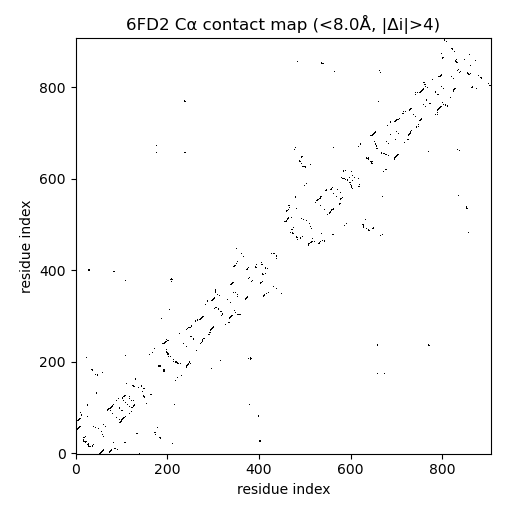 ALA B 1 178 ? 97.892 -56.978 -26.750 1.00 75.24 178 ALA A O 1
ATOM 4817 N N . ARG B 1 179 ? 96.146 -58.035 -27.714 1.00 66.46 179 ARG A N 1
ATOM 4818 C CA . ARG B 1 179 ? 95.920 -58.892 -26.557 1.00 67.83 179 ARG A CA 1
ATOM 4819 C C . ARG B 1 179 ? 97.044 -59.890 -26.357 1.00 72.49 179 ARG A C 1
ATOM 4820 O O . ARG B 1 179 ? 97.213 -60.405 -25.248 1.00 86.55 179 ARG A O 1
ATOM 4828 N N . ASP B 1 180 ? 97.832 -60.154 -27.394 1.00 66.30 180 ASP A N 1
ATOM 4829 C CA . ASP B 1 180 ? 98.959 -61.055 -27.236 1.00 74.68 180 ASP A CA 1
ATOM 4830 C C . ASP B 1 180 ? 100.101 -60.405 -26.472 1.00 78.06 180 ASP A C 1
ATOM 4831 O O . ASP B 1 180 ? 101.065 -61.098 -26.134 1.00 89.11 180 ASP A O 1
ATOM 4836 N N . LEU B 1 181 ? 100.014 -59.106 -26.194 1.00 66.28 181 LEU A N 1
ATOM 4837 C CA . LEU B 1 181 ? 101.053 -58.393 -25.466 1.00 71.44 181 LEU A CA 1
ATOM 4838 C C . LEU B 1 181 ? 100.880 -58.413 -23.950 1.00 79.23 181 LEU A C 1
ATOM 4839 O O . LEU B 1 181 ? 101.699 -57.808 -23.248 1.00 83.44 181 LEU A O 1
ATOM 4844 N N . VAL B 1 182 ? 99.844 -59.061 -23.420 1.00 59.83 182 VAL A N 1
ATOM 4845 C CA . VAL B 1 182 ? 99.625 -59.098 -21.977 1.00 75.44 182 VAL A CA 1
ATOM 4846 C C . VAL B 1 182 ? 99.163 -60.500 -21.604 1.00 76.78 182 VAL A C 1
ATOM 4847 O O . VAL B 1 182 ? 98.261 -61.058 -22.240 1.00 78.26 182 VAL A O 1
ATOM 4851 N N . ASP B 1 183 ? 99.826 -61.089 -20.612 1.00 79.10 183 ASP A N 1
ATOM 4852 C CA . ASP B 1 183 ? 99.390 -62.357 -20.047 1.00 77.74 183 ASP A CA 1
ATOM 4853 C C . ASP B 1 183 ? 98.117 -62.118 -19.242 1.00 78.62 183 ASP A C 1
ATOM 4854 O O . ASP B 1 183 ? 98.126 -61.373 -18.256 1.00 91.80 183 ASP A O 1
ATOM 4859 N N . HIS B 1 184 ? 97.017 -62.734 -19.673 1.00 74.37 184 HIS A N 1
ATOM 4860 C CA . HIS B 1 184 ? 95.706 -62.469 -19.090 1.00 80.05 184 HIS A CA 1
ATOM 4861 C C . HIS B 1 184 ? 95.408 -63.307 -17.855 1.00 83.82 184 HIS A C 1
ATOM 4862 O O . HIS B 1 184 ? 94.344 -63.125 -17.254 1.00 84.52 184 HIS A O 1
ATOM 4869 N N . THR B 1 185 ? 96.323 -64.185 -17.443 1.00 82.71 185 THR A N 1
ATOM 4870 C CA . THR B 1 185 ? 96.052 -65.040 -16.290 1.00 82.06 185 THR A CA 1
ATOM 4871 C C . THR B 1 185 ? 95.688 -64.237 -15.039 1.00 85.35 185 THR A C 1
ATOM 4872 O O . THR B 1 185 ? 94.745 -64.640 -14.334 1.00 79.25 185 THR A O 1
ATOM 4876 N N . PRO B 1 186 ? 96.354 -63.104 -14.712 1.00 76.73 186 PRO A N 1
ATOM 4877 C CA . PRO B 1 186 ? 95.985 -62.350 -13.501 1.00 72.35 186 PRO A CA 1
ATOM 4878 C C . PRO B 1 186 ? 94.679 -61.565 -13.554 1.00 72.17 186 PRO A C 1
ATOM 4879 O O . PRO B 1 186 ? 94.435 -60.751 -12.659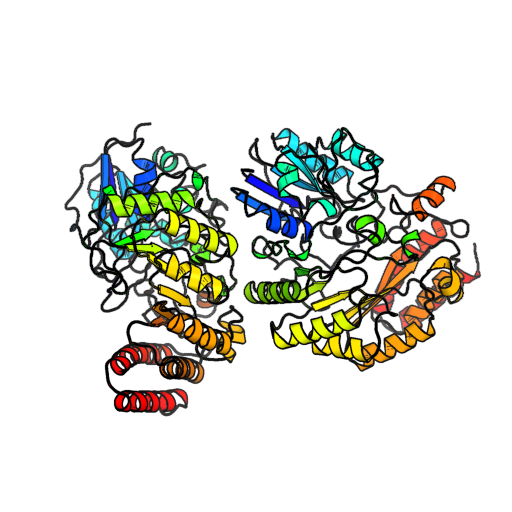 1.00 85.60 186 PRO A O 1
ATOM 4883 N N . TYR B 1 187 ? 93.841 -61.762 -14.566 1.00 62.02 187 TYR A N 1
ATOM 4884 C CA . TYR B 1 187 ? 92.608 -60.993 -14.700 1.00 75.24 187 TYR A CA 1
ATOM 4885 C C . TYR B 1 187 ? 91.401 -61.872 -14.414 1.00 75.21 187 TYR A C 1
ATOM 4886 O O . TYR B 1 187 ? 91.332 -63.016 -14.871 1.00 78.57 187 TYR A O 1
ATOM 4895 N N . MET B 1 188 ? 90.469 -61.333 -13.627 1.00 69.26 188 MET A N 1
ATOM 4896 C CA . MET B 1 188 ? 89.418 -62.109 -12.987 1.00 76.28 188 MET A CA 1
ATOM 4897 C C . MET B 1 188 ? 88.041 -61.578 -13.359 1.00 73.00 188 MET A C 1
ATOM 4898 O O . MET B 1 188 ? 87.836 -60.361 -13.443 1.00 74.33 188 MET A O 1
ATOM 4903 N N . PHE B 1 189 ? 87.090 -62.491 -13.561 1.00 70.69 189 PHE A N 1
ATOM 4904 C CA . PHE B 1 189 ? 85.683 -62.125 -13.727 1.00 75.40 189 PHE A CA 1
ATOM 4905 C C . PHE B 1 189 ? 84.830 -63.206 -13.078 1.00 79.68 189 PHE A C 1
ATOM 4906 O O . PHE B 1 189 ? 84.370 -64.146 -13.744 1.00 75.28 189 PHE A O 1
ATOM 4914 N N . PRO B 1 190 ? 84.575 -63.075 -11.777 1.00 84.61 190 PRO A N 1
ATOM 4915 C CA . PRO B 1 190 ? 84.029 -64.178 -10.954 1.00 84.91 190 PRO A CA 1
ATOM 4916 C C . PRO B 1 190 ? 82.784 -64.836 -11.531 1.00 77.11 190 PRO A C 1
ATOM 4917 O O . PRO B 1 190 ? 82.637 -66.062 -11.402 1.00 78.46 190 PRO A O 1
ATOM 4921 N N . PRO B 1 191 ? 81.842 -64.093 -12.128 1.00 63.27 191 PRO A N 1
ATOM 4922 C CA . PRO B 1 191 ? 80.660 -64.776 -12.683 1.00 61.85 191 PRO A CA 1
ATOM 4923 C C . PRO B 1 191 ? 80.985 -65.717 -13.828 1.00 67.95 191 PRO A C 1
ATOM 4924 O O . PRO B 1 191 ? 80.098 -66.471 -14.243 1.00 77.49 191 PRO A O 1
ATOM 4928 N N . ILE B 1 192 ? 82.219 -65.724 -14.332 1.00 67.08 192 ILE A N 1
ATOM 4929 C CA . ILE B 1 192 ? 82.575 -66.616 -15.427 1.00 72.82 192 ILE A CA 1
ATOM 4930 C C . ILE B 1 192 ? 83.831 -67.403 -15.077 1.00 69.69 192 ILE A C 1
ATOM 4931 O O . ILE B 1 192 ? 83.829 -68.640 -15.095 1.00 78.66 192 ILE A O 1
ATOM 4936 N N . ALA B 1 193 ? 84.919 -66.696 -14.775 1.00 67.01 193 ALA A N 1
ATOM 4937 C CA . ALA B 1 193 ? 86.196 -67.355 -14.536 1.00 78.52 193 ALA A CA 1
ATOM 4938 C C . ALA B 1 193 ? 87.077 -66.488 -13.647 1.00 87.96 193 ALA A C 1
ATOM 4939 O O . ALA B 1 193 ? 86.943 -65.261 -13.623 1.00 88.26 193 ALA A O 1
ATOM 4941 N N . ARG B 1 194 ? 87.985 -67.141 -12.924 1.00 87.68 194 ARG A N 1
ATOM 4942 C CA . ARG B 1 194 ? 88.898 -66.445 -12.028 1.00 93.07 194 ARG A CA 1
ATOM 4943 C C . ARG B 1 194 ? 90.243 -66.137 -12.667 1.00 89.15 194 ARG A C 1
ATOM 4944 O O . ARG B 1 194 ? 91.060 -65.439 -12.052 1.00 77.33 194 ARG A O 1
ATOM 4952 N N . THR B 1 195 ? 90.498 -66.638 -13.875 1.00 92.56 195 THR A N 1
ATOM 4953 C CA . THR B 1 195 ? 91.772 -66.428 -14.547 1.00 93.01 195 THR A CA 1
ATOM 4954 C C . THR B 1 195 ? 91.548 -66.268 -16.044 1.00 88.64 195 THR A C 1
ATOM 4955 O O . THR B 1 195 ? 90.580 -66.788 -16.607 1.00 93.83 195 THR A O 1
ATOM 4959 N N . GLY B 1 196 ? 92.456 -65.527 -16.677 1.00 82.86 196 GLY A N 1
ATOM 4960 C CA . GLY B 1 196 ? 92.485 -65.346 -18.117 1.00 82.40 196 GLY A CA 1
ATOM 4961 C C . GLY B 1 196 ? 91.244 -64.781 -18.774 1.00 76.64 196 GLY A C 1
ATOM 4962 O O . GLY B 1 196 ? 90.797 -65.295 -19.803 1.00 86.97 196 GLY A O 1
ATOM 4963 N N . ILE B 1 197 ? 90.705 -63.698 -18.227 1.00 65.32 197 ILE A N 1
ATOM 4964 C CA . ILE B 1 197 ? 89.574 -63.020 -18.839 1.00 63.99 197 ILE A CA 1
ATOM 4965 C C . ILE B 1 197 ? 90.067 -61.729 -19.473 1.00 68.78 197 ILE A C 1
ATOM 4966 O O . ILE B 1 197 ? 91.094 -61.165 -19.085 1.00 79.06 197 ILE A O 1
ATOM 4971 N N . THR B 1 198 ? 89.305 -61.247 -20.452 1.00 60.49 198 THR A N 1
ATOM 4972 C CA . THR B 1 198 ? 89.612 -59.986 -21.105 1.00 64.67 198 THR A CA 1
ATOM 4973 C C . THR B 1 198 ? 88.336 -59.176 -21.258 1.00 57.86 198 THR A C 1
ATOM 4974 O O . THR B 1 198 ? 87.222 -59.695 -21.154 1.00 56.37 198 THR A O 1
ATOM 4978 N N . SER B 1 199 ? 88.520 -57.887 -21.499 1.00 59.04 199 SER A N 1
ATOM 4979 C CA . SER B 1 199 ? 87.433 -56.987 -21.840 1.00 67.17 199 SER A CA 1
ATOM 4980 C C . SER B 1 199 ? 87.491 -56.681 -23.338 1.00 75.28 199 SER A C 1
ATOM 4981 O O . SER B 1 199 ? 88.524 -56.841 -23.997 1.00 61.72 199 SER A O 1
ATOM 4984 N N . ILE B 1 200 ? 86.355 -56.258 -23.881 1.00 74.27 200 ILE A N 1
ATOM 4985 C CA . ILE B 1 200 ? 86.213 -56.098 -25.319 1.00 68.88 200 ILE A CA 1
ATOM 4986 C C . ILE B 1 200 ? 85.134 -55.062 -25.574 1.00 67.03 200 ILE A C 1
ATOM 4987 O O . ILE B 1 200 ? 84.188 -54.931 -24.795 1.00 77.11 200 ILE A O 1
ATOM 4992 N N . ASN B 1 201 ? 85.267 -54.331 -26.675 1.00 66.01 201 ASN A N 1
ATOM 4993 C CA . ASN B 1 201 ? 84.252 -53.376 -27.092 1.00 71.45 201 ASN A CA 1
ATOM 4994 C C . ASN B 1 201 ? 83.669 -53.775 -28.439 1.00 78.02 201 ASN A C 1
ATOM 4995 O O . ASN B 1 201 ? 84.397 -54.181 -29.353 1.00 65.71 201 ASN A O 1
ATOM 5000 N N . GLY B 1 202 ? 82.349 -53.653 -28.546 1.00 76.92 202 GLY A N 1
ATOM 5001 C CA . GLY B 1 202 ? 81.648 -53.896 -29.787 1.00 61.18 202 GLY A CA 1
ATOM 5002 C C . GLY B 1 202 ? 81.011 -52.613 -30.263 1.00 70.99 202 GLY A C 1
ATOM 5003 O O . GLY B 1 202 ? 80.625 -52.492 -31.430 1.00 80.26 202 GLY A O 1
ATOM 5004 N N . SER B 1 203 ? 80.920 -51.638 -29.363 1.00 70.17 203 SER A N 1
ATOM 5005 C CA . SER B 1 203 ? 80.382 -50.323 -29.687 1.00 75.14 203 SER A CA 1
ATOM 5006 C C . SER B 1 203 ? 80.777 -49.362 -28.574 1.00 66.63 203 SER A C 1
ATOM 5007 O O . SER B 1 203 ? 81.241 -49.778 -27.511 1.00 67.65 203 SER A O 1
ATOM 5010 N N . PHE B 1 204 ? 80.619 -48.065 -28.844 1.00 66.51 204 PHE A N 1
ATOM 5011 C CA . PHE B 1 204 ? 80.885 -47.016 -27.869 1.00 66.71 204 PHE A CA 1
ATOM 5012 C C . PHE B 1 204 ? 79.726 -46.033 -27.836 1.00 72.40 204 PHE A C 1
ATOM 5013 O O . PHE B 1 204 ? 78.815 -46.074 -28.664 1.00 82.78 204 PHE A O 1
ATOM 5021 N N . GLY B 1 205 ? 79.776 -45.133 -26.861 1.00 65.42 205 GLY A N 1
ATOM 5022 C CA . GLY B 1 205 ? 78.868 -44.006 -26.802 1.00 53.14 205 GLY A CA 1
ATOM 5023 C C . GLY B 1 205 ? 77.481 -44.398 -26.326 1.00 66.53 205 GLY A C 1
ATOM 5024 O O . GLY B 1 205 ? 77.091 -45.572 -26.315 1.00 65.80 205 GLY A O 1
ATOM 5025 N N . CYS B 1 206 ? 76.722 -43.376 -25.917 1.00 61.65 206 CYS A N 1
ATOM 5026 C CA . CYS B 1 206 ? 75.355 -43.582 -25.465 1.00 67.98 206 CYS A CA 1
ATOM 5027 C C . CYS B 1 206 ? 74.556 -42.293 -25.560 1.00 76.97 206 CYS A C 1
ATOM 5028 O O . CYS B 1 206 ? 75.059 -41.236 -25.144 1.00 91.26 206 CYS A O 1
ATOM 5031 N N . PRO B 1 207 ? 73.322 -42.341 -26.053 1.00 71.76 207 PRO A N 1
ATOM 5032 C CA . PRO B 1 207 ? 72.543 -41.116 -26.294 1.00 82.79 207 PRO A CA 1
ATOM 5033 C C . PRO B 1 207 ? 71.513 -40.789 -25.223 1.00 75.52 207 PRO A C 1
ATOM 5034 O O . PRO B 1 207 ? 70.780 -39.811 -25.398 1.00 81.68 207 PRO A O 1
ATOM 5038 N N . TYR B 1 208 ? 71.442 -41.551 -24.143 1.00 71.40 208 TYR A N 1
ATOM 5039 C CA . TYR B 1 208 ? 70.290 -41.456 -23.262 1.00 68.24 208 TYR A CA 1
ATOM 5040 C C . TYR B 1 208 ? 70.362 -40.248 -22.324 1.00 68.48 208 TYR A C 1
ATOM 5041 O O . TYR B 1 208 ? 71.440 -39.706 -22.059 1.00 70.79 208 TYR A O 1
ATOM 5050 N N . PRO B 1 209 ? 69.202 -39.778 -21.843 1.00 63.51 209 PRO A N 1
ATOM 5051 C CA . PRO B 1 209 ? 69.164 -38.531 -21.063 1.00 73.15 209 PRO A CA 1
ATOM 5052 C C . PRO B 1 209 ? 69.713 -38.658 -19.652 1.00 78.46 209 PRO A C 1
ATOM 5053 O O . PRO B 1 209 ? 69.942 -37.625 -19.008 1.00 77.92 209 PRO A O 1
ATOM 5057 N N . CYS B 1 210 ? 69.920 -39.876 -19.144 1.00 69.05 210 CYS A N 1
ATOM 5058 C CA . CYS B 1 210 ? 70.576 -39.988 -17.853 1.00 65.40 210 CYS A CA 1
ATOM 5059 C C . CYS B 1 210 ? 72.041 -39.613 -17.925 1.00 70.16 210 CYS A C 1
ATOM 5060 O O . CYS B 1 210 ? 72.757 -39.771 -16.931 1.00 80.46 210 CYS A O 1
ATOM 5063 N N . ARG B 1 211 ? 72.502 -39.102 -19.071 1.00 77.14 211 ARG A N 1
ATOM 5064 C CA . ARG B 1 211 ? 73.808 -38.456 -19.135 1.00 74.74 211 ARG A CA 1
ATOM 5065 C C . ARG B 1 211 ? 73.884 -37.267 -18.204 1.00 71.81 211 ARG A C 1
ATOM 5066 O O . ARG B 1 211 ? 74.969 -36.711 -18.019 1.00 85.55 211 ARG A O 1
ATOM 5074 N N . PHE B 1 212 ? 72.743 -36.862 -17.642 1.00 66.80 212 PHE A N 1
ATOM 5075 C CA . PHE B 1 212 ? 72.712 -35.841 -16.604 1.00 85.25 212 PHE A CA 1
ATOM 5076 C C . PHE B 1 212 ? 73.680 -36.176 -15.479 1.00 87.34 212 PHE A C 1
ATOM 5077 O O . PHE B 1 212 ? 74.423 -35.309 -15.007 1.00 91.60 212 PHE A O 1
ATOM 5085 N N . TYR B 1 213 ? 73.680 -37.436 -15.040 1.00 78.93 213 TYR A N 1
ATOM 5086 C CA . TYR B 1 213 ? 74.592 -37.898 -14.008 1.00 75.66 213 TYR A CA 1
ATOM 5087 C C . TYR B 1 213 ? 75.655 -38.871 -14.502 1.00 81.61 213 TYR A C 1
ATOM 5088 O O . TYR B 1 213 ? 76.764 -38.867 -13.960 1.00 85.80 213 TYR A O 1
ATOM 5097 N N . CYS B 1 214 ? 75.364 -39.702 -15.521 1.00 86.76 214 CYS A N 1
ATOM 5098 C CA . CYS B 1 214 ? 76.315 -40.748 -15.901 1.00 80.66 214 CYS A CA 1
ATOM 5099 C C . CYS B 1 214 ? 77.471 -40.188 -16.736 1.00 78.59 214 CYS A C 1
ATOM 5100 O O . CYS B 1 214 ? 77.256 -39.354 -17.623 1.00 65.77 214 CYS A O 1
ATOM 5103 N N . PRO B 1 215 ? 78.707 -40.633 -16.472 1.00 76.28 215 PRO A N 1
ATOM 5104 C CA . PRO B 1 215 ? 79.861 -40.151 -17.247 1.00 76.64 215 PRO A CA 1
ATOM 5105 C C . PRO B 1 215 ? 80.098 -40.863 -18.577 1.00 74.60 215 PRO A C 1
ATOM 5106 O O . PRO B 1 215 ? 80.962 -40.408 -19.341 1.00 73.74 215 PRO A O 1
ATOM 5110 N N . TYR B 1 216 ? 79.403 -41.966 -18.876 1.00 71.42 216 TYR A N 1
ATOM 5111 C CA . TYR B 1 216 ? 79.666 -42.684 -20.126 1.00 71.04 216 TYR A CA 1
ATOM 5112 C C . TYR B 1 216 ? 79.395 -41.828 -21.360 1.00 72.67 216 TYR A C 1
ATOM 5113 O O . TYR B 1 216 ? 80.242 -41.815 -22.272 1.00 71.24 216 TYR A O 1
ATOM 5122 N N . PRO B 1 217 ? 78.277 -41.100 -21.464 1.00 62.37 217 PRO A N 1
ATOM 5123 C CA . PRO B 1 217 ? 78.100 -40.231 -22.631 1.00 63.36 217 PRO A CA 1
ATOM 5124 C C . PRO B 1 217 ? 79.114 -39.114 -22.682 1.00 69.09 217 PRO A C 1
ATOM 5125 O O . PRO B 1 217 ? 79.464 -38.654 -23.776 1.00 73.94 217 PRO A O 1
ATOM 5129 N N . LEU B 1 218 ? 79.596 -38.664 -21.527 1.00 70.74 218 LEU A N 1
ATOM 5130 C CA . LEU B 1 218 ? 80.602 -37.611 -21.518 1.00 86.92 218 LEU A CA 1
ATOM 5131 C C . LEU B 1 218 ? 81.930 -38.126 -22.053 1.00 87.89 218 LEU A C 1
ATOM 5132 O O . LEU B 1 218 ? 82.632 -37.415 -22.780 1.00 100.05 218 LEU A O 1
ATOM 5137 N N . SER B 1 219 ? 82.282 -39.368 -21.715 1.00 81.92 219 SER A N 1
ATOM 5138 C CA . SER B 1 219 ? 83.556 -39.936 -22.138 1.00 80.54 219 SER A CA 1
ATOM 5139 C C . SER B 1 219 ? 83.522 -40.429 -23.578 1.00 83.31 219 SER A C 1
ATOM 5140 O O . SER B 1 219 ? 84.522 -40.321 -24.295 1.00 85.51 219 SER A O 1
ATOM 5143 N N . GLU B 1 220 ? 82.385 -40.958 -24.020 1.00 83.13 220 GLU A N 1
ATOM 5144 C CA . GLU B 1 220 ? 82.308 -41.660 -25.286 1.00 67.05 220 GLU A CA 1
ATOM 5145 C C . GLU B 1 220 ? 81.436 -40.967 -26.319 1.00 77.92 220 GLU A C 1
ATOM 5146 O O . GLU B 1 220 ? 81.410 -41.405 -27.475 1.00 85.38 220 GLU A O 1
ATOM 5152 N N . GLY B 1 221 ? 80.725 -39.915 -25.944 1.00 78.48 221 GLY A N 1
ATOM 5153 C CA . GLY B 1 221 ? 79.849 -39.239 -26.873 1.00 87.16 221 GLY A CA 1
ATOM 5154 C C . GLY B 1 221 ? 78.416 -39.734 -26.773 1.00 89.19 221 GLY A C 1
ATOM 5155 O O . GLY B 1 221 ? 78.129 -40.829 -26.283 1.00 82.43 221 GLY A O 1
ATOM 5156 N N . ARG B 1 222 ? 77.508 -38.914 -27.286 1.00 89.23 222 ARG A N 1
ATOM 5157 C CA . ARG B 1 222 ? 76.079 -39.181 -27.238 1.00 80.75 222 ARG A CA 1
ATOM 5158 C C . ARG B 1 222 ? 75.595 -39.962 -28.455 1.00 91.01 222 ARG A C 1
ATOM 5159 O O . ARG B 1 222 ? 74.386 -40.120 -28.640 1.00 98.03 222 ARG A O 1
ATOM 5167 N N . LYS B 1 223 ? 76.516 -40.438 -29.291 1.00 88.13 223 LYS A N 1
ATOM 5168 C CA . LYS B 1 223 ? 76.202 -41.163 -30.513 1.00 82.74 223 LYS A CA 1
ATOM 5169 C C . LYS B 1 223 ? 76.731 -42.583 -30.390 1.00 80.05 223 LYS A C 1
ATOM 5170 O O . LYS B 1 223 ? 77.898 -42.774 -30.034 1.00 91.01 223 LYS A O 1
ATOM 5176 N N . ILE B 1 224 ? 75.886 -43.577 -30.673 1.00 67.49 224 ILE A N 1
ATOM 5177 C CA . ILE B 1 224 ? 76.368 -44.955 -30.699 1.00 62.47 224 ILE A CA 1
ATOM 5178 C C . ILE B 1 224 ? 77.238 -45.155 -31.932 1.00 75.09 224 ILE A C 1
ATOM 5179 O O . ILE B 1 224 ? 76.835 -44.837 -33.059 1.00 93.43 224 ILE A O 1
ATOM 5184 N N . ARG B 1 225 ? 78.449 -45.665 -31.721 1.00 73.35 225 ARG A N 1
ATOM 5185 C CA . ARG B 1 225 ? 79.368 -45.998 -32.802 1.00 68.59 225 ARG A CA 1
ATOM 5186 C C . ARG B 1 225 ? 79.767 -47.456 -32.631 1.00 73.39 225 ARG A C 1
ATOM 5187 O O . ARG B 1 225 ? 80.365 -47.817 -31.614 1.00 82.90 225 ARG A O 1
ATOM 5195 N N . THR B 1 226 ? 79.416 -48.292 -33.605 1.00 69.19 226 THR A N 1
ATOM 5196 C CA . THR B 1 226 ? 79.622 -49.733 -33.532 1.00 73.13 226 THR A CA 1
ATOM 5197 C C . THR B 1 226 ? 80.817 -50.171 -34.375 1.00 65.79 226 THR A C 1
ATOM 5198 O O . THR B 1 226 ? 81.249 -49.478 -35.295 1.00 75.84 226 THR A O 1
ATOM 5202 N N . TYR B 1 227 ? 81.384 -51.368 -34.010 1.00 61.51 227 TYR A N 1
ATOM 5203 C CA . TYR B 1 227 ? 82.307 -52.155 -34.807 1.00 54.06 227 TYR A CA 1
ATOM 5204 C C . TYR B 1 227 ? 81.518 -53.117 -35.684 1.00 74.82 227 TYR A C 1
ATOM 5205 O O . TYR B 1 227 ? 80.397 -53.500 -35.340 1.00 85.89 227 TYR A O 1
ATOM 5214 N N . PRO B 1 228 ? 82.064 -53.519 -36.827 1.00 80.81 228 PRO A N 1
ATOM 5215 C CA . PRO B 1 228 ? 81.405 -54.562 -37.627 1.00 77.53 228 PRO A CA 1
ATOM 5216 C C . PRO B 1 228 ? 81.408 -55.905 -36.904 1.00 66.43 228 PRO A C 1
ATOM 5217 O O . PRO B 1 228 ? 82.371 -56.259 -36.221 1.00 55.76 228 PRO A O 1
ATOM 5221 N N . VAL B 1 229 ? 80.311 -56.651 -37.081 1.00 63.72 229 VAL A N 1
ATOM 5222 C CA . VAL B 1 229 ? 80.078 -57.904 -36.359 1.00 56.50 229 VAL A CA 1
ATOM 5223 C C . VAL B 1 229 ? 81.262 -58.861 -36.468 1.00 61.94 229 VAL A C 1
ATOM 5224 O O . VAL B 1 229 ? 81.689 -59.461 -35.468 1.00 83.77 229 VAL A O 1
ATOM 5228 N N . GLU B 1 230 ? 81.835 -59.001 -37.661 1.00 54.35 230 GLU A N 1
ATOM 5229 C CA . GLU B 1 230 ? 82.919 -59.964 -37.805 1.00 77.81 230 GLU A CA 1
ATOM 5230 C C . GLU B 1 230 ? 84.251 -59.430 -37.293 1.00 81.49 230 GLU A C 1
ATOM 5231 O O . GLU B 1 230 ? 85.198 -60.213 -37.166 1.00 102.72 230 GLU A O 1
ATOM 5237 N N . ARG B 1 231 ? 84.372 -58.127 -37.014 1.00 67.87 231 ARG A N 1
ATOM 5238 C CA . ARG B 1 231 ? 85.539 -57.711 -36.238 1.00 73.75 231 ARG A CA 1
ATOM 5239 C C . ARG B 1 231 ? 85.441 -58.260 -34.827 1.00 68.10 231 ARG A C 1
ATOM 5240 O O . ARG B 1 231 ? 86.440 -58.713 -34.257 1.00 78.07 231 ARG A O 1
ATOM 5248 N N . ILE B 1 232 ? 84.229 -58.259 -34.268 1.00 55.94 232 ILE A N 1
ATOM 5249 C CA . ILE B 1 232 ? 84.014 -58.822 -32.945 1.00 63.96 232 ILE A CA 1
ATOM 5250 C C . ILE B 1 232 ? 84.258 -60.323 -32.979 1.00 63.98 232 ILE A C 1
ATOM 5251 O O . ILE B 1 232 ? 84.911 -60.887 -32.090 1.00 75.23 232 ILE A O 1
ATOM 5256 N N . VAL B 1 233 ? 83.777 -60.984 -34.031 1.00 52.21 233 VAL A N 1
ATOM 5257 C CA . VAL B 1 233 ? 84.015 -62.414 -34.178 1.00 59.44 233 VAL A CA 1
ATOM 5258 C C . VAL B 1 233 ? 85.510 -62.690 -34.316 1.00 65.68 233 VAL A C 1
ATOM 5259 O O . VAL B 1 233 ? 86.029 -63.680 -33.782 1.00 70.99 233 VAL A O 1
ATOM 5263 N N . ALA B 1 234 ? 86.228 -61.814 -35.023 1.00 68.64 234 ALA A N 1
ATOM 5264 C CA . ALA B 1 234 ? 87.675 -61.962 -35.127 1.00 62.30 234 ALA A CA 1
ATOM 5265 C C . ALA B 1 234 ? 88.338 -61.807 -33.768 1.00 67.40 234 ALA A C 1
ATOM 5266 O O . ALA B 1 234 ? 89.309 -62.510 -33.463 1.00 68.68 234 ALA A O 1
ATOM 5268 N N . GLU B 1 235 ? 87.809 -60.911 -32.923 1.00 73.66 235 GLU A N 1
ATOM 5269 C CA . GLU B 1 235 ? 88.356 -60.759 -31.575 1.00 64.72 235 GLU A CA 1
ATOM 5270 C C . GLU B 1 235 ? 88.117 -62.013 -30.745 1.00 58.00 235 GLU A C 1
ATOM 5271 O O . GLU B 1 235 ? 89.004 -62.453 -30.008 1.00 59.43 235 GLU A O 1
ATOM 5277 N N . PHE B 1 236 ? 86.936 -62.619 -30.880 1.00 49.77 236 PHE A N 1
ATOM 5278 C CA . PHE B 1 236 ? 86.645 -63.853 -30.160 1.00 49.73 236 PHE A CA 1
ATOM 5279 C C . PHE B 1 236 ? 87.550 -64.990 -30.622 1.00 63.34 236 PHE A C 1
ATOM 5280 O O . PHE B 1 236 ? 88.030 -65.787 -29.804 1.00 73.31 236 PHE A O 1
ATOM 5288 N N . ARG B 1 237 ? 87.789 -65.085 -31.932 1.00 68.12 237 ARG A N 1
ATOM 5289 C CA . ARG B 1 237 ? 88.718 -66.086 -32.441 1.00 68.26 237 ARG A CA 1
ATOM 5290 C C . ARG B 1 237 ? 90.107 -65.855 -31.865 1.00 63.80 237 ARG A C 1
ATOM 5291 O O . ARG B 1 237 ? 90.804 -66.808 -31.485 1.00 64.49 237 ARG A O 1
ATOM 5299 N N . GLN B 1 238 ? 90.511 -64.583 -31.762 1.00 59.60 238 GLN A N 1
ATOM 5300 C CA . GLN B 1 238 ? 91.798 -64.262 -31.156 1.00 66.82 238 GLN A CA 1
ATOM 5301 C C . GLN B 1 238 ? 91.847 -64.706 -29.701 1.00 77.09 238 GLN A C 1
ATOM 5302 O O . GLN B 1 238 ? 92.852 -65.269 -29.248 1.00 89.64 238 GLN A O 1
ATOM 5308 N N . CYS B 1 239 ? 90.753 -64.498 -28.966 1.00 66.58 239 CYS A N 1
ATOM 5309 C CA . CYS B 1 239 ? 90.724 -64.864 -27.555 1.00 59.11 239 CYS A CA 1
ATOM 5310 C C . CYS B 1 239 ? 90.838 -66.370 -27.385 1.00 69.94 239 CYS A C 1
ATOM 5311 O O . CYS B 1 239 ? 91.591 -66.851 -26.527 1.00 73.85 239 CYS A O 1
ATOM 5314 N N . ALA B 1 240 ? 90.096 -67.130 -28.194 1.00 57.16 240 ALA A N 1
ATOM 5315 C CA . ALA B 1 240 ? 90.203 -68.582 -28.140 1.00 58.67 240 ALA A CA 1
ATOM 5316 C C . ALA B 1 240 ? 91.625 -69.036 -28.443 1.00 63.71 240 ALA A C 1
ATOM 5317 O O . ALA B 1 240 ? 92.202 -69.848 -27.708 1.00 70.88 240 ALA A O 1
ATOM 5319 N N . GLU B 1 241 ? 92.210 -68.514 -29.524 1.00 63.27 241 GLU A N 1
ATOM 5320 C CA . GLU B 1 241 ? 93.556 -68.933 -29.917 1.00 65.21 241 GLU A CA 1
ATOM 5321 C C . GLU B 1 241 ? 94.597 -68.586 -28.857 1.00 59.36 241 GLU A C 1
ATOM 5322 O O . GLU B 1 241 ? 95.554 -69.340 -28.648 1.00 63.33 241 GLU A O 1
ATOM 5328 N N . LEU B 1 242 ? 94.441 -67.447 -28.188 1.00 55.81 242 LEU A N 1
ATOM 5329 C CA . LEU B 1 242 ? 95.412 -67.034 -27.181 1.00 64.93 242 LEU A CA 1
ATOM 5330 C C . LEU B 1 242 ? 95.246 -67.765 -25.850 1.00 75.94 242 LEU A C 1
ATOM 5331 O O . LEU B 1 242 ? 96.150 -67.703 -25.006 1.00 79.37 242 LEU A O 1
ATOM 5336 N N . GLY B 1 243 ? 94.126 -68.449 -25.644 1.00 67.85 243 GLY A N 1
ATOM 5337 C CA . GLY B 1 243 ? 93.858 -69.143 -24.402 1.00 63.21 243 GLY A CA 1
ATOM 5338 C C . GLY B 1 243 ? 93.207 -68.241 -23.375 1.00 67.75 243 GLY A C 1
ATOM 5339 O O . GLY B 1 243 ? 93.442 -68.377 -22.173 1.00 81.79 243 GLY A O 1
ATOM 5340 N N . ILE B 1 244 ? 92.362 -67.344 -23.831 1.00 57.77 244 ILE A N 1
ATOM 5341 C CA . ILE B 1 244 ? 91.649 -66.431 -22.952 1.00 54.00 244 ILE A CA 1
ATOM 5342 C C . ILE B 1 244 ? 90.317 -67.064 -22.578 1.00 71.50 244 ILE A C 1
ATOM 5343 O O . ILE B 1 244 ? 89.659 -67.701 -23.414 1.00 60.70 244 ILE A O 1
ATOM 5348 N N . THR B 1 245 ? 89.932 -66.910 -21.302 1.00 66.58 245 THR A N 1
ATOM 5349 C CA . THR B 1 245 ? 88.808 -67.638 -20.722 1.00 73.36 245 THR A CA 1
ATOM 5350 C C . THR B 1 245 ? 87.461 -66.943 -20.862 1.00 72.48 245 THR A C 1
ATOM 5351 O O . THR B 1 245 ? 86.430 -67.616 -20.751 1.00 73.81 245 THR A O 1
ATOM 5355 N N . ALA B 1 246 ? 87.427 -65.627 -21.066 1.00 56.51 246 ALA A N 1
ATOM 5356 C CA . ALA B 1 246 ? 86.145 -64.937 -21.119 1.00 59.46 246 ALA A CA 1
ATOM 5357 C C . ALA B 1 246 ? 86.336 -63.552 -21.716 1.00 59.33 246 ALA A C 1
ATOM 5358 O O . ALA B 1 246 ? 87.443 -63.006 -21.725 1.00 61.49 246 ALA A O 1
ATOM 5360 N N . ALA B 1 247 ? 85.233 -62.991 -22.212 1.00 50.01 247 ALA A N 1
ATOM 5361 C CA . ALA B 1 247 ? 85.229 -61.657 -22.797 1.00 56.72 247 ALA A CA 1
ATOM 5362 C C . ALA B 1 247 ? 84.094 -60.851 -22.189 1.00 57.42 247 ALA A C 1
ATOM 5363 O O . ALA B 1 247 ? 82.931 -61.248 -22.284 1.00 62.12 247 ALA A O 1
ATOM 5365 N N . VAL B 1 248 ? 84.415 -59.708 -21.595 1.00 53.21 248 VAL A N 1
ATOM 5366 C CA . VAL B 1 248 ? 83.407 -58.872 -20.956 1.00 61.28 248 VAL A CA 1
ATOM 5367 C C . VAL B 1 248 ? 83.239 -57.622 -21.806 1.00 65.99 248 VAL A C 1
ATOM 5368 O O . VAL B 1 248 ? 84.179 -56.827 -21.951 1.00 69.33 248 VAL A O 1
ATOM 5372 N N . PHE B 1 249 ? 82.037 -57.438 -22.347 1.00 62.76 249 PHE A N 1
ATOM 5373 C CA . PHE B 1 249 ? 81.765 -56.295 -23.203 1.00 75.48 249 PHE A CA 1
ATOM 5374 C C . PHE B 1 249 ? 81.584 -55.039 -22.373 1.00 65.77 249 PHE A C 1
ATOM 5375 O O . PHE B 1 249 ? 80.786 -55.009 -21.435 1.00 75.71 249 PHE A O 1
ATOM 5383 N N . ARG B 1 250 ? 82.305 -53.994 -22.750 1.00 60.64 250 ARG A N 1
ATOM 5384 C CA . ARG B 1 250 ? 82.278 -52.714 -22.068 1.00 59.03 250 ARG A CA 1
ATOM 5385 C C . ARG B 1 250 ? 81.368 -51.705 -22.757 1.00 68.46 250 ARG A C 1
ATOM 5386 O O . ARG B 1 250 ? 81.434 -50.511 -22.445 1.00 77.07 250 ARG A O 1
ATOM 5394 N N . ASP B 1 251 ? 80.557 -52.147 -23.712 1.00 62.82 251 ASP A N 1
ATOM 5395 C CA . ASP B 1 251 ? 79.638 -51.243 -24.387 1.00 65.36 251 ASP A CA 1
ATOM 5396 C C . ASP B 1 251 ? 78.661 -50.661 -23.373 1.00 58.05 251 ASP A C 1
ATOM 5397 O O . ASP B 1 251 ? 78.066 -51.417 -22.594 1.00 61.20 251 ASP A O 1
ATOM 5402 N N . PRO B 1 252 ? 78.470 -49.339 -23.342 1.00 59.90 252 PRO A N 1
ATOM 5403 C CA . PRO B 1 252 ? 77.453 -48.779 -22.434 1.00 54.17 252 PRO A CA 1
ATOM 5404 C C . PRO B 1 252 ? 76.072 -49.373 -22.635 1.00 57.58 252 PRO A C 1
ATOM 5405 O O . PRO B 1 252 ? 75.425 -49.763 -21.658 1.00 72.73 252 PRO A O 1
ATOM 5409 N N . VAL B 1 253 ? 75.609 -49.499 -23.871 1.00 71.28 253 VAL A N 1
ATOM 5410 C CA . VAL B 1 253 ? 74.328 -50.142 -24.158 1.00 75.14 253 VAL A CA 1
ATOM 5411 C C . VAL B 1 253 ? 74.610 -51.170 -25.252 1.00 79.49 253 VAL A C 1
ATOM 5412 O O . VAL B 1 253 ? 74.493 -50.884 -26.449 1.00 82.47 253 VAL A O 1
ATOM 5416 N N . PHE B 1 254 ? 74.970 -52.390 -24.838 1.00 70.31 254 PHE A N 1
ATOM 5417 C CA . PHE B 1 254 ? 75.446 -53.407 -25.773 1.00 61.14 254 PHE A CA 1
ATOM 5418 C C . PHE B 1 254 ? 74.359 -53.832 -26.748 1.00 59.11 254 PHE A C 1
ATOM 5419 O O . PHE B 1 254 ? 74.638 -54.065 -27.923 1.00 62.75 254 PHE A O 1
ATOM 5427 N N . SER B 1 255 ? 73.123 -53.958 -26.282 1.00 58.40 255 SER A N 1
ATOM 5428 C CA . SER B 1 255 ? 72.032 -54.432 -27.118 1.00 63.33 255 SER A CA 1
ATOM 5429 C C . SER B 1 255 ? 71.184 -53.283 -27.675 1.00 64.14 255 SER A C 1
ATOM 5430 O O . SER B 1 255 ? 70.000 -53.477 -27.993 1.00 61.27 255 SER A O 1
ATOM 5433 N N . PHE B 1 256 ? 71.780 -52.095 -27.814 1.00 54.15 256 PHE A N 1
ATOM 5434 C CA . PHE B 1 256 ? 71.074 -50.938 -28.361 1.00 64.92 256 PHE A CA 1
ATOM 5435 C C . PHE B 1 256 ? 70.338 -51.276 -29.654 1.00 64.68 256 PHE A C 1
ATOM 5436 O O . PHE B 1 256 ? 69.111 -51.146 -29.729 1.00 76.22 256 PHE A O 1
ATOM 5444 N N . HIS B 1 257 ? 71.076 -51.675 -30.696 1.00 60.60 257 HIS A N 1
ATOM 5445 C CA . HIS B 1 257 ? 70.474 -52.110 -31.962 1.00 59.90 257 HIS A CA 1
ATOM 5446 C C . HIS B 1 257 ? 70.025 -53.566 -31.832 1.00 64.67 257 HIS A C 1
ATOM 5447 O O . HIS B 1 257 ? 70.860 -54.473 -31.743 1.00 74.19 257 HIS A O 1
ATOM 5454 N N . ARG B 1 258 ? 68.710 -53.795 -31.811 1.00 57.48 258 ARG A N 1
ATOM 5455 C CA . ARG B 1 258 ? 68.195 -55.147 -31.60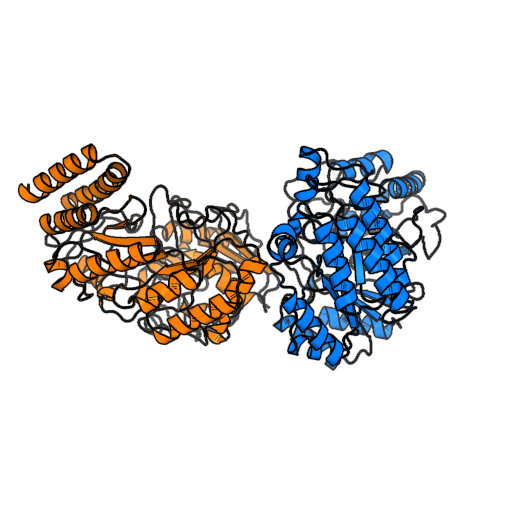2 1.00 59.04 258 ARG A CA 1
ATOM 5456 C C . ARG B 1 258 ? 68.677 -56.091 -32.697 1.00 76.86 258 ARG A C 1
ATOM 5457 O O . ARG B 1 258 ? 69.242 -57.161 -32.415 1.00 80.09 258 ARG A O 1
ATOM 5465 N N . ASP B 1 259 ? 68.477 -55.694 -33.959 1.00 89.83 259 ASP A N 1
ATOM 5466 C CA . ASP B 1 259 ? 68.825 -56.557 -35.082 1.00 84.91 259 ASP A CA 1
ATOM 5467 C C . ASP B 1 259 ? 70.312 -56.878 -35.095 1.00 77.75 259 ASP A C 1
ATOM 5468 O O . ASP B 1 259 ? 70.699 -58.039 -35.275 1.00 84.64 259 ASP A O 1
ATOM 5473 N N . ARG B 1 260 ? 71.162 -55.875 -34.856 1.00 68.71 260 ARG A N 1
ATOM 5474 C CA . ARG B 1 260 ? 72.595 -56.141 -34.795 1.00 61.77 260 ARG A CA 1
ATOM 5475 C C . ARG B 1 260 ? 72.935 -57.105 -33.672 1.00 68.79 260 ARG A C 1
ATOM 5476 O O . ARG B 1 260 ? 73.883 -57.883 -33.792 1.00 73.12 260 ARG A O 1
ATOM 5484 N N . THR B 1 261 ? 72.170 -57.071 -32.579 1.00 63.19 261 THR A N 1
ATOM 5485 C CA . THR B 1 261 ? 72.444 -57.957 -31.457 1.00 56.94 261 THR A CA 1
ATOM 5486 C C . THR B 1 261 ? 72.113 -59.399 -31.808 1.00 65.77 261 THR A C 1
ATOM 5487 O O . THR B 1 261 ? 72.903 -60.314 -31.534 1.00 75.76 261 THR A O 1
ATOM 5491 N N . LEU B 1 262 ? 70.948 -59.629 -32.423 1.00 64.20 262 LEU A N 1
ATOM 5492 C CA . LEU B 1 262 ? 70.630 -60.998 -32.824 1.00 70.93 262 LEU A CA 1
ATOM 5493 C C . LEU B 1 262 ? 71.579 -61.488 -33.911 1.00 76.70 262 LEU A C 1
ATOM 5494 O O . LEU B 1 262 ? 71.971 -62.663 -33.916 1.00 89.87 262 LEU A O 1
ATOM 5499 N N . GLU B 1 263 ? 71.991 -60.590 -34.807 1.00 65.53 263 GLU A N 1
ATOM 5500 C CA . GLU B 1 263 ? 72.930 -60.961 -35.859 1.00 79.14 263 GLU A CA 1
ATOM 5501 C C . GLU B 1 263 ? 74.291 -61.322 -35.277 1.00 78.35 263 GLU A C 1
ATOM 5502 O O . GLU B 1 263 ? 74.891 -62.332 -35.663 1.00 80.41 263 GLU A O 1
ATOM 5508 N N . LEU B 1 264 ? 74.776 -60.532 -34.318 1.00 79.73 264 LEU A N 1
ATOM 5509 C CA . LEU B 1 264 ? 76.066 -60.819 -33.704 1.00 67.28 264 LEU A CA 1
ATOM 5510 C C . LEU B 1 264 ? 76.003 -62.091 -32.884 1.00 61.80 264 LEU A C 1
ATOM 5511 O O . LEU B 1 264 ? 76.977 -62.854 -32.839 1.00 57.95 264 LEU A O 1
ATOM 5516 N N . CYS B 1 265 ? 74.852 -62.362 -32.274 1.00 63.17 265 CYS A N 1
ATOM 5517 C CA . CYS B 1 265 ? 74.683 -63.623 -31.571 1.00 69.99 265 CYS A CA 1
ATOM 5518 C C . CYS B 1 265 ? 74.807 -64.777 -32.550 1.00 67.20 265 CYS A C 1
ATOM 5519 O O . CYS B 1 265 ? 75.531 -65.746 -32.294 1.00 58.59 265 CYS A O 1
ATOM 5522 N N . GLN B 1 266 ? 74.124 -64.669 -33.701 1.00 82.16 266 GLN A N 1
ATOM 5523 C CA . GLN B 1 266 ? 74.224 -65.708 -34.724 1.00 76.26 266 GLN A CA 1
ATOM 5524 C C . GLN B 1 266 ? 75.661 -65.891 -35.185 1.00 67.51 266 GLN A C 1
ATOM 5525 O O . GLN B 1 266 ? 76.130 -67.024 -35.337 1.00 62.43 266 GLN A O 1
ATOM 5531 N N . ALA 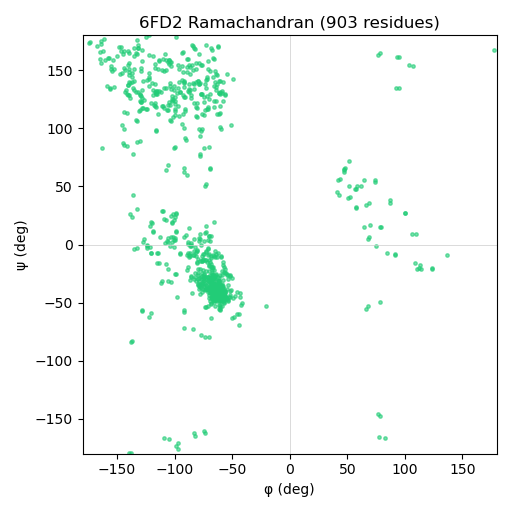B 1 267 ? 76.385 -64.790 -35.400 1.00 63.24 267 ALA A N 1
ATOM 5532 C CA . ALA B 1 267 ? 77.756 -64.906 -35.887 1.00 58.70 267 ALA A CA 1
ATOM 5533 C C . ALA B 1 267 ? 78.674 -65.545 -34.855 1.00 74.77 267 ALA A C 1
ATOM 5534 O O . ALA B 1 267 ? 79.513 -66.385 -35.200 1.00 79.79 267 ALA A O 1
ATOM 5536 N N . LEU B 1 268 ? 78.522 -65.169 -33.582 1.00 78.09 268 LEU A N 1
ATOM 5537 C CA . LEU B 1 268 ? 79.380 -65.710 -32.533 1.00 64.14 268 LEU A CA 1
ATOM 5538 C C . LEU B 1 268 ? 79.087 -67.184 -32.306 1.00 71.07 268 LEU A C 1
ATOM 5539 O O . LEU B 1 268 ? 80.002 -67.993 -32.086 1.00 77.77 268 LEU A O 1
ATOM 5544 N N . LYS B 1 269 ? 77.813 -67.549 -32.401 1.00 60.58 269 LYS A N 1
ATOM 5545 C CA . LYS B 1 269 ? 77.421 -68.940 -32.266 1.00 69.66 269 LYS A CA 1
ATOM 5546 C C . LYS B 1 269 ? 77.950 -69.772 -33.431 1.00 80.96 269 LYS A C 1
ATOM 5547 O O . LYS B 1 269 ? 78.495 -70.865 -33.227 1.00 85.60 269 LYS A O 1
ATOM 5553 N N . ALA B 1 270 ? 77.793 -69.270 -34.657 1.00 79.77 270 ALA A N 1
ATOM 5554 C CA . ALA B 1 270 ? 78.333 -69.953 -35.829 1.00 80.37 270 ALA A CA 1
ATOM 5555 C C . ALA B 1 270 ? 79.848 -70.110 -35.747 1.00 78.04 270 ALA A C 1
ATOM 5556 O O . ALA B 1 270 ? 80.391 -71.150 -36.136 1.00 78.96 270 ALA A O 1
ATOM 5558 N N . ALA B 1 271 ? 80.553 -69.094 -35.240 1.00 81.86 271 ALA A N 1
ATOM 5559 C CA . ALA B 1 271 ? 82.007 -69.196 -35.159 1.00 74.91 271 ALA A CA 1
ATOM 5560 C C . ALA B 1 271 ? 82.451 -70.252 -34.156 1.00 79.34 271 ALA A C 1
ATOM 5561 O O . ALA B 1 271 ? 83.570 -70.760 -34.274 1.00 81.23 271 ALA A O 1
ATOM 5563 N N . ASP B 1 272 ? 81.590 -70.602 -33.201 1.00 80.76 272 ASP A N 1
ATOM 5564 C CA . ASP B 1 272 ? 81.853 -71.614 -32.175 1.00 86.55 272 ASP A CA 1
ATOM 5565 C C . ASP B 1 272 ? 83.261 -71.478 -31.590 1.00 88.28 272 ASP A C 1
ATOM 5566 O O . ASP B 1 272 ? 84.066 -72.408 -31.599 1.00 91.20 272 ASP A O 1
ATOM 5571 N N . THR B 1 273 ? 83.547 -70.282 -31.070 1.00 76.46 273 THR A N 1
ATOM 5572 C CA . THR B 1 273 ? 84.828 -70.042 -30.419 1.00 75.79 273 THR A CA 1
ATOM 5573 C C . THR B 1 273 ? 84.912 -70.655 -29.027 1.00 82.35 273 THR A C 1
ATOM 5574 O O . THR B 1 273 ? 86.013 -70.755 -28.475 1.00 85.61 273 THR A O 1
ATOM 5578 N N . GLY B 1 274 ? 83.784 -71.067 -28.453 1.00 87.62 274 GLY A N 1
ATOM 5579 C CA . GLY B 1 274 ? 83.767 -71.572 -27.088 1.00 87.07 274 GLY A CA 1
ATOM 5580 C C . GLY B 1 274 ? 84.300 -70.607 -26.054 1.00 81.61 274 GLY A C 1
ATOM 5581 O O . GLY B 1 274 ? 84.848 -71.038 -25.034 1.00 94.18 274 GLY A O 1
ATOM 5582 N N . VAL B 1 275 ? 84.124 -69.313 -26.272 1.00 72.17 275 VAL A N 1
ATOM 5583 C CA . VAL B 1 275 ? 84.530 -68.271 -25.336 1.00 63.50 275 VAL A CA 1
ATOM 5584 C C . VAL B 1 275 ? 83.269 -67.734 -24.670 1.00 69.52 275 VAL A C 1
ATOM 5585 O O . VAL B 1 275 ? 82.419 -67.147 -25.354 1.00 71.80 275 VAL A O 1
ATOM 5589 N N . PRO B 1 276 ? 83.106 -67.897 -23.358 1.00 65.62 276 PRO A N 1
ATOM 5590 C CA . PRO B 1 276 ? 81.949 -67.305 -22.682 1.00 58.94 276 PRO A CA 1
ATOM 5591 C C . PRO B 1 276 ? 82.162 -65.816 -22.497 1.00 59.55 276 PRO A C 1
ATOM 5592 O O . PRO B 1 276 ? 83.293 -65.324 -22.467 1.00 59.02 276 PRO A O 1
ATOM 5596 N N . TRP B 1 277 ? 81.056 -65.085 -22.408 1.00 51.93 277 TRP A N 1
ATOM 5597 C CA . TRP B 1 277 ? 81.182 -63.638 -22.424 1.00 56.81 277 TRP A CA 1
ATOM 5598 C C . TRP B 1 277 ? 80.097 -62.977 -21.586 1.00 62.82 277 TRP A C 1
ATOM 5599 O O . TRP B 1 277 ? 79.140 -63.610 -21.132 1.00 53.38 277 TRP A O 1
ATOM 5610 N N . TRP B 1 278 ? 80.282 -61.672 -21.388 1.00 59.65 278 TRP A N 1
ATOM 5611 C CA . TRP B 1 278 ? 79.467 -60.843 -20.523 1.00 51.96 278 TRP A CA 1
ATOM 5612 C C . TRP B 1 278 ? 79.247 -59.500 -21.203 1.00 61.26 278 TRP A C 1
ATOM 5613 O O . TRP B 1 278 ? 80.115 -59.015 -21.937 1.00 69.53 278 TRP A O 1
ATOM 5624 N N . CYS B 1 279 ? 78.090 -58.892 -20.954 1.00 62.15 279 CYS A N 1
ATOM 5625 C CA . CYS B 1 279 ? 77.820 -57.559 -21.479 1.00 68.37 279 CYS A CA 1
ATOM 5626 C C . CYS B 1 279 ? 76.885 -56.824 -20.531 1.00 70.00 279 CYS A C 1
ATOM 5627 O O . CYS B 1 279 ? 76.196 -57.438 -19.715 1.00 65.40 279 CYS A O 1
ATOM 5630 N N . GLU B 1 280 ? 76.837 -55.501 -20.669 1.00 65.11 280 GLU A N 1
ATOM 5631 C CA . GLU B 1 280 ? 75.926 -54.679 -19.885 1.00 64.28 280 GLU A CA 1
ATOM 5632 C C . GLU B 1 280 ? 75.120 -53.789 -20.819 1.00 73.29 280 GLU A C 1
ATOM 5633 O O . GLU B 1 280 ? 75.658 -53.250 -21.795 1.00 59.45 280 GLU A O 1
ATOM 5639 N N . THR B 1 281 ? 73.834 -53.627 -20.506 1.00 66.20 281 THR A N 1
ATOM 5640 C CA . THR B 1 281 ? 72.898 -52.942 -21.390 1.00 67.59 281 THR A CA 1
ATOM 5641 C C . THR B 1 281 ? 71.655 -52.574 -20.591 1.00 60.80 281 THR A C 1
ATOM 5642 O O . THR B 1 281 ? 71.516 -52.932 -19.421 1.00 62.30 281 THR A O 1
ATOM 5646 N N . ARG B 1 282 ? 70.747 -51.852 -21.240 1.00 59.60 282 ARG A N 1
ATOM 5647 C CA . ARG B 1 282 ? 69.495 -51.435 -20.621 1.00 64.57 282 ARG A CA 1
ATOM 5648 C C . ARG B 1 282 ? 68.445 -52.544 -20.654 1.00 66.88 282 ARG A C 1
ATOM 5649 O O . ARG B 1 282 ? 68.448 -53.413 -21.529 1.00 60.88 282 ARG A O 1
ATOM 5657 N N . ILE B 1 283 ? 67.552 -52.516 -19.661 1.00 69.02 283 ILE A N 1
ATOM 5658 C CA . ILE B 1 283 ? 66.446 -53.466 -19.613 1.00 67.27 283 ILE A CA 1
ATOM 5659 C C . ILE B 1 283 ? 65.476 -53.225 -20.761 1.00 66.55 283 ILE A C 1
ATOM 5660 O O . ILE B 1 283 ? 64.910 -54.175 -21.313 1.00 75.28 283 ILE A O 1
ATOM 5665 N N . ASP B 1 284 ? 65.265 -51.968 -21.146 1.00 62.17 284 ASP A N 1
ATOM 5666 C CA . ASP B 1 284 ? 64.357 -51.691 -22.250 1.00 62.41 284 ASP A CA 1
ATOM 5667 C C . ASP B 1 284 ? 64.992 -51.977 -23.606 1.00 66.07 284 ASP A C 1
ATOM 5668 O O . ASP B 1 284 ? 64.330 -51.803 -24.632 1.00 72.30 284 ASP A O 1
ATOM 5673 N N . ARG B 1 285 ? 66.248 -52.422 -23.624 1.00 59.56 285 ARG A N 1
ATOM 5674 C CA . ARG B 1 285 ? 66.905 -52.938 -24.815 1.00 53.22 285 ARG A CA 1
ATOM 5675 C C . ARG B 1 285 ? 67.136 -54.438 -24.703 1.00 59.63 285 ARG A C 1
ATOM 5676 O O . ARG B 1 285 ? 68.092 -54.979 -25.258 1.00 75.35 285 ARG A O 1
ATOM 5684 N N . LEU B 1 286 ? 66.273 -55.109 -23.955 1.00 58.63 286 LEU A N 1
ATOM 5685 C CA . LEU B 1 286 ? 66.298 -56.555 -23.823 1.00 65.36 286 LEU A CA 1
ATOM 5686 C C . LEU B 1 286 ? 64.867 -57.054 -23.828 1.00 69.54 286 LEU A C 1
ATOM 5687 O O . LEU B 1 286 ? 63.980 -56.412 -23.267 1.00 89.48 286 LEU A O 1
ATOM 5692 N N . ASP B 1 287 ? 64.638 -58.171 -24.499 1.00 66.50 287 ASP A N 1
ATOM 5693 C CA . ASP B 1 287 ? 63.360 -58.859 -24.447 1.00 76.92 287 ASP A CA 1
ATOM 5694 C C . ASP B 1 287 ? 63.647 -60.348 -24.386 1.00 73.32 287 ASP A C 1
ATOM 5695 O O . ASP B 1 287 ? 64.805 -60.777 -24.351 1.00 71.60 287 ASP A O 1
ATOM 5700 N N . GLU B 1 288 ? 62.577 -61.135 -24.343 1.00 71.30 288 GLU A N 1
ATOM 5701 C CA . GLU B 1 288 ? 62.716 -62.578 -24.190 1.00 87.70 288 GLU A CA 1
ATOM 5702 C C . GLU B 1 288 ? 63.556 -63.175 -25.319 1.00 94.59 288 GLU A C 1
ATOM 5703 O O . GLU B 1 288 ? 64.502 -63.938 -25.075 1.00 91.39 288 GLU A O 1
ATOM 5709 N N . GLU B 1 289 ? 63.237 -62.793 -26.565 1.00 90.84 289 GLU A N 1
ATOM 5710 C CA . GLU B 1 289 ? 63.937 -63.301 -27.740 1.00 92.10 289 GLU A CA 1
ATOM 5711 C C . GLU B 1 289 ? 65.421 -62.965 -27.681 1.00 83.79 289 GLU A C 1
ATOM 5712 O O . GLU B 1 289 ? 66.276 -63.820 -27.958 1.00 88.55 289 GLU A O 1
ATOM 5718 N N . VAL B 1 290 ? 65.746 -61.724 -27.322 1.00 75.70 290 VAL A N 1
ATOM 5719 C CA . VAL B 1 290 ? 67.143 -61.312 -27.264 1.00 77.65 290 VAL A CA 1
ATOM 5720 C C . VAL B 1 290 ? 67.887 -62.058 -26.162 1.00 79.80 290 VAL A C 1
ATOM 5721 O O . VAL B 1 290 ? 69.069 -62.387 -26.322 1.00 74.47 290 VAL A O 1
ATOM 5725 N N . VAL B 1 291 ? 67.208 -62.372 -25.051 1.00 76.80 291 VAL A N 1
ATOM 5726 C CA . VAL B 1 291 ? 67.842 -63.126 -23.971 1.00 77.60 291 VAL A CA 1
ATOM 5727 C C . VAL B 1 291 ? 68.162 -64.537 -24.432 1.00 74.01 291 VAL A C 1
ATOM 5728 O O . VAL B 1 291 ? 69.265 -65.048 -24.200 1.00 69.72 291 VAL A O 1
ATOM 5732 N N . ALA B 1 292 ? 67.195 -65.198 -25.073 1.00 74.38 292 ALA A N 1
ATOM 5733 C CA . ALA B 1 292 ? 67.477 -66.511 -25.649 1.00 66.66 292 ALA A CA 1
ATOM 5734 C C . ALA B 1 292 ? 68.653 -66.446 -26.614 1.00 67.41 292 ALA A C 1
ATOM 5735 O O . ALA B 1 292 ? 69.532 -67.317 -26.596 1.00 72.09 292 ALA A O 1
ATOM 5737 N N . ALA B 1 293 ? 68.680 -65.420 -27.467 1.00 73.02 293 ALA A N 1
ATOM 5738 C CA . ALA B 1 293 ? 69.803 -65.232 -28.380 1.00 73.76 293 ALA A CA 1
ATOM 5739 C C . ALA B 1 293 ? 71.127 -65.136 -27.625 1.00 83.19 293 ALA A C 1
ATOM 5740 O O . ALA B 1 293 ? 72.117 -65.775 -28.002 1.00 83.04 293 ALA A O 1
ATOM 5742 N N . LEU B 1 294 ? 71.166 -64.335 -26.555 1.00 86.81 294 LEU A N 1
ATOM 5743 C CA . LEU B 1 294 ? 72.411 -64.161 -25.808 1.00 81.96 294 LEU A CA 1
ATOM 5744 C C . LEU B 1 294 ? 72.856 -65.463 -25.157 1.00 82.64 294 LEU A C 1
ATOM 5745 O O . LEU B 1 294 ? 74.032 -65.836 -25.241 1.00 82.77 294 LEU A O 1
ATOM 5750 N N . VAL B 1 295 ? 71.928 -66.178 -24.516 1.00 79.04 295 VAL A N 1
ATOM 5751 C CA . VAL B 1 295 ? 72.292 -67.417 -23.836 1.00 79.17 295 VAL A CA 1
ATOM 5752 C C . VAL B 1 295 ? 72.798 -68.447 -24.835 1.00 91.33 295 VAL A C 1
ATOM 5753 O O . VAL B 1 295 ? 73.802 -69.127 -24.592 1.00 99.13 295 VAL A O 1
ATOM 5757 N N . ASP B 1 296 ? 72.144 -68.546 -25.996 1.00 92.67 296 ASP A N 1
ATOM 5758 C CA . ASP B 1 296 ? 72.572 -69.535 -26.981 1.00 95.74 296 ASP A CA 1
ATOM 5759 C C . ASP B 1 296 ? 73.946 -69.197 -27.546 1.00 82.59 296 ASP A C 1
ATOM 5760 O O . ASP B 1 296 ? 74.704 -70.102 -27.908 1.00 80.01 296 ASP A O 1
ATOM 5765 N N . ALA B 1 297 ? 74.288 -67.909 -27.611 1.00 68.11 297 ALA A N 1
ATOM 5766 C CA . ALA B 1 297 ? 75.553 -67.462 -28.185 1.00 66.66 297 ALA A CA 1
ATOM 5767 C C . ALA B 1 297 ? 76.733 -67.592 -27.230 1.00 79.84 297 ALA A C 1
ATOM 5768 O O . ALA B 1 297 ? 77.862 -67.273 -27.622 1.00 81.14 297 ALA A O 1
ATOM 5770 N N . GLY B 1 298 ? 76.502 -67.984 -25.981 1.00 82.31 298 GLY A N 1
ATOM 5771 C CA . GLY B 1 298 ? 77.573 -68.142 -25.021 1.00 91.78 298 GLY A CA 1
ATOM 5772 C C . GLY B 1 298 ? 77.646 -67.054 -23.973 1.00 88.32 298 GLY A C 1
ATOM 5773 O O . GLY B 1 298 ? 78.622 -67.012 -23.212 1.00 84.85 298 GLY A O 1
ATOM 5774 N N . CYS B 1 299 ? 76.648 -66.177 -23.910 1.00 80.30 299 CYS A N 1
ATOM 5775 C CA . CYS B 1 299 ? 76.644 -65.083 -22.952 1.00 69.52 299 CYS A CA 1
ATOM 5776 C C . CYS B 1 299 ? 76.177 -65.608 -21.601 1.00 80.25 299 CYS A C 1
ATOM 5777 O O . CYS B 1 299 ? 75.078 -66.161 -21.488 1.00 77.76 299 CYS A O 1
ATOM 5780 N N . VAL B 1 300 ? 77.026 -65.453 -20.585 1.00 76.52 300 VAL A N 1
ATOM 5781 C CA . VAL B 1 300 ? 76.745 -66.005 -19.266 1.00 73.73 300 VAL A CA 1
ATOM 5782 C C . VAL B 1 300 ? 75.760 -65.139 -18.495 1.00 80.94 300 VAL A C 1
ATOM 5783 O O . VAL B 1 300 ? 74.889 -65.657 -17.783 1.00 87.54 300 VAL A O 1
ATOM 5787 N N . GLY B 1 301 ? 75.866 -63.822 -18.622 1.00 74.91 301 GLY A N 1
ATOM 5788 C CA . GLY B 1 301 ? 75.009 -62.940 -17.849 1.00 84.39 301 GLY A CA 1
ATOM 5789 C C . GLY B 1 301 ? 75.201 -61.498 -18.260 1.00 79.44 301 GLY A C 1
ATOM 5790 O O . GLY B 1 301 ? 76.079 -61.165 -19.060 1.00 86.08 301 GLY A O 1
ATOM 5791 N N . VAL B 1 302 ? 74.354 -60.641 -17.691 1.00 74.61 302 VAL A N 1
ATOM 5792 C CA . VAL B 1 302 ? 74.280 -59.243 -18.089 1.00 76.21 302 VAL A CA 1
ATOM 5793 C C . VAL B 1 302 ? 74.180 -58.362 -16.848 1.00 75.19 302 VAL A C 1
ATOM 5794 O O . VAL B 1 302 ? 73.613 -58.759 -15.825 1.00 84.22 302 VAL A O 1
ATOM 5798 N N . GLU B 1 303 ? 74.748 -57.156 -16.946 1.00 68.96 303 GLU A N 1
ATOM 5799 C CA . GLU B 1 303 ? 74.616 -56.109 -15.938 1.00 69.81 303 GLU A CA 1
ATOM 5800 C C . GLU B 1 303 ? 73.632 -55.069 -16.460 1.00 66.69 303 GLU A C 1
ATOM 5801 O O . GLU B 1 303 ? 73.862 -54.476 -17.516 1.00 81.28 303 GLU A O 1
ATOM 5807 N N . VAL B 1 304 ? 72.538 -54.851 -15.742 1.00 59.39 304 VAL A N 1
ATOM 5808 C CA . VAL B 1 304 ? 71.531 -53.886 -16.162 1.00 58.20 304 VAL A CA 1
ATOM 5809 C C . VAL B 1 304 ? 71.352 -52.856 -15.059 1.00 66.28 304 VAL A C 1
ATOM 5810 O O . VAL B 1 304 ? 71.473 -53.172 -13.870 1.00 75.96 304 VAL A O 1
ATOM 5814 N N . GLY B 1 305 ? 71.114 -51.612 -15.459 1.00 68.50 305 GLY A N 1
ATOM 5815 C CA . GLY B 1 305 ? 70.938 -50.530 -14.515 1.00 64.77 305 GLY A CA 1
ATOM 5816 C C . GLY B 1 305 ? 69.484 -50.344 -14.136 1.00 77.42 305 GLY A C 1
ATOM 5817 O O . GLY B 1 305 ? 68.655 -50.015 -14.990 1.00 78.33 305 GLY A O 1
ATOM 5818 N N . VAL B 1 306 ? 69.163 -50.546 -12.858 1.00 78.12 306 VAL A N 1
ATOM 5819 C CA . VAL B 1 306 ? 67.816 -50.324 -12.344 1.00 70.53 306 VAL A CA 1
ATOM 5820 C C . VAL B 1 306 ? 67.822 -49.001 -11.594 1.00 63.09 306 VAL A C 1
ATOM 5821 O O . VAL B 1 306 ? 66.829 -48.261 -11.596 1.00 57.28 306 VAL A O 1
ATOM 5825 N N . GLU B 1 307 ? 68.973 -48.690 -10.992 1.00 62.63 307 GLU A N 1
ATOM 5826 C CA . GLU B 1 307 ? 69.255 -47.466 -10.242 1.00 73.18 307 GLU A CA 1
ATOM 5827 C C . GLU B 1 307 ? 68.478 -47.332 -8.932 1.00 68.02 307 GLU A C 1
ATOM 5828 O O . GLU B 1 307 ? 69.090 -47.121 -7.883 1.00 55.20 307 GLU A O 1
ATOM 5834 N N . SER B 1 308 ? 67.153 -47.462 -8.960 1.00 69.91 308 SER A N 1
ATOM 5835 C CA . SER B 1 308 ? 66.353 -47.187 -7.778 1.00 69.40 308 SER A CA 1
ATOM 5836 C C . SER B 1 308 ? 65.242 -48.216 -7.624 1.00 82.42 308 SER A C 1
ATOM 5837 O O . SER B 1 308 ? 64.819 -48.862 -8.589 1.00 81.15 308 SER A O 1
ATOM 5840 N N . GLY B 1 309 ? 64.782 -48.367 -6.379 1.00 85.13 309 GLY A N 1
ATOM 5841 C CA . GLY B 1 309 ? 63.657 -49.227 -6.063 1.00 80.26 309 GLY A CA 1
ATOM 5842 C C . GLY B 1 309 ? 62.391 -48.455 -5.738 1.00 75.21 309 GLY A C 1
ATOM 5843 O O . GLY B 1 309 ? 61.363 -49.050 -5.402 1.00 79.58 309 GLY A O 1
ATOM 5844 N N . ASP B 1 310 ? 62.447 -47.125 -5.841 1.00 69.42 310 ASP A N 1
ATOM 5845 C CA . ASP B 1 310 ? 61.305 -46.278 -5.526 1.00 63.07 310 ASP A CA 1
ATOM 5846 C C . ASP B 1 310 ? 60.573 -45.858 -6.789 1.00 76.66 310 ASP A C 1
ATOM 5847 O O . ASP B 1 310 ? 61.185 -45.236 -7.673 1.00 77.88 310 ASP A O 1
ATOM 5852 N N . PRO B 1 311 ? 59.285 -46.181 -6.919 1.00 72.56 311 PRO A N 1
ATOM 5853 C CA . PRO B 1 311 ? 58.515 -45.730 -8.090 1.00 62.69 311 PRO A CA 1
ATOM 5854 C C . PRO B 1 311 ? 58.675 -44.257 -8.431 1.00 71.41 311 PRO A C 1
ATOM 5855 O O . PRO B 1 311 ? 58.840 -43.918 -9.608 1.00 86.94 311 PRO A O 1
ATOM 5859 N N . ASP B 1 312 ? 58.628 -43.368 -7.442 1.00 78.78 312 ASP A N 1
ATOM 5860 C CA . ASP B 1 312 ? 58.664 -41.945 -7.752 1.00 82.44 312 ASP A CA 1
ATOM 5861 C C . ASP B 1 312 ? 60.015 -41.538 -8.329 1.00 77.97 312 ASP A C 1
ATOM 5862 O O . ASP B 1 312 ? 60.080 -40.704 -9.240 1.00 79.24 312 ASP A O 1
ATOM 5867 N N . MET B 1 313 ? 61.102 -42.141 -7.838 1.00 73.72 313 MET A N 1
ATOM 5868 C CA . MET B 1 313 ? 62.423 -41.853 -8.394 1.00 72.93 313 MET A CA 1
ATOM 5869 C C . MET B 1 313 ? 62.523 -42.321 -9.841 1.00 69.90 313 MET A C 1
ATOM 5870 O O . MET B 1 313 ? 63.140 -41.656 -10.681 1.00 67.96 313 MET A O 1
ATOM 5875 N N . GLN B 1 314 ? 61.904 -43.460 -10.143 1.00 69.26 314 GLN A N 1
ATOM 5876 C CA . GLN B 1 314 ? 61.903 -43.987 -11.499 1.00 72.15 314 GLN A CA 1
ATOM 5877 C C . GLN B 1 314 ? 61.149 -43.074 -12.455 1.00 74.24 314 GLN A C 1
ATOM 5878 O O . GLN B 1 314 ? 61.574 -42.877 -13.598 1.00 88.76 314 GLN A O 1
ATOM 5884 N N . ALA B 1 315 ? 60.018 -42.536 -12.019 1.00 63.04 315 ALA A N 1
ATOM 5885 C CA . ALA B 1 315 ? 59.241 -41.633 -12.846 1.00 61.66 315 ALA A CA 1
ATOM 5886 C C . ALA B 1 315 ? 59.888 -40.263 -13.003 1.00 69.47 315 ALA A C 1
ATOM 5887 O O . ALA B 1 315 ? 59.347 -39.436 -13.745 1.00 80.38 315 ALA A O 1
ATOM 5889 N N . THR B 1 316 ? 60.998 -39.979 -12.319 1.00 69.38 316 THR A N 1
ATOM 5890 C CA . THR B 1 316 ? 61.561 -38.634 -12.373 1.00 78.81 316 THR A CA 1
ATOM 5891 C C . THR B 1 316 ? 63.080 -38.620 -12.506 1.00 85.46 316 THR A C 1
ATOM 5892 O O . THR B 1 316 ? 63.617 -38.519 -13.612 1.00 105.98 316 THR A O 1
ATOM 5896 N N . ALA B 1 317 ? 63.779 -38.732 -11.379 1.00 77.92 317 ALA A N 1
ATOM 5897 C CA . ALA B 1 317 ? 65.203 -38.423 -11.352 1.00 71.24 317 ALA A CA 1
ATOM 5898 C C . ALA B 1 317 ? 66.045 -39.460 -12.084 1.00 68.28 317 ALA A C 1
ATOM 5899 O O . ALA B 1 317 ? 67.108 -39.117 -12.614 1.00 65.66 317 ALA A O 1
ATOM 5901 N N . VAL B 1 318 ? 65.609 -40.725 -12.110 1.00 68.58 318 VAL A N 1
ATOM 5902 C CA . VAL B 1 318 ? 66.400 -41.779 -12.748 1.00 76.72 318 VAL A CA 1
ATOM 5903 C C . VAL B 1 318 ? 66.550 -41.511 -14.247 1.00 81.53 318 VAL A C 1
ATOM 5904 O O . VAL B 1 318 ? 67.594 -41.811 -14.843 1.00 75.09 318 VAL A O 1
ATOM 5908 N N . ARG B 1 319 ? 65.509 -40.950 -14.876 1.00 71.56 319 ARG A N 1
ATOM 5909 C CA . ARG B 1 319 ? 65.547 -40.503 -16.272 1.00 61.83 319 ARG A CA 1
ATOM 5910 C C . ARG B 1 319 ? 65.642 -41.666 -17.253 1.00 66.15 319 ARG A C 1
ATOM 5911 O O . ARG B 1 319 ? 66.318 -41.572 -18.278 1.00 78.77 319 ARG A O 1
ATOM 5919 N N . LYS B 1 320 ? 64.990 -42.778 -16.935 1.00 61.03 320 LYS A N 1
ATOM 5920 C CA . LYS B 1 320 ? 64.910 -43.893 -17.862 1.00 64.43 320 LYS A CA 1
ATOM 5921 C C . LYS B 1 320 ? 63.480 -44.305 -18.166 1.00 77.19 320 LYS A C 1
ATOM 5922 O O . LYS B 1 320 ? 63.274 -45.196 -18.998 1.00 86.18 320 LYS A O 1
ATOM 5928 N N . ARG B 1 321 ? 62.498 -43.665 -17.534 1.00 79.19 321 ARG A N 1
ATOM 5929 C CA . ARG B 1 321 ? 61.103 -44.089 -17.560 1.00 72.59 321 ARG A CA 1
ATOM 5930 C C . ARG B 1 321 ? 61.022 -45.608 -17.430 1.00 72.45 321 ARG A C 1
ATOM 5931 O O . ARG B 1 321 ? 60.312 -46.304 -18.161 1.00 68.55 321 ARG A O 1
ATOM 5939 N N . LEU B 1 322 ? 61.808 -46.123 -16.488 1.00 77.26 322 LEU A N 1
ATOM 5940 C CA . LEU B 1 322 ? 61.844 -47.544 -16.193 1.00 61.97 322 LEU A CA 1
ATOM 5941 C C . LEU B 1 322 ? 60.823 -47.833 -15.104 1.00 69.62 322 LEU A C 1
ATOM 5942 O O . LEU B 1 322 ? 60.831 -47.187 -14.054 1.00 83.19 322 LEU A O 1
ATOM 5947 N N . ASN B 1 323 ? 59.938 -48.784 -15.364 1.00 80.06 323 ASN A N 1
ATOM 5948 C CA . ASN B 1 323 ? 58.906 -49.186 -14.420 1.00 65.81 323 ASN A CA 1
ATOM 5949 C C . ASN B 1 323 ? 59.395 -50.403 -13.648 1.00 74.37 323 ASN A C 1
ATOM 5950 O O . ASN B 1 323 ? 60.027 -51.298 -14.219 1.00 83.61 323 ASN A O 1
ATOM 5955 N N . LEU B 1 324 ? 59.108 -50.437 -12.348 1.00 75.20 324 LEU A N 1
ATOM 5956 C CA . LEU B 1 324 ? 59.627 -51.533 -11.541 1.00 82.53 324 LEU A CA 1
ATOM 5957 C C . LEU B 1 324 ? 58.970 -52.856 -11.891 1.00 84.29 324 LEU A C 1
ATOM 5958 O O . LEU B 1 324 ? 59.578 -53.914 -11.695 1.00 90.28 324 LEU A O 1
ATOM 5963 N N . ASP B 1 325 ? 57.742 -52.826 -12.410 1.00 79.87 325 ASP A N 1
ATOM 5964 C CA . ASP B 1 325 ? 57.122 -54.071 -12.843 1.00 84.88 325 ASP A CA 1
ATOM 5965 C C . ASP B 1 325 ? 57.789 -54.594 -14.105 1.00 83.68 325 ASP A C 1
ATOM 5966 O O . ASP B 1 325 ? 57.848 -55.809 -14.317 1.00 93.39 325 ASP A O 1
ATOM 5971 N N . THR B 1 326 ? 58.347 -53.694 -14.917 1.00 66.63 326 THR A N 1
ATOM 5972 C CA . THR B 1 326 ? 59.187 -54.121 -16.030 1.00 70.92 326 THR A CA 1
ATOM 5973 C C . THR B 1 326 ? 60.441 -54.825 -15.526 1.00 67.95 326 THR A C 1
ATOM 5974 O O . THR B 1 326 ? 60.869 -55.834 -16.101 1.00 64.93 326 THR A O 1
ATOM 5978 N N . VAL B 1 327 ? 61.044 -54.300 -14.455 1.00 67.76 327 VAL A N 1
ATOM 5979 C CA . VAL B 1 327 ? 62.212 -54.936 -13.847 1.00 73.42 327 VAL A CA 1
ATOM 5980 C C . VAL B 1 327 ? 61.852 -56.301 -13.276 1.00 76.53 327 VAL A C 1
ATOM 5981 O O . VAL B 1 327 ? 62.593 -57.277 -13.447 1.00 75.48 327 VAL A O 1
ATOM 5985 N N . ARG B 1 328 ? 60.710 -56.394 -12.592 1.00 74.57 328 ARG A N 1
ATOM 5986 C CA . ARG B 1 328 ? 60.295 -57.671 -12.026 1.00 83.34 328 ARG A CA 1
ATOM 5987 C C . ARG B 1 328 ? 60.063 -58.695 -13.129 1.00 87.02 328 ARG A C 1
ATOM 5988 O O . ARG B 1 328 ? 60.490 -59.851 -13.018 1.00 92.45 328 ARG A O 1
ATOM 5996 N N . LYS B 1 329 ? 59.391 -58.282 -14.205 1.00 82.77 329 LYS A N 1
ATOM 5997 C CA . LYS B 1 329 ? 59.154 -59.176 -15.332 1.00 84.72 329 LYS A CA 1
ATOM 5998 C C . LYS B 1 329 ? 60.472 -59.610 -15.967 1.00 83.87 329 LYS A C 1
ATOM 5999 O O . LYS B 1 329 ? 60.649 -60.786 -16.321 1.00 89.83 329 LYS A O 1
ATOM 6005 N N . PHE B 1 330 ? 61.424 -58.675 -16.082 1.00 77.62 330 PHE A N 1
ATOM 6006 C CA . PHE B 1 330 ? 62.722 -58.995 -16.671 1.00 78.10 330 PHE A CA 1
ATOM 6007 C C . PHE B 1 330 ? 63.497 -59.982 -15.812 1.00 82.33 330 PHE A C 1
ATOM 6008 O O . PHE B 1 330 ? 64.220 -60.834 -16.341 1.00 78.50 330 PHE A O 1
ATOM 6016 N N . HIS B 1 331 ? 63.379 -59.859 -14.486 1.00 88.12 331 HIS A N 1
ATOM 6017 C CA . HIS B 1 331 ? 64.017 -60.807 -13.581 1.00 75.36 331 HIS A CA 1
ATOM 6018 C C . HIS B 1 331 ? 63.508 -62.219 -13.842 1.00 78.77 331 HIS A C 1
ATOM 6019 O O . HIS B 1 331 ? 64.292 -63.179 -13.878 1.00 70.92 331 HIS A O 1
ATOM 6026 N N . ALA B 1 332 ? 62.196 -62.355 -14.067 1.00 85.99 332 ALA A N 1
ATOM 6027 C CA . ALA B 1 332 ? 61.604 -63.660 -14.345 1.00 93.09 332 ALA A CA 1
ATOM 6028 C C . ALA B 1 332 ? 62.062 -64.211 -15.687 1.00 90.70 332 ALA A C 1
ATOM 6029 O O . ALA B 1 332 ? 62.420 -65.391 -15.785 1.00 92.47 332 ALA A O 1
ATOM 6031 N N . VAL B 1 333 ? 62.055 -63.380 -16.734 1.00 89.63 333 VAL A N 1
ATOM 6032 C CA . VAL B 1 333 ? 62.463 -63.897 -18.038 1.00 92.16 333 VAL A CA 1
ATOM 6033 C C . VAL B 1 333 ? 63.945 -64.251 -18.027 1.00 86.41 333 VAL A C 1
ATOM 6034 O O . VAL B 1 333 ? 64.372 -65.185 -18.715 1.00 93.13 333 VAL A O 1
ATOM 6038 N N . ALA B 1 334 ? 64.746 -63.544 -17.230 1.00 85.57 334 ALA A N 1
ATOM 6039 C CA . ALA B 1 334 ? 66.177 -63.812 -17.210 1.00 84.58 334 ALA A CA 1
ATOM 6040 C C . ALA B 1 334 ? 66.513 -65.056 -16.394 1.00 90.75 334 ALA A C 1
ATOM 6041 O O . ALA B 1 334 ? 67.342 -65.868 -16.821 1.00 90.10 334 ALA A O 1
ATOM 6043 N N . ARG B 1 335 ? 65.881 -65.241 -15.229 1.00 93.73 335 ARG A N 1
ATOM 6044 C CA . ARG B 1 335 ? 66.213 -66.421 -14.435 1.00 97.81 335 ARG A CA 1
ATOM 6045 C C . ARG B 1 335 ? 65.713 -67.698 -15.097 1.00 98.18 335 ARG A C 1
ATOM 6046 O O . ARG B 1 335 ? 66.417 -68.715 -15.095 1.00 96.14 335 ARG A O 1
ATOM 6054 N N . LYS B 1 336 ? 64.525 -67.658 -15.708 1.00 97.43 336 LYS A N 1
ATOM 6055 C CA . LYS B 1 336 ? 64.010 -68.846 -16.383 1.00 103.39 336 LYS A CA 1
ATOM 6056 C C . LYS B 1 336 ? 64.780 -69.193 -17.648 1.00 98.54 336 LYS A C 1
ATOM 6057 O O . LYS B 1 336 ? 64.614 -70.302 -18.165 1.00 104.40 336 LYS A O 1
ATOM 6063 N N . ALA B 1 337 ? 65.618 -68.289 -18.141 1.00 89.47 337 ALA A N 1
ATOM 6064 C CA . ALA B 1 337 ? 66.445 -68.530 -19.308 1.00 74.77 337 ALA A CA 1
ATOM 6065 C C . ALA B 1 337 ? 67.879 -68.869 -18.942 1.00 83.12 337 ALA A C 1
ATOM 6066 O O . ALA B 1 337 ? 68.686 -69.133 -19.838 1.00 91.66 337 ALA A O 1
ATOM 6068 N N . GLY B 1 338 ? 68.217 -68.873 -17.654 1.00 81.17 338 GLY A N 1
ATOM 6069 C CA . GLY B 1 338 ? 69.566 -69.198 -17.249 1.00 77.40 338 GLY A CA 1
ATOM 6070 C C . GLY B 1 338 ? 70.556 -68.075 -17.426 1.00 75.30 338 GLY A C 1
ATOM 6071 O O . GLY B 1 338 ? 71.767 -68.320 -17.410 1.00 87.64 338 GLY A O 1
ATOM 6072 N N . LEU B 1 339 ? 70.083 -66.849 -17.617 1.00 71.88 339 LEU A N 1
ATOM 6073 C CA . LEU B 1 339 ? 70.960 -65.701 -17.779 1.00 73.65 339 LEU A CA 1
ATOM 6074 C C . LEU B 1 339 ? 71.336 -65.159 -16.409 1.00 78.05 339 LEU A C 1
ATOM 6075 O O . LEU B 1 339 ? 70.457 -64.860 -15.597 1.00 88.55 339 LEU A O 1
ATOM 6080 N N . LYS B 1 340 ? 72.633 -65.027 -16.150 1.00 72.03 340 LYS A N 1
ATOM 6081 C CA . LYS B 1 340 ? 73.044 -64.407 -14.900 1.00 78.02 340 LYS A CA 1
ATOM 6082 C C . LYS B 1 340 ? 72.744 -62.915 -14.929 1.00 79.58 340 LYS A C 1
ATOM 6083 O O . LYS B 1 340 ? 72.695 -62.288 -15.989 1.00 82.88 340 LYS A O 1
ATOM 6089 N N . LEU B 1 341 ? 72.500 -62.356 -13.748 1.00 82.04 341 LEU A N 1
ATOM 6090 C CA . LEU B 1 341 ? 72.126 -60.959 -13.609 1.00 74.80 341 LEU A CA 1
ATOM 6091 C C . LEU B 1 341 ? 73.000 -60.275 -12.571 1.00 78.45 341 LEU A C 1
ATOM 6092 O O . LEU B 1 341 ? 73.423 -60.890 -11.586 1.00 74.50 341 LEU A O 1
ATOM 6097 N N . VAL B 1 342 ? 73.228 -58.981 -12.781 1.00 69.10 342 VAL A N 1
ATOM 6098 C CA . VAL B 1 342 ? 73.818 -58.098 -11.780 1.00 66.70 342 VAL A CA 1
ATOM 6099 C C . VAL B 1 342 ? 73.123 -56.758 -11.963 1.00 70.87 342 VAL A C 1
ATOM 6100 O O . VAL B 1 342 ? 73.267 -56.123 -13.012 1.00 66.18 342 VAL A O 1
ATOM 6104 N N . PHE B 1 343 ? 72.350 -56.340 -10.965 1.00 79.31 343 PHE A N 1
ATOM 6105 C CA . PHE B 1 343 ? 71.563 -55.120 -11.057 1.00 70.09 343 PHE A CA 1
ATOM 6106 C C . PHE B 1 343 ? 72.356 -53.941 -10.506 1.00 78.06 343 PHE A C 1
ATOM 6107 O O . PHE B 1 343 ? 73.025 -54.056 -9.474 1.00 87.13 343 PHE A O 1
ATOM 6115 N N . LEU B 1 344 ? 72.322 -52.823 -11.234 1.00 70.25 344 LEU A N 1
ATOM 6116 C CA . LEU B 1 344 ? 73.052 -51.616 -10.858 1.00 72.44 344 LEU A CA 1
ATOM 6117 C C . LEU B 1 344 ? 72.084 -50.641 -10.194 1.00 75.09 344 LEU A C 1
ATOM 6118 O O . LEU B 1 344 ? 71.136 -50.161 -10.826 1.00 77.49 344 LEU A O 1
ATOM 6123 N N . PHE B 1 345 ? 72.315 -50.373 -8.912 1.00 77.92 345 PHE A N 1
ATOM 6124 C CA . PHE B 1 345 ? 71.507 -49.443 -8.143 1.00 64.32 345 PHE A CA 1
ATOM 6125 C C . PHE B 1 345 ? 72.336 -48.225 -7.758 1.00 68.34 345 PHE A C 1
ATOM 6126 O O . PHE B 1 345 ? 73.570 -48.276 -7.699 1.00 63.91 345 PHE A O 1
ATOM 6134 N N . LEU B 1 346 ? 71.630 -47.129 -7.475 1.00 59.53 346 LEU A N 1
ATOM 6135 C CA . LEU B 1 346 ? 72.251 -45.838 -7.214 1.00 69.34 346 LEU A CA 1
ATOM 6136 C C . LEU B 1 346 ? 71.508 -45.124 -6.091 1.00 80.84 346 LEU A C 1
ATOM 6137 O O . LEU B 1 346 ? 70.281 -44.985 -6.143 1.00 90.19 346 LEU A O 1
ATOM 6142 N N . ILE B 1 347 ? 72.248 -44.653 -5.087 1.00 80.06 347 ILE A N 1
ATOM 6143 C CA . ILE B 1 347 ? 71.668 -43.944 -3.949 1.00 75.27 347 ILE A CA 1
ATOM 6144 C C . ILE B 1 347 ? 72.144 -42.494 -3.972 1.00 67.57 347 ILE A C 1
ATOM 6145 O O . ILE B 1 347 ? 73.343 -42.226 -4.130 1.00 64.06 347 ILE A O 1
ATOM 6150 N N . GLY B 1 348 ? 71.202 -41.566 -3.820 1.00 72.18 348 GLY A N 1
ATOM 6151 C CA . GLY B 1 348 ? 71.499 -40.154 -3.695 1.00 82.21 348 GLY A CA 1
ATOM 6152 C C . GLY B 1 348 ? 71.329 -39.305 -4.937 1.00 95.38 348 GLY A C 1
ATOM 6153 O O . GLY B 1 348 ? 71.962 -38.247 -5.029 1.00 100.55 348 GLY A O 1
ATOM 6154 N N . LEU B 1 349 ? 70.446 -39.690 -5.860 1.00 95.67 349 LEU A N 1
ATOM 6155 C CA . LEU B 1 349 ? 70.163 -38.775 -6.957 1.00 86.64 349 LEU A CA 1
ATOM 6156 C C . LEU B 1 349 ? 69.306 -37.621 -6.439 1.00 92.62 349 LEU A C 1
ATOM 6157 O O . LEU B 1 349 ? 68.379 -37.847 -5.659 1.00 105.66 349 LEU A O 1
ATOM 6162 N N . PRO B 1 350 ? 69.591 -36.381 -6.854 1.00 85.81 350 PRO A N 1
ATOM 6163 C CA . PRO B 1 350 ? 68.794 -35.234 -6.385 1.00 76.61 350 PRO A CA 1
ATOM 6164 C C . PRO B 1 350 ? 67.297 -35.404 -6.548 1.00 86.90 350 PRO A C 1
ATOM 6165 O O . PRO B 1 350 ? 66.762 -35.229 -7.646 1.00 111.97 350 PRO A O 1
ATOM 6169 N N . ARG B 1 351 ? 66.640 -35.706 -5.425 1.00 89.95 351 ARG A N 1
ATOM 6170 C CA . ARG B 1 351 ? 65.227 -36.032 -5.229 1.00 87.88 351 ARG A CA 1
ATOM 6171 C C . ARG B 1 351 ? 65.160 -37.208 -4.267 1.00 94.64 351 ARG A C 1
ATOM 6172 O O . ARG B 1 351 ? 64.084 -37.567 -3.777 1.00 80.74 351 ARG A O 1
ATOM 6180 N N . GLU B 1 352 ? 66.313 -37.801 -3.974 1.00 99.49 352 GLU A N 1
ATOM 6181 C CA . GLU B 1 352 ? 66.341 -38.978 -3.125 1.00 87.23 352 GLU A CA 1
ATOM 6182 C C . GLU B 1 352 ? 66.204 -38.598 -1.664 1.00 97.36 352 GLU A C 1
ATOM 6183 O O . GLU B 1 352 ? 66.775 -37.607 -1.202 1.00 91.84 352 GLU A O 1
ATOM 6189 N N . THR B 1 353 ? 65.406 -39.386 -0.955 1.00 93.13 353 THR A N 1
ATOM 6190 C CA . THR B 1 353 ? 65.148 -39.221 0.458 1.00 81.99 353 THR A CA 1
ATOM 6191 C C . THR B 1 353 ? 65.472 -40.520 1.189 1.00 92.56 353 THR A C 1
ATOM 6192 O O . THR B 1 353 ? 65.875 -41.520 0.587 1.00 91.93 353 THR A O 1
ATOM 6196 N N . ARG B 1 354 ? 65.311 -40.492 2.513 1.00 95.69 354 ARG A N 1
ATOM 6197 C CA . ARG B 1 354 ? 65.526 -41.699 3.303 1.00 93.28 354 ARG A CA 1
ATOM 6198 C C . ARG B 1 354 ? 64.531 -42.780 2.911 1.00 88.22 354 ARG A C 1
ATOM 6199 O O . ARG B 1 354 ? 64.905 -43.940 2.713 1.00 90.15 354 ARG A O 1
ATOM 6207 N N . MET B 1 355 ? 63.247 -42.420 2.834 1.00 86.00 355 MET A N 1
ATOM 6208 C CA . MET B 1 355 ? 62.222 -43.395 2.474 1.00 95.70 355 MET A CA 1
ATOM 6209 C C . MET B 1 355 ? 62.476 -44.015 1.099 1.00 101.44 355 MET A C 1
ATOM 6210 O O . MET B 1 355 ? 62.244 -45.214 0.901 1.00 111.55 355 MET A O 1
ATOM 6215 N N . SER B 1 356 ? 62.990 -43.234 0.145 1.00 88.43 356 SER A N 1
ATOM 6216 C CA . SER B 1 356 ? 63.275 -43.798 -1.173 1.00 81.84 356 SER A CA 1
ATOM 6217 C C . SER B 1 356 ? 64.439 -44.787 -1.108 1.00 84.69 356 SER A C 1
ATOM 6218 O O . SER B 1 356 ? 64.362 -45.891 -1.670 1.00 86.38 356 SER A O 1
ATOM 6221 N N . ILE B 1 357 ? 65.526 -44.410 -0.423 1.00 71.52 357 ILE A N 1
ATOM 6222 C CA . ILE B 1 357 ? 66.659 -45.317 -0.243 1.00 75.49 357 ILE A CA 1
ATOM 6223 C C . ILE B 1 357 ? 66.190 -46.595 0.440 1.00 81.22 357 ILE A C 1
ATOM 6224 O O . ILE B 1 357 ? 66.651 -47.699 0.126 1.00 85.95 357 ILE A O 1
ATOM 6229 N N . ARG B 1 358 ? 65.262 -46.466 1.389 1.00 80.60 358 ARG A N 1
ATOM 6230 C CA . ARG B 1 358 ? 64.741 -47.651 2.060 1.00 87.81 358 ARG A CA 1
ATOM 6231 C C . ARG B 1 358 ? 63.946 -48.521 1.091 1.00 81.59 358 ARG A C 1
ATOM 6232 O O . ARG B 1 358 ? 64.061 -49.753 1.115 1.00 76.16 358 ARG A O 1
ATOM 6240 N N . ARG B 1 359 ? 63.167 -47.897 0.203 1.00 87.01 359 ARG A N 1
ATOM 6241 C CA . ARG B 1 359 ? 62.409 -48.676 -0.774 1.00 87.93 359 ARG A CA 1
ATOM 6242 C C . ARG B 1 359 ? 63.311 -49.379 -1.789 1.00 80.11 359 ARG A C 1
ATOM 6243 O O . ARG B 1 359 ? 62.943 -50.446 -2.299 1.00 78.41 359 ARG A O 1
ATOM 6251 N N . THR B 1 360 ? 64.487 -48.813 -2.089 1.00 71.89 360 THR A N 1
ATOM 6252 C CA . THR B 1 360 ? 65.474 -49.545 -2.883 1.00 79.49 360 THR A CA 1
ATOM 6253 C C . THR B 1 360 ? 65.866 -50.858 -2.203 1.00 90.99 360 THR A C 1
ATOM 6254 O O . THR B 1 360 ? 65.833 -51.930 -2.825 1.00 81.74 360 THR A O 1
ATOM 6258 N N . PHE B 1 361 ? 66.269 -50.784 -0.929 1.00 88.23 361 PHE A N 1
ATOM 6259 C CA . PHE B 1 361 ? 66.634 -51.979 -0.173 1.00 79.93 361 PHE A CA 1
ATOM 6260 C C . PHE B 1 361 ? 65.483 -52.978 -0.108 1.00 83.76 361 PHE A C 1
ATOM 6261 O O . PHE B 1 361 ? 65.682 -54.187 -0.312 1.00 84.90 361 PHE A O 1
ATOM 6269 N N . ASP B 1 362 ? 64.266 -52.483 0.149 1.00 79.24 362 ASP A N 1
ATOM 6270 C CA . ASP B 1 362 ? 63.086 -53.343 0.140 1.00 84.13 362 ASP A CA 1
ATOM 6271 C C . ASP B 1 362 ? 62.956 -54.059 -1.192 1.00 95.36 362 ASP A C 1
ATOM 6272 O O . ASP B 1 362 ? 62.603 -55.241 -1.237 1.00 104.00 362 ASP A O 1
ATOM 6277 N N . PHE B 1 363 ? 63.244 -53.353 -2.288 1.00 82.71 363 PHE A N 1
ATOM 6278 C CA . PHE B 1 363 ? 63.140 -53.948 -3.615 1.00 84.95 363 PHE A CA 1
ATOM 6279 C C . PHE B 1 363 ? 64.192 -55.030 -3.824 1.00 78.01 363 PHE A C 1
ATOM 6280 O O . PHE B 1 363 ? 63.878 -56.121 -4.322 1.00 68.50 363 PHE A O 1
ATOM 6288 N N . ILE B 1 364 ? 65.433 -54.758 -3.413 1.00 72.85 364 ILE A N 1
ATOM 6289 C CA . ILE B 1 364 ? 66.508 -55.736 -3.557 1.00 76.35 364 ILE A CA 1
ATOM 6290 C C . ILE B 1 364 ? 66.187 -57.011 -2.784 1.00 92.47 364 ILE A C 1
ATOM 6291 O O . ILE B 1 364 ? 66.436 -58.122 -3.267 1.00 97.59 364 ILE A O 1
ATOM 6296 N N . LEU B 1 365 ? 65.596 -56.882 -1.590 1.00 94.83 365 LEU A N 1
ATOM 6297 C CA . LEU B 1 365 ? 65.252 -58.095 -0.852 1.00 97.39 365 LEU A CA 1
ATOM 6298 C C . LEU B 1 365 ? 63.974 -58.748 -1.365 1.00 97.75 365 LEU A C 1
ATOM 6299 O O . LEU B 1 365 ? 63.819 -59.970 -1.238 1.00 95.16 365 LEU A O 1
ATOM 6304 N N . GLU B 1 366 ? 63.047 -57.965 -1.924 1.00 99.52 366 GLU A N 1
ATOM 6305 C CA . GLU B 1 366 ? 61.861 -58.549 -2.546 1.00 106.38 366 GLU A CA 1
ATOM 6306 C C . GLU B 1 366 ? 62.253 -59.444 -3.712 1.00 105.38 366 GLU A C 1
ATOM 6307 O O . GLU B 1 366 ? 61.701 -60.536 -3.885 1.00 110.10 366 GLU A O 1
ATOM 6313 N N . LEU B 1 367 ? 63.199 -58.990 -4.533 1.00 95.53 367 LEU A N 1
ATOM 6314 C CA . LEU B 1 367 ? 63.646 -59.809 -5.651 1.00 91.24 367 LEU A CA 1
ATOM 6315 C C . LEU B 1 367 ? 64.357 -61.064 -5.174 1.00 98.88 367 LEU A C 1
ATOM 6316 O O . LEU B 1 367 ? 64.363 -62.081 -5.879 1.00 110.20 367 LEU A O 1
ATOM 6321 N N . GLY B 1 368 ? 64.966 -61.010 -3.996 1.00 95.79 368 GLY A N 1
ATOM 6322 C CA . GLY B 1 368 ? 65.700 -62.144 -3.481 1.00 96.24 368 GLY A CA 1
ATOM 6323 C C . GLY B 1 368 ? 67.001 -62.273 -4.239 1.00 100.86 368 GLY A C 1
ATOM 6324 O O . GLY B 1 368 ? 67.309 -63.337 -4.786 1.00 114.87 368 GLY A O 1
ATOM 6325 N N . LEU B 1 369 ? 67.775 -61.193 -4.273 1.00 96.34 369 LEU A N 1
ATOM 6326 C CA . LEU B 1 369 ? 69.030 -61.164 -5.008 1.00 87.47 369 LEU A CA 1
ATOM 6327 C C . LEU B 1 369 ? 70.163 -61.681 -4.132 1.00 92.66 369 LEU A C 1
ATOM 6328 O O . LEU B 1 369 ? 70.292 -61.288 -2.969 1.00 98.74 369 LEU A O 1
ATOM 6333 N N . ALA B 1 370 ? 70.980 -62.562 -4.698 1.00 93.01 370 ALA A N 1
ATOM 6334 C CA . ALA B 1 370 ? 72.199 -62.988 -4.039 1.00 94.88 370 ALA A CA 1
ATOM 6335 C C . ALA B 1 370 ? 73.152 -61.810 -3.837 1.00 91.27 370 ALA A C 1
ATOM 6336 O O . ALA B 1 370 ? 72.951 -60.704 -4.345 1.00 94.79 370 ALA A O 1
ATOM 6338 N N . ASP B 1 371 ? 74.215 -62.072 -3.075 1.00 99.95 371 ASP A N 1
ATOM 6339 C CA . ASP B 1 371 ? 75.237 -61.060 -2.832 1.00 102.85 371 ASP A CA 1
ATOM 6340 C C . ASP B 1 371 ? 75.980 -60.700 -4.110 1.00 98.73 371 ASP A C 1
ATOM 6341 O O . ASP B 1 371 ? 76.450 -59.567 -4.264 1.00 95.05 371 ASP A O 1
ATOM 6346 N N . THR B 1 372 ? 76.062 -61.633 -5.043 1.00 94.64 372 THR A N 1
ATOM 6347 C CA . THR B 1 372 ? 76.785 -61.426 -6.284 1.00 93.75 372 THR A CA 1
ATOM 6348 C C . THR B 1 372 ? 75.937 -60.767 -7.366 1.00 86.18 372 THR A C 1
ATOM 6349 O O . THR B 1 372 ? 76.482 -60.389 -8.406 1.00 85.74 372 THR A O 1
ATOM 6353 N N . GLU B 1 373 ? 74.627 -60.631 -7.156 1.00 81.51 373 GLU A N 1
ATOM 6354 C CA . GLU B 1 373 ? 73.718 -60.150 -8.185 1.00 66.19 373 GLU A CA 1
ATOM 6355 C C . GLU B 1 373 ? 73.327 -58.685 -8.040 1.00 77.71 373 GLU A C 1
ATOM 6356 O O . GLU B 1 373 ? 72.305 -58.278 -8.603 1.00 81.36 373 GLU A O 1
ATOM 6362 N N . PHE B 1 374 ? 74.101 -57.875 -7.321 1.00 71.34 374 PHE A N 1
ATOM 6363 C CA . PHE B 1 374 ? 73.830 -56.441 -7.375 1.00 76.37 374 PHE A CA 1
ATOM 6364 C C . PHE B 1 374 ? 75.063 -55.646 -6.984 1.00 66.24 374 PHE A C 1
ATOM 6365 O O . PHE B 1 374 ? 75.994 -56.162 -6.361 1.00 75.48 374 PHE A O 1
ATOM 6373 N N . ASN B 1 375 ? 75.050 -54.377 -7.386 1.00 65.72 375 ASN A N 1
ATOM 6374 C CA . ASN B 1 375 ? 76.106 -53.424 -7.082 1.00 71.57 375 ASN A CA 1
ATOM 6375 C C . ASN B 1 375 ? 75.430 -52.090 -6.820 1.00 81.45 375 ASN A C 1
ATOM 6376 O O . ASN B 1 375 ? 74.541 -51.687 -7.577 1.00 89.92 375 ASN A O 1
ATOM 6381 N N . LEU B 1 376 ? 75.827 -51.425 -5.738 1.00 82.68 376 LEU A N 1
ATOM 6382 C CA . LEU B 1 376 ? 75.229 -50.163 -5.324 1.00 79.99 376 LEU A CA 1
ATOM 6383 C C . LEU B 1 376 ? 76.280 -49.070 -5.391 1.00 78.61 376 LEU A C 1
ATOM 6384 O O . LEU B 1 376 ? 77.407 -49.251 -4.918 1.00 95.09 376 LEU A O 1
ATOM 6389 N N . SER B 1 377 ? 75.921 -47.955 -6.004 1.00 78.29 377 SER A N 1
ATOM 6390 C CA . SER B 1 377 ? 76.811 -46.817 -6.123 1.00 82.12 377 SER A CA 1
ATOM 6391 C C . SER B 1 377 ? 76.237 -45.648 -5.337 1.00 80.60 377 SER A C 1
ATOM 6392 O O . SER B 1 377 ? 75.019 -45.537 -5.148 1.00 80.52 377 SER A O 1
ATOM 6395 N N . VAL B 1 378 ? 77.125 -44.793 -4.850 1.00 70.88 378 VAL A N 1
ATOM 6396 C CA . VAL B 1 378 ? 76.738 -43.536 -4.226 1.00 83.54 378 VAL A CA 1
ATOM 6397 C C . VAL B 1 378 ? 77.040 -42.439 -5.235 1.00 74.38 378 VAL A C 1
ATOM 6398 O O . VAL B 1 378 ? 78.084 -42.463 -5.903 1.00 65.62 378 VAL A O 1
ATOM 6402 N N . ILE B 1 379 ? 76.127 -41.476 -5.335 1.00 66.32 379 ILE A N 1
ATOM 6403 C CA . ILE B 1 379 ? 76.173 -40.493 -6.409 1.00 70.66 379 ILE A CA 1
ATOM 6404 C C . ILE B 1 379 ? 77.503 -39.751 -6.389 1.00 79.85 379 ILE A C 1
ATOM 6405 O O . ILE B 1 379 ? 77.908 -39.177 -5.371 1.00 87.57 379 ILE A O 1
ATOM 6410 N N . THR B 1 380 ? 78.212 -39.801 -7.512 1.00 76.63 380 THR A N 1
ATOM 6411 C CA . THR B 1 380 ? 79.486 -39.122 -7.667 1.00 82.16 380 THR A CA 1
ATOM 6412 C C . THR B 1 380 ? 79.356 -38.060 -8.746 1.00 85.31 380 THR A C 1
ATOM 6413 O O . THR B 1 380 ? 79.067 -38.402 -9.901 1.00 91.92 380 THR A O 1
ATOM 6417 N N . PRO B 1 381 ? 79.547 -36.775 -8.436 1.00 88.28 381 PRO A N 1
ATOM 6418 C CA . PRO B 1 381 ? 79.391 -35.749 -9.474 1.00 88.06 381 PRO A CA 1
ATOM 6419 C C . PRO B 1 381 ? 80.610 -35.694 -10.378 1.00 92.70 381 PRO A C 1
ATOM 6420 O O . PRO B 1 381 ? 81.577 -34.981 -10.081 1.00 98.97 381 PRO A O 1
ATOM 6424 N N . TYR B 1 382 ? 80.575 -36.418 -11.487 1.00 93.09 382 TYR A N 1
ATOM 6425 C CA . TYR B 1 382 ? 81.742 -36.472 -12.353 1.00 80.98 382 TYR A CA 1
ATOM 6426 C C . TYR B 1 382 ? 81.863 -35.156 -13.107 1.00 90.33 382 TYR A C 1
ATOM 6427 O O . TYR B 1 382 ? 80.927 -34.771 -13.820 1.00 85.11 382 TYR A O 1
ATOM 6436 N N . PRO B 1 383 ? 82.990 -34.453 -12.993 1.00 95.88 383 PRO A N 1
ATOM 6437 C CA . PRO B 1 383 ? 83.151 -33.152 -13.659 1.00 96.52 383 PRO A CA 1
ATOM 6438 C C . PRO B 1 383 ? 82.929 -33.238 -15.161 1.00 98.21 383 PRO A C 1
ATOM 6439 O O . PRO B 1 383 ? 83.494 -34.093 -15.849 1.00 97.45 383 PRO A O 1
ATOM 6443 N N . GLY B 1 384 ? 82.080 -32.346 -15.662 1.00 96.68 384 GLY A N 1
ATOM 6444 C CA . GLY B 1 384 ? 81.674 -32.331 -17.050 1.00 91.71 384 GLY A CA 1
ATOM 6445 C C . GLY B 1 384 ? 80.222 -32.690 -17.254 1.00 95.05 384 GLY A C 1
ATOM 6446 O O . GLY B 1 384 ? 79.652 -32.353 -18.298 1.00 99.58 384 GLY A O 1
ATOM 6447 N N . THR B 1 385 ? 79.612 -33.362 -16.280 1.00 88.36 385 THR A N 1
ATOM 6448 C CA . THR B 1 385 ? 78.194 -33.674 -16.315 1.00 84.08 385 THR A CA 1
ATOM 6449 C C . THR B 1 385 ? 77.384 -32.505 -15.774 1.00 83.17 385 THR A C 1
ATOM 6450 O O . THR B 1 385 ? 77.878 -31.684 -14.997 1.00 96.38 385 THR A O 1
ATOM 6454 N N . GLU B 1 386 ? 76.129 -32.423 -16.217 1.00 80.42 386 GLU A N 1
ATOM 6455 C CA . GLU B 1 386 ? 75.250 -31.360 -15.740 1.00 90.08 386 GLU A CA 1
ATOM 6456 C C . GLU B 1 386 ? 75.072 -31.424 -14.228 1.00 101.96 386 GLU A C 1
ATOM 6457 O O . GLU B 1 386 ? 74.998 -30.384 -13.562 1.00 115.05 386 GLU A O 1
ATOM 6463 N N . LEU B 1 387 ? 75.027 -32.636 -13.662 1.00 93.53 387 LEU A N 1
ATOM 6464 C CA . LEU B 1 387 ? 74.789 -32.759 -12.226 1.00 81.86 387 LEU A CA 1
ATOM 6465 C C . LEU B 1 387 ? 75.957 -32.213 -11.417 1.00 81.92 387 LEU A C 1
ATOM 6466 O O . LEU B 1 387 ? 75.751 -31.554 -10.395 1.00 87.50 387 LEU A O 1
ATOM 6471 N N . HIS B 1 388 ? 77.186 -32.445 -11.875 1.00 76.47 388 HIS A N 1
ATOM 6472 C CA . HIS B 1 388 ? 78.337 -31.882 -11.186 1.00 82.48 388 HIS A CA 1
ATOM 6473 C C . HIS B 1 388 ? 78.322 -30.368 -11.265 1.00 89.45 388 HIS A C 1
ATOM 6474 O O . HIS B 1 388 ? 78.604 -29.680 -10.277 1.00 103.12 388 HIS A O 1
ATOM 6481 N N . GLN B 1 389 ? 77.915 -29.833 -12.415 1.00 97.38 389 GLN A N 1
ATOM 6482 C CA . GLN B 1 389 ? 77.902 -28.389 -12.598 1.00 120.37 389 GLN A CA 1
ATOM 6483 C C . GLN B 1 389 ? 76.846 -27.751 -11.698 1.00 124.06 389 GLN A C 1
ATOM 6484 O O . GLN B 1 389 ? 77.070 -26.670 -11.137 1.00 133.48 389 GLN A O 1
ATOM 6490 N N . ILE B 1 390 ? 75.698 -28.418 -11.529 1.00 114.28 390 ILE A N 1
ATOM 6491 C CA . ILE B 1 390 ? 74.689 -27.952 -10.579 1.00 99.90 390 ILE A CA 1
ATOM 6492 C C . ILE B 1 390 ? 75.196 -28.113 -9.152 1.00 102.24 390 ILE A C 1
ATOM 6493 O O . ILE B 1 390 ? 74.894 -27.290 -8.274 1.00 110.33 390 ILE A O 1
ATOM 6498 N N . ALA B 1 391 ? 76.006 -29.144 -8.907 1.00 97.29 391 ALA A N 1
ATOM 6499 C CA . ALA B 1 391 ? 76.541 -29.368 -7.573 1.00 98.09 391 ALA A CA 1
ATOM 6500 C C . ALA B 1 391 ? 77.503 -28.269 -7.154 1.00 105.42 391 ALA A C 1
ATOM 6501 O O . ALA B 1 391 ? 77.556 -27.931 -5.968 1.00 118.53 391 ALA A O 1
ATOM 6503 N N . VAL B 1 392 ? 78.260 -27.686 -8.089 1.00 101.06 392 VAL A N 1
ATOM 6504 C CA . VAL B 1 392 ? 79.092 -26.547 -7.701 1.00 111.89 392 VAL A CA 1
ATOM 6505 C C . VAL B 1 392 ? 78.210 -25.336 -7.375 1.00 117.75 392 VAL A C 1
ATOM 6506 O O . VAL B 1 392 ? 78.379 -24.696 -6.332 1.00 126.72 392 VAL A O 1
ATOM 6510 N N . ASP B 1 393 ? 77.252 -25.006 -8.252 1.00 111.69 393 ASP A N 1
ATOM 6511 C CA . ASP B 1 393 ? 76.401 -23.837 -8.029 1.00 122.20 393 ASP A CA 1
ATOM 6512 C C . ASP B 1 393 ? 75.527 -23.939 -6.782 1.00 123.42 393 ASP A C 1
ATOM 6513 O O . ASP B 1 393 ? 74.915 -22.934 -6.399 1.00 129.10 393 ASP A O 1
ATOM 6518 N N . LYS B 1 394 ? 75.440 -25.106 -6.144 1.00 120.65 394 LYS A N 1
ATOM 6519 C CA . LYS B 1 394 ? 74.608 -25.259 -4.955 1.00 126.59 394 LYS A CA 1
ATOM 6520 C C . LYS B 1 394 ? 75.394 -25.715 -3.730 1.00 134.84 394 LYS A C 1
ATOM 6521 O O . LYS B 1 394 ? 74.788 -26.139 -2.739 1.00 137.37 394 LYS A O 1
ATOM 6527 N N . GLY B 1 395 ? 76.723 -25.612 -3.770 1.00 135.80 395 GLY A N 1
ATOM 6528 C CA . GLY B 1 395 ? 77.583 -26.061 -2.689 1.00 133.06 395 GLY A CA 1
ATOM 6529 C C . GLY B 1 395 ? 77.240 -27.447 -2.186 1.00 126.63 395 GLY A C 1
ATOM 6530 O O . GLY B 1 395 ? 76.836 -27.614 -1.030 1.00 130.05 395 GLY A O 1
ATOM 6531 N N . TRP B 1 396 ? 77.405 -28.451 -3.050 1.00 114.65 396 TRP A N 1
ATOM 6532 C CA . TRP B 1 396 ? 76.936 -29.804 -2.784 1.00 107.51 396 TRP A CA 1
ATOM 6533 C C . TRP B 1 396 ? 78.041 -30.809 -2.481 1.00 110.05 396 TRP A C 1
ATOM 6534 O O . TRP B 1 396 ? 77.734 -31.900 -1.988 1.00 112.66 396 TRP A O 1
ATOM 6545 N N . ILE B 1 397 ? 79.295 -30.499 -2.799 1.00 103.40 397 ILE A N 1
ATOM 6546 C CA . ILE B 1 397 ? 80.384 -31.472 -2.769 1.00 110.61 397 ILE A CA 1
ATOM 6547 C C . ILE B 1 397 ? 81.132 -31.364 -1.443 1.00 116.62 397 ILE A C 1
ATOM 6548 O O . ILE B 1 397 ? 81.838 -30.382 -1.192 1.00 122.06 397 ILE A O 1
ATOM 6553 N N . ASP B 1 398 ? 80.998 -32.394 -0.600 1.00 115.63 398 ASP A N 1
ATOM 6554 C CA . ASP B 1 398 ? 81.653 -32.451 0.703 1.00 113.02 398 ASP A CA 1
ATOM 6555 C C . ASP B 1 398 ? 82.918 -33.299 0.709 1.00 118.10 398 ASP A C 1
ATOM 6556 O O . ASP B 1 398 ? 83.786 -33.085 1.563 1.00 120.06 398 ASP A O 1
ATOM 6561 N N . GLY B 1 399 ? 83.041 -34.263 -0.203 1.00 119.62 399 GLY A N 1
ATOM 6562 C CA . GLY B 1 399 ? 84.248 -35.051 -0.290 1.00 117.11 399 GLY A CA 1
ATOM 6563 C C . GLY B 1 399 ? 85.229 -34.477 -1.297 1.00 106.63 399 GLY A C 1
ATOM 6564 O O . GLY B 1 399 ? 84.887 -33.629 -2.124 1.00 100.79 399 GLY A O 1
ATOM 6565 N N . SER B 1 400 ? 86.465 -34.954 -1.214 1.00 102.18 400 SER A N 1
ATOM 6566 C CA . SER B 1 400 ? 87.490 -34.567 -2.168 1.00 114.88 400 SER A CA 1
ATOM 6567 C C . SER B 1 400 ? 87.491 -35.499 -3.386 1.00 127.76 400 SER A C 1
ATOM 6568 O O . SER B 1 400 ? 86.984 -36.625 -3.353 1.00 123.38 400 SER A O 1
ATOM 6571 N N . GLN B 1 401 ? 88.082 -34.996 -4.473 1.00 128.72 401 GLN A N 1
ATOM 6572 C CA . GLN B 1 401 ? 88.022 -35.668 -5.765 1.00 122.80 401 GLN A CA 1
ATOM 6573 C C . GLN B 1 401 ? 88.750 -37.009 -5.770 1.00 111.79 401 GLN A C 1
ATOM 6574 O O . GLN B 1 401 ? 88.387 -37.906 -6.540 1.00 105.19 401 GLN A O 1
ATOM 6580 N N . ASN B 1 402 ? 89.760 -37.180 -4.924 1.00 118.53 402 ASN A N 1
ATOM 6581 C CA . ASN B 1 402 ? 90.450 -38.462 -4.849 1.00 120.45 402 ASN A CA 1
ATOM 6582 C C . ASN B 1 402 ? 89.680 -39.496 -4.034 1.00 117.14 402 ASN A C 1
ATOM 6583 O O . ASN B 1 402 ? 90.207 -40.584 -3.783 1.00 120.16 402 ASN A O 1
ATOM 6588 N N . ALA B 1 403 ? 88.466 -39.165 -3.594 1.00 123.37 403 ALA A N 1
ATOM 6589 C CA . ALA B 1 403 ? 87.533 -40.123 -3.016 1.00 116.76 403 ALA A CA 1
ATOM 6590 C C . ALA B 1 403 ? 86.223 -40.177 -3.804 1.00 116.38 403 ALA A C 1
ATOM 6591 O O . ALA B 1 403 ? 85.209 -40.651 -3.282 1.00 114.36 403 ALA A O 1
ATOM 6593 N N . PHE B 1 404 ? 86.243 -39.698 -5.056 1.00 114.79 404 PHE A N 1
ATOM 6594 C CA . PHE B 1 404 ? 85.200 -39.831 -6.081 1.00 111.13 404 PHE A CA 1
ATOM 6595 C C . PHE B 1 404 ? 85.139 -41.259 -6.622 1.00 100.97 404 PHE A C 1
ATOM 6596 O O . PHE B 1 404 ? 85.213 -41.463 -7.833 1.00 96.12 404 PHE A O 1
ATOM 6604 N N . THR B 1 405 ? 85.030 -42.246 -5.738 1.00 103.10 405 THR A N 1
ATOM 6605 C CA . THR B 1 405 ? 85.116 -43.668 -6.066 1.00 103.51 405 THR A CA 1
ATOM 6606 C C . THR B 1 405 ? 83.834 -44.336 -6.562 1.00 98.73 405 THR A C 1
ATOM 6607 O O . THR B 1 405 ? 83.900 -45.504 -6.961 1.00 97.90 405 THR A O 1
ATOM 6611 N N . SER B 1 406 ? 82.679 -43.674 -6.507 1.00 89.10 406 SER A N 1
ATOM 6612 C CA . SER B 1 406 ? 81.361 -44.249 -6.795 1.00 94.77 406 SER A CA 1
ATOM 6613 C C . SER B 1 406 ? 80.870 -45.139 -5.663 1.00 100.29 406 SER A C 1
ATOM 6614 O O . SER B 1 406 ? 79.762 -45.678 -5.753 1.00 97.22 406 SER A O 1
ATOM 6617 N N . HIS B 1 407 ? 81.662 -45.308 -4.596 1.00 106.81 407 HIS A N 1
ATOM 6618 C CA . HIS B 1 407 ? 81.249 -45.993 -3.378 1.00 99.53 407 HIS A CA 1
ATOM 6619 C C . HIS B 1 407 ? 81.500 -45.164 -2.123 1.00 97.25 407 HIS A C 1
ATOM 6620 O O . HIS B 1 407 ? 81.224 -45.641 -1.018 1.00 97.19 407 HIS A O 1
ATOM 6627 N N . ASN B 1 408 ? 82.006 -43.942 -2.268 1.00 96.59 408 ASN A N 1
ATOM 6628 C CA . ASN B 1 408 ? 82.229 -43.001 -1.179 1.00 102.80 408 ASN A CA 1
ATOM 6629 C C . ASN B 1 408 ? 81.155 -41.927 -1.227 1.00 106.88 408 ASN A C 1
ATOM 6630 O O . ASN B 1 408 ? 80.997 -41.262 -2.254 1.00 111.05 408 ASN A O 1
ATOM 6635 N N . ALA B 1 409 ? 80.413 -41.768 -0.129 1.00 107.39 409 ALA A N 1
ATOM 6636 C CA . ALA B 1 409 ? 79.491 -40.647 0.018 1.00 93.17 409 ALA A CA 1
ATOM 6637 C C . ALA B 1 409 ? 80.272 -39.340 -0.053 1.00 91.35 409 ALA A C 1
ATOM 6638 O O . ALA B 1 409 ? 81.091 -39.055 0.826 1.00 101.64 409 ALA A O 1
ATOM 6640 N N . VAL B 1 410 ? 80.044 -38.547 -1.097 1.00 94.98 410 VAL A N 1
ATOM 6641 C CA . VAL B 1 410 ? 80.869 -37.371 -1.345 1.00 101.96 410 VAL A CA 1
ATOM 6642 C C . VAL B 1 410 ? 80.005 -36.163 -1.711 1.00 108.98 410 VAL A C 1
ATOM 6643 O O . VAL B 1 410 ? 80.501 -35.035 -1.807 1.00 108.39 410 VAL A O 1
ATOM 6647 N N . MET B 1 411 ? 78.694 -36.349 -1.824 1.00 107.70 411 MET A N 1
ATOM 6648 C CA . MET B 1 411 ? 77.860 -35.200 -2.143 1.00 106.03 411 MET A CA 1
ATOM 6649 C C . MET B 1 411 ? 76.517 -35.319 -1.440 1.00 105.36 411 MET A C 1
ATOM 6650 O O . MET B 1 411 ? 76.022 -36.422 -1.190 1.00 99.51 411 MET A O 1
ATOM 6655 N N . HIS B 1 412 ? 75.961 -34.164 -1.082 1.00 103.47 412 HIS A N 1
ATOM 6656 C CA . HIS B 1 412 ? 74.613 -34.049 -0.548 1.00 102.61 412 HIS A CA 1
ATOM 6657 C C . HIS B 1 412 ? 73.722 -33.356 -1.573 1.00 105.51 412 HIS A C 1
ATOM 6658 O O . HIS B 1 412 ? 74.200 -32.689 -2.495 1.00 110.83 412 HIS A O 1
ATOM 6665 N N . THR B 1 413 ? 72.414 -33.546 -1.423 1.00 95.13 413 THR A N 1
ATOM 6666 C CA . THR B 1 413 ? 71.437 -32.857 -2.249 1.00 86.95 413 THR A CA 1
ATOM 6667 C C . THR B 1 413 ? 70.702 -31.821 -1.402 1.00 91.09 413 THR A C 1
ATOM 6668 O O . THR B 1 413 ? 71.114 -31.492 -0.287 1.00 96.24 413 THR A O 1
ATOM 6672 N N . ASP B 1 414 ? 69.595 -31.310 -1.935 1.00 103.90 414 ASP A N 1
ATOM 6673 C CA . ASP B 1 414 ? 68.710 -30.441 -1.170 1.00 103.99 414 ASP A CA 1
ATOM 6674 C C . ASP B 1 414 ? 67.776 -31.213 -0.258 1.00 93.97 414 ASP A C 1
ATOM 6675 O O . ASP B 1 414 ? 67.022 -30.593 0.495 1.00 99.41 414 ASP A O 1
ATOM 6680 N N . GLU B 1 415 ? 67.782 -32.538 -0.332 1.00 89.72 415 GLU A N 1
ATOM 6681 C CA . GLU B 1 415 ? 66.895 -33.365 0.466 1.00 96.49 415 GLU A CA 1
ATOM 6682 C C . GLU B 1 415 ? 67.649 -34.328 1.367 1.00 95.21 415 GLU A C 1
ATOM 6683 O O . GLU B 1 415 ? 67.021 -34.972 2.214 1.00 94.57 415 GLU A O 1
ATOM 6689 N N . LEU B 1 416 ? 68.972 -34.415 1.234 1.00 95.15 416 LEU A N 1
ATOM 6690 C CA . LEU B 1 416 ? 69.793 -35.376 1.954 1.00 91.64 416 LEU A CA 1
ATOM 6691 C C . LEU B 1 416 ? 71.098 -34.743 2.405 1.00 99.62 416 LEU A C 1
ATOM 6692 O O . LEU B 1 416 ? 71.744 -34.011 1.650 1.00 97.01 416 LEU A O 1
ATOM 6697 N N . SER B 1 417 ? 71.474 -35.040 3.644 1.00 106.16 417 SER A N 1
ATOM 6698 C CA . SER B 1 417 ? 72.730 -34.605 4.228 1.00 105.66 417 SER A CA 1
ATOM 6699 C C . SER B 1 417 ? 73.749 -35.727 4.087 1.00 102.05 417 SER A C 1
ATOM 6700 O O . SER B 1 417 ? 73.396 -36.908 4.082 1.00 99.91 417 SER A O 1
ATOM 6703 N N . ILE B 1 418 ? 75.025 -35.349 3.990 1.00 102.74 418 ILE A N 1
ATOM 6704 C CA . ILE B 1 418 ? 76.091 -36.336 3.860 1.00 102.35 418 ILE A CA 1
ATOM 6705 C C . ILE B 1 418 ? 76.070 -37.329 5.012 1.00 107.09 418 ILE A C 1
ATOM 6706 O O . ILE B 1 418 ? 76.619 -38.426 4.891 1.00 112.08 418 ILE A O 1
ATOM 6711 N N . GLY B 1 419 ? 75.450 -36.970 6.136 1.00 105.97 419 GLY A N 1
ATOM 6712 C CA . GLY B 1 419 ? 75.285 -37.932 7.209 1.00 106.50 419 GLY A CA 1
ATOM 6713 C C . GLY B 1 419 ? 74.251 -38.989 6.872 1.00 104.74 419 GLY A C 1
ATOM 6714 O O . GLY B 1 419 ? 74.442 -40.172 7.169 1.00 109.48 419 GLY A O 1
ATOM 6715 N N . ASP B 1 420 ? 73.169 -38.595 6.199 1.00 101.80 420 ASP A N 1
ATOM 6716 C CA . ASP B 1 420 ? 72.177 -39.583 5.789 1.00 112.47 420 ASP A CA 1
ATOM 6717 C C . ASP B 1 420 ? 72.726 -40.481 4.687 1.00 102.62 420 ASP A C 1
ATOM 6718 O O . ASP B 1 420 ? 72.463 -41.689 4.672 1.00 99.95 420 ASP A O 1
ATOM 6723 N N . LEU B 1 421 ? 73.513 -39.914 3.771 1.00 92.60 421 LEU A N 1
ATOM 6724 C CA . LEU B 1 421 ? 74.073 -40.708 2.685 1.00 93.03 421 LEU A CA 1
ATOM 6725 C C . LEU B 1 421 ? 75.230 -41.571 3.161 1.00 89.25 421 LEU A C 1
ATOM 6726 O O . LEU B 1 421 ? 75.431 -42.672 2.649 1.00 88.36 421 LEU A O 1
ATOM 6731 N N . GLU B 1 422 ? 76.025 -41.078 4.105 1.00 97.41 422 GLU A N 1
ATOM 6732 C CA . GLU B 1 422 ? 77.058 -41.917 4.700 1.00 103.91 422 GLU A CA 1
ATOM 6733 C C . GLU B 1 422 ? 76.427 -43.041 5.501 1.00 100.69 422 GLU A C 1
ATOM 6734 O O . GLU B 1 422 ? 76.937 -44.174 5.515 1.00 107.24 422 GLU A O 1
ATOM 6740 N N . ARG B 1 423 ? 75.291 -42.756 6.133 1.00 102.66 423 ARG A N 1
ATOM 6741 C CA . ARG B 1 423 ? 74.542 -43.814 6.793 1.00 109.80 423 ARG A CA 1
ATOM 6742 C C . ARG B 1 423 ? 74.092 -44.868 5.785 1.00 108.81 423 ARG A C 1
ATOM 6743 O O . ARG B 1 423 ? 74.372 -46.059 5.958 1.00 113.10 423 ARG A O 1
ATOM 6751 N N . ALA B 1 424 ? 73.497 -44.436 4.669 1.00 104.09 424 ALA A N 1
ATOM 6752 C CA . ALA B 1 424 ? 73.077 -45.388 3.642 1.00 92.99 424 ALA A CA 1
ATOM 6753 C C . ALA B 1 424 ? 74.272 -46.155 3.079 1.00 92.28 424 ALA A C 1
ATOM 6754 O O . ALA B 1 424 ? 74.201 -47.380 2.867 1.00 88.82 424 ALA A O 1
ATOM 6756 N N . SER B 1 425 ? 75.376 -45.445 2.829 1.00 89.37 425 SER A N 1
ATOM 6757 C CA . SER B 1 425 ? 76.641 -46.056 2.448 1.00 90.72 425 SER A CA 1
ATOM 6758 C C . SER B 1 425 ? 76.921 -47.265 3.312 1.00 94.09 425 SER A C 1
ATOM 6759 O O . SER B 1 425 ? 77.031 -48.392 2.817 1.00 93.84 425 SER A O 1
ATOM 6762 N N . ARG B 1 426 ? 77.014 -47.042 4.622 1.00 97.55 426 ARG A N 1
ATOM 6763 C CA . ARG B 1 426 ? 77.315 -48.159 5.503 1.00 101.38 426 ARG A CA 1
ATOM 6764 C C . ARG B 1 426 ? 76.199 -49.202 5.481 1.00 100.32 426 ARG A C 1
ATOM 6765 O O . ARG B 1 426 ? 76.465 -50.389 5.706 1.00 102.73 426 ARG A O 1
ATOM 6773 N N . PHE B 1 427 ? 74.958 -48.802 5.163 1.00 102.64 427 PHE A N 1
ATOM 6774 C CA . PHE B 1 427 ? 73.895 -49.800 5.041 1.00 107.19 427 PHE A CA 1
ATOM 6775 C C . PHE B 1 427 ? 74.140 -50.764 3.885 1.00 110.09 427 PHE A C 1
ATOM 6776 O O . PHE B 1 427 ? 73.696 -51.916 3.951 1.00 114.49 427 PHE A O 1
ATOM 6784 N N . VAL B 1 428 ? 74.868 -50.352 2.839 1.00 97.03 428 VAL A N 1
ATOM 6785 C CA . VAL B 1 428 ? 75.005 -51.282 1.716 1.00 98.51 428 VAL A CA 1
ATOM 6786 C C . VAL B 1 428 ? 75.948 -52.429 2.075 1.00 99.00 428 VAL A C 1
ATOM 6787 O O . VAL B 1 428 ? 75.689 -53.596 1.731 1.00 101.77 428 VAL A O 1
ATOM 6791 N N . ASP B 1 429 ? 77.029 -52.133 2.807 1.00 101.62 429 ASP A N 1
ATOM 6792 C CA . ASP B 1 429 ? 77.925 -53.199 3.242 1.00 109.80 429 ASP A CA 1
ATOM 6793 C C . ASP B 1 429 ? 77.172 -54.202 4.102 1.00 104.80 429 ASP A C 1
ATOM 6794 O O . ASP B 1 429 ? 77.425 -55.412 4.039 1.00 107.15 429 ASP A O 1
ATOM 6799 N N . GLU B 1 430 ? 76.256 -53.701 4.930 1.00 104.81 430 GLU A N 1
ATOM 6800 C CA . GLU B 1 430 ? 75.410 -54.563 5.744 1.00 112.44 430 GLU A CA 1
ATOM 6801 C C . GLU B 1 430 ? 74.497 -55.413 4.873 1.00 108.22 430 GLU A C 1
ATOM 6802 O O . GLU B 1 430 ? 74.307 -56.607 5.139 1.00 107.68 430 GLU A O 1
ATOM 6808 N N . LEU B 1 431 ? 73.944 -54.816 3.811 1.00 106.87 431 LEU A N 1
ATOM 6809 C CA . LEU B 1 431 ? 73.023 -55.546 2.945 1.00 105.83 431 LEU A CA 1
ATOM 6810 C C . LEU B 1 431 ? 73.718 -56.694 2.229 1.00 107.39 431 LEU A C 1
ATOM 6811 O O . LEU B 1 431 ? 73.101 -57.740 1.996 1.00 106.56 431 LEU A O 1
ATOM 6816 N N . HIS B 1 432 ? 74.988 -56.526 1.861 1.00 100.55 432 HIS A N 1
ATOM 6817 C CA . HIS B 1 432 ? 75.704 -57.658 1.282 1.00 108.01 432 HIS A CA 1
ATOM 6818 C C . HIS B 1 432 ? 75.820 -58.793 2.299 1.00 113.35 432 HIS A C 1
ATOM 6819 O O . HIS B 1 432 ? 75.571 -59.961 1.976 1.00 115.07 432 HIS A O 1
ATOM 6826 N N . ALA B 1 433 ? 76.205 -58.459 3.538 1.00 123.03 433 ALA A N 1
ATOM 6827 C CA . ALA B 1 433 ? 76.356 -59.443 4.610 1.00 115.58 433 ALA A CA 1
ATOM 6828 C C . ALA B 1 433 ? 75.096 -60.279 4.824 1.00 116.33 433 ALA A C 1
ATOM 6829 O O . ALA B 1 433 ? 75.175 -61.485 5.093 1.00 120.42 433 ALA A O 1
ATOM 6831 N N . VAL B 1 434 ? 73.924 -59.653 4.720 1.00 112.77 434 VAL A N 1
ATOM 6832 C CA . VAL B 1 434 ? 72.671 -60.336 5.034 1.00 119.80 434 VAL A CA 1
ATOM 6833 C C . VAL B 1 434 ? 72.294 -61.371 3.978 1.00 131.15 434 VAL A C 1
ATOM 6834 O O . VAL B 1 434 ? 71.657 -62.386 4.291 1.00 125.33 434 VAL A O 1
ATOM 6838 N N . CYS B 1 435 ? 72.725 -61.176 2.732 1.00 136.46 435 CYS A N 1
ATOM 6839 C CA . CYS B 1 435 ? 72.359 -62.124 1.684 1.00 138.64 435 CYS A CA 1
ATOM 6840 C C . CYS B 1 435 ? 73.143 -63.429 1.790 1.00 156.95 435 CYS A C 1
ATOM 6841 O O . CYS B 1 435 ? 72.659 -64.477 1.348 1.00 155.11 435 CYS A O 1
ATOM 6844 N N . LYS B 1 436 ? 74.364 -63.382 2.327 1.00 173.39 436 LYS A N 1
ATOM 6845 C CA . LYS B 1 436 ? 75.041 -64.621 2.693 1.00 179.36 436 LYS A CA 1
ATOM 6846 C C . LYS B 1 436 ? 74.292 -65.338 3.807 1.00 175.17 436 LYS A C 1
ATOM 6847 O O . LYS B 1 436 ? 74.177 -66.572 3.802 1.00 180.80 436 LYS A O 1
ATOM 6853 N N . ALA B 1 437 ? 73.778 -64.577 4.773 1.00 164.04 437 ALA A N 1
ATOM 6854 C CA . ALA B 1 437 ? 73.152 -65.133 5.964 1.00 157.94 437 ALA A CA 1
ATOM 6855 C C . ALA B 1 437 ? 71.706 -65.527 5.701 1.00 154.13 437 ALA A C 1
ATOM 6856 O O . ALA B 1 437 ? 71.280 -65.594 4.544 1.00 151.62 437 ALA A O 1
ATOM 6858 N N . GLY B 1 438 ? 70.934 -65.761 6.761 1.00 154.76 438 GLY A N 1
ATOM 6859 C CA . GLY B 1 438 ? 69.608 -66.304 6.600 1.00 153.80 438 GLY A CA 1
ATOM 6860 C C . GLY B 1 438 ? 68.484 -65.291 6.655 1.00 158.33 438 GLY A C 1
ATOM 6861 O O . GLY B 1 438 ? 68.692 -64.090 6.850 1.00 156.95 438 GLY A O 1
ATOM 6862 N N . PRO B 1 439 ? 67.253 -65.781 6.486 1.00 166.41 439 PRO A N 1
ATOM 6863 C CA . PRO B 1 439 ? 66.086 -64.879 6.471 1.00 170.40 439 PRO A CA 1
ATOM 6864 C C . PRO B 1 439 ? 65.845 -64.112 7.765 1.00 167.79 439 PRO A C 1
ATOM 6865 O O . PRO B 1 439 ? 65.283 -63.008 7.710 1.00 171.78 439 PRO A O 1
ATOM 6869 N N . ALA B 1 440 ? 66.246 -64.637 8.926 1.00 162.01 440 ALA A N 1
ATOM 6870 C CA . ALA B 1 440 ? 65.979 -63.903 10.159 1.00 141.46 440 ALA A CA 1
ATOM 6871 C C . ALA B 1 440 ? 66.910 -62.706 10.281 1.00 136.15 440 ALA A C 1
ATOM 6872 O O . ALA B 1 440 ? 66.480 -61.621 10.696 1.00 132.13 440 ALA A O 1
ATOM 6874 N N . GLU B 1 441 ? 68.148 -62.866 9.814 1.00 137.40 441 GLU A N 1
ATOM 6875 C CA . GLU B 1 441 ? 69.083 -61.758 9.736 1.00 134.43 441 GLU A CA 1
ATOM 6876 C C . GLU B 1 441 ? 68.634 -60.750 8.702 1.00 146.86 441 GLU A C 1
ATOM 6877 O O . GLU B 1 441 ? 68.976 -59.568 8.806 1.00 146.92 441 GLU A O 1
ATOM 6883 N N . ARG B 1 442 ? 67.872 -61.211 7.715 1.00 152.88 442 ARG A N 1
ATOM 6884 C CA . ARG B 1 442 ? 67.277 -60.382 6.683 1.00 142.25 442 ARG A CA 1
ATOM 6885 C C . ARG B 1 442 ? 66.194 -59.490 7.272 1.00 135.82 442 ARG A C 1
ATOM 6886 O O . ARG B 1 442 ? 66.326 -58.262 7.254 1.00 128.73 442 ARG A O 1
ATOM 6894 N N . ALA B 1 443 ? 65.129 -60.098 7.805 1.00 140.72 443 ALA A N 1
ATOM 6895 C CA . ALA B 1 443 ? 64.067 -59.325 8.446 1.00 139.77 443 ALA A CA 1
ATOM 6896 C C . ALA B 1 443 ? 64.609 -58.421 9.551 1.00 137.48 443 ALA A C 1
ATOM 6897 O O . ALA B 1 443 ? 64.013 -57.377 9.858 1.00 127.52 443 ALA A O 1
ATOM 6899 N N . GLU B 1 444 ? 65.758 -58.785 10.129 1.00 137.48 444 GLU A N 1
ATOM 6900 C CA . GLU B 1 444 ? 66.334 -58.021 11.227 1.00 138.68 444 GLU A CA 1
ATOM 6901 C C . GLU B 1 444 ? 67.017 -56.747 10.724 1.00 124.44 444 GLU A C 1
ATOM 6902 O O . GLU B 1 444 ? 66.815 -55.656 11.283 1.00 120.64 444 GLU A O 1
ATOM 6908 N N . PHE B 1 445 ? 67.671 -56.838 9.567 1.00 121.74 445 PHE A N 1
ATOM 6909 C CA . PHE B 1 445 ? 68.243 -55.662 8.921 1.00 108.67 445 PHE A CA 1
ATOM 6910 C C . PHE B 1 445 ? 67.148 -54.786 8.327 1.00 104.31 445 PHE A C 1
ATOM 6911 O O . PHE B 1 445 ? 67.214 -53.554 8.410 1.00 102.11 445 PHE A O 1
ATOM 6919 N N . GLN B 1 446 ? 66.115 -55.418 7.758 1.00 112.06 446 GLN A N 1
ATOM 6920 C CA . GLN B 1 446 ? 64.981 -54.685 7.204 1.00 110.49 446 GLN A CA 1
ATOM 6921 C C . GLN B 1 446 ? 64.260 -53.892 8.275 1.00 104.56 446 GLN A C 1
ATOM 6922 O O . GLN B 1 446 ? 63.840 -52.745 8.044 1.00 98.83 446 GLN A O 1
ATOM 6928 N N . ALA B 1 447 ? 64.158 -54.461 9.473 1.00 108.45 447 ALA A N 1
ATOM 6929 C CA . ALA B 1 447 ? 63.592 -53.695 10.568 1.00 110.78 447 ALA A CA 1
ATOM 6930 C C . ALA B 1 447 ? 64.512 -52.546 10.940 1.00 104.51 447 ALA A C 1
ATOM 6931 O O . ALA B 1 447 ? 64.048 -51.421 11.165 1.00 102.81 447 ALA A O 1
ATOM 6933 N N . ARG B 1 448 ? 65.827 -52.790 10.953 1.00 106.24 448 ARG A N 1
ATOM 6934 C CA . ARG B 1 448 ? 66.733 -51.688 11.248 1.00 106.16 448 ARG A CA 1
ATOM 6935 C C . ARG B 1 448 ? 66.628 -50.567 10.221 1.00 101.52 448 ARG A C 1
ATOM 6936 O O . ARG B 1 448 ? 66.886 -49.406 10.555 1.00 101.12 448 ARG A O 1
ATOM 6944 N N . VAL B 1 449 ? 66.261 -50.882 8.977 1.00 98.33 449 VAL A N 1
ATOM 6945 C CA . VAL B 1 449 ? 66.253 -49.873 7.920 1.00 94.98 449 VAL A CA 1
ATOM 6946 C C . VAL B 1 449 ? 64.953 -49.070 7.912 1.00 93.26 449 VAL A C 1
ATOM 6947 O O . VAL B 1 449 ? 64.975 -47.844 7.746 1.00 90.47 449 VAL A O 1
ATOM 6951 N N . HIS B 1 450 ? 63.804 -49.731 8.099 1.00 97.78 450 HIS A N 1
ATOM 6952 C CA . HIS B 1 450 ? 62.539 -48.998 8.167 1.00 99.09 450 HIS A CA 1
ATOM 6953 C C . HIS B 1 450 ? 62.597 -47.884 9.212 1.00 110.81 450 HIS A C 1
ATOM 6954 O O . HIS B 1 450 ? 62.227 -46.733 8.939 1.00 121.19 450 HIS A O 1
ATOM 6961 N N . ALA B 1 451 ? 63.090 -48.209 10.414 1.00 108.28 451 ALA A N 1
ATOM 6962 C CA . ALA B 1 451 ? 63.152 -47.226 11.488 1.00 97.32 451 ALA A CA 1
ATOM 6963 C C . ALA B 1 451 ? 64.034 -46.045 11.110 1.00 97.38 451 ALA A C 1
ATOM 6964 O O . ALA B 1 451 ? 63.728 -44.897 11.455 1.00 105.05 451 ALA A O 1
ATOM 6966 N N . TRP B 1 452 ? 65.144 -46.301 10.412 1.00 95.58 452 TRP A N 1
ATOM 6967 C CA . TRP B 1 452 ? 65.990 -45.190 9.986 1.00 102.09 452 TRP A CA 1
ATOM 6968 C C . TRP B 1 452 ? 65.310 -44.344 8.919 1.00 101.01 452 TRP A C 1
ATOM 6969 O O . TRP B 1 452 ? 65.518 -43.128 8.878 1.00 103.56 452 TRP A O 1
ATOM 6980 N N . SER B 1 453 ? 64.484 -44.949 8.063 1.00 101.45 453 SER A N 1
ATOM 6981 C CA . SER B 1 453 ? 63.818 -44.136 7.053 1.00 99.75 453 SER A CA 1
ATOM 6982 C C . SER B 1 453 ? 62.712 -43.283 7.653 1.00 110.57 453 SER A C 1
ATOM 6983 O O . SER B 1 453 ? 62.466 -42.171 7.171 1.00 108.21 453 SER A O 1
ATOM 6986 N N . THR B 1 454 ? 62.025 -43.783 8.680 1.00 111.62 454 THR A N 1
ATOM 6987 C CA . THR B 1 454 ? 60.931 -43.022 9.272 1.00 98.42 454 THR A CA 1
ATOM 6988 C C . THR B 1 454 ? 61.381 -41.971 10.282 1.00 96.09 454 THR A C 1
ATOM 6989 O O . THR B 1 454 ? 60.522 -41.258 10.807 1.00 105.24 454 THR A O 1
ATOM 6993 N N . GLY B 1 455 ? 62.676 -41.850 10.570 1.00 93.20 455 GLY A N 1
ATOM 6994 C CA . GLY B 1 455 ? 63.186 -40.832 11.473 1.00 97.31 455 GLY A CA 1
ATOM 6995 C C . GLY B 1 455 ? 63.675 -41.346 12.806 1.00 114.99 455 GLY A C 1
ATOM 6996 O O . GLY B 1 455 ? 64.394 -40.621 13.510 1.00 114.79 455 GLY A O 1
ATOM 6997 N N . ASP B 1 456 ? 63.318 -42.572 13.175 1.00 122.00 456 ASP A N 1
ATOM 6998 C CA . ASP B 1 456 ? 63.739 -43.129 14.458 1.00 124.11 456 ASP A CA 1
ATOM 6999 C C . ASP B 1 456 ? 65.079 -43.853 14.299 1.00 126.64 456 ASP A C 1
ATOM 7000 O O . ASP B 1 456 ? 65.212 -45.047 14.562 1.00 135.34 456 ASP A O 1
ATOM 7005 N N . ALA B 1 457 ? 66.081 -43.090 13.869 1.00 120.88 457 ALA A N 1
ATOM 7006 C CA . ALA B 1 457 ? 67.392 -43.620 13.499 1.00 120.89 457 ALA A CA 1
ATOM 7007 C C . ALA B 1 457 ? 68.329 -43.788 14.689 1.00 155.82 457 ALA A C 1
ATOM 7008 O O . ALA B 1 457 ? 69.456 -43.281 14.624 1.00 165.24 457 ALA A O 1
#

InterPro domains:
  IPR006638 Elp3/MiaA/NifB-like, radical SAM core domain [SM00729] (196-406)
  IPR007197 Radical SAM [PF04055] (201-364)
  IPR007197 Radical SAM [PS51918] (188-423)
  IPR007197 Radical SAM [SFLDS00029] (1-457)
  IPR023404 Radical SAM, alpha/beta horseshoe [G3DSA:3.80.30.20] (197-407)
  IPR034466 Methyltransferase, class B [SFLDG01123] (138-406)
  IPR034533 Paromamine deoxygenase [NF033070] (2-454)
  IPR034533 Paromamine deoxygenase [SFLDF00568] (1-457)
  IPR051198 Tetrapyrrole and bacteriochlorophyll biosynthesis methyltransferases [PTHR43409] (5-412)
  IPR058240 Radical SAM superfamily [SSF102114] (198-393)

Foldseek 3Di:
DQEEEEEEAADDPLQQLWDQPPLQSQTFGDPPDQQRADPQLLLLLCQQCVVPYPHYAYYHCSPNNHDPADAAPHAYEYEAHFLCNVVRLQVLLVNVVNNHQYEYEGLALDLVSVVSNCPSNVHQWYFAPQCSQVVNVLVVPDDVRFRIAGPPPSPPCCSQAGDHDDQQPRGDGPPVRDQFQCGQDPLFGGGQAHEDEFWAADQAPLLLFGCRCRRTNNDIGGYQLVVVLVVLLVCLVSVGAAYEYPHQARLPPVVSLLVSLVSLQVSPSNHAYEYEHELVSDDLVSLLSCVNSRYQAYEYEPAWLAQVCCVPQSRPVDGVVSVVVSLVSCVVNNHAAAYEYEPAGAVDALVRLLSRLVSCVVSLDALRRYDYFYRARRPPRNVVVVQVVVVFFQDDRSPSHRLQQGGHYPHGDSVRSNVVSVLVVQSSVLSVDDPVSVVVSNVVSVVVRPPPD/DAAEAEEEEAADDPLQQQWDQPPLQSQTFGDDPDQQRADPQLLQLLCQQCVVRYPHYAYYHCSPNNHPPADAAPYEYEYEAHFLCNPVSLVVLLVNVVRNHQYEYEYLALDLVSLVVCCPSSVHAKYFAPQQSNVVPVVSVVDDVRPGIDGPPPSPDVCSQARDHDDQQPRGAGNPVRDQFQCGGDPLFGGGQAHEDEFKAADQAPLLLFGCRCRRTNNDIGGYDLVVVVVNLLVSLVSVGAAYEYPYAARLPPVVSLLVSLVSLLVSPSVHAYEYEHELVSDDLVSLLSCVSSRYQAYEYEPAFQDQVCCCPQSRPVDGVVSVLVSLVSCVVNNHAAEYEYEAAGAVHALVRLLSRLVSCVVSLDALRRYDYFYRARRPPRNNVVVCVVVVFFQDDRSQSNRLQQGGHHPHGDSVSSVVSSVLVVQSSVCNVDDVVSVVVSSVVSVCVRVPND

Organism: Streptoalloteichus tenebrarius (strain ATCC 17920 / DSM 40477 / JCM 4838 / CBS 697.72 / NBRC 16177 / NCIMB 11028 / NRRL B-12390 / A12253. 1 / ISP 5477) (NCBI:txid1933)

B-factor: mean 94.94, std 28.39, range [44.23, 203.73]

Secondary structure (DSSP, 8-state):
----EEEEEE---TTGGGEETTTTTTT-EE-TT---B---HHHHHHHHHHGGG-SEEEEEEHHHH-------TTSEEEEEE-STTHHHHHHHHHHHHTTT-EEEEEE----HHHHHHIIIII--SEEE-GGGTTTHHHHHHT-SSSTTEE-SSSTT-TTTTS-----GGGPPPP-GGGS--TT-BBTTTBSSSEEEE-SEE----GGGGT-SHHHHH-SS-EEPPHHHHHHHHHHHHHHT--EEEE--TTTTSSHHHHHHHHHHHHHHT----EEEE--GGG--HHHHHHHHHTTEEEEEEEEE-S-HHHHTTTT-S---HHHHHHHHHHHHHTT-EEEEEEEE--TT--HHHHHHHHHHHHHHT--GGGEEEEE----BTBHHHHHHHHTT-B-S-GGG-SSSS--B--SS--HHHHHHHHHHHHHHHHHHHS-HHHHHHHHHHHHHHHTT--/---EEEEEE---TTGGGEETTTTTTT-EE-TT---B---HHHHHHHHHHGGG-SEEEEEETTTT-------TT-EEEEE--STTHHHHHHHHHHHHHTT-EEEEE-----HHHHHHHHHTS--S-EE-GGGGGGHHHHHHT--SSTTEE-SSSTT-TTTTS-----GGGPPPP-GGGS--TT-BBTTTBSSSEEEE-SEE----GGGGT-SHHHHH-SS-EEPPHHHHHHHHHHHHHHT--EEEE--TTTTSSHHHHHHHHHHHHHHT----EEEE--GGG--HHHHHHHHHHTEEEEEEEEE-S-HHHHTTTT-S---HHHHHHHHHHHHHTT-EEEEEEEE--TT--HHHHHHHHHHHHHHT--GGGEEEEE----BTBHHHHHHHHTT-B-S-GGG--TTS--B--SS--HHHHHHHHHHHHHHHHHHHS-HHHHHHHHHHHHHHHHH--